Protein AF-A0A7I8VE42-F1 (afdb_monomer)

pLDDT: mean 73.37, std 22.1, range [21.59, 98.56]

Nearest PDB structures (foldseek):
  2oxe-assembly1_A  TM=8.574E-01  e=1.046E-23  Homo sapiens
  2oxe-assembly2_B  TM=8.581E-01  e=1.170E-23  Homo sapiens
  1gpl-assembly1_A  TM=8.672E-01  e=4.015E-23  Cavia porcellus
  2pvs-assembly1_A  TM=8.687E-01  e=3.796E-23  Homo sapiens
  6ob0-assembly3_C  TM=8.085E-01  e=2.004E-18  Homo sapiens

Sequence (912 aa):
MEGVEADDLSQIEEVEKTQETPEKSISPEEHDDEVEKDCHDVVTDEGLGGNPPKELKQVTGRGVTLALLLRDKLIEPGEEVLSIEYLGKKFVADLLPDGKLKSQENVFNSPSAWAIHCKKVVNPDKKSGCGWGSVRYKGKKLDTYKTLWLKNKGLVVPTGNYKCPVEDFTFNVYNPKNIKAPTSDDTGEPIDHSALPIRTIPSNCYTLVQCSTVSSQPFSVSMNISSLVTMDLHSHASSSQVMGYLGGSWDASEQELSIIAAFPLFCCLEDTENSAKSEQYVRYFMEKRNLILVGWYHSHPRVSPCPTIFDIDCHMEYTYRVRGATYQPCIAAIFSPFRGTGTEGRSEFNLFWVAAPSENRTLEYAKPIKVEYSVKNDSLNDANVLLQIKLISAFYKEMKNGIRCPEDIEPEFELFTRNNRDQPEIISDEFLGENFDGKREKTFFVLHGFAGSGQDDWVIEMKNSLLDQYDCNFISVDWSWGALPDINRPIDPVPSSNARVVGRMIGNIIKFAGQQTELDFDSVHCIGYSLGGQGCGFFGKWMDTKIGRITGLDPAGQIFEMDDIRGRLDKTDANFVDVIHTNTFGSLISSGTKVISGHVDFIANKGEDQPGCDGLLVDVCSHERSHELWNDSLKNGCSPCSGDECQEFGMNSIDFPGRGVFSLITNDGASGSFCIPNLRRTEEMKWKNYTAVVPCVSVGNVSQLACDLIIHTLQMKKVGYLYSENVHPFVGNDPYKTITELEKKDAGGVTTAIDIYCSDCLAVIQFRTPVYPRRSKKLVQELEKFLKQFKEVLILSGGHASERNDKEINGPPYRLLTSQALEKKQKDLSWDYLERRRISGVGIGLMLFDKLEKAVNAAFLVFFCAEGDNADDGKMMANLLMEYLSFEKNKWKIPPSWTLQYGSNLQKSCFR

Secondary structure (DSSP, 8-state):
------------------------------------------------------------TT---HHHHHHTTSS--EEEEEEEEETTEEEEEEEPTTS-EEETTEEESSHHHHHHHHHHTT-TT-----HHHH-EETTEEHHHHHHHHHHHTT----------S-SS---TT--GGG-PPPPHHHH-SPBPGGGSPPTTS---TT-BBPPBP-SS-SSEEEEEHHHHHHHHHHHHH-SS--EEEEEEEEETTTTEEEEEEEEE----TT-HHHHHHHHHHHHHHHHHTT-EEEEEEEE-SSS-SSPBHHHHHHHHHHHHHH--SS----EEEEEETT-TT-TT---EEEEEEEEPPPTT-TTSPPEEEE---EEE---TT-HHHHHHHHHHHHHHHHHHHSS--HHHH--EEEEE-TTSSSSPEEE-SS---SS--TTSSEEEEEE--TT--TTSHHHHHHHHHHHHH--EEEEEEE-HHHHSPPTT-SS--HHHHHHHHHHHHHHHHHHHHHHHS---GGGEEEEEETHHHHHHHHHHHH-SS-EEEEEEES-B-TTT--S-GGGS--GGGEEEEEEEESSSS-SS---B-----SSEEEEEGGGSSPTT--GGGHHHHHHHHHHHHHHHHHHH-----SSS-----GGGGGG----EEEEE---SSS------TT---TTTS-GGGPEEEEE-S-GGGHHHHHHHHHHHHTTPEEEEE---TTB---EEE-TTS-HHHHTSTT---EEESEEEEEETTEEEEEE-SPBPTTTHHHHHHHHHHHHTTSSEEEEEEEEEGGG--HHHHTS-SEEEEE-GGGHHHHHHTTPPB--SS--TT-TTHHHHHHHHTTTSEEEEEEEEE-SS--HHHHHHHHHHHHHHTT-----PPPPGGGG-TT-PPPPGGG--

Solvent-accessible surface area (backbone atoms only — not comparable to full-atom values): 51478 Å² total; per-residue (Å²): 131,82,84,88,89,80,91,87,83,89,78,91,87,92,88,81,82,90,87,86,86,89,90,85,89,82,88,84,88,89,91,83,80,89,80,83,83,80,90,80,90,85,87,86,82,89,81,90,82,86,86,88,89,84,81,86,72,88,77,66,93,82,78,80,50,56,39,58,36,42,76,72,64,77,49,74,64,40,79,60,36,28,35,38,74,56,95,92,45,78,48,59,21,23,35,41,90,79,33,34,36,38,40,89,96,48,77,28,87,40,60,32,61,45,44,28,52,64,44,29,79,76,39,76,85,51,88,73,50,67,9,47,84,52,33,15,49,80,82,43,45,40,45,58,56,52,50,51,53,40,45,76,67,75,45,89,59,84,73,83,68,88,71,68,91,53,94,78,61,71,83,75,73,70,72,43,92,81,63,76,85,82,48,71,87,65,26,63,74,70,39,57,66,88,76,57,71,50,68,90,52,96,67,70,49,53,35,26,32,45,56,40,82,68,99,70,74,97,53,49,36,35,34,23,48,56,22,54,53,50,49,53,52,51,38,60,59,43,87,57,64,44,45,30,38,28,27,16,51,75,41,84,86,81,35,34,39,38,41,61,39,55,42,80,43,78,50,59,69,80,36,75,57,48,39,59,54,33,50,53,52,52,50,52,54,30,59,76,66,74,33,45,84,38,32,39,36,38,32,30,35,66,41,70,33,46,47,26,50,47,54,49,50,45,50,52,53,51,48,57,69,69,47,57,103,55,96,69,80,58,39,39,36,26,32,10,50,61,42,89,86,61,100,75,88,64,61,47,65,36,46,29,33,72,45,74,52,53,92,92,39,76,54,49,69,59,43,49,29,49,56,76,70,44,79,42,90,60,70,68,82,36,68,68,54,48,46,50,53,49,46,52,49,46,54,42,44,33,66,71,63,24,53,55,53,73,88,66,27,60,62,46,36,33,39,28,33,83,89,33,74,90,54,60,39,75,39,49,63,87,41,64,53,90,84,61,57,40,80,39,73,31,38,38,39,42,28,44,28,71,67,38,42,43,80,35,70,69,48,51,52,43,48,54,53,47,50,69,76,41,65,34,39,38,28,32,37,24,34,33,73,28,21,39,60,56,92,93,33,100,82,49,64,36,28,68,44,31,26,51,52,53,11,38,51,56,33,44,27,50,54,37,42,48,71,78,37,78,34,54,47,66,34,28,32,33,40,8,30,23,44,12,14,35,12,41,23,34,18,27,67,60,39,96,59,65,32,26,32,36,36,24,24,14,30,38,17,78,94,34,75,54,92,54,58,90,71,28,45,35,40,84,24,21,74,37,24,37,28,34,31,15,12,41,60,27,95,85,55,49,62,14,34,77,65,87,33,36,44,28,29,36,23,38,50,78,7,22,66,30,71,82,39,68,75,99,50,21,59,58,49,9,37,52,44,23,54,52,55,32,47,51,34,58,73,52,34,85,56,88,67,92,61,103,56,66,60,57,52,56,79,48,36,82,78,41,67,65,74,45,78,42,79,40,77,77,73,71,64,86,90,72,65,73,49,51,83,90,68,53,63,75,60,80,50,68,37,58,72,21,38,38,37,39,29,22,68,25,37,47,38,23,23,42,46,16,50,45,31,48,40,47,52,72,61,35,45,75,38,54,67,59,91,61,95,36,36,50,90,46,78,46,71,39,52,70,49,46,72,80,50,64,70,39,94,82,47,80,56,74,37,46,33,28,31,29,28,38,48,99,53,42,34,40,46,44,52,72,49,58,64,40,87,92,28,58,69,58,46,40,55,55,48,47,70,67,54,47,51,31,47,29,39,40,32,24,15,7,21,41,48,85,71,52,50,84,78,45,64,83,51,69,61,52,31,42,38,62,19,84,91,40,50,62,60,44,58,76,68,70,58,56,73,46,78,96,66,94,67,63,47,25,56,58,34,66,69,41,42,76,58,34,43,84,60,31,52,27,35,38,42,38,36,44,40,64,83,64,94,29,71,64,57,6,52,52,50,34,51,50,51,31,58,77,70,71,49,81,93,72,84,77,38,79,35,50,46,78,78,31,93,85,58,73,86,76,61,73,71,81,80,103

Radius of gyration: 38.06 Å; Cα contacts (8 Å, |Δi|>4): 1679; chains: 1; bounding box: 122×109×78 Å

InterPro domains:
  IPR000555 JAB1/MPN/MOV34 metalloenzyme domain [PF01398] (224-319)
  IPR000734 Triacylglycerol lipase family [PR00821] (431-450)
  IPR000734 Triacylglycerol lipase family [PR00821] (452-466)
  IPR000734 Triacylglycerol lipase family [PR00821] (523-541)
  IPR000734 Triacylglycerol lipase family [PR00821] (621-636)
  IPR000734 Triacylglycerol lipase family [PTHR11610] (402-641)
  IPR013818 Lipase [PF00151] (400-648)
  IPR019151 Proteasome assembly chaperone 2 [PF09754] (692-854)
  IPR029058 Alpha/Beta hydrolase fold [G3DSA:3.40.50.1820] (388-671)
  IPR029058 Alpha/Beta hydrolase fold [SSF53474] (402-668)
  IPR037518 MPN domain [PS50249] (221-354)
  IPR038389 Proteasome assembly chaperone 2 superfamily [G3DSA:3.40.50.10900] (689-912)
  IPR040843 Restriction enzyme adenine methylase associated [PF18755] (52-153)

Foldseek 3Di:
DDDDDDDDDYDDDDDDDDDDDDDDDDDDDDDDDDDDDDDDDDDDDDDDDDDDDDDDDDDDLPPDAQLNLCVVVVAHWDAQQKWFADPNDIFTWTQDNNRWTHGPPDIGRGQFVVQQVVVCVVPVPRPGDDRQQGMDGNNHGNVVSSQVVCVVVVNDRPPDDPPPPCPPDDVVLDPLPPDDQDDCVLAPDEDELVPDDFQVDDDRQNHFYDAAADPDDPAAEEEEPLAVCLQQLLQVLDLTKWKWFFWFDADPVRRYTYGYHIQTQLDDSNCPPSSSVSVVVNVVVSSVVVTDTAEMEMESAADDQGDGLSRLVSLVVVLVVSDDPDDGFHKYKYWHQHHPPDPPRGIDMFIWGWAQDDPVRNRRRTHTHTHDHHYDYDDCPPPVSVVSSVVSVVSSVCVVPQQDDCVQLVKWWFKDFLVRLPGTDTAFLVGDDPPDALPWQAEEEEAEAAQDFLPPPLNNLVSVLDNVPTRYTYIYTGRNSQRYADPVDPPHCSSLSNLLVSLLRVLSNVVSCVVVHVHDQLRYEYEAAASGLFSVQSNLVNDPDAGNEYEYQLHFAVVAQDPDSNSGAAQSSHPFYEYEAQFPPEPPDGGGHPDDHGLEYEQEPVSYQAAQQDDPCSRVVSSCVSSLVLSLCSVVPQDCPPDQWAAHDRPCCVVQQDRDYHYAYDHHDDHDRGTGPDAHGPVVPQQLQAEEEAEFQWALSLSLLLLQLVCLQLVWRFRFFDDDPFWDWDKAADQQDDPVLVPDPPSDDIDIQWTWTDDDRYIYTHGDTATPPPSLVVVLVVVLVVVLSHQEYEYEFEFALVQADPVRVVDAQKEKDWQPVCVVLCVVLVGHHDDPDDTPTRHSQVVSQVSNSVRHGYMYMYGHDHHDNCNVSSVVVSQVVCSSVVHDDDDTDRGNNVVPPPGDDTDPVVPD

Organism: NCBI:txid2664684

Mean predicted aligned error: 22.36 Å

Structure (mmCIF, N/CA/C/O backbone):
data_AF-A0A7I8VE42-F1
#
_entry.id   AF-A0A7I8VE42-F1
#
loop_
_atom_site.group_PDB
_atom_site.id
_atom_site.type_symbol
_atom_site.label_atom_id
_atom_site.label_alt_id
_atom_site.label_comp_id
_atom_site.label_asym_id
_atom_site.label_entity_id
_atom_site.label_seq_id
_atom_site.pdbx_PDB_ins_code
_atom_site.Cartn_x
_atom_site.Cartn_y
_atom_site.Cartn_z
_atom_site.occupancy
_atom_site.B_iso_or_equiv
_atom_site.auth_seq_id
_atom_site.auth_comp_id
_atom_site.auth_asym_id
_atom_site.auth_atom_id
_atom_site.pdbx_PDB_model_num
ATOM 1 N N . MET A 1 1 ? 79.957 -21.728 5.579 1.00 40.12 1 MET A N 1
ATOM 2 C CA . MET A 1 1 ? 79.230 -21.144 6.733 1.00 40.12 1 MET A CA 1
ATOM 3 C C . MET A 1 1 ? 77.836 -21.781 6.815 1.00 40.12 1 MET A C 1
ATOM 5 O O . MET A 1 1 ? 76.859 -21.146 6.449 1.00 40.12 1 MET A O 1
ATOM 9 N N . GLU A 1 2 ? 77.658 -23.066 7.135 1.00 27.08 2 GLU A N 1
ATOM 10 C CA . GLU A 1 2 ? 78.397 -23.913 8.102 1.00 27.08 2 GLU A CA 1
ATOM 11 C C . GLU A 1 2 ? 78.493 -23.239 9.478 1.00 27.08 2 GLU A C 1
ATOM 13 O O . GLU A 1 2 ? 78.879 -22.076 9.557 1.00 27.08 2 GLU A O 1
ATOM 18 N N . GLY A 1 3 ? 78.185 -23.911 10.582 1.00 30.19 3 GLY A N 1
ATOM 19 C CA . GLY A 1 3 ? 77.870 -25.333 10.780 1.00 30.19 3 GLY A CA 1
ATOM 20 C C . GLY A 1 3 ? 77.641 -25.586 12.278 1.00 30.19 3 GLY A C 1
ATOM 21 O O . GLY A 1 3 ? 77.627 -24.619 13.036 1.00 30.19 3 GLY A O 1
ATOM 22 N N . VAL A 1 4 ? 77.508 -26.800 12.812 1.00 33.12 4 VAL A N 1
ATOM 23 C CA . VAL A 1 4 ? 77.438 -28.193 12.308 1.00 33.12 4 VAL A CA 1
ATOM 24 C C . VAL A 1 4 ? 77.080 -29.034 13.572 1.00 33.12 4 VAL A C 1
ATOM 26 O O . VAL A 1 4 ? 77.335 -28.559 14.677 1.00 33.12 4 VAL A O 1
ATOM 29 N N . GLU A 1 5 ? 76.261 -30.093 13.524 1.00 30.91 5 GLU A N 1
ATOM 30 C CA . GLU A 1 5 ? 76.576 -31.555 13.586 1.00 30.91 5 GLU A CA 1
ATOM 31 C C . GLU A 1 5 ? 75.286 -32.220 14.176 1.00 30.91 5 GLU A C 1
ATOM 33 O O . GLU A 1 5 ? 74.570 -31.538 14.912 1.00 30.91 5 GLU A O 1
ATOM 38 N N . ALA A 1 6 ? 74.869 -33.475 13.944 1.00 31.61 6 ALA A N 1
ATOM 39 C CA . ALA A 1 6 ? 75.412 -34.601 13.170 1.00 31.61 6 ALA A CA 1
ATOM 40 C C . ALA A 1 6 ? 74.304 -35.669 12.891 1.00 31.61 6 ALA A C 1
ATOM 42 O O . ALA A 1 6 ? 73.328 -35.703 13.636 1.00 31.61 6 ALA A O 1
ATOM 43 N N . ASP A 1 7 ? 74.523 -36.535 11.884 1.00 28.59 7 ASP A N 1
ATOM 44 C CA . ASP A 1 7 ? 74.378 -38.021 11.901 1.00 28.59 7 ASP A CA 1
ATOM 45 C C . ASP A 1 7 ? 73.008 -38.714 12.213 1.00 28.59 7 ASP A C 1
ATOM 47 O O . ASP A 1 7 ? 72.263 -38.292 13.090 1.00 28.59 7 ASP A O 1
ATOM 51 N N . ASP A 1 8 ? 72.592 -39.843 11.597 1.00 27.64 8 ASP A N 1
ATOM 52 C CA . ASP A 1 8 ? 73.094 -40.612 10.428 1.00 27.64 8 ASP A CA 1
ATOM 53 C C . ASP A 1 8 ? 71.986 -41.528 9.795 1.00 27.64 8 ASP A C 1
ATOM 55 O O . ASP A 1 8 ? 70.820 -41.513 10.193 1.00 27.64 8 ASP A O 1
ATOM 59 N N . LEU A 1 9 ? 72.376 -42.299 8.773 1.00 26.30 9 LEU A N 1
ATOM 60 C CA . LEU A 1 9 ? 71.660 -43.079 7.750 1.00 26.30 9 LEU A CA 1
ATOM 61 C C . LEU A 1 9 ? 70.936 -44.403 8.133 1.00 26.30 9 LEU A C 1
ATOM 63 O O . LEU A 1 9 ? 71.352 -45.132 9.027 1.00 26.30 9 LEU A O 1
ATOM 67 N N . SER A 1 10 ? 70.050 -44.831 7.204 1.00 25.42 10 SER A N 1
ATOM 68 C CA . SER A 1 10 ? 69.781 -46.238 6.767 1.00 25.42 10 SER A CA 1
ATOM 69 C C . SER A 1 10 ? 68.961 -47.174 7.694 1.00 25.42 10 SER A C 1
ATOM 71 O O . SER A 1 10 ? 68.871 -46.919 8.884 1.00 25.42 10 SER A O 1
ATOM 73 N N . GLN A 1 11 ? 68.339 -48.294 7.268 1.00 25.23 11 GLN A N 1
ATOM 74 C CA . GLN A 1 11 ? 67.830 -48.850 5.983 1.00 25.23 11 GLN A CA 1
ATOM 75 C C . GLN A 1 11 ? 67.016 -50.143 6.304 1.00 25.23 11 GLN A C 1
ATOM 77 O O . GLN A 1 11 ? 67.279 -50.725 7.349 1.00 25.23 11 GLN A O 1
ATOM 82 N N . ILE A 1 12 ? 66.199 -50.656 5.350 1.00 26.92 12 ILE A N 1
ATOM 83 C CA . ILE A 1 12 ? 65.844 -52.106 5.165 1.00 26.92 12 ILE A CA 1
ATOM 84 C C . ILE A 1 12 ? 64.975 -52.764 6.280 1.00 26.92 12 ILE A C 1
ATOM 86 O O . ILE A 1 12 ? 65.054 -52.367 7.432 1.00 26.92 12 ILE A O 1
ATOM 90 N N . GLU A 1 13 ? 64.138 -53.801 6.100 1.00 24.14 13 GLU A N 1
ATOM 91 C CA . GLU A 1 13 ? 63.292 -54.405 5.032 1.00 24.14 13 GLU A CA 1
ATOM 92 C C . GLU A 1 13 ? 62.317 -55.369 5.764 1.00 24.14 13 GLU A C 1
ATOM 94 O O . GLU A 1 13 ? 62.688 -55.895 6.811 1.00 24.14 13 GLU A O 1
ATOM 99 N N . GLU A 1 14 ? 61.138 -55.704 5.209 1.00 25.77 14 GLU A N 1
ATOM 100 C CA . GLU A 1 14 ? 60.514 -57.019 5.495 1.00 25.77 14 GLU A CA 1
ATOM 101 C C . GLU A 1 14 ? 59.672 -57.584 4.321 1.00 25.77 14 GLU A C 1
ATOM 103 O O . GLU A 1 14 ? 58.972 -56.845 3.624 1.00 25.77 14 GLU A O 1
ATOM 108 N N . VAL A 1 15 ? 59.822 -58.901 4.073 1.00 27.11 15 VAL A N 1
ATOM 109 C CA . VAL A 1 15 ? 59.605 -59.668 2.808 1.00 27.11 15 VAL A CA 1
ATOM 110 C C . VAL A 1 15 ? 59.323 -61.155 3.180 1.00 27.11 15 VAL A C 1
ATOM 112 O O . VAL A 1 15 ? 59.768 -61.573 4.243 1.00 27.11 15 VAL A O 1
ATOM 115 N N . GLU A 1 16 ? 58.616 -62.053 2.464 1.00 25.36 16 GLU A N 1
ATOM 116 C CA . GLU A 1 16 ? 58.027 -62.144 1.103 1.00 25.36 16 GLU A CA 1
ATOM 117 C C . GLU A 1 16 ? 56.536 -62.639 1.245 1.00 25.36 16 GLU A C 1
ATOM 119 O O . GLU A 1 16 ? 56.265 -63.432 2.141 1.00 25.36 16 GLU A O 1
ATOM 124 N N . LYS A 1 17 ? 55.476 -62.082 0.606 1.00 23.53 17 LYS A N 1
ATOM 125 C CA . LYS A 1 17 ? 54.948 -62.309 -0.777 1.00 23.53 17 LYS A CA 1
ATOM 126 C C . LYS A 1 17 ? 54.536 -63.775 -1.075 1.00 23.53 17 LYS A C 1
ATOM 128 O O . LYS A 1 17 ? 55.233 -64.698 -0.675 1.00 23.53 17 LYS A O 1
ATOM 133 N N . THR A 1 18 ? 53.513 -63.944 -1.936 1.00 23.64 18 THR A N 1
ATOM 134 C CA . THR A 1 18 ? 53.115 -65.190 -2.669 1.00 23.64 18 THR A CA 1
ATOM 135 C C . THR A 1 18 ? 52.669 -66.398 -1.817 1.00 23.64 18 THR A C 1
ATOM 137 O O . THR A 1 18 ? 53.046 -66.503 -0.663 1.00 23.64 18 THR A O 1
ATOM 140 N N . GLN A 1 19 ? 51.830 -67.351 -2.249 1.00 22.73 19 GLN A N 1
ATOM 141 C CA . GLN A 1 19 ? 51.090 -67.714 -3.487 1.00 22.73 19 GLN A CA 1
ATOM 142 C C . GLN A 1 19 ? 49.808 -68.471 -2.986 1.00 22.73 19 GLN A C 1
ATOM 144 O O . GLN A 1 19 ? 49.761 -68.821 -1.812 1.00 22.73 19 GLN A O 1
ATOM 149 N N . GLU A 1 20 ? 48.689 -68.726 -3.677 1.00 24.30 20 GLU A N 1
ATOM 150 C CA . GLU A 1 20 ? 48.469 -69.332 -4.999 1.00 24.30 20 GLU A CA 1
ATOM 151 C C . GLU A 1 20 ? 46.936 -69.383 -5.292 1.00 24.30 20 GLU A C 1
ATOM 153 O O . GLU A 1 20 ? 46.117 -69.367 -4.374 1.00 24.30 20 GLU A O 1
ATOM 158 N N . THR A 1 21 ? 46.536 -69.486 -6.562 1.00 21.59 21 THR A N 1
ATOM 159 C CA . THR A 1 21 ? 45.216 -69.989 -7.042 1.00 21.59 21 THR A CA 1
ATOM 160 C C . THR A 1 21 ? 45.495 -71.246 -7.906 1.00 21.59 21 THR A C 1
ATOM 162 O O . THR A 1 21 ? 46.678 -71.434 -8.201 1.00 21.59 21 THR A O 1
ATOM 165 N N . PRO A 1 22 ? 44.537 -72.101 -8.370 1.00 30.67 22 PRO A N 1
ATOM 166 C CA . PRO A 1 22 ? 43.074 -71.920 -8.504 1.00 30.67 22 PRO A CA 1
ATOM 167 C C . PRO A 1 22 ? 42.189 -73.175 -8.215 1.00 30.67 22 PRO A C 1
ATOM 169 O O . PRO A 1 22 ? 42.687 -74.237 -7.869 1.00 30.67 22 PRO A O 1
ATOM 172 N N . GLU A 1 23 ? 40.859 -73.061 -8.383 1.00 23.97 23 GLU A N 1
ATOM 173 C CA . GLU A 1 23 ? 39.985 -73.862 -9.292 1.00 23.97 23 GLU A CA 1
ATOM 174 C C . GLU A 1 23 ? 38.483 -73.769 -8.910 1.00 23.97 23 GLU A C 1
ATOM 176 O O . GLU A 1 23 ? 38.117 -73.150 -7.914 1.00 23.97 23 GLU A O 1
ATOM 181 N N . LYS A 1 24 ? 37.590 -74.225 -9.806 1.00 23.86 24 LYS A N 1
ATOM 182 C CA . LYS A 1 24 ? 36.208 -73.720 -9.982 1.00 23.86 24 LYS A CA 1
ATOM 183 C C . LYS A 1 24 ? 35.082 -74.694 -9.584 1.00 23.86 24 LYS A C 1
ATOM 185 O O . LYS A 1 24 ? 35.261 -75.906 -9.623 1.00 23.86 24 LYS A O 1
ATOM 190 N N . SER A 1 25 ? 33.869 -74.114 -9.504 1.00 21.62 25 SER A N 1
ATOM 191 C CA . SER A 1 25 ? 32.532 -74.728 -9.712 1.00 21.62 25 SER A CA 1
ATOM 192 C C . SER A 1 25 ? 31.890 -75.378 -8.458 1.00 21.62 25 SER A C 1
ATOM 194 O O . SER A 1 25 ? 32.612 -75.944 -7.650 1.00 21.62 25 SER A O 1
ATOM 196 N N . ILE A 1 26 ? 30.572 -75.303 -8.173 1.00 25.59 26 ILE A N 1
ATOM 197 C CA . ILE A 1 26 ? 29.362 -74.878 -8.930 1.00 25.59 26 ILE A CA 1
ATOM 198 C C . ILE A 1 26 ? 28.395 -74.043 -8.028 1.00 25.59 26 ILE A C 1
ATOM 200 O O . ILE A 1 26 ? 28.333 -74.278 -6.828 1.00 25.59 26 ILE A O 1
ATOM 204 N N . SER A 1 27 ? 27.653 -73.108 -8.653 1.00 22.52 27 SER A N 1
ATOM 205 C CA . SER A 1 27 ? 26.487 -72.261 -8.247 1.00 22.52 27 SER A CA 1
ATOM 206 C C . SER A 1 27 ? 25.682 -72.570 -6.954 1.00 22.52 27 SER A C 1
ATOM 208 O O . SER A 1 27 ? 25.460 -73.747 -6.662 1.00 22.52 27 SER A O 1
ATOM 210 N N . PRO A 1 28 ? 25.082 -71.551 -6.285 1.00 27.09 28 PRO A N 1
ATOM 211 C CA . PRO A 1 28 ? 23.804 -70.976 -6.767 1.00 27.09 28 PRO A CA 1
ATOM 212 C C . PRO A 1 28 ? 23.630 -69.436 -6.675 1.00 27.09 28 PRO A C 1
ATOM 214 O O . PRO A 1 28 ? 24.213 -68.787 -5.818 1.00 27.09 28 PRO A O 1
ATOM 217 N N . GLU A 1 29 ? 22.739 -68.925 -7.539 1.00 24.19 29 GLU A N 1
ATOM 218 C CA . GLU A 1 29 ? 21.928 -67.687 -7.425 1.00 24.19 29 GLU A CA 1
ATOM 219 C C . GLU A 1 29 ? 22.635 -66.333 -7.174 1.00 24.19 29 GLU A C 1
ATOM 221 O O . GLU A 1 29 ? 22.790 -65.879 -6.043 1.00 24.19 29 GLU A O 1
ATOM 226 N N . GLU A 1 30 ? 22.930 -65.617 -8.268 1.00 25.64 30 GLU A N 1
ATOM 227 C CA . GLU A 1 30 ? 23.132 -64.158 -8.264 1.00 25.64 30 GLU A CA 1
ATOM 228 C C . GLU A 1 30 ? 21.792 -63.425 -8.476 1.00 25.64 30 GLU A C 1
ATOM 230 O O . GLU A 1 30 ? 20.913 -63.887 -9.209 1.00 25.64 30 GLU A O 1
ATOM 235 N N . HIS A 1 31 ? 21.642 -62.270 -7.824 1.00 28.06 31 HIS A N 1
ATOM 236 C CA . HIS A 1 31 ? 20.480 -61.386 -7.925 1.00 28.06 31 HIS A CA 1
ATOM 237 C C . HIS A 1 31 ? 20.970 -59.963 -8.230 1.00 28.06 31 HIS A C 1
ATOM 239 O O . HIS A 1 31 ? 21.091 -59.131 -7.336 1.00 28.06 31 HIS A O 1
ATOM 245 N N . ASP A 1 32 ? 21.254 -59.713 -9.506 1.00 23.78 32 ASP A N 1
ATOM 246 C CA . ASP A 1 32 ? 21.348 -58.375 -10.090 1.00 23.78 32 ASP A CA 1
ATOM 247 C C . ASP A 1 32 ? 20.261 -58.272 -11.162 1.00 23.78 32 ASP A C 1
ATOM 249 O O . ASP A 1 32 ? 20.157 -59.150 -12.014 1.00 23.78 32 ASP A O 1
ATOM 253 N N . ASP A 1 33 ? 19.465 -57.204 -11.124 1.00 25.14 33 ASP A N 1
ATOM 254 C CA . ASP A 1 33 ? 18.707 -56.738 -12.287 1.00 25.14 33 ASP A CA 1
ATOM 255 C C . ASP A 1 33 ? 18.423 -55.235 -12.149 1.00 25.14 33 ASP A C 1
ATOM 257 O O . ASP A 1 33 ? 17.606 -54.777 -11.339 1.00 25.14 33 ASP A O 1
ATOM 261 N N . GLU A 1 34 ? 19.110 -54.449 -12.977 1.00 27.08 34 GLU A N 1
ATOM 262 C CA . GLU A 1 34 ? 18.714 -53.083 -13.300 1.00 27.08 34 GLU A CA 1
ATOM 263 C C . GLU A 1 34 ? 17.376 -53.132 -14.055 1.00 27.08 34 GLU A C 1
ATOM 265 O O . GLU A 1 34 ? 17.301 -53.655 -15.164 1.00 27.08 34 GLU A O 1
ATOM 270 N N . VAL A 1 35 ? 16.301 -52.567 -13.497 1.00 26.58 35 VAL A N 1
ATOM 271 C CA . VAL A 1 35 ? 14.996 -52.568 -14.180 1.00 26.58 35 VAL A CA 1
ATOM 272 C C . VAL A 1 35 ? 14.746 -51.243 -14.893 1.00 26.58 35 VAL A C 1
ATOM 274 O O . VAL A 1 35 ? 14.221 -50.281 -14.322 1.00 26.58 35 VAL A O 1
ATOM 277 N N . GLU A 1 36 ? 15.058 -51.232 -16.191 1.00 25.11 36 GLU A N 1
ATOM 278 C CA . GLU A 1 36 ? 14.440 -50.320 -17.152 1.00 25.11 36 GLU A CA 1
ATOM 279 C C . GLU A 1 36 ? 12.905 -50.385 -17.036 1.00 25.11 36 GLU A C 1
ATOM 281 O O . GLU A 1 36 ? 12.308 -51.460 -16.960 1.00 25.11 36 GLU A O 1
ATOM 286 N N . LYS A 1 37 ? 12.230 -49.231 -17.089 1.00 23.77 37 LYS A N 1
ATOM 287 C CA . LYS A 1 37 ? 10.780 -49.173 -17.331 1.00 23.77 37 LYS A CA 1
ATOM 288 C C . LYS A 1 37 ? 10.486 -48.382 -18.590 1.00 23.77 37 LYS A C 1
ATOM 290 O O . LYS A 1 37 ? 10.199 -47.185 -18.537 1.00 23.77 37 LYS A O 1
ATOM 295 N N . ASP A 1 38 ? 10.556 -49.087 -19.713 1.00 22.64 38 ASP A N 1
ATOM 296 C CA . ASP A 1 38 ? 10.028 -48.608 -20.984 1.00 22.64 38 ASP A CA 1
ATOM 297 C C . ASP A 1 38 ? 8.508 -48.859 -21.096 1.00 22.64 38 ASP A C 1
ATOM 299 O O . ASP A 1 38 ? 7.878 -49.522 -20.266 1.00 22.64 38 ASP A O 1
ATOM 303 N N . CYS A 1 39 ? 7.895 -48.242 -22.099 1.00 22.78 39 CYS A N 1
ATOM 304 C CA . CYS A 1 39 ? 6.452 -48.120 -22.266 1.00 22.78 39 CYS A CA 1
ATOM 305 C C . CYS A 1 39 ? 5.822 -49.339 -22.951 1.00 22.78 39 CYS A C 1
ATOM 307 O O . CYS A 1 39 ? 6.312 -49.755 -23.995 1.00 22.78 39 CYS A O 1
ATOM 309 N N . HIS A 1 40 ? 4.640 -49.780 -22.499 1.00 24.25 40 HIS A N 1
ATOM 310 C CA . HIS A 1 40 ? 3.676 -50.461 -23.375 1.00 24.25 40 HIS A CA 1
ATOM 311 C C . HIS A 1 40 ? 2.216 -50.247 -22.942 1.00 24.25 40 HIS A C 1
ATOM 313 O O . HIS A 1 40 ? 1.844 -50.517 -21.802 1.00 24.25 40 HIS A O 1
ATOM 319 N N . ASP A 1 41 ? 1.389 -49.789 -23.887 1.00 23.14 41 ASP A N 1
ATOM 320 C CA . ASP A 1 41 ? -0.074 -49.798 -23.797 1.00 23.14 41 ASP A CA 1
ATOM 321 C C . ASP A 1 41 ? -0.630 -51.206 -24.068 1.00 23.14 41 ASP A C 1
ATOM 323 O O . ASP A 1 41 ? -0.146 -51.905 -24.963 1.00 23.14 41 ASP A O 1
ATOM 327 N N . VAL A 1 42 ? -1.727 -51.571 -23.395 1.00 22.72 42 VAL A N 1
ATOM 328 C CA . VAL A 1 42 ? -2.663 -52.609 -23.859 1.00 22.72 42 VAL A CA 1
ATOM 329 C C . VAL A 1 42 ? -4.086 -52.067 -23.749 1.00 22.72 42 VAL A C 1
ATOM 331 O O . VAL A 1 42 ? -4.515 -51.626 -22.684 1.00 22.72 42 VAL A O 1
ATOM 334 N N . VAL A 1 43 ? -4.815 -52.114 -24.864 1.00 25.66 43 VAL A N 1
ATOM 335 C CA . VAL A 1 43 ? -6.249 -51.812 -24.958 1.00 25.66 43 VAL A CA 1
ATOM 336 C C . VAL A 1 43 ? -6.999 -53.120 -25.191 1.00 25.66 43 VAL A C 1
ATOM 338 O O . VAL A 1 43 ? -6.615 -53.885 -26.072 1.00 25.66 43 VAL A O 1
ATOM 341 N N . THR A 1 44 ? -8.106 -53.322 -24.479 1.00 23.94 44 THR A N 1
ATOM 342 C CA . THR A 1 44 ? -9.208 -54.210 -24.890 1.00 23.94 44 THR A CA 1
ATOM 343 C C . THR A 1 44 ? -10.550 -53.537 -24.582 1.00 23.94 44 THR A C 1
ATOM 345 O O . THR A 1 44 ? -10.608 -52.621 -23.761 1.00 23.94 44 THR A O 1
ATOM 348 N N . ASP A 1 45 ? -11.587 -53.940 -25.313 1.00 22.59 45 ASP A N 1
ATOM 349 C CA . ASP A 1 45 ? -12.773 -53.140 -25.665 1.00 22.59 45 ASP A CA 1
ATOM 350 C C . ASP A 1 45 ? -14.088 -53.716 -25.068 1.00 22.59 45 ASP A C 1
ATOM 352 O O . ASP A 1 45 ? -14.051 -54.710 -24.347 1.00 22.59 45 ASP A O 1
ATOM 356 N N . GLU A 1 46 ? -15.229 -53.115 -25.437 1.00 24.30 46 GLU A N 1
ATOM 357 C CA . GLU A 1 46 ? -16.636 -53.517 -25.199 1.00 24.30 46 GLU A CA 1
ATOM 358 C C . GLU A 1 46 ? -17.244 -53.177 -23.806 1.00 24.30 46 GLU A C 1
ATOM 360 O O . GLU A 1 46 ? -16.669 -53.458 -22.762 1.00 24.30 46 GLU A O 1
ATOM 365 N N . GLY A 1 47 ? -18.444 -52.578 -23.685 1.00 23.62 47 GLY A N 1
ATOM 366 C CA . GLY A 1 47 ? -19.326 -51.995 -24.707 1.00 23.62 47 GLY A CA 1
ATOM 367 C C . GLY A 1 47 ? -20.608 -51.325 -24.144 1.00 23.62 47 GLY A C 1
ATOM 368 O O . GLY A 1 47 ? -21.092 -51.689 -23.080 1.00 23.62 47 GLY A O 1
ATOM 369 N N . LEU A 1 48 ? -21.156 -50.364 -24.910 1.00 25.03 48 LEU A N 1
ATOM 370 C CA . LEU A 1 48 ? -22.544 -49.828 -24.927 1.00 25.03 48 LEU A CA 1
ATOM 371 C C . LEU A 1 48 ? -23.236 -49.322 -23.626 1.00 25.03 48 LEU A C 1
ATOM 373 O O . LEU A 1 48 ? -23.708 -50.114 -22.818 1.00 25.03 48 LEU A O 1
ATOM 377 N N . GLY A 1 49 ? -23.542 -48.007 -23.559 1.00 23.34 49 GLY A N 1
ATOM 378 C CA . GLY A 1 49 ? -24.765 -47.527 -22.868 1.00 23.34 49 GLY A CA 1
ATOM 379 C C . GLY A 1 49 ? -24.775 -46.160 -22.147 1.00 23.34 49 GLY A C 1
ATOM 380 O O . GLY A 1 49 ? -24.743 -46.130 -20.928 1.00 23.34 49 GLY A O 1
ATOM 381 N N . GLY A 1 50 ? -24.981 -45.053 -22.879 1.00 27.70 50 GLY A N 1
ATOM 382 C CA . GLY A 1 50 ? -25.819 -43.908 -22.442 1.00 27.70 50 GLY A CA 1
ATOM 383 C C . GLY A 1 50 ? -25.383 -42.937 -21.313 1.00 27.70 50 GLY A C 1
ATOM 384 O O . GLY A 1 50 ? -25.442 -43.260 -20.134 1.00 27.70 50 GLY A O 1
ATOM 385 N N . ASN A 1 51 ? -25.229 -41.658 -21.696 1.00 25.19 51 ASN A N 1
ATOM 386 C CA . ASN A 1 51 ? -25.305 -40.426 -20.875 1.00 25.19 51 ASN A CA 1
ATOM 387 C C . ASN A 1 51 ? -24.109 -40.019 -19.963 1.00 25.19 51 ASN A C 1
ATOM 389 O O . ASN A 1 51 ? -23.243 -40.832 -19.647 1.00 25.19 51 ASN A O 1
ATOM 393 N N . PRO A 1 52 ? -23.957 -38.700 -19.676 1.00 40.47 52 PRO A N 1
ATOM 394 C CA . PRO A 1 52 ? -22.638 -38.052 -19.651 1.00 40.47 52 PRO A CA 1
ATOM 395 C C . PRO A 1 52 ? -22.059 -37.844 -18.247 1.00 40.47 52 PRO A C 1
ATOM 397 O O . PRO A 1 52 ? -22.794 -37.480 -17.329 1.00 40.47 52 PRO A O 1
ATOM 400 N N . PRO A 1 53 ? -20.730 -37.994 -18.079 1.00 34.56 53 PRO A N 1
ATOM 401 C CA . PRO A 1 53 ? -20.011 -37.058 -17.197 1.00 34.56 53 PRO A CA 1
ATOM 402 C C . PRO A 1 53 ? -18.498 -36.853 -17.489 1.00 34.56 53 PRO A C 1
ATOM 404 O O . PRO A 1 53 ? -17.863 -37.636 -18.192 1.00 34.56 53 PRO A O 1
ATOM 407 N N . LYS A 1 54 ? -17.924 -35.873 -16.766 1.00 27.45 54 LYS A N 1
ATOM 408 C CA . LYS A 1 54 ? -16.567 -35.808 -16.155 1.00 27.45 54 LYS A CA 1
ATOM 409 C C . LYS A 1 54 ? -15.626 -34.668 -16.564 1.00 27.45 54 LYS A C 1
ATOM 411 O O . LYS A 1 54 ? -15.421 -34.328 -17.722 1.00 27.45 54 LYS A O 1
ATOM 416 N N . GLU A 1 55 ? -15.032 -34.142 -15.499 1.00 25.39 55 GLU A N 1
ATOM 417 C CA . GLU A 1 55 ? -14.069 -33.057 -15.362 1.00 25.39 55 GLU A CA 1
ATOM 418 C C . GLU A 1 55 ? -12.868 -33.144 -16.318 1.00 25.39 55 GLU A C 1
ATOM 420 O O . GLU A 1 55 ? -12.227 -34.188 -16.477 1.00 25.39 55 GLU A O 1
ATOM 425 N N . LEU A 1 56 ? -12.487 -31.993 -16.876 1.00 26.12 56 LEU A N 1
ATOM 426 C CA . LEU A 1 56 ? -11.240 -31.821 -17.617 1.00 26.12 56 LEU A CA 1
ATOM 427 C C . LEU A 1 56 ? -10.040 -31.814 -16.657 1.00 26.12 56 LEU A C 1
ATOM 429 O O . LEU A 1 56 ? -9.640 -30.774 -16.136 1.00 26.12 56 LEU A O 1
ATOM 433 N N . LYS A 1 57 ? -9.420 -32.985 -16.466 1.00 29.23 57 LYS A N 1
ATOM 434 C CA . LYS A 1 57 ? -8.068 -33.082 -15.893 1.00 29.23 57 LYS A CA 1
ATOM 435 C C . LYS A 1 57 ? -7.096 -32.218 -16.706 1.00 29.23 57 LYS A C 1
ATOM 437 O O . LYS A 1 57 ? -7.086 -32.292 -17.935 1.00 29.23 57 LYS A O 1
ATOM 442 N N . GLN A 1 58 ? -6.226 -31.463 -16.030 1.00 30.36 58 GLN A N 1
ATOM 443 C CA . GLN A 1 58 ? -5.115 -30.761 -16.680 1.00 30.36 58 GLN A CA 1
ATOM 444 C C . GLN A 1 58 ? -4.187 -31.767 -17.381 1.00 30.36 58 GLN A C 1
ATOM 446 O O . GLN A 1 58 ? -3.424 -32.486 -16.735 1.00 30.36 58 GLN A O 1
ATOM 451 N N . VAL A 1 59 ? -4.234 -31.807 -18.713 1.00 32.78 59 VAL A N 1
ATOM 452 C CA . VAL A 1 59 ? -3.294 -32.588 -19.523 1.00 32.78 59 VAL A CA 1
ATOM 453 C C . VAL A 1 59 ? -2.015 -31.776 -19.697 1.00 32.78 59 VAL A C 1
ATOM 455 O O . VAL A 1 59 ? -1.991 -30.780 -20.418 1.00 32.78 59 VAL A O 1
ATOM 458 N N . THR A 1 60 ? -0.926 -32.208 -19.060 1.00 35.94 60 THR A N 1
ATOM 459 C CA . THR A 1 60 ? 0.402 -31.652 -19.347 1.00 35.94 60 THR A CA 1
ATOM 460 C C . THR A 1 60 ? 0.829 -32.053 -20.766 1.00 35.94 60 THR A C 1
ATOM 462 O O . THR A 1 60 ? 0.554 -33.162 -21.231 1.00 35.94 60 THR A O 1
ATOM 465 N N . GLY A 1 61 ? 1.521 -31.163 -21.488 1.00 40.81 61 GLY A N 1
ATOM 466 C CA . GLY A 1 61 ? 1.812 -31.299 -22.930 1.00 40.81 61 GLY A CA 1
ATOM 467 C C . GLY A 1 61 ? 2.719 -32.469 -23.363 1.00 40.81 61 GLY A C 1
ATOM 468 O O . GLY A 1 61 ? 3.202 -32.483 -24.501 1.00 40.81 61 GLY A O 1
ATOM 469 N N . ARG A 1 62 ? 2.976 -33.444 -22.482 1.00 41.03 62 ARG A N 1
ATOM 470 C CA . ARG A 1 62 ? 3.747 -34.670 -22.746 1.00 41.03 62 ARG A CA 1
ATOM 471 C C . ARG A 1 62 ? 2.902 -35.820 -23.330 1.00 41.03 62 ARG A C 1
ATOM 473 O O . ARG A 1 62 ? 3.489 -36.743 -23.873 1.00 41.03 62 ARG A O 1
ATOM 480 N N . GLY A 1 63 ? 1.566 -35.746 -23.294 1.00 52.44 63 GLY A N 1
ATOM 481 C CA . GLY A 1 63 ? 0.663 -36.853 -23.672 1.00 52.44 63 GLY A CA 1
ATOM 482 C C . GLY A 1 63 ? 0.163 -36.939 -25.128 1.00 52.44 63 GLY A C 1
ATOM 483 O O . GLY A 1 63 ? -0.784 -37.675 -25.378 1.00 52.44 63 GLY A O 1
ATOM 484 N N . VAL A 1 64 ? 0.718 -36.190 -26.093 1.00 65.44 64 VAL A N 1
ATOM 485 C CA . VAL A 1 64 ? 0.254 -36.239 -27.504 1.00 65.44 64 VAL A CA 1
ATOM 486 C C . VAL A 1 64 ? 1.063 -37.263 -28.307 1.00 65.44 64 VAL A C 1
ATOM 488 O O . VAL A 1 64 ? 2.289 -37.176 -28.339 1.00 65.44 64 VAL A O 1
ATOM 491 N N . THR A 1 65 ? 0.383 -38.194 -28.983 1.00 77.88 65 THR A N 1
ATOM 492 C CA . THR A 1 65 ? 0.970 -39.287 -29.787 1.00 77.88 65 THR A CA 1
ATOM 493 C C . THR A 1 65 ? 0.585 -39.176 -31.269 1.00 77.88 65 THR A C 1
ATOM 495 O O . THR A 1 65 ? -0.342 -38.448 -31.625 1.00 77.88 65 THR A O 1
ATOM 498 N N . LEU A 1 66 ? 1.273 -39.907 -32.157 1.00 77.81 66 LEU A N 1
ATOM 499 C CA . LEU A 1 66 ? 0.891 -39.982 -33.577 1.00 77.81 66 LEU A CA 1
ATOM 500 C C . LEU A 1 66 ? -0.491 -40.624 -33.773 1.00 77.81 66 LEU A C 1
ATOM 502 O O . LEU A 1 66 ? -1.276 -40.125 -34.574 1.00 77.81 66 LEU A O 1
ATOM 506 N N . ALA A 1 67 ? -0.818 -41.660 -32.994 1.00 75.75 67 ALA A N 1
ATOM 507 C CA . ALA A 1 67 ? -2.135 -42.296 -33.002 1.00 75.75 67 ALA A CA 1
ATOM 508 C C . ALA A 1 67 ? -3.268 -41.303 -32.673 1.00 75.75 67 ALA A C 1
ATOM 510 O O . ALA A 1 67 ? -4.311 -41.320 -33.323 1.00 75.75 67 ALA A O 1
ATOM 511 N N . LEU A 1 68 ? -3.052 -40.374 -31.730 1.00 74.62 68 LEU A N 1
ATOM 512 C CA . LEU A 1 68 ? -4.015 -39.304 -31.427 1.00 74.62 68 LEU A CA 1
ATOM 513 C C . LEU A 1 68 ? -4.206 -38.329 -32.602 1.00 74.62 68 LEU A C 1
ATOM 515 O O . LEU A 1 68 ? -5.332 -37.917 -32.871 1.00 74.62 68 LEU A O 1
ATOM 519 N N . LEU A 1 69 ? -3.133 -37.986 -33.324 1.00 81.06 69 LEU A N 1
ATOM 520 C CA . LEU A 1 69 ? -3.208 -37.111 -34.502 1.00 81.06 69 LEU A CA 1
ATOM 521 C C . LEU A 1 69 ? -3.867 -37.795 -35.713 1.00 81.06 69 LEU A C 1
ATOM 523 O O . LEU A 1 69 ? -4.560 -37.121 -36.475 1.00 81.06 69 LEU A O 1
ATOM 527 N N . LEU A 1 70 ? -3.676 -39.109 -35.874 1.00 81.38 70 LEU A N 1
ATOM 528 C CA . LEU A 1 70 ? -4.363 -39.941 -36.869 1.00 81.38 70 LEU A CA 1
ATOM 529 C C . LEU A 1 70 ? -5.862 -40.058 -36.561 1.00 81.38 70 LEU A C 1
ATOM 531 O O . LEU A 1 70 ? -6.696 -39.776 -37.419 1.00 81.38 70 LEU A O 1
ATOM 535 N N . ARG A 1 71 ? -6.214 -40.417 -35.317 1.00 78.69 71 ARG A N 1
ATOM 536 C CA . ARG A 1 71 ? -7.607 -40.575 -34.865 1.00 78.69 71 ARG A CA 1
ATOM 537 C C . ARG A 1 71 ? -8.420 -39.295 -35.055 1.00 78.69 71 ARG A C 1
ATOM 539 O O . ARG A 1 71 ? -9.554 -39.339 -35.526 1.00 78.69 71 ARG A O 1
ATOM 546 N N . ASP A 1 72 ? -7.819 -38.156 -34.728 1.00 79.88 72 ASP A N 1
ATOM 547 C CA . ASP A 1 72 ? -8.434 -36.837 -34.860 1.00 79.88 72 ASP A CA 1
ATOM 548 C C . ASP A 1 72 ? -8.181 -36.196 -36.254 1.00 79.88 72 ASP A C 1
ATOM 550 O O . ASP A 1 72 ? -8.439 -35.008 -36.443 1.00 79.88 72 ASP A O 1
ATOM 554 N N . LYS A 1 73 ? -7.720 -36.990 -37.239 1.00 84.94 73 LYS A N 1
ATOM 555 C CA . LYS A 1 73 ? -7.612 -36.677 -38.681 1.00 84.94 73 LYS A CA 1
ATOM 556 C C . LYS A 1 73 ? -6.773 -35.441 -39.049 1.00 84.94 73 LYS A C 1
ATOM 558 O O . LYS A 1 73 ? -7.077 -34.739 -40.011 1.00 84.94 73 LYS A O 1
ATOM 563 N N . LEU A 1 74 ? -5.700 -35.171 -38.304 1.00 81.38 74 LEU A N 1
ATOM 564 C CA . LEU A 1 74 ? -4.735 -34.100 -38.619 1.00 81.38 74 LEU A CA 1
ATOM 565 C C . LEU A 1 74 ? -3.552 -34.570 -39.473 1.00 81.38 74 LEU A C 1
ATOM 567 O O . LEU A 1 74 ? -2.892 -33.754 -40.119 1.00 81.38 74 LEU A O 1
ATOM 571 N N . ILE A 1 75 ? -3.283 -35.872 -39.451 1.00 88.88 75 ILE A N 1
ATOM 572 C CA . ILE A 1 75 ? -2.326 -36.577 -40.304 1.00 88.88 75 ILE A CA 1
ATOM 573 C C . ILE A 1 75 ? -2.988 -37.874 -40.787 1.00 88.88 75 ILE A C 1
ATOM 575 O O . ILE A 1 75 ? -4.015 -38.281 -40.247 1.00 88.88 75 ILE A O 1
ATOM 579 N N . GLU A 1 76 ? -2.414 -38.513 -41.801 1.00 90.12 76 GLU A N 1
ATOM 580 C CA . GLU A 1 76 ? -2.955 -39.715 -42.443 1.00 90.12 76 GLU A CA 1
ATOM 581 C C . GLU A 1 76 ? -1.835 -40.750 -42.618 1.00 90.12 76 GLU A C 1
ATOM 583 O O . GLU A 1 76 ? -0.676 -40.348 -42.781 1.00 90.12 76 GLU A O 1
ATOM 588 N N . PRO A 1 77 ? -2.144 -42.059 -42.615 1.00 93.12 77 PRO A N 1
ATOM 589 C CA . PRO A 1 77 ? -1.167 -43.092 -42.938 1.00 93.12 77 PRO A CA 1
ATOM 590 C C . PRO A 1 77 ? -0.667 -42.951 -44.380 1.00 93.12 77 PRO A C 1
ATOM 592 O O . PRO A 1 77 ? -1.381 -42.448 -45.250 1.00 93.12 77 PRO A O 1
ATOM 595 N N . GLY A 1 78 ? 0.548 -43.419 -44.647 1.00 91.69 78 GLY A N 1
ATOM 596 C CA . GLY A 1 78 ? 1.111 -43.414 -45.995 1.00 91.69 78 GLY A CA 1
ATOM 597 C C . GLY A 1 78 ? 2.596 -43.751 -46.033 1.00 91.69 78 GLY A C 1
ATOM 598 O O . GLY A 1 78 ? 3.293 -43.647 -45.023 1.00 91.69 78 GLY A O 1
ATOM 599 N N . GLU A 1 79 ? 3.065 -44.133 -47.216 1.00 91.31 79 GLU A N 1
ATOM 600 C CA . GLU A 1 79 ? 4.461 -44.490 -47.484 1.00 91.31 79 GLU A CA 1
ATOM 601 C C . GLU A 1 79 ? 5.337 -43.233 -47.620 1.00 91.31 79 GLU A C 1
ATOM 603 O O . GLU A 1 79 ? 4.899 -42.217 -48.164 1.00 91.31 79 GLU A O 1
ATOM 608 N N . GLU A 1 80 ? 6.548 -43.277 -47.056 1.00 91.00 80 GLU A N 1
ATOM 609 C CA . GLU A 1 80 ? 7.550 -42.189 -47.024 1.00 91.00 80 GLU A CA 1
ATOM 610 C C . GLU A 1 80 ? 7.057 -40.796 -46.550 1.00 91.00 80 GLU A C 1
ATOM 612 O O . GLU A 1 80 ? 7.740 -39.777 -46.712 1.00 91.00 80 GLU A O 1
ATOM 617 N N . VAL A 1 81 ? 5.879 -40.708 -45.921 1.00 91.94 81 VAL A N 1
ATOM 618 C CA . VAL A 1 81 ? 5.273 -39.429 -45.506 1.00 91.94 81 VAL A CA 1
ATOM 619 C C . VAL A 1 81 ? 6.010 -38.743 -44.354 1.00 91.94 81 VAL A C 1
ATOM 621 O O . VAL A 1 81 ? 5.788 -37.549 -44.123 1.00 91.94 81 VAL A O 1
ATOM 624 N N . LEU A 1 82 ? 6.874 -39.459 -43.628 1.00 93.56 82 LEU A N 1
ATOM 625 C CA . LEU A 1 82 ? 7.713 -38.932 -42.554 1.00 93.56 82 LEU A CA 1
ATOM 626 C C . LEU A 1 82 ? 9.170 -38.806 -43.007 1.00 93.56 82 LEU A C 1
ATOM 628 O O . LEU A 1 82 ? 9.699 -39.664 -43.703 1.00 93.56 82 LEU A O 1
ATOM 632 N N . SER A 1 83 ? 9.853 -37.742 -42.582 1.00 93.31 83 SER A N 1
ATOM 633 C CA . SER A 1 83 ? 11.263 -37.508 -42.915 1.00 93.31 83 SER A CA 1
ATOM 634 C C . SER A 1 83 ? 12.056 -36.854 -41.784 1.00 93.31 83 SER A C 1
ATOM 636 O O . SER A 1 83 ? 11.515 -36.084 -40.987 1.00 93.31 83 SER A O 1
ATOM 638 N N . ILE A 1 84 ? 13.355 -37.150 -41.733 1.00 89.69 84 ILE A N 1
ATOM 639 C CA . ILE A 1 84 ? 14.355 -36.500 -40.876 1.00 89.69 84 ILE A CA 1
ATOM 640 C C . ILE A 1 84 ? 15.541 -36.116 -41.750 1.00 89.69 84 ILE A C 1
ATOM 642 O O . ILE A 1 84 ? 15.989 -36.909 -42.571 1.00 89.69 84 ILE A O 1
ATOM 646 N N . GLU A 1 85 ? 16.089 -34.931 -41.525 1.00 84.81 85 GLU A N 1
ATOM 647 C CA . GLU A 1 85 ? 17.339 -34.492 -42.134 1.00 84.81 85 GLU A CA 1
ATOM 648 C C . GLU A 1 85 ? 18.338 -34.156 -41.024 1.00 84.81 85 GLU A C 1
ATOM 650 O O . GLU A 1 85 ? 18.007 -33.438 -40.075 1.00 84.81 85 GLU A O 1
ATOM 655 N N . TYR A 1 86 ? 19.535 -34.739 -41.089 1.00 81.19 86 TYR A N 1
ATOM 656 C CA . TYR A 1 86 ? 20.569 -34.571 -40.073 1.00 81.19 86 TYR A CA 1
ATOM 657 C C . TYR A 1 86 ? 21.964 -34.672 -40.694 1.00 81.19 86 TYR A C 1
ATOM 659 O O . TYR A 1 86 ? 22.283 -35.671 -41.335 1.00 81.19 86 TYR A O 1
ATOM 667 N N . LEU A 1 87 ? 22.783 -33.629 -40.502 1.00 78.06 87 LEU A N 1
ATOM 668 C CA . LEU A 1 87 ? 24.152 -33.520 -41.033 1.00 78.06 87 LEU A CA 1
ATOM 669 C C . LEU A 1 87 ? 24.243 -33.888 -42.533 1.00 78.06 87 LEU A C 1
ATOM 671 O O . LEU A 1 87 ? 25.070 -34.696 -42.943 1.00 78.06 87 LEU A O 1
ATOM 675 N N . GLY A 1 88 ? 23.331 -33.339 -43.344 1.00 73.44 88 GLY A N 1
ATOM 676 C CA . GLY A 1 88 ? 23.279 -33.559 -44.796 1.00 73.44 88 GLY A CA 1
ATOM 677 C C . GLY A 1 88 ? 22.722 -34.916 -45.252 1.00 73.44 88 GLY A C 1
ATOM 678 O O . GLY A 1 88 ? 22.570 -35.127 -46.452 1.00 73.44 88 GLY A O 1
ATOM 679 N N . LYS A 1 89 ? 22.377 -35.837 -44.339 1.00 78.69 89 LYS A N 1
ATOM 680 C CA . LYS A 1 89 ? 21.689 -37.095 -44.674 1.00 78.69 89 LYS A CA 1
ATOM 681 C C . LYS A 1 89 ? 20.191 -36.992 -44.401 1.00 78.69 89 LYS A C 1
ATOM 683 O O . LYS A 1 89 ? 19.774 -36.589 -43.313 1.00 78.69 89 LYS A O 1
ATOM 688 N N . LYS A 1 90 ? 19.385 -37.402 -45.383 1.00 88.44 90 LYS A N 1
ATOM 689 C CA . LYS A 1 90 ? 17.924 -37.489 -45.293 1.00 88.44 90 LYS A CA 1
ATOM 690 C C . LYS A 1 90 ? 17.487 -38.942 -45.106 1.00 88.44 90 LYS A C 1
ATOM 692 O O . LYS A 1 90 ? 17.916 -39.820 -45.846 1.00 88.44 90 LYS A O 1
ATOM 697 N N . PHE A 1 91 ? 16.601 -39.161 -44.145 1.00 91.31 91 PHE A N 1
ATOM 698 C CA . PHE A 1 91 ? 15.946 -40.431 -43.843 1.00 91.31 91 PHE A CA 1
ATOM 699 C C . PHE A 1 91 ? 14.435 -40.267 -44.034 1.00 91.31 91 PHE A C 1
ATOM 701 O O . PHE A 1 91 ? 13.896 -39.190 -43.756 1.00 91.31 91 PHE A O 1
ATOM 708 N N . VAL A 1 92 ? 13.756 -41.319 -44.491 1.00 93.50 92 VAL A N 1
ATOM 709 C CA . VAL A 1 92 ? 12.301 -41.354 -44.714 1.00 93.50 92 VAL A CA 1
ATOM 710 C C . VAL A 1 92 ? 11.672 -42.554 -44.008 1.00 93.50 92 VAL A C 1
ATOM 712 O O . VAL A 1 92 ? 12.359 -43.538 -43.736 1.00 93.50 92 VAL A O 1
ATOM 715 N N . ALA A 1 93 ? 10.390 -42.440 -43.668 1.00 93.75 93 ALA A N 1
ATOM 716 C CA . ALA A 1 93 ? 9.609 -43.484 -43.018 1.00 93.75 93 ALA A CA 1
ATOM 717 C C . ALA A 1 93 ? 8.131 -43.420 -43.407 1.00 93.75 93 ALA A C 1
ATOM 719 O O . ALA A 1 93 ? 7.572 -42.342 -43.637 1.00 93.75 93 ALA A O 1
ATOM 720 N N . ASP A 1 94 ? 7.498 -44.584 -43.380 1.00 93.75 94 ASP A N 1
ATOM 721 C CA . ASP A 1 94 ? 6.060 -44.753 -43.520 1.00 93.75 94 ASP A CA 1
ATOM 722 C C . ASP A 1 94 ? 5.375 -44.440 -42.186 1.00 93.75 94 ASP A C 1
ATOM 724 O O . ASP A 1 94 ? 5.905 -44.742 -41.108 1.00 93.75 94 ASP A O 1
ATOM 728 N N . LEU A 1 95 ? 4.170 -43.875 -42.249 1.00 93.81 95 LEU A N 1
ATOM 729 C CA . LEU A 1 95 ? 3.277 -43.748 -41.100 1.00 93.81 95 LEU A CA 1
ATOM 730 C C . LEU A 1 95 ? 2.207 -44.836 -41.182 1.00 93.81 95 LEU A C 1
ATOM 732 O O . LEU A 1 95 ? 1.394 -44.836 -42.107 1.00 93.81 95 LEU A O 1
ATOM 736 N N . LEU A 1 96 ? 2.202 -45.748 -40.210 1.00 89.62 96 LEU A N 1
ATOM 737 C CA . LEU A 1 96 ? 1.251 -46.854 -40.141 1.00 89.62 96 LEU A CA 1
ATOM 738 C C . LEU A 1 96 ? -0.091 -46.415 -39.514 1.00 89.62 96 LEU A C 1
ATOM 740 O O . LEU A 1 96 ? -0.121 -45.450 -38.743 1.00 89.62 96 LEU A O 1
ATOM 744 N N . PRO A 1 97 ? -1.211 -47.117 -39.796 1.00 83.94 97 PRO A N 1
ATOM 745 C CA . PRO A 1 97 ? -2.535 -46.769 -39.263 1.00 83.94 97 PRO A CA 1
ATOM 746 C C . PRO A 1 97 ? -2.660 -46.772 -37.733 1.00 83.94 97 PRO A C 1
ATOM 748 O O . PRO A 1 97 ? -3.530 -46.087 -37.201 1.00 83.94 97 PRO A O 1
ATOM 751 N N . ASP A 1 98 ? -1.795 -47.503 -37.025 1.00 76.38 98 ASP A N 1
ATOM 752 C CA . ASP A 1 98 ? -1.738 -47.551 -35.557 1.00 76.38 98 ASP A CA 1
ATOM 753 C C . ASP A 1 98 ? -0.881 -46.426 -34.937 1.00 76.38 98 ASP A C 1
ATOM 755 O O . ASP A 1 98 ? -0.770 -46.323 -33.716 1.00 76.38 98 ASP A O 1
ATOM 759 N N . GLY A 1 99 ? -0.281 -45.559 -35.761 1.00 77.88 99 GLY A N 1
ATOM 760 C CA . GLY A 1 99 ? 0.594 -44.472 -35.323 1.00 77.88 99 GLY A CA 1
ATOM 761 C C . GLY A 1 99 ? 2.059 -44.856 -35.124 1.00 77.88 99 GLY A C 1
ATOM 762 O O . GLY A 1 99 ? 2.838 -43.998 -34.699 1.00 77.88 99 GLY A O 1
ATOM 763 N N . LYS A 1 100 ? 2.462 -46.092 -35.447 1.00 86.31 100 LYS A N 1
ATOM 764 C CA . LYS A 1 100 ? 3.879 -46.472 -35.513 1.00 86.31 100 LYS A CA 1
ATOM 765 C C . LYS A 1 100 ? 4.532 -45.973 -36.803 1.00 86.31 100 LYS A C 1
ATOM 767 O O . LYS A 1 100 ? 3.865 -45.690 -37.799 1.00 86.31 100 LYS A O 1
ATOM 772 N N . LEU A 1 101 ? 5.857 -45.868 -36.776 1.00 91.69 101 LEU A N 1
ATOM 773 C CA . LEU A 1 101 ? 6.672 -45.472 -37.922 1.00 91.69 101 LEU A CA 1
ATOM 774 C C . LEU A 1 101 ? 7.419 -46.698 -38.446 1.00 91.69 101 LEU A C 1
ATOM 776 O O . LEU A 1 101 ? 8.032 -47.405 -37.646 1.00 91.69 101 LEU A O 1
ATOM 780 N N . LYS A 1 102 ? 7.439 -46.925 -39.760 1.00 88.88 102 LYS A N 1
ATOM 781 C CA . LYS A 1 102 ? 8.283 -47.960 -40.377 1.00 88.88 102 LYS A CA 1
ATOM 782 C C . LYS A 1 102 ? 9.391 -47.302 -41.188 1.00 88.88 102 LYS A C 1
ATOM 784 O O . LYS A 1 102 ? 9.123 -46.451 -42.024 1.00 88.88 102 LYS A O 1
ATOM 789 N N . SER A 1 103 ? 10.638 -47.677 -40.932 1.00 89.62 103 SER A N 1
ATOM 790 C CA . SER A 1 103 ? 11.816 -47.116 -41.594 1.00 89.62 103 SER A CA 1
ATOM 791 C C . SER A 1 103 ? 12.771 -48.247 -41.922 1.00 89.62 103 SER A C 1
ATOM 793 O O . SER A 1 103 ? 13.360 -48.833 -41.011 1.00 89.62 103 SER A O 1
ATOM 795 N N . GLN A 1 104 ? 12.945 -48.529 -43.214 1.00 83.81 104 GLN A N 1
ATOM 796 C CA . GLN A 1 104 ? 13.615 -49.747 -43.682 1.00 83.81 104 GLN A CA 1
ATOM 797 C C . GLN A 1 104 ? 12.902 -50.984 -43.088 1.00 83.81 104 GLN A C 1
ATOM 799 O O . GLN A 1 104 ? 11.673 -51.069 -43.147 1.00 83.81 104 GLN A O 1
ATOM 804 N N . GLU A 1 105 ? 13.636 -51.927 -42.498 1.00 80.25 105 GLU A N 1
ATOM 805 C CA . GLU A 1 105 ? 13.063 -53.124 -41.862 1.00 80.25 105 GLU A CA 1
ATOM 806 C C . GLU A 1 105 ? 12.606 -52.894 -40.407 1.00 80.25 105 GLU A C 1
ATOM 808 O O . GLU A 1 105 ? 11.938 -53.748 -39.829 1.00 80.25 105 GLU A O 1
ATOM 813 N N . ASN A 1 106 ? 12.908 -51.733 -39.814 1.00 80.88 106 ASN A N 1
ATOM 814 C CA . ASN A 1 106 ? 12.638 -51.450 -38.403 1.00 80.88 106 ASN A CA 1
ATOM 815 C C . ASN A 1 106 ? 11.314 -50.693 -38.194 1.00 80.88 106 ASN A C 1
ATOM 817 O O . ASN A 1 106 ? 10.997 -49.742 -38.915 1.00 80.88 106 ASN A O 1
ATOM 821 N N . VAL A 1 107 ? 10.568 -51.074 -37.151 1.00 87.25 107 VAL A N 1
ATOM 822 C CA . VAL A 1 107 ? 9.331 -50.406 -36.712 1.00 87.25 107 VAL A CA 1
ATOM 823 C C . VAL A 1 107 ? 9.572 -49.691 -35.382 1.00 87.25 107 VAL A C 1
ATOM 825 O O . VAL A 1 107 ? 10.146 -50.258 -34.457 1.00 87.25 107 VAL A O 1
ATOM 828 N N . PHE A 1 108 ? 9.116 -48.444 -35.277 1.00 86.06 108 PHE A N 1
ATOM 829 C CA . PHE A 1 108 ? 9.346 -47.566 -34.132 1.00 86.06 108 PHE A CA 1
ATOM 830 C C . PHE A 1 108 ? 8.023 -47.112 -33.510 1.00 86.06 108 PHE A C 1
ATOM 832 O O . PHE A 1 108 ? 7.158 -46.556 -34.189 1.00 86.06 108 PHE A O 1
ATOM 839 N N . ASN A 1 109 ? 7.906 -47.270 -32.190 1.00 76.56 109 ASN A N 1
ATOM 840 C CA . ASN A 1 109 ? 6.710 -46.893 -31.426 1.00 76.56 109 ASN A CA 1
ATOM 841 C C . ASN A 1 109 ? 6.587 -45.375 -31.172 1.00 76.56 109 ASN A C 1
ATOM 843 O O . ASN A 1 109 ? 5.554 -44.913 -30.694 1.00 76.56 109 ASN A O 1
ATOM 847 N N . SER A 1 110 ? 7.617 -44.568 -31.471 1.00 78.25 110 SER A N 1
ATOM 848 C CA . SER A 1 110 ? 7.544 -43.108 -31.325 1.00 78.25 110 SER A CA 1
ATOM 849 C C . SER A 1 110 ? 8.452 -42.334 -32.298 1.00 78.25 110 SER A C 1
ATOM 851 O O . SER A 1 110 ? 9.515 -42.833 -32.687 1.00 78.25 110 SER A O 1
ATOM 853 N N . PRO A 1 111 ? 8.114 -41.065 -32.625 1.00 80.44 111 PRO A N 1
ATOM 854 C CA . PRO A 1 111 ? 8.985 -40.182 -33.406 1.00 80.44 111 PRO A CA 1
ATOM 855 C C . PRO A 1 111 ? 10.365 -39.955 -32.777 1.00 80.44 111 PRO A C 1
ATOM 857 O O . PRO A 1 111 ? 11.325 -39.674 -33.490 1.00 80.44 111 PRO A O 1
ATOM 860 N N . SER A 1 112 ? 10.474 -40.029 -31.444 1.00 77.88 112 SER A N 1
ATOM 861 C CA . SER A 1 112 ? 11.740 -39.815 -30.730 1.00 77.88 112 SER A CA 1
ATOM 862 C C . SER A 1 112 ? 12.664 -41.024 -30.841 1.00 77.88 112 SER A C 1
ATOM 864 O O . SER A 1 112 ? 13.848 -40.836 -31.108 1.00 77.88 112 SER A O 1
ATOM 866 N N . ALA A 1 113 ? 12.130 -42.245 -30.729 1.00 77.56 113 ALA A N 1
ATOM 867 C CA . ALA A 1 113 ? 12.901 -43.470 -30.948 1.00 77.56 113 ALA A CA 1
ATOM 868 C C . ALA A 1 113 ? 13.472 -43.512 -32.376 1.00 77.56 113 ALA A C 1
ATOM 870 O O . ALA A 1 113 ? 14.677 -43.692 -32.560 1.00 77.56 113 ALA A O 1
ATOM 871 N N . TRP A 1 114 ? 12.635 -43.220 -33.380 1.00 87.94 114 TRP A N 1
ATOM 872 C CA . TRP A 1 114 ? 13.083 -43.133 -34.772 1.00 87.94 114 TRP A CA 1
ATOM 873 C C . TRP A 1 114 ? 14.126 -42.022 -34.988 1.00 87.94 114 TRP A C 1
ATOM 875 O O . TRP A 1 114 ? 15.152 -42.238 -35.632 1.00 87.94 114 TRP A O 1
ATOM 885 N N . ALA A 1 115 ? 13.933 -40.844 -34.383 1.00 83.81 115 ALA A N 1
ATOM 886 C CA . ALA A 1 115 ? 14.893 -39.748 -34.498 1.00 83.81 115 ALA A CA 1
ATOM 887 C C . ALA A 1 115 ? 16.236 -40.004 -33.805 1.00 83.81 115 ALA A C 1
ATOM 889 O O . ALA A 1 115 ? 17.246 -39.460 -34.251 1.00 83.81 115 ALA A O 1
ATOM 890 N N . ILE A 1 116 ? 16.274 -40.811 -32.743 1.00 80.56 116 ILE A N 1
ATOM 891 C CA . ILE A 1 116 ? 17.529 -41.263 -32.132 1.00 80.56 116 ILE A CA 1
ATOM 892 C C . ILE A 1 116 ? 18.213 -42.280 -33.049 1.00 80.56 116 ILE A C 1
ATOM 894 O O . ILE A 1 116 ? 19.401 -42.125 -33.317 1.00 80.56 116 ILE A O 1
ATOM 898 N N . HIS A 1 117 ? 17.473 -43.248 -33.599 1.00 85.06 117 HIS A N 1
ATOM 899 C CA . HIS A 1 117 ? 18.006 -44.237 -34.541 1.00 85.06 117 HIS A CA 1
ATOM 900 C C . HIS A 1 117 ? 18.662 -43.573 -35.765 1.00 85.06 117 HIS A C 1
ATOM 902 O O . HIS A 1 117 ? 19.859 -43.749 -35.989 1.00 85.06 117 HIS A O 1
ATOM 908 N N . CYS A 1 118 ? 17.939 -42.708 -36.487 1.00 84.88 118 CYS A N 1
ATOM 909 C CA . CYS A 1 118 ? 18.480 -41.997 -37.654 1.00 84.88 118 CYS A CA 1
ATOM 910 C C . CYS A 1 118 ? 19.703 -41.127 -37.321 1.00 84.88 118 CYS A C 1
ATOM 912 O O . CYS A 1 118 ? 20.596 -40.977 -38.150 1.00 84.88 118 CYS A O 1
ATOM 914 N N . LYS A 1 119 ? 19.779 -40.559 -36.108 1.00 82.31 119 LYS A N 1
ATOM 915 C CA . LYS A 1 119 ? 20.939 -39.758 -35.683 1.00 82.31 119 LYS A CA 1
ATOM 916 C C . LYS A 1 119 ? 22.129 -40.626 -35.273 1.00 82.31 119 LYS A C 1
ATOM 918 O O . LYS A 1 119 ? 23.248 -40.259 -35.618 1.00 82.31 119 LYS A O 1
ATOM 923 N N . LYS A 1 120 ? 21.907 -41.784 -34.638 1.00 81.31 120 LYS A N 1
ATOM 924 C CA . LYS A 1 120 ? 22.959 -42.768 -34.317 1.00 81.31 120 LYS A CA 1
ATOM 925 C C . LYS A 1 120 ? 23.630 -43.352 -35.564 1.00 81.31 120 LYS A C 1
ATOM 927 O O . LYS A 1 120 ? 24.836 -43.555 -35.555 1.00 81.31 120 LYS A O 1
ATOM 932 N N . VAL A 1 121 ? 22.886 -43.521 -36.663 1.00 81.62 121 VAL A N 1
ATOM 933 C CA . VAL A 1 121 ? 23.432 -43.934 -37.978 1.00 81.62 121 VAL A CA 1
ATOM 934 C C . VAL A 1 121 ? 24.425 -42.909 -38.565 1.00 81.62 121 VAL A C 1
ATOM 936 O O . VAL A 1 121 ? 25.225 -43.250 -39.435 1.00 81.62 121 VAL A O 1
ATOM 939 N N . VAL A 1 122 ? 24.404 -41.651 -38.104 1.00 80.12 122 VAL A N 1
ATOM 940 C CA . VAL A 1 122 ? 25.335 -40.592 -38.550 1.00 80.12 122 VAL A CA 1
ATOM 941 C C . VAL A 1 122 ? 26.375 -40.231 -37.483 1.00 80.12 122 VAL A C 1
ATOM 943 O O . VAL A 1 122 ? 27.494 -39.870 -37.827 1.00 80.12 122 VAL A O 1
ATOM 946 N N . ASN A 1 123 ? 26.023 -40.336 -36.201 1.00 77.31 123 ASN A N 1
ATOM 947 C CA . ASN A 1 123 ? 26.901 -40.099 -35.056 1.00 77.31 123 ASN A CA 1
ATOM 948 C C . ASN A 1 123 ? 26.614 -41.161 -33.967 1.00 77.31 123 ASN A C 1
ATOM 950 O O . ASN A 1 123 ? 25.633 -41.002 -33.230 1.00 77.31 123 ASN A O 1
ATOM 954 N N . PRO A 1 124 ? 27.434 -42.227 -33.859 1.00 75.69 124 PRO A N 1
ATOM 955 C CA . PRO A 1 124 ? 27.193 -43.353 -32.950 1.00 75.69 124 PRO A CA 1
ATOM 956 C C . PRO A 1 124 ? 27.028 -42.964 -31.474 1.00 75.69 124 PRO A C 1
ATOM 958 O O . PRO A 1 124 ? 26.186 -43.536 -30.780 1.00 75.69 124 PRO A O 1
ATOM 961 N N . ASP A 1 125 ? 27.744 -41.934 -31.013 1.00 65.75 125 ASP A N 1
ATOM 962 C CA . ASP A 1 125 ? 27.749 -41.482 -29.615 1.00 65.75 125 ASP A CA 1
ATOM 963 C C . ASP A 1 125 ? 26.477 -40.712 -29.211 1.00 65.75 125 ASP A C 1
ATOM 965 O O . ASP A 1 125 ? 26.336 -40.241 -28.076 1.00 65.75 125 ASP A O 1
ATOM 969 N N . LYS A 1 126 ? 25.504 -40.556 -30.121 1.00 62.97 126 LYS A N 1
ATOM 970 C CA . LYS A 1 126 ? 24.306 -39.752 -29.865 1.00 62.97 126 LYS A CA 1
ATOM 971 C C . LYS A 1 126 ? 23.319 -40.453 -28.919 1.00 62.97 126 LYS A C 1
ATOM 973 O O . LYS A 1 126 ? 22.435 -41.197 -29.341 1.00 62.97 126 LYS A O 1
ATOM 978 N N . LYS A 1 127 ? 23.419 -40.140 -27.622 1.00 47.22 127 LYS A N 1
ATOM 979 C CA . LYS A 1 127 ? 22.577 -40.717 -26.551 1.00 47.22 127 LYS A CA 1
ATOM 980 C C . LYS A 1 127 ? 21.135 -40.175 -26.458 1.00 47.22 127 LYS A C 1
ATOM 982 O O . LYS A 1 127 ? 20.317 -40.802 -25.799 1.00 47.22 127 LYS A O 1
ATOM 987 N N . SER A 1 128 ? 20.781 -39.057 -27.106 1.00 50.28 128 SER A N 1
ATOM 988 C CA . SER A 1 128 ? 19.421 -38.479 -27.023 1.00 50.28 128 SER A CA 1
ATOM 989 C C . SER A 1 128 ? 19.002 -37.660 -28.257 1.00 50.28 128 SER A C 1
ATOM 991 O O . SER A 1 128 ? 19.839 -37.158 -29.015 1.00 50.28 128 SER A O 1
ATOM 993 N N . GLY A 1 129 ? 17.688 -37.503 -28.472 1.00 57.78 129 GLY A N 1
ATOM 994 C CA . GLY A 1 129 ? 17.140 -36.749 -29.604 1.00 57.78 129 GLY A CA 1
ATOM 995 C C . GLY A 1 129 ? 15.642 -36.437 -29.497 1.00 57.78 129 GLY A C 1
ATOM 996 O O . GLY A 1 129 ? 14.829 -37.310 -29.216 1.00 57.78 129 GLY A O 1
ATOM 997 N N . CYS A 1 130 ? 15.261 -35.184 -29.770 1.00 63.84 130 CYS A N 1
ATOM 998 C CA . CYS A 1 130 ? 13.858 -34.758 -29.801 1.00 63.84 130 CYS A CA 1
ATOM 999 C C . CYS A 1 130 ? 13.177 -35.164 -31.120 1.00 63.84 130 CYS A C 1
ATOM 1001 O O . CYS A 1 130 ? 13.485 -34.595 -32.172 1.00 63.84 130 CYS A O 1
ATOM 1003 N N . GLY A 1 131 ? 12.237 -36.115 -31.068 1.00 67.75 131 GLY A N 1
ATOM 1004 C CA . GLY A 1 131 ? 11.476 -36.575 -32.234 1.00 67.75 131 GLY A CA 1
ATOM 1005 C C . GLY A 1 131 ? 10.588 -35.496 -32.845 1.00 67.75 131 GLY A C 1
ATOM 1006 O O . GLY A 1 131 ? 10.756 -35.143 -34.007 1.00 67.75 131 GLY A O 1
ATOM 1007 N N . TRP A 1 132 ? 9.689 -34.915 -32.047 1.00 74.88 132 TRP A N 1
ATOM 1008 C CA . TRP A 1 132 ? 8.673 -33.950 -32.499 1.00 74.88 132 TRP A CA 1
ATOM 1009 C C . TRP A 1 132 ? 9.247 -32.725 -33.231 1.00 74.88 132 TRP A C 1
ATOM 1011 O O . TRP A 1 132 ? 8.688 -32.296 -34.241 1.00 74.88 132 TRP A O 1
ATOM 1021 N N . GLY A 1 133 ? 10.390 -32.204 -32.770 1.00 67.06 133 GLY A N 1
ATOM 1022 C CA . GLY A 1 133 ? 11.076 -31.066 -33.391 1.00 67.06 133 GLY A CA 1
ATOM 1023 C C . GLY A 1 133 ? 11.984 -31.410 -34.583 1.00 67.06 133 GLY A C 1
ATOM 1024 O O . GLY A 1 133 ? 12.373 -30.493 -35.315 1.00 67.06 133 GLY A O 1
ATOM 1025 N N . SER A 1 134 ? 12.320 -32.696 -34.779 1.00 76.25 134 SER A N 1
ATOM 1026 C CA . SER A 1 134 ? 13.209 -33.182 -35.856 1.00 76.25 134 SER A CA 1
ATOM 1027 C C . SER A 1 134 ? 12.457 -33.849 -37.013 1.00 76.25 134 SER A C 1
ATOM 1029 O O . SER A 1 134 ? 12.879 -33.728 -38.158 1.00 76.25 134 SER A O 1
ATOM 1031 N N . VAL A 1 135 ? 11.368 -34.563 -36.718 1.00 85.06 135 VAL A N 1
ATOM 1032 C CA . VAL A 1 135 ? 10.574 -35.321 -37.693 1.00 85.06 135 VAL A CA 1
ATOM 1033 C C . VAL A 1 135 ? 9.583 -34.407 -38.407 1.00 85.06 135 VAL A C 1
ATOM 1035 O O . VAL A 1 135 ? 8.890 -33.600 -37.780 1.00 85.06 135 VAL A O 1
ATOM 1038 N N . ARG A 1 136 ? 9.483 -34.565 -39.727 1.00 89.94 136 ARG A N 1
ATOM 1039 C CA . ARG A 1 136 ? 8.574 -33.827 -40.605 1.00 89.94 136 ARG A CA 1
ATOM 1040 C C . ARG A 1 136 ? 7.574 -34.767 -41.275 1.00 89.94 136 ARG A C 1
ATOM 1042 O O . ARG A 1 13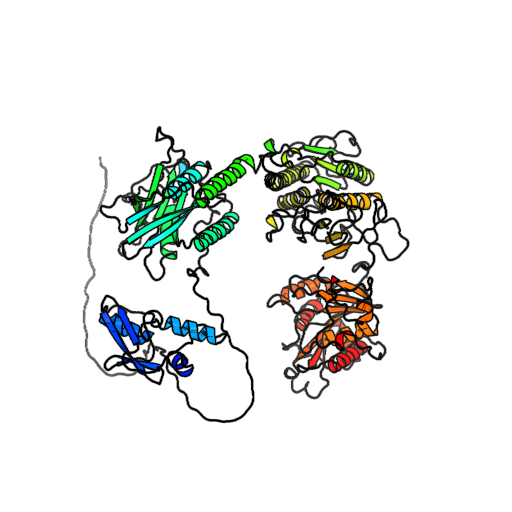6 ? 7.998 -35.667 -41.989 1.00 89.94 136 ARG A O 1
ATOM 1049 N N . TYR A 1 137 ? 6.277 -34.513 -41.110 1.00 90.19 137 TYR A N 1
ATOM 1050 C CA . TYR A 1 137 ? 5.198 -35.142 -41.877 1.00 90.19 137 TYR A CA 1
ATOM 1051 C C . TYR A 1 137 ? 4.845 -34.275 -43.090 1.00 90.19 137 TYR A C 1
ATOM 1053 O O . TYR A 1 137 ? 4.582 -33.079 -42.939 1.00 90.19 137 TYR A O 1
ATOM 1061 N N . LYS A 1 138 ? 4.902 -34.855 -44.298 1.00 87.81 138 LYS A N 1
ATOM 1062 C CA . LYS A 1 138 ? 4.707 -34.166 -45.592 1.00 87.81 138 LYS A CA 1
ATOM 1063 C C . LYS A 1 138 ? 5.448 -32.805 -45.640 1.00 87.81 138 LYS A C 1
ATOM 1065 O O . LYS A 1 138 ? 4.896 -31.773 -46.010 1.00 87.81 138 LYS A O 1
ATOM 1070 N N . GLY A 1 139 ? 6.708 -32.796 -45.179 1.00 79.31 139 GLY A N 1
ATOM 1071 C CA . GLY A 1 139 ? 7.613 -31.631 -45.129 1.00 79.31 139 GLY A CA 1
ATOM 1072 C C . GLY A 1 139 ? 7.478 -30.692 -43.912 1.00 79.31 139 GLY A C 1
ATOM 1073 O O . GLY A 1 139 ? 8.442 -29.998 -43.562 1.00 79.31 139 GLY A O 1
ATOM 1074 N N . LYS A 1 140 ? 6.342 -30.695 -43.202 1.00 80.44 140 LYS A N 1
ATOM 1075 C CA . LYS A 1 140 ? 6.094 -29.851 -42.014 1.00 80.44 140 LYS A CA 1
ATOM 1076 C C . LYS A 1 140 ? 6.445 -30.595 -40.721 1.00 80.44 140 LYS A C 1
ATOM 1078 O O . LYS A 1 140 ? 6.175 -31.784 -40.606 1.00 80.44 140 LYS A O 1
ATOM 1083 N N . LYS A 1 141 ? 7.047 -29.921 -39.733 1.00 83.50 141 LYS A N 1
ATOM 1084 C CA . LYS A 1 141 ? 7.445 -30.555 -38.457 1.00 83.50 141 LYS A CA 1
ATOM 1085 C C . LYS A 1 141 ? 6.231 -31.143 -37.726 1.00 83.50 141 LYS A C 1
ATOM 1087 O O . LYS A 1 141 ? 5.183 -30.504 -37.675 1.00 83.50 141 LYS A O 1
ATOM 1092 N N . LEU A 1 142 ? 6.380 -32.318 -37.109 1.00 78.50 142 LEU A N 1
ATOM 1093 C CA . LEU A 1 142 ? 5.309 -32.940 -36.313 1.00 78.50 142 LEU A CA 1
ATOM 1094 C C . LEU A 1 142 ? 4.839 -32.045 -35.158 1.00 78.50 142 LEU A C 1
ATOM 1096 O O . LEU A 1 142 ? 3.652 -32.023 -34.837 1.00 78.50 142 LEU A O 1
ATOM 1100 N N . ASP A 1 143 ? 5.746 -31.257 -34.581 1.00 76.12 143 ASP A N 1
ATOM 1101 C CA . ASP A 1 143 ? 5.433 -30.263 -33.551 1.00 76.12 143 ASP A CA 1
ATOM 1102 C C . ASP A 1 143 ? 4.359 -29.242 -33.993 1.00 76.12 143 ASP A C 1
ATOM 1104 O O . ASP A 1 143 ? 3.494 -28.850 -33.207 1.00 76.12 143 ASP A O 1
ATOM 1108 N N . THR A 1 144 ? 4.317 -28.887 -35.284 1.00 76.62 144 THR A N 1
ATOM 1109 C CA . THR A 1 144 ? 3.278 -28.015 -35.857 1.00 76.62 144 THR A CA 1
ATOM 1110 C C . THR A 1 144 ? 1.890 -28.665 -35.801 1.00 76.62 144 THR A C 1
ATOM 1112 O O . THR A 1 144 ? 0.909 -27.997 -35.476 1.00 76.62 144 THR A O 1
ATOM 1115 N N . TYR A 1 145 ? 1.792 -29.972 -36.060 1.00 78.50 145 TYR A N 1
ATOM 1116 C CA . TYR A 1 145 ? 0.526 -30.714 -35.982 1.00 78.50 145 TYR A CA 1
ATOM 1117 C C . TYR A 1 145 ? 0.088 -30.953 -34.532 1.00 78.50 145 TYR A C 1
ATOM 1119 O O . TYR A 1 145 ? -1.098 -30.846 -34.226 1.00 78.50 145 TYR A O 1
ATOM 1127 N N . LYS A 1 146 ? 1.042 -31.178 -33.619 1.00 70.31 146 LYS A N 1
ATOM 1128 C CA . LYS A 1 146 ? 0.799 -31.228 -32.168 1.00 70.31 146 LYS A CA 1
ATOM 1129 C C . LYS A 1 146 ? 0.228 -29.904 -31.638 1.00 70.31 146 LYS A C 1
ATOM 1131 O O . LYS A 1 146 ? -0.768 -29.907 -30.918 1.00 70.31 146 LYS A O 1
ATOM 1136 N N . THR A 1 147 ? 0.822 -28.783 -32.048 1.00 59.16 147 THR A N 1
ATOM 1137 C CA . THR A 1 147 ? 0.351 -27.415 -31.760 1.00 59.16 147 THR A CA 1
ATOM 1138 C C . THR A 1 147 ? -1.074 -27.200 -32.282 1.00 59.16 147 THR A C 1
ATOM 1140 O O . THR A 1 147 ? -1.934 -26.697 -31.561 1.00 59.16 147 THR A O 1
ATOM 1143 N N . LEU A 1 148 ? -1.360 -27.630 -33.516 1.00 71.00 148 LEU A N 1
ATOM 1144 C CA . LEU A 1 148 ? -2.687 -27.494 -34.122 1.00 71.00 148 LEU A CA 1
ATOM 1145 C C . LEU A 1 148 ? -3.753 -28.351 -33.411 1.00 71.00 148 LEU A C 1
ATOM 1147 O O . LEU A 1 148 ? -4.865 -27.875 -33.187 1.00 71.00 148 LEU A O 1
ATOM 1151 N N . TRP A 1 149 ? -3.410 -29.576 -32.999 1.00 71.38 149 TRP A N 1
ATOM 1152 C CA . TRP A 1 149 ? -4.317 -30.462 -32.260 1.00 71.38 149 TRP A CA 1
ATOM 1153 C C . TRP A 1 149 ? -4.732 -29.884 -30.910 1.00 71.38 149 TRP A C 1
ATOM 1155 O O . TRP A 1 149 ? -5.923 -29.805 -30.620 1.00 71.38 149 TRP A O 1
ATOM 1165 N N . LEU A 1 150 ? -3.760 -29.431 -30.112 1.00 56.72 150 LEU A N 1
ATOM 1166 C CA . LEU A 1 150 ? -4.030 -28.829 -28.806 1.00 56.72 150 LEU A CA 1
ATOM 1167 C C . LEU A 1 150 ? -4.940 -27.592 -28.950 1.00 56.72 150 LEU A C 1
ATOM 1169 O O . LEU A 1 150 ? -5.934 -27.478 -28.232 1.00 56.72 150 LEU A O 1
ATOM 1173 N N . LYS A 1 151 ? -4.681 -26.741 -29.958 1.00 59.25 151 LYS A N 1
ATOM 1174 C CA . LYS A 1 151 ? -5.486 -25.543 -30.250 1.00 59.25 151 LYS A CA 1
ATOM 1175 C C . LYS A 1 151 ? -6.933 -25.897 -30.606 1.00 59.25 151 LYS A C 1
ATOM 1177 O O . LYS A 1 151 ? -7.858 -25.260 -30.109 1.00 59.25 151 LYS A O 1
ATOM 1182 N N . ASN A 1 152 ? -7.139 -26.942 -31.410 1.00 66.00 152 ASN A N 1
ATOM 1183 C CA . ASN A 1 152 ? -8.473 -27.412 -31.799 1.00 66.00 152 ASN A CA 1
ATOM 1184 C C . ASN A 1 152 ? -9.279 -28.024 -30.635 1.00 66.00 152 ASN A C 1
ATOM 1186 O O . ASN A 1 152 ? -10.490 -28.188 -30.765 1.00 66.00 152 ASN A O 1
ATOM 1190 N N . LYS A 1 153 ? -8.645 -28.363 -29.503 1.00 60.47 153 LYS A N 1
ATOM 1191 C CA . LYS A 1 153 ? -9.321 -28.877 -28.296 1.00 60.47 153 LYS A CA 1
ATOM 1192 C C . LYS A 1 153 ? -9.659 -27.796 -27.263 1.00 60.47 153 LYS A C 1
ATOM 1194 O O . LYS A 1 153 ? -10.083 -28.138 -26.165 1.00 60.47 153 LYS A O 1
ATOM 1199 N N . GLY A 1 154 ? -9.448 -26.514 -27.574 1.00 39.72 154 GLY A N 1
ATOM 1200 C CA . GLY A 1 154 ? -9.662 -25.413 -26.624 1.00 39.72 154 GLY A CA 1
ATOM 1201 C C . GLY A 1 154 ? -8.657 -25.378 -25.465 1.00 39.72 154 GLY A C 1
ATOM 1202 O O . GLY A 1 154 ? -8.759 -24.526 -24.586 1.00 39.72 154 GLY A O 1
ATOM 1203 N N . LEU A 1 155 ? -7.661 -26.270 -25.468 1.00 44.41 155 LEU A N 1
ATOM 1204 C CA . LEU A 1 155 ? -6.540 -26.232 -24.539 1.00 44.41 155 LEU A CA 1
ATOM 1205 C C . LEU A 1 155 ? -5.567 -25.163 -25.035 1.00 44.41 155 LEU A C 1
ATOM 1207 O O . LEU A 1 155 ? -5.054 -25.260 -26.151 1.00 44.41 155 LEU A O 1
ATOM 1211 N N . VAL A 1 156 ? -5.345 -24.127 -24.222 1.00 32.03 156 VAL A N 1
ATOM 1212 C CA . VAL A 1 156 ? -4.513 -22.975 -24.592 1.00 32.03 156 VAL A CA 1
ATOM 1213 C C . VAL A 1 156 ? -3.125 -23.448 -25.009 1.00 32.03 156 VAL A C 1
ATOM 1215 O O . VAL A 1 156 ? -2.343 -23.945 -24.199 1.00 32.03 156 VAL A O 1
ATOM 1218 N N . VAL A 1 157 ? -2.815 -23.264 -26.289 1.00 31.12 157 VAL A N 1
ATOM 1219 C CA . VAL A 1 157 ? -1.469 -23.476 -26.811 1.00 31.12 157 VAL A CA 1
ATOM 1220 C C . VAL A 1 157 ? -0.728 -22.158 -26.720 1.00 31.12 157 VAL A C 1
ATOM 1222 O O . VAL A 1 157 ? -1.221 -21.173 -27.276 1.00 31.12 157 VAL A O 1
ATOM 1225 N N . PRO A 1 158 ? 0.457 -22.115 -26.089 1.00 29.75 158 PRO A N 1
ATOM 1226 C CA . PRO A 1 158 ? 1.346 -20.978 -26.223 1.00 29.75 158 PRO A CA 1
ATOM 1227 C C . PRO A 1 158 ? 1.748 -20.868 -27.697 1.00 29.75 158 PRO A C 1
ATOM 1229 O O . PRO A 1 158 ? 2.596 -21.615 -28.186 1.00 29.75 158 PRO A O 1
ATOM 1232 N N . THR A 1 159 ? 1.115 -19.959 -28.437 1.00 26.12 159 THR A N 1
ATOM 1233 C CA . THR A 1 159 ? 1.651 -19.507 -29.722 1.00 26.12 159 THR A CA 1
ATOM 1234 C C . THR A 1 159 ? 3.007 -18.880 -29.445 1.00 26.12 159 THR A C 1
ATOM 1236 O O . THR A 1 159 ? 3.112 -18.049 -28.545 1.00 26.12 159 THR A O 1
ATOM 1239 N N . GLY A 1 160 ? 4.034 -19.328 -30.166 1.00 28.83 160 GLY A N 1
ATOM 1240 C CA . GLY A 1 160 ? 5.428 -19.118 -29.791 1.00 28.83 160 GLY A CA 1
ATOM 1241 C C . GLY A 1 160 ? 5.844 -17.655 -29.657 1.00 28.83 160 GLY A C 1
ATOM 1242 O O . GLY A 1 160 ? 6.343 -17.069 -30.611 1.00 28.83 160 GLY A O 1
ATOM 1243 N N . ASN A 1 161 ? 5.779 -17.135 -28.433 1.00 25.23 161 ASN A N 1
ATOM 1244 C CA . ASN A 1 161 ? 6.893 -16.357 -27.918 1.00 25.23 161 ASN A CA 1
ATOM 1245 C C . ASN A 1 161 ? 8.055 -17.327 -27.695 1.00 25.23 161 ASN A C 1
ATOM 1247 O O . ASN A 1 161 ? 7.859 -18.416 -27.144 1.00 25.23 161 ASN A O 1
ATOM 1251 N N . TYR A 1 162 ? 9.270 -16.905 -28.032 1.00 24.52 162 TYR A N 1
ATOM 1252 C CA . TYR A 1 162 ? 10.464 -17.487 -27.434 1.00 24.52 162 TYR A CA 1
ATOM 1253 C C . TYR A 1 162 ? 10.477 -17.128 -25.941 1.00 24.52 162 TYR A C 1
ATOM 1255 O O . TYR A 1 162 ? 11.149 -16.193 -25.516 1.00 24.52 162 TYR A O 1
ATOM 1263 N N . LYS A 1 163 ? 9.749 -17.895 -25.116 1.00 24.44 163 LYS A N 1
ATOM 1264 C CA . LYS A 1 163 ? 10.128 -18.031 -23.709 1.00 24.44 163 LYS A CA 1
ATOM 1265 C C . LYS A 1 163 ? 11.485 -18.729 -23.702 1.00 24.44 163 LYS A C 1
ATOM 1267 O O . LYS A 1 163 ? 11.562 -19.954 -23.774 1.00 24.44 163 LYS A O 1
ATOM 1272 N N . CYS A 1 164 ? 12.549 -17.933 -23.610 1.00 24.41 164 CYS A N 1
ATOM 1273 C CA . CYS A 1 164 ? 13.785 -18.393 -22.993 1.00 24.41 164 CYS A CA 1
ATOM 1274 C C . CYS A 1 164 ? 13.394 -19.073 -21.661 1.00 24.41 164 CYS A C 1
ATOM 1276 O O . CYS A 1 164 ? 12.560 -18.500 -20.946 1.00 24.41 164 CYS A O 1
ATOM 1278 N N . PRO A 1 165 ? 13.880 -20.290 -21.350 1.00 23.22 165 PRO A N 1
ATOM 1279 C CA . PRO A 1 165 ? 13.432 -21.057 -20.188 1.00 23.22 165 PRO A CA 1
ATOM 1280 C C . PRO A 1 165 ? 13.906 -20.397 -18.884 1.00 23.22 165 PRO A C 1
ATOM 1282 O O . PRO A 1 165 ? 14.932 -20.758 -18.329 1.00 23.22 165 PRO A O 1
ATOM 1285 N N . VAL A 1 166 ? 13.151 -19.401 -18.416 1.00 32.56 166 VAL A N 1
ATOM 1286 C CA . VAL A 1 166 ? 13.514 -18.477 -17.326 1.00 32.56 166 VAL A CA 1
ATOM 1287 C C . VAL A 1 166 ? 12.438 -18.463 -16.226 1.00 32.56 166 VAL A C 1
ATOM 1289 O O . VAL A 1 166 ? 12.248 -17.481 -15.524 1.00 32.56 166 VAL A O 1
ATOM 1292 N N . GLU A 1 167 ? 11.721 -19.568 -16.032 1.00 28.81 167 GLU A N 1
ATOM 1293 C CA . GLU A 1 167 ? 10.943 -19.744 -14.791 1.00 28.81 167 GLU A CA 1
ATOM 1294 C C . GLU A 1 167 ? 11.833 -20.205 -13.614 1.00 28.81 167 GLU A C 1
ATOM 1296 O O . GLU A 1 167 ? 11.382 -20.150 -12.477 1.00 28.81 167 GLU A O 1
ATOM 1301 N N . ASP A 1 168 ? 13.119 -20.507 -13.875 1.00 28.05 168 ASP A N 1
ATOM 1302 C CA . ASP A 1 168 ? 14.166 -20.756 -12.864 1.00 28.05 168 ASP A CA 1
ATOM 1303 C C . ASP A 1 168 ? 15.384 -19.794 -12.925 1.00 28.05 168 ASP A C 1
ATOM 1305 O O . ASP A 1 168 ? 16.205 -19.811 -12.006 1.00 28.05 168 ASP A O 1
ATOM 1309 N N . PHE A 1 169 ? 15.544 -18.918 -13.939 1.00 31.34 169 PHE A N 1
ATOM 1310 C CA . PHE A 1 169 ? 16.617 -17.903 -13.866 1.00 31.34 169 PHE A CA 1
ATOM 1311 C C . PHE A 1 169 ? 16.134 -16.725 -13.020 1.00 31.34 169 PHE A C 1
ATOM 1313 O O . PHE A 1 169 ? 15.562 -15.756 -13.523 1.00 31.34 169 PHE A O 1
ATOM 1320 N N . THR A 1 170 ? 16.465 -16.765 -11.734 1.00 30.31 170 THR A N 1
ATOM 1321 C CA . THR A 1 170 ? 16.717 -15.514 -11.022 1.00 30.31 170 THR A CA 1
ATOM 1322 C C . THR A 1 170 ? 17.937 -14.841 -11.661 1.00 30.31 170 THR A C 1
ATOM 1324 O O . THR A 1 170 ? 18.997 -15.457 -11.795 1.00 30.31 170 THR A O 1
ATOM 1327 N N . PHE A 1 171 ? 17.820 -13.563 -12.027 1.00 36.88 171 PHE A N 1
ATOM 1328 C CA . PHE A 1 171 ? 18.953 -12.730 -12.458 1.00 36.88 171 PHE A CA 1
ATOM 1329 C C . PHE A 1 171 ? 19.846 -12.309 -11.263 1.00 36.88 171 PHE A C 1
ATOM 1331 O O . PHE A 1 171 ? 20.514 -11.284 -11.277 1.00 36.88 171 PHE A O 1
ATOM 1338 N N . ASN A 1 172 ? 19.941 -13.163 -10.235 1.00 36.94 172 ASN A N 1
ATOM 1339 C CA . ASN A 1 172 ? 20.942 -13.077 -9.173 1.00 36.94 172 ASN A CA 1
ATOM 1340 C C . ASN A 1 172 ? 22.326 -13.423 -9.757 1.00 36.94 172 ASN A C 1
ATOM 1342 O O . ASN A 1 172 ? 22.828 -14.534 -9.566 1.00 36.94 172 ASN A O 1
ATOM 1346 N N . VAL A 1 173 ? 22.885 -12.511 -10.552 1.00 38.78 173 VAL A N 1
ATOM 1347 C CA . VAL A 1 173 ? 24.258 -12.557 -11.089 1.00 38.78 173 VAL A CA 1
ATOM 1348 C C . VAL A 1 173 ? 25.170 -11.643 -10.265 1.00 38.78 173 VAL A C 1
ATOM 1350 O O . VAL A 1 173 ? 26.334 -11.962 -10.060 1.00 38.78 173 VAL A O 1
ATOM 1353 N N . TYR A 1 174 ? 24.610 -10.569 -9.701 1.00 37.66 174 TYR A N 1
ATOM 1354 C CA . TYR A 1 174 ? 25.192 -9.802 -8.603 1.00 37.66 174 TYR A CA 1
ATOM 1355 C C . TYR A 1 174 ? 24.228 -9.837 -7.417 1.00 37.66 174 TYR A C 1
ATOM 1357 O O . TYR A 1 174 ? 23.098 -9.369 -7.524 1.00 37.66 174 TYR A O 1
ATOM 1365 N N . ASN A 1 175 ? 24.672 -10.372 -6.277 1.00 35.84 175 ASN A N 1
ATOM 1366 C CA . ASN A 1 175 ? 24.028 -10.123 -4.990 1.00 35.84 175 ASN A CA 1
ATOM 1367 C C . ASN A 1 175 ? 24.786 -8.964 -4.320 1.00 35.84 175 ASN A C 1
ATOM 1369 O O . ASN A 1 175 ? 25.857 -9.200 -3.758 1.00 35.84 175 ASN A O 1
ATOM 1373 N N . PRO A 1 176 ? 24.273 -7.723 -4.361 1.00 35.47 176 PRO A N 1
ATOM 1374 C CA . PRO A 1 176 ? 25.026 -6.551 -3.927 1.00 35.47 176 PRO A CA 1
ATOM 1375 C C . PRO A 1 176 ? 25.231 -6.461 -2.409 1.00 35.47 176 PRO A C 1
ATOM 1377 O O . PRO A 1 176 ? 25.989 -5.623 -1.937 1.00 35.47 176 PRO A O 1
ATOM 1380 N N . LYS A 1 177 ? 24.620 -7.363 -1.627 1.00 32.53 177 LYS A N 1
ATOM 1381 C CA . LYS A 1 177 ? 24.694 -7.383 -0.156 1.00 32.53 177 LYS A CA 1
ATOM 1382 C C . LYS A 1 177 ? 26.105 -7.568 0.432 1.00 32.53 177 LYS A C 1
ATOM 1384 O O . LYS A 1 177 ? 26.237 -7.463 1.644 1.00 32.53 177 LYS A O 1
ATOM 1389 N N . ASN A 1 178 ? 27.126 -7.848 -0.388 1.00 34.75 178 ASN A N 1
ATOM 1390 C CA . ASN A 1 178 ? 28.494 -8.162 0.050 1.00 34.75 178 ASN A CA 1
ATOM 1391 C C . ASN A 1 178 ? 29.617 -7.387 -0.684 1.00 34.75 178 ASN A C 1
ATOM 1393 O O . ASN A 1 178 ? 30.783 -7.733 -0.499 1.00 34.75 178 ASN A O 1
ATOM 1397 N N . ILE A 1 179 ? 29.321 -6.389 -1.530 1.00 41.53 179 ILE A N 1
ATOM 1398 C CA . ILE A 1 179 ? 30.332 -5.781 -2.424 1.00 41.53 179 ILE A CA 1
ATOM 1399 C C . ILE A 1 179 ? 30.437 -4.270 -2.200 1.00 41.53 179 ILE A C 1
ATOM 1401 O O . ILE A 1 179 ? 29.490 -3.530 -2.446 1.00 41.53 179 ILE A O 1
ATOM 1405 N N . LYS A 1 180 ? 31.625 -3.807 -1.791 1.00 43.25 180 LYS A N 1
ATOM 1406 C CA . LYS A 1 180 ? 32.034 -2.403 -1.943 1.00 43.25 180 LYS A CA 1
ATOM 1407 C C . LYS A 1 180 ? 32.625 -2.217 -3.338 1.00 43.25 180 LYS A C 1
ATOM 1409 O O . LYS A 1 180 ? 33.286 -3.123 -3.839 1.00 43.25 180 LYS A O 1
ATOM 1414 N N . ALA A 1 181 ? 32.429 -1.047 -3.943 1.00 51.72 181 ALA A N 1
ATOM 1415 C CA . ALA A 1 181 ? 33.121 -0.710 -5.185 1.00 51.72 181 ALA A CA 1
ATOM 1416 C C . ALA A 1 181 ? 34.647 -0.760 -4.949 1.00 51.72 181 ALA A C 1
ATOM 1418 O O . ALA A 1 181 ? 35.115 -0.083 -4.028 1.00 51.72 181 ALA A O 1
ATOM 1419 N N . PRO A 1 182 ? 35.414 -1.543 -5.730 1.00 53.88 182 PRO A N 1
ATOM 1420 C CA . PRO A 1 182 ? 36.841 -1.723 -5.490 1.00 53.88 182 PRO A CA 1
ATOM 1421 C C . PRO A 1 182 ? 37.614 -0.406 -5.639 1.00 53.88 182 PRO A C 1
ATOM 1423 O O . PRO A 1 182 ? 37.460 0.314 -6.632 1.00 53.88 182 PRO A O 1
ATOM 1426 N N . THR A 1 183 ? 38.455 -0.088 -4.654 1.00 58.50 183 THR A N 1
ATOM 1427 C CA . THR A 1 183 ? 39.365 1.064 -4.710 1.00 58.50 183 THR A CA 1
ATOM 1428 C C . THR A 1 183 ? 40.689 0.693 -5.385 1.00 58.50 183 THR A C 1
ATOM 1430 O O . THR A 1 183 ? 40.979 -0.483 -5.600 1.00 58.50 183 THR A O 1
ATOM 1433 N N . SER A 1 184 ? 41.526 1.691 -5.695 1.00 60.53 184 SER A N 1
ATOM 1434 C CA . SER A 1 184 ? 42.909 1.468 -6.158 1.00 60.53 184 SER A CA 1
ATOM 1435 C C . SER A 1 184 ? 43.708 0.561 -5.222 1.00 60.53 184 SER A C 1
ATOM 1437 O O . SER A 1 184 ? 44.552 -0.217 -5.670 1.00 60.53 184 SER A O 1
ATOM 1439 N N . ASP A 1 185 ? 43.414 0.663 -3.929 1.00 56.84 185 ASP A N 1
ATOM 1440 C CA . ASP A 1 185 ? 44.165 0.039 -2.850 1.00 56.84 185 ASP A CA 1
ATOM 1441 C C . ASP A 1 185 ? 43.727 -1.428 -2.665 1.00 56.84 185 ASP A C 1
ATOM 1443 O O . ASP A 1 185 ? 44.527 -2.266 -2.250 1.00 56.84 185 ASP A O 1
ATOM 1447 N N . ASP A 1 186 ? 42.487 -1.760 -3.057 1.00 59.34 186 ASP A N 1
ATOM 1448 C CA . ASP A 1 186 ? 41.939 -3.124 -3.044 1.00 59.34 186 ASP A CA 1
ATOM 1449 C C . ASP A 1 186 ? 42.367 -3.960 -4.265 1.00 59.34 186 ASP A C 1
ATOM 1451 O O . ASP A 1 186 ? 42.400 -5.191 -4.183 1.00 59.34 186 ASP A O 1
ATOM 1455 N N . THR A 1 187 ? 42.649 -3.325 -5.412 1.00 63.19 187 THR A N 1
ATOM 1456 C CA . THR A 1 187 ? 42.827 -4.023 -6.703 1.00 63.19 187 THR A CA 1
ATOM 1457 C C . THR A 1 187 ? 44.275 -4.290 -7.099 1.00 63.19 187 THR A C 1
ATOM 1459 O O . THR A 1 187 ? 44.549 -5.306 -7.744 1.00 63.19 187 THR A O 1
ATOM 1462 N N . GLY A 1 188 ? 45.194 -3.379 -6.756 1.00 71.62 188 GLY A N 1
ATOM 1463 C CA . GLY A 1 188 ? 46.578 -3.394 -7.246 1.00 71.62 188 GLY A CA 1
ATOM 1464 C C . GLY A 1 188 ? 46.711 -3.148 -8.759 1.00 71.62 188 GLY A C 1
ATOM 1465 O O . GLY A 1 188 ? 45.764 -2.723 -9.423 1.00 71.62 188 GLY A O 1
ATOM 1466 N N . GLU A 1 189 ? 47.900 -3.411 -9.310 1.00 81.25 189 GLU A N 1
ATOM 1467 C CA . GLU A 1 189 ? 48.132 -3.408 -10.764 1.00 81.25 189 GLU A CA 1
ATOM 1468 C C . GLU A 1 189 ? 47.671 -4.732 -11.410 1.00 81.25 189 GLU A C 1
ATOM 1470 O O . GLU A 1 189 ? 47.792 -5.786 -10.778 1.00 81.25 189 GLU A O 1
ATOM 1475 N N . PRO A 1 190 ? 47.181 -4.727 -12.669 1.00 87.12 190 PRO A N 1
ATOM 1476 C CA . PRO A 1 190 ? 46.749 -5.942 -13.356 1.00 87.12 190 PRO A CA 1
ATOM 1477 C C . PRO A 1 190 ? 47.872 -6.970 -13.524 1.00 87.12 190 PRO A C 1
ATOM 1479 O O . PRO A 1 190 ? 48.918 -6.668 -14.101 1.00 87.12 190 PRO A O 1
ATOM 1482 N N . ILE A 1 191 ? 47.618 -8.207 -13.097 1.00 90.69 191 ILE A N 1
ATOM 1483 C CA . ILE A 1 191 ? 48.551 -9.333 -13.238 1.00 90.69 191 ILE A CA 1
ATOM 1484 C C . ILE A 1 191 ? 48.210 -10.208 -14.451 1.00 90.69 191 ILE A C 1
ATOM 1486 O O . ILE A 1 191 ? 47.064 -10.258 -14.902 1.00 90.69 191 ILE A O 1
ATOM 1490 N N . ASP A 1 192 ? 49.199 -10.926 -14.984 1.00 89.31 192 ASP A N 1
ATOM 1491 C CA . ASP A 1 192 ? 48.953 -11.945 -16.010 1.00 89.31 192 ASP A CA 1
ATOM 1492 C C . ASP A 1 192 ? 48.200 -13.149 -15.414 1.00 89.31 192 ASP A C 1
ATOM 1494 O O . ASP A 1 192 ? 48.425 -13.535 -14.266 1.00 89.31 192 ASP A O 1
ATOM 1498 N N . HIS A 1 193 ? 47.330 -13.784 -16.206 1.00 87.50 193 HIS A N 1
ATOM 1499 C CA . HIS A 1 193 ? 46.569 -14.975 -15.797 1.00 87.50 193 HIS A CA 1
ATOM 1500 C C . HIS A 1 193 ? 47.463 -16.125 -15.290 1.00 87.50 193 HIS A C 1
ATOM 1502 O O . HIS A 1 193 ? 47.061 -16.850 -14.386 1.00 87.50 193 HIS A O 1
ATOM 1508 N N . SER A 1 194 ? 48.690 -16.262 -15.802 1.00 85.00 194 SER A N 1
ATOM 1509 C CA . SER A 1 194 ? 49.668 -17.263 -15.344 1.00 85.00 194 SER A CA 1
ATOM 1510 C C . SER A 1 194 ? 50.249 -17.005 -13.947 1.00 85.00 194 SER A C 1
ATOM 1512 O O . SER A 1 194 ? 50.837 -17.917 -13.368 1.00 85.00 194 SER A O 1
ATOM 1514 N N . ALA A 1 195 ? 50.076 -15.800 -13.391 1.00 85.31 195 ALA A N 1
ATOM 1515 C CA . ALA A 1 195 ? 50.462 -15.468 -12.020 1.00 85.31 195 ALA A CA 1
ATOM 1516 C C . ALA A 1 195 ? 49.360 -15.786 -10.988 1.00 85.31 195 ALA A C 1
ATOM 1518 O O . ALA A 1 195 ? 49.596 -15.657 -9.785 1.00 85.31 195 ALA A O 1
ATOM 1519 N N . LEU A 1 196 ? 48.164 -16.199 -11.429 1.00 81.00 196 LEU A N 1
ATOM 1520 C CA . LEU A 1 196 ? 47.085 -16.598 -10.527 1.00 81.00 196 LEU A CA 1
ATOM 1521 C C . LEU A 1 196 ? 47.383 -17.957 -9.872 1.00 81.00 196 LEU A C 1
ATOM 1523 O O . LEU A 1 196 ? 47.782 -18.900 -10.562 1.00 81.00 196 LEU A O 1
ATOM 1527 N N . PRO A 1 197 ? 47.139 -18.109 -8.559 1.00 73.62 197 PRO A N 1
ATOM 1528 C CA . PRO A 1 197 ? 47.201 -19.410 -7.911 1.00 73.62 197 PRO A CA 1
ATOM 1529 C C . PRO A 1 197 ? 46.023 -20.300 -8.341 1.00 73.62 197 PRO A C 1
ATOM 1531 O O . PRO A 1 197 ? 45.004 -19.836 -8.852 1.00 73.62 197 PRO A O 1
ATOM 1534 N N . ILE A 1 198 ? 46.133 -21.602 -8.080 1.00 71.25 198 ILE A N 1
ATOM 1535 C CA . ILE A 1 198 ? 45.001 -22.533 -8.204 1.00 71.25 198 ILE A CA 1
ATOM 1536 C C . ILE A 1 198 ? 43.915 -22.224 -7.159 1.00 71.25 198 ILE A C 1
ATOM 1538 O O . ILE A 1 198 ? 44.221 -21.797 -6.043 1.00 71.25 198 ILE A O 1
ATOM 1542 N N . ARG A 1 199 ? 42.645 -22.500 -7.490 1.00 65.44 199 ARG A N 1
ATOM 1543 C CA . ARG A 1 199 ? 41.450 -22.134 -6.691 1.00 65.44 199 ARG A CA 1
ATOM 1544 C C . ARG A 1 199 ? 41.414 -22.659 -5.247 1.00 65.44 199 ARG A C 1
ATOM 1546 O O . ARG A 1 199 ? 40.557 -22.244 -4.474 1.00 65.44 199 ARG A O 1
ATOM 1553 N N . THR A 1 200 ? 42.303 -23.576 -4.868 1.00 51.44 200 THR A N 1
ATOM 1554 C CA . THR A 1 200 ? 42.439 -24.069 -3.487 1.00 51.44 200 THR A CA 1
ATOM 1555 C C . THR A 1 200 ? 43.134 -23.076 -2.549 1.00 51.44 200 THR A C 1
ATOM 1557 O O . THR A 1 200 ? 43.170 -23.315 -1.345 1.00 51.44 200 THR A O 1
ATOM 1560 N N . ILE A 1 201 ? 43.712 -21.991 -3.076 1.00 52.75 201 ILE A N 1
ATOM 1561 C CA . ILE A 1 201 ? 44.405 -20.954 -2.304 1.00 52.75 201 ILE A CA 1
ATOM 1562 C C . ILE A 1 201 ? 43.515 -19.699 -2.238 1.00 52.75 201 ILE A C 1
ATOM 1564 O O . ILE A 1 201 ? 43.138 -19.178 -3.292 1.00 52.75 201 ILE A O 1
ATOM 1568 N N . PRO A 1 202 ? 43.186 -19.180 -1.035 1.00 49.47 202 PRO A N 1
ATOM 1569 C CA . PRO A 1 202 ? 42.417 -17.947 -0.891 1.00 49.47 202 PRO A CA 1
ATOM 1570 C C . PRO A 1 202 ? 43.080 -16.786 -1.636 1.00 49.47 202 PRO A C 1
ATOM 1572 O O . PRO A 1 202 ? 44.218 -16.421 -1.350 1.00 49.47 202 PRO A O 1
ATOM 1575 N N . SER A 1 203 ? 42.352 -16.215 -2.592 1.00 64.94 203 SER A N 1
ATOM 1576 C CA . SER A 1 203 ? 42.798 -15.106 -3.440 1.00 64.94 203 SER A CA 1
ATOM 1577 C C . SER A 1 203 ? 41.876 -13.908 -3.236 1.00 64.94 203 SER A C 1
ATOM 1579 O O . SER A 1 203 ? 40.678 -14.087 -3.013 1.00 64.94 203 SER A O 1
ATOM 1581 N N . ASN A 1 204 ? 42.411 -12.688 -3.322 1.00 75.25 204 ASN A N 1
ATOM 1582 C CA . ASN A 1 204 ? 41.586 -11.481 -3.295 1.00 75.25 204 ASN A CA 1
ATOM 1583 C C . ASN A 1 204 ? 40.699 -11.451 -4.553 1.00 75.25 204 ASN A C 1
ATOM 1585 O O . ASN A 1 204 ? 41.204 -11.422 -5.674 1.00 75.25 204 ASN A O 1
ATOM 1589 N N . CYS A 1 205 ? 39.377 -11.463 -4.380 1.00 73.75 205 CYS A N 1
ATOM 1590 C CA . CYS A 1 205 ? 38.436 -11.487 -5.499 1.00 73.75 205 CYS A CA 1
ATOM 1591 C C . CYS A 1 205 ? 38.493 -10.219 -6.372 1.00 73.75 205 CYS A C 1
ATOM 1593 O O . CYS A 1 205 ? 38.123 -10.288 -7.542 1.00 73.75 205 CYS A O 1
ATOM 1595 N N . TYR A 1 206 ? 39.016 -9.104 -5.847 1.00 79.69 206 TYR A N 1
ATOM 1596 C CA . TYR A 1 206 ? 39.200 -7.844 -6.572 1.00 79.69 206 TYR A CA 1
ATOM 1597 C C . TYR A 1 206 ? 40.530 -7.749 -7.345 1.00 79.69 206 TYR A C 1
ATOM 1599 O O . TYR A 1 206 ? 40.781 -6.740 -7.999 1.00 79.69 206 TYR A O 1
ATOM 1607 N N . THR A 1 207 ? 41.390 -8.777 -7.316 1.00 84.50 207 THR A N 1
ATOM 1608 C CA . THR A 1 207 ? 42.637 -8.784 -8.101 1.00 84.50 207 THR A CA 1
ATOM 1609 C C . THR A 1 207 ? 42.342 -8.690 -9.600 1.00 84.50 207 THR A C 1
ATOM 1611 O O . THR A 1 207 ? 41.623 -9.524 -10.150 1.00 84.50 207 THR A O 1
ATOM 1614 N N . LEU A 1 208 ? 42.924 -7.683 -10.258 1.00 88.62 208 LEU A N 1
ATOM 1615 C CA . LEU A 1 208 ? 42.776 -7.417 -11.691 1.00 88.62 208 LEU A CA 1
ATOM 1616 C C . LEU A 1 208 ? 43.620 -8.383 -12.536 1.00 88.62 208 LEU A C 1
ATOM 1618 O O . LEU A 1 208 ? 44.809 -8.566 -12.280 1.00 88.62 208 LEU A O 1
ATOM 1622 N N . VAL A 1 209 ? 43.029 -8.946 -13.590 1.00 91.12 209 VAL A N 1
ATOM 1623 C CA . VAL A 1 209 ? 43.646 -9.956 -14.463 1.00 91.12 209 VAL A CA 1
ATOM 1624 C C . VAL A 1 209 ? 43.697 -9.449 -15.904 1.00 91.12 209 VAL A C 1
ATOM 1626 O O . VAL A 1 209 ? 42.671 -9.097 -16.485 1.00 91.12 209 VAL A O 1
ATOM 1629 N N . GLN A 1 210 ? 44.879 -9.433 -16.522 1.00 92.94 210 GLN A N 1
ATOM 1630 C CA . GLN A 1 210 ? 45.024 -9.021 -17.920 1.00 92.94 210 GLN A CA 1
ATOM 1631 C C . GLN A 1 210 ? 44.296 -9.973 -18.880 1.00 92.94 210 GLN A C 1
ATOM 1633 O O . GLN A 1 210 ? 44.511 -11.188 -18.881 1.00 92.94 210 GLN A O 1
ATOM 1638 N N . CYS A 1 211 ? 43.474 -9.400 -19.766 1.00 91.94 211 CYS A N 1
ATOM 1639 C CA . CYS A 1 211 ? 42.872 -10.127 -20.879 1.00 91.94 211 CYS A CA 1
ATOM 1640 C C . CYS A 1 211 ? 43.964 -10.600 -21.847 1.00 91.94 211 CYS A C 1
ATOM 1642 O O . CYS A 1 211 ? 44.630 -9.791 -22.493 1.00 91.94 211 CYS A O 1
ATOM 1644 N N . SER A 1 212 ? 44.124 -11.914 -21.987 1.00 90.50 212 SER A N 1
ATOM 1645 C CA . SER A 1 212 ? 45.086 -12.489 -22.928 1.00 90.50 212 SER A CA 1
ATOM 1646 C C . SER A 1 212 ? 44.625 -12.321 -24.375 1.00 90.50 212 SER A C 1
ATOM 1648 O O . SER A 1 212 ? 43.434 -12.407 -24.674 1.00 90.50 212 SER A O 1
ATOM 1650 N N . THR A 1 213 ? 45.564 -12.141 -25.298 1.00 86.19 213 THR A N 1
ATOM 1651 C CA . THR A 1 213 ? 45.296 -12.198 -26.739 1.00 86.19 213 THR A CA 1
ATOM 1652 C C . THR A 1 213 ? 45.449 -13.628 -27.260 1.00 86.19 213 THR A C 1
ATOM 1654 O O . THR A 1 213 ? 46.257 -14.412 -26.759 1.00 86.19 213 THR A O 1
ATOM 1657 N N . VAL A 1 214 ? 44.658 -13.986 -28.272 1.00 82.38 214 VAL A N 1
ATOM 1658 C CA . VAL A 1 214 ? 44.751 -15.267 -28.991 1.00 82.38 214 VAL A CA 1
ATOM 1659 C C . VAL A 1 214 ? 44.993 -15.017 -30.475 1.00 82.38 214 VAL A C 1
ATOM 1661 O O . VAL A 1 214 ? 44.583 -13.991 -31.009 1.00 82.38 214 VAL A O 1
ATOM 1664 N N . SER A 1 215 ? 45.647 -15.960 -31.154 1.00 76.81 215 SER A N 1
ATOM 1665 C CA . SER A 1 215 ? 45.937 -15.864 -32.593 1.00 76.81 215 SER A CA 1
ATOM 1666 C C . SER A 1 215 ? 44.696 -15.985 -33.485 1.00 76.81 215 SER A C 1
ATOM 1668 O O . SER A 1 215 ? 44.727 -15.550 -34.632 1.00 76.81 215 SER A O 1
ATOM 1670 N N . SER A 1 216 ? 43.616 -16.579 -32.973 1.00 74.88 216 SER A N 1
ATOM 1671 C CA . SER A 1 216 ? 42.308 -16.650 -33.621 1.00 74.88 216 SER A CA 1
ATOM 1672 C C . SER A 1 216 ? 41.221 -16.744 -32.550 1.00 74.88 216 SER A C 1
ATOM 1674 O O . SER A 1 216 ? 41.324 -17.571 -31.640 1.00 74.88 216 SER A O 1
ATOM 1676 N N . GLN A 1 217 ? 40.203 -15.887 -32.632 1.00 83.31 217 GLN A N 1
ATOM 1677 C CA . GLN A 1 217 ? 39.044 -15.916 -31.734 1.00 83.31 217 GLN A CA 1
ATOM 1678 C C . GLN A 1 217 ? 37.953 -16.861 -32.278 1.00 83.31 217 GLN A C 1
ATOM 1680 O O . GLN A 1 217 ? 37.815 -16.989 -33.494 1.00 83.31 217 GLN A O 1
ATOM 1685 N N . PRO A 1 218 ? 37.171 -17.534 -31.413 1.00 81.06 218 PRO A N 1
ATOM 1686 C CA . PRO A 1 218 ? 36.251 -18.601 -31.833 1.00 81.06 218 PRO A CA 1
ATOM 1687 C C . PRO A 1 218 ? 35.015 -18.126 -32.611 1.00 81.06 218 PRO A C 1
ATOM 1689 O O . PRO A 1 218 ? 34.357 -18.943 -33.248 1.00 81.06 218 PRO A O 1
ATOM 1692 N N . PHE A 1 219 ? 34.682 -16.837 -32.543 1.00 88.44 219 PHE A N 1
ATOM 1693 C CA . PHE A 1 219 ? 33.555 -16.220 -33.238 1.00 88.44 219 PHE A CA 1
ATOM 1694 C C . PHE A 1 219 ? 33.886 -14.763 -33.574 1.00 88.44 219 PHE A C 1
ATOM 1696 O O . PHE A 1 219 ? 34.648 -14.103 -32.863 1.00 88.44 219 PHE A O 1
ATOM 1703 N N . SER A 1 220 ? 33.316 -14.247 -34.658 1.00 90.88 220 SER A N 1
ATOM 1704 C CA . SER A 1 220 ? 33.397 -12.829 -35.003 1.00 90.88 220 SER A CA 1
ATOM 1705 C C . SER A 1 220 ? 32.423 -12.014 -34.147 1.00 90.88 220 SER A C 1
ATOM 1707 O O . SER A 1 220 ? 31.373 -12.509 -33.729 1.00 90.88 220 SER A O 1
ATOM 1709 N N . VAL A 1 221 ? 32.780 -10.762 -33.858 1.00 94.12 221 VAL A N 1
ATOM 1710 C CA . VAL A 1 221 ? 31.913 -9.832 -33.126 1.00 94.12 221 VAL A CA 1
ATOM 1711 C C . VAL A 1 221 ? 31.740 -8.556 -33.935 1.00 94.12 221 VAL A C 1
ATOM 1713 O O . VAL A 1 221 ? 32.704 -7.993 -34.463 1.00 94.12 221 VAL A O 1
ATOM 1716 N N . SER A 1 222 ? 30.505 -8.079 -34.010 1.00 94.88 222 SER A N 1
ATOM 1717 C CA . SER A 1 222 ? 30.189 -6.754 -34.526 1.00 94.88 222 SER A CA 1
ATOM 1718 C C . SER A 1 222 ? 29.362 -5.969 -33.516 1.00 94.88 222 SER A C 1
ATOM 1720 O O . SER A 1 222 ? 28.569 -6.532 -32.764 1.00 94.88 222 SER A O 1
ATOM 1722 N N . MET A 1 223 ? 29.578 -4.658 -33.462 1.00 94.12 223 MET A N 1
ATOM 1723 C CA . MET A 1 223 ? 28.947 -3.770 -32.492 1.00 94.12 223 MET A CA 1
ATOM 1724 C C . MET A 1 223 ? 28.424 -2.517 -33.183 1.00 94.12 223 MET A C 1
ATOM 1726 O O . MET A 1 223 ? 29.163 -1.845 -33.902 1.00 94.12 223 MET A O 1
ATOM 1730 N N . ASN A 1 224 ? 27.156 -2.188 -32.957 1.00 92.62 224 ASN A N 1
ATOM 1731 C CA . ASN A 1 224 ? 26.580 -0.935 -33.426 1.00 92.62 224 ASN A CA 1
ATOM 1732 C C . ASN A 1 224 ? 27.226 0.272 -32.721 1.00 92.62 224 ASN A C 1
ATOM 1734 O O . ASN A 1 224 ? 27.434 0.250 -31.504 1.00 92.62 224 ASN A O 1
ATOM 1738 N N . ILE A 1 225 ? 27.500 1.349 -33.463 1.00 90.19 225 ILE A N 1
ATOM 1739 C CA . ILE A 1 225 ? 28.089 2.577 -32.902 1.00 90.19 225 ILE A CA 1
ATOM 1740 C C . ILE A 1 225 ? 27.185 3.219 -31.836 1.00 90.19 225 ILE A C 1
ATOM 1742 O O . ILE A 1 225 ? 27.691 3.741 -30.842 1.00 90.19 225 ILE A O 1
ATOM 1746 N N . SER A 1 226 ? 25.859 3.090 -31.957 1.00 88.62 226 SER A N 1
ATOM 1747 C CA . SER A 1 226 ? 24.912 3.480 -30.902 1.00 88.62 226 SER A CA 1
ATOM 1748 C C . SER A 1 226 ? 25.168 2.785 -29.557 1.00 88.62 226 SER A C 1
ATOM 1750 O O . SER A 1 226 ? 25.052 3.415 -28.503 1.00 88.62 226 SER A O 1
ATOM 1752 N N . SER A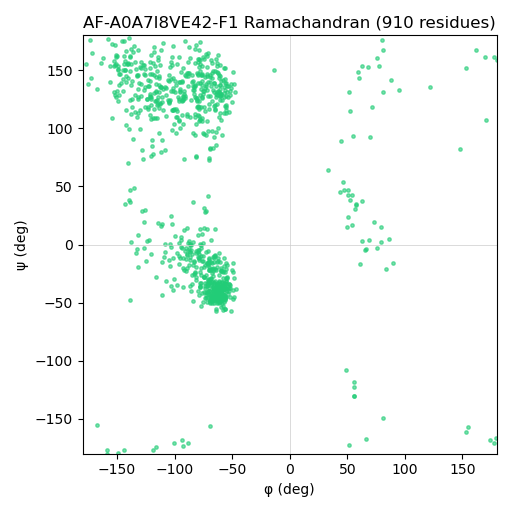 1 227 ? 25.566 1.508 -29.575 1.00 90.94 227 SER A N 1
ATOM 1753 C CA . SER A 1 227 ? 25.857 0.728 -28.367 1.00 90.94 227 SER A CA 1
ATOM 1754 C C . SER A 1 227 ? 27.140 1.204 -27.689 1.00 90.94 227 SER A C 1
ATOM 1756 O O . SER A 1 227 ? 27.145 1.358 -26.469 1.00 90.94 227 SER A O 1
ATOM 1758 N N . LEU A 1 228 ? 28.189 1.515 -28.465 1.00 90.12 228 LEU A N 1
ATOM 1759 C CA . LEU A 1 228 ? 29.423 2.126 -27.950 1.00 90.12 228 LEU A CA 1
ATOM 1760 C C . LEU A 1 228 ? 29.132 3.455 -27.246 1.00 90.12 228 LEU A C 1
ATOM 1762 O O . LEU A 1 228 ? 29.484 3.618 -26.081 1.00 90.12 228 LEU A O 1
ATOM 1766 N N . VAL A 1 229 ? 28.427 4.367 -27.925 1.00 87.88 229 VAL A N 1
ATOM 1767 C CA . VAL A 1 229 ? 28.069 5.688 -27.380 1.00 87.88 229 VAL A CA 1
ATOM 1768 C C . VAL A 1 229 ? 27.221 5.557 -26.112 1.00 87.88 229 VAL A C 1
ATOM 1770 O O . VAL A 1 229 ? 27.451 6.274 -25.143 1.00 87.88 229 VAL A O 1
ATOM 1773 N N . THR A 1 230 ? 26.271 4.618 -26.081 1.00 87.31 230 THR A N 1
ATOM 1774 C CA . THR A 1 230 ? 25.403 4.391 -24.913 1.00 87.31 230 THR A CA 1
ATOM 1775 C C . THR A 1 230 ? 26.185 3.854 -23.708 1.00 87.31 230 THR A C 1
ATOM 1777 O O . THR A 1 230 ? 25.968 4.325 -22.592 1.00 87.31 230 THR A O 1
ATOM 1780 N N . MET A 1 231 ? 27.109 2.904 -23.905 1.00 91.25 231 MET A N 1
ATOM 1781 C CA . MET A 1 231 ? 27.943 2.369 -22.817 1.00 91.25 231 MET A CA 1
ATOM 1782 C C . MET A 1 231 ? 28.945 3.397 -22.283 1.00 91.25 231 MET A C 1
ATOM 1784 O O . MET A 1 231 ? 29.093 3.529 -21.067 1.00 91.25 231 MET A O 1
ATOM 1788 N N . ASP A 1 232 ? 29.606 4.136 -23.176 1.00 89.56 232 ASP A N 1
ATOM 1789 C CA . ASP A 1 232 ? 30.604 5.146 -22.816 1.00 89.56 232 ASP A CA 1
ATOM 1790 C C . ASP A 1 232 ? 29.964 6.336 -22.083 1.00 89.56 232 ASP A C 1
ATOM 1792 O O . ASP A 1 232 ? 30.426 6.730 -21.009 1.00 89.56 232 ASP A O 1
ATOM 1796 N N . LEU A 1 233 ? 28.826 6.837 -22.584 1.00 86.81 233 LEU A N 1
ATOM 1797 C CA . LEU A 1 233 ? 28.033 7.866 -21.905 1.00 86.81 233 LEU A CA 1
ATOM 1798 C C . LEU A 1 233 ? 27.543 7.388 -20.534 1.00 86.81 233 LEU A C 1
ATOM 1800 O O . LEU A 1 233 ? 27.623 8.140 -19.564 1.00 86.81 233 LEU A O 1
ATOM 1804 N N . HIS A 1 234 ? 27.037 6.151 -20.440 1.00 86.88 234 HIS A N 1
ATOM 1805 C CA . HIS A 1 234 ? 26.571 5.598 -19.168 1.00 86.88 234 HIS A CA 1
ATOM 1806 C C . HIS A 1 234 ? 27.708 5.532 -18.143 1.00 86.88 234 HIS A C 1
ATOM 1808 O O . HIS A 1 234 ? 27.533 5.953 -17.002 1.00 86.88 234 HIS A O 1
ATOM 1814 N N . SER A 1 235 ? 28.887 5.079 -18.572 1.00 86.69 235 SER A N 1
ATOM 1815 C CA . SER A 1 235 ? 30.075 4.968 -17.724 1.00 86.69 235 SER A CA 1
ATOM 1816 C C . SER A 1 235 ? 30.550 6.333 -17.215 1.00 86.69 235 SER A C 1
ATOM 1818 O O . SER A 1 235 ? 30.889 6.454 -16.042 1.00 86.69 235 SER A O 1
ATOM 1820 N N . HIS A 1 236 ? 30.497 7.375 -18.050 1.00 83.94 236 HIS A N 1
ATOM 1821 C CA . HIS A 1 236 ? 30.819 8.754 -17.660 1.00 83.94 236 HIS A CA 1
ATOM 1822 C C . HIS A 1 236 ? 29.755 9.441 -16.783 1.00 83.94 236 HIS A C 1
ATOM 1824 O O . HIS A 1 236 ? 30.044 10.466 -16.158 1.00 83.94 236 HIS A O 1
ATOM 1830 N N . ALA A 1 237 ? 28.521 8.931 -16.730 1.00 73.88 237 ALA A N 1
ATOM 1831 C CA . ALA A 1 237 ? 27.416 9.614 -16.056 1.00 73.88 237 ALA A CA 1
ATOM 1832 C C . ALA A 1 237 ? 27.581 9.672 -14.520 1.00 73.88 237 ALA A C 1
ATOM 1834 O O . ALA A 1 237 ? 27.152 10.646 -13.884 1.00 73.88 237 ALA A O 1
ATOM 1835 N N . SER A 1 238 ? 28.262 8.678 -13.937 1.00 71.75 238 SER A N 1
ATOM 1836 C CA . SER A 1 238 ? 28.473 8.506 -12.494 1.00 71.75 238 SER A CA 1
ATOM 1837 C C . SER A 1 238 ? 29.951 8.355 -12.137 1.00 71.75 238 SER A C 1
ATOM 1839 O O . SER A 1 238 ? 30.713 7.752 -12.882 1.00 71.75 238 SER A O 1
ATOM 1841 N N . SER A 1 239 ? 30.352 8.855 -10.965 1.00 69.38 239 SER A N 1
ATOM 1842 C CA . SER A 1 239 ? 31.665 8.580 -10.355 1.00 69.38 239 SER A CA 1
ATOM 1843 C C . SER A 1 239 ? 31.742 7.214 -9.655 1.00 69.38 239 SER A C 1
ATOM 1845 O O . SER A 1 239 ? 32.843 6.776 -9.316 1.00 69.38 239 SER A O 1
ATOM 1847 N N . SER A 1 240 ? 30.601 6.548 -9.457 1.00 69.50 240 SER A N 1
ATOM 1848 C CA . SER A 1 240 ? 30.483 5.179 -8.939 1.00 69.50 240 SER A CA 1
ATOM 1849 C C . SER A 1 240 ? 30.342 4.172 -10.084 1.00 69.50 240 SER A C 1
ATOM 1851 O O . SER A 1 240 ? 29.978 4.539 -11.201 1.00 69.50 240 SER A O 1
ATOM 1853 N N . GLN A 1 241 ? 30.606 2.891 -9.811 1.00 73.31 241 GLN A N 1
ATOM 1854 C CA . GLN A 1 241 ? 30.422 1.823 -10.798 1.00 73.31 241 GLN A CA 1
ATOM 1855 C C . GLN A 1 241 ? 28.951 1.739 -11.245 1.00 73.31 241 GLN A C 1
ATOM 1857 O O . GLN A 1 241 ? 28.036 1.715 -10.422 1.00 73.31 241 GLN A O 1
ATOM 1862 N N . VAL A 1 242 ? 28.742 1.709 -12.562 1.00 77.44 242 VAL A N 1
ATOM 1863 C CA . VAL A 1 242 ? 27.440 1.503 -13.217 1.00 77.44 242 VAL A CA 1
ATOM 1864 C C . VAL A 1 242 ? 27.458 0.181 -13.970 1.00 77.44 242 VAL A C 1
ATOM 1866 O O . VAL A 1 242 ? 28.535 -0.294 -14.319 1.00 77.44 242 VAL A O 1
ATOM 1869 N N . MET A 1 243 ? 26.294 -0.400 -14.259 1.00 84.88 243 MET A N 1
ATOM 1870 C CA . MET A 1 243 ? 26.178 -1.705 -14.924 1.00 84.88 243 MET A CA 1
ATOM 1871 C C . MET A 1 243 ? 25.070 -1.723 -15.984 1.00 84.88 243 MET A C 1
ATOM 1873 O O . MET A 1 243 ? 24.190 -0.864 -16.000 1.00 84.88 243 MET A O 1
ATOM 1877 N N . GLY A 1 244 ? 25.104 -2.685 -16.900 1.00 86.81 244 GLY A N 1
ATOM 1878 C CA . GLY A 1 244 ? 24.086 -2.830 -17.934 1.00 86.81 244 GLY A CA 1
ATOM 1879 C C . GLY A 1 244 ? 24.246 -4.089 -18.779 1.00 86.81 244 GLY A C 1
ATOM 1880 O O . GLY A 1 244 ? 25.198 -4.854 -18.638 1.00 86.81 244 GLY A O 1
ATOM 1881 N N . TYR A 1 245 ? 23.296 -4.296 -19.683 1.00 90.69 245 TYR A N 1
ATOM 1882 C CA . TYR A 1 245 ? 23.185 -5.497 -20.506 1.00 90.69 245 TYR A CA 1
ATOM 1883 C C . TYR A 1 245 ? 23.333 -5.201 -22.002 1.00 90.69 245 TYR A C 1
ATOM 1885 O O . TYR A 1 245 ? 23.023 -4.107 -22.471 1.00 90.69 245 TYR A O 1
ATOM 1893 N N . LEU A 1 246 ? 23.786 -6.194 -22.768 1.00 92.06 246 LEU A N 1
ATOM 1894 C CA . LEU A 1 246 ? 23.991 -6.104 -24.214 1.00 92.06 246 LEU A CA 1
ATOM 1895 C C . LEU A 1 246 ? 22.947 -6.961 -24.936 1.00 92.06 246 LEU A C 1
ATOM 1897 O O . LEU A 1 246 ? 22.924 -8.183 -24.785 1.00 92.06 246 LEU A O 1
ATOM 1901 N N . GLY A 1 247 ? 22.078 -6.321 -25.716 1.00 90.12 247 GLY A N 1
ATOM 1902 C CA . GLY A 1 247 ? 21.070 -6.972 -26.551 1.00 90.12 247 GLY A CA 1
ATOM 1903 C C . GLY A 1 247 ? 21.531 -7.072 -28.002 1.00 90.12 247 GLY A C 1
ATOM 1904 O O . GLY A 1 247 ? 22.085 -6.124 -28.562 1.00 90.12 247 GLY A O 1
ATOM 1905 N N . GLY A 1 248 ? 21.299 -8.219 -28.628 1.00 90.50 248 GLY A N 1
ATOM 1906 C CA . GLY A 1 248 ? 21.864 -8.523 -29.935 1.00 90.50 248 GLY A CA 1
ATOM 1907 C C . GLY A 1 248 ? 21.250 -9.743 -30.610 1.00 90.50 248 GLY A C 1
ATOM 1908 O O . GLY A 1 248 ? 20.111 -10.123 -30.330 1.00 90.50 248 GLY A O 1
ATOM 1909 N N . SER A 1 249 ? 22.030 -10.354 -31.497 1.00 89.31 249 SER A N 1
ATOM 1910 C CA . SER A 1 249 ? 21.735 -11.620 -32.169 1.00 89.31 249 SER A CA 1
ATOM 1911 C C . SER A 1 249 ? 22.998 -12.478 -32.303 1.00 89.31 249 SER A C 1
ATOM 1913 O O . SER A 1 249 ? 24.119 -11.970 -32.300 1.00 89.31 249 SER A O 1
ATOM 1915 N N . TRP A 1 250 ? 22.804 -13.793 -32.413 1.00 89.00 250 TRP A N 1
ATOM 1916 C CA . TRP A 1 250 ? 23.860 -14.783 -32.619 1.00 89.00 250 TRP A CA 1
ATOM 1917 C C . TRP A 1 250 ? 23.562 -15.577 -33.890 1.00 89.00 250 TRP A C 1
ATOM 1919 O O . TRP A 1 250 ? 22.544 -16.271 -33.955 1.00 89.00 250 TRP A O 1
ATOM 1929 N N . ASP A 1 251 ? 24.439 -15.476 -34.888 1.00 85.25 251 ASP A N 1
ATOM 1930 C CA . ASP A 1 251 ? 24.392 -16.299 -36.092 1.00 85.25 251 ASP A CA 1
ATOM 1931 C C . ASP A 1 251 ? 25.334 -17.499 -35.934 1.00 85.25 251 ASP A C 1
ATOM 1933 O O . ASP A 1 251 ? 26.557 -17.380 -35.997 1.00 85.25 251 ASP A O 1
ATOM 1937 N N . ALA A 1 252 ? 24.753 -18.679 -35.720 1.00 82.25 252 ALA A N 1
ATOM 1938 C CA . ALA A 1 252 ? 25.510 -19.917 -35.562 1.00 82.25 252 ALA A CA 1
ATOM 1939 C C . ALA A 1 252 ? 26.078 -20.471 -36.888 1.00 82.25 252 ALA A C 1
ATOM 1941 O O . ALA A 1 252 ? 26.932 -21.357 -36.844 1.00 82.25 252 ALA A O 1
ATOM 1942 N N . SER A 1 253 ? 25.613 -19.986 -38.043 1.00 79.50 253 SER A N 1
ATOM 1943 C CA . SER A 1 253 ? 26.129 -20.344 -39.375 1.00 79.50 253 SER A CA 1
ATOM 1944 C C . SER A 1 253 ? 27.439 -19.610 -39.644 1.00 79.50 253 SER A C 1
ATOM 1946 O O . SER A 1 253 ? 28.450 -20.246 -39.925 1.00 79.50 253 SER A O 1
ATOM 1948 N N . GLU A 1 254 ? 27.421 -18.287 -39.476 1.00 82.19 254 GLU A N 1
ATOM 1949 C CA . GLU A 1 254 ? 28.570 -17.406 -39.736 1.00 82.19 254 GLU A CA 1
ATOM 1950 C C . GLU A 1 254 ? 29.512 -17.270 -38.524 1.00 82.19 254 GLU A C 1
ATOM 1952 O O . GLU A 1 254 ? 30.578 -16.664 -38.621 1.00 82.19 254 GLU A O 1
ATOM 1957 N N . GLN A 1 255 ? 29.124 -17.829 -37.368 1.00 88.69 255 GLN A N 1
ATOM 1958 C CA . GLN A 1 255 ? 29.769 -17.596 -36.070 1.00 88.69 255 GLN A CA 1
ATOM 1959 C C . GLN A 1 255 ? 29.925 -16.088 -35.790 1.00 88.69 255 GLN A C 1
ATOM 1961 O O . GLN A 1 255 ? 30.998 -15.629 -35.399 1.00 88.69 255 GLN A O 1
ATOM 1966 N N . GLU A 1 256 ? 28.861 -15.306 -36.012 1.00 89.50 256 GLU A N 1
ATOM 1967 C CA . GLU A 1 256 ? 28.838 -13.857 -35.770 1.00 89.50 256 GLU A CA 1
ATOM 1968 C C . GLU A 1 256 ? 27.928 -13.498 -34.589 1.00 89.50 256 GLU A C 1
ATOM 1970 O O . GLU A 1 256 ? 26.724 -13.764 -34.592 1.00 89.50 256 GLU A O 1
ATOM 1975 N N . LEU A 1 257 ? 28.498 -12.825 -33.587 1.00 92.00 257 LEU A N 1
ATOM 1976 C CA . LEU A 1 257 ? 27.761 -12.193 -32.497 1.00 92.00 257 LEU A CA 1
ATOM 1977 C C . LEU A 1 257 ? 27.584 -10.699 -32.804 1.00 92.00 257 LEU A C 1
ATOM 1979 O O . LEU A 1 257 ? 28.546 -9.933 -32.771 1.00 92.00 257 LEU A O 1
ATOM 1983 N N . SER A 1 258 ? 26.353 -10.279 -33.098 1.00 93.44 258 SER A N 1
ATOM 1984 C CA . SER A 1 258 ? 26.015 -8.877 -33.372 1.00 93.44 258 SER A CA 1
ATOM 1985 C C . SER A 1 258 ? 25.423 -8.211 -32.131 1.00 93.44 258 SER A C 1
ATOM 1987 O O . SER A 1 258 ? 24.341 -8.584 -31.680 1.00 93.44 258 SER A O 1
ATOM 1989 N N . ILE A 1 259 ? 26.098 -7.195 -31.598 1.00 94.62 259 ILE A N 1
ATOM 1990 C CA . ILE A 1 259 ? 25.625 -6.338 -30.504 1.00 94.62 259 ILE A CA 1
ATOM 1991 C C . ILE A 1 259 ? 24.865 -5.165 -31.121 1.00 94.62 259 ILE A C 1
ATOM 1993 O O . ILE A 1 259 ? 25.453 -4.319 -31.798 1.00 94.62 259 ILE A O 1
ATOM 1997 N N . ILE A 1 260 ? 23.555 -5.123 -30.892 1.00 90.19 260 ILE A N 1
ATOM 1998 C CA . ILE A 1 260 ? 22.643 -4.200 -31.577 1.00 90.19 260 ILE A CA 1
ATOM 1999 C C . ILE A 1 260 ? 22.285 -3.014 -30.675 1.00 90.19 260 ILE A C 1
ATOM 2001 O O . ILE A 1 260 ? 22.211 -1.887 -31.156 1.00 90.19 260 ILE A O 1
ATOM 2005 N N . ALA A 1 261 ? 22.080 -3.247 -29.375 1.00 87.50 261 ALA A N 1
ATOM 2006 C CA . ALA A 1 261 ? 21.772 -2.195 -28.408 1.00 87.50 261 ALA A CA 1
ATOM 2007 C C . ALA A 1 261 ? 22.354 -2.498 -27.018 1.00 87.50 261 ALA A C 1
ATOM 2009 O O . ALA A 1 261 ? 22.241 -3.618 -26.516 1.00 87.50 261 ALA A O 1
ATOM 2010 N N . ALA A 1 262 ? 22.902 -1.476 -26.360 1.00 90.06 262 ALA A N 1
ATOM 2011 C CA . ALA A 1 262 ? 23.219 -1.511 -24.934 1.00 90.06 262 ALA A CA 1
ATOM 2012 C C . ALA A 1 262 ? 22.007 -1.060 -24.101 1.00 90.06 262 ALA A C 1
ATOM 2014 O O . ALA A 1 262 ? 21.221 -0.215 -24.530 1.00 90.06 262 ALA A O 1
ATOM 2015 N N . PHE A 1 263 ? 21.855 -1.619 -22.904 1.00 86.62 263 PHE A N 1
ATOM 2016 C CA . PHE A 1 263 ? 20.750 -1.356 -21.986 1.00 86.62 263 PHE A CA 1
ATOM 2017 C C . PHE A 1 263 ? 21.303 -1.027 -20.590 1.00 86.62 263 PHE A C 1
ATOM 2019 O O . PHE A 1 263 ? 21.666 -1.948 -19.855 1.00 86.62 263 PHE A O 1
ATOM 2026 N N . PRO A 1 264 ? 21.393 0.266 -20.228 1.00 82.50 264 PRO A N 1
ATOM 2027 C CA . PRO A 1 264 ? 21.754 0.706 -18.882 1.00 82.50 264 PRO A CA 1
ATOM 2028 C C . PRO A 1 264 ? 20.832 0.110 -17.812 1.00 82.50 264 PRO A C 1
ATOM 2030 O O . PRO A 1 264 ? 19.615 0.085 -18.004 1.00 82.50 264 PRO A O 1
ATOM 2033 N N . LEU A 1 265 ? 21.394 -0.312 -16.676 1.00 74.81 265 LEU A N 1
ATOM 2034 C CA . LEU A 1 265 ? 20.625 -0.581 -15.461 1.00 74.81 265 LEU A CA 1
ATOM 2035 C C . LEU A 1 265 ? 20.619 0.667 -14.579 1.00 74.81 265 LEU A C 1
ATOM 2037 O O . LEU A 1 265 ? 21.632 1.066 -14.009 1.00 74.81 265 LEU A O 1
ATOM 2041 N N . PHE A 1 266 ? 19.444 1.271 -14.467 1.00 66.81 266 PHE A N 1
ATOM 2042 C CA . PHE A 1 266 ? 19.189 2.453 -13.653 1.00 66.81 266 PHE A CA 1
ATOM 2043 C C . PHE A 1 266 ? 18.985 2.076 -12.172 1.00 66.81 266 PHE A C 1
ATOM 2045 O O . PHE A 1 266 ? 17.857 2.032 -11.685 1.00 66.81 266 PHE A O 1
ATOM 2052 N N . CYS A 1 267 ? 20.073 1.754 -11.466 1.00 58.50 267 CYS A N 1
ATOM 2053 C CA . CYS A 1 267 ? 20.077 1.419 -10.034 1.00 58.50 267 CYS A CA 1
ATOM 2054 C C . CYS A 1 267 ? 21.428 1.738 -9.359 1.00 58.50 267 CYS A C 1
ATOM 2056 O O . CYS A 1 267 ? 22.474 1.725 -10.008 1.00 58.50 267 CYS A O 1
ATOM 2058 N N . CYS A 1 268 ? 21.421 1.994 -8.046 1.00 51.59 268 CYS A N 1
ATOM 2059 C CA . CYS A 1 268 ? 22.646 2.082 -7.239 1.00 51.59 268 CYS A CA 1
ATOM 2060 C C . CYS A 1 268 ? 23.197 0.690 -6.897 1.00 51.59 268 CYS A C 1
ATOM 2062 O O . CYS A 1 268 ? 22.436 -0.267 -6.774 1.00 51.59 268 CYS A O 1
ATOM 2064 N N . LEU A 1 269 ? 24.507 0.604 -6.638 1.00 46.34 269 LEU A N 1
ATOM 2065 C CA . LEU A 1 269 ? 25.194 -0.634 -6.234 1.00 46.34 269 LEU A CA 1
ATOM 2066 C C . LEU A 1 269 ? 24.633 -1.278 -4.960 1.00 46.34 269 LEU A C 1
ATOM 2068 O O . LEU A 1 269 ? 24.789 -2.473 -4.786 1.00 46.34 269 LEU A O 1
ATOM 2072 N N . GLU A 1 270 ? 23.975 -0.527 -4.080 1.00 39.66 270 GLU A N 1
ATOM 2073 C CA . GLU A 1 270 ? 23.389 -1.057 -2.838 1.00 39.66 270 GLU A CA 1
ATOM 2074 C C . GLU A 1 270 ? 21.879 -1.354 -2.979 1.00 39.66 270 GLU A C 1
ATOM 2076 O O . GLU A 1 270 ? 21.260 -1.970 -2.109 1.00 39.66 270 GLU A O 1
ATOM 2081 N N . ASP A 1 271 ? 21.268 -0.969 -4.104 1.00 46.84 271 ASP A N 1
ATOM 2082 C CA . ASP A 1 271 ? 19.823 -1.031 -4.325 1.00 46.84 271 ASP A CA 1
ATOM 2083 C C . ASP A 1 271 ? 19.400 -2.352 -4.988 1.00 46.84 271 ASP A C 1
ATOM 2085 O O . ASP A 1 271 ? 19.041 -2.425 -6.166 1.00 46.84 271 ASP A O 1
ATOM 2089 N N . THR A 1 272 ? 19.440 -3.416 -4.176 1.00 42.84 272 THR A N 1
ATOM 2090 C CA . THR A 1 272 ? 18.995 -4.791 -4.509 1.00 42.84 272 THR A CA 1
ATOM 2091 C C . THR A 1 272 ? 17.607 -4.918 -5.142 1.00 42.84 272 THR A C 1
ATOM 2093 O O . THR A 1 272 ? 17.274 -5.989 -5.650 1.00 42.84 272 THR A O 1
ATOM 2096 N N . GLU A 1 273 ? 16.767 -3.891 -5.060 1.00 42.06 273 GLU A N 1
ATOM 2097 C CA . GLU A 1 273 ? 15.375 -3.975 -5.475 1.00 42.06 273 GLU A CA 1
ATOM 2098 C C . GLU A 1 273 ? 15.085 -3.163 -6.728 1.00 42.06 273 GLU A C 1
ATOM 2100 O O . GLU A 1 273 ? 14.412 -3.662 -7.636 1.00 42.06 273 GLU A O 1
ATOM 2105 N N . ASN A 1 274 ? 15.615 -1.943 -6.822 1.00 47.91 274 ASN A N 1
ATOM 2106 C CA . ASN A 1 274 ? 15.552 -1.226 -8.084 1.00 47.91 274 ASN A CA 1
ATOM 2107 C C . ASN A 1 274 ? 16.425 -1.901 -9.144 1.00 47.91 274 ASN A C 1
ATOM 2109 O O . ASN A 1 274 ? 16.065 -1.805 -10.312 1.00 47.91 274 ASN A O 1
ATOM 2113 N N . SER A 1 275 ? 17.463 -2.671 -8.783 1.00 50.22 275 SER A N 1
ATOM 2114 C CA . SER A 1 275 ? 18.135 -3.557 -9.744 1.00 50.22 275 SER A CA 1
ATOM 2115 C C . SER A 1 275 ? 17.145 -4.555 -10.360 1.00 50.22 275 SER A C 1
ATOM 2117 O O . SER A 1 275 ? 16.915 -4.501 -11.564 1.00 50.22 275 SER A O 1
ATOM 2119 N N . ALA A 1 276 ? 16.441 -5.358 -9.556 1.00 54.00 276 ALA A N 1
ATOM 2120 C CA . ALA A 1 276 ? 15.462 -6.337 -10.041 1.00 54.00 276 ALA A CA 1
ATOM 2121 C C . ALA A 1 276 ? 14.309 -5.707 -10.857 1.00 54.00 276 ALA A C 1
ATOM 2123 O O . ALA A 1 276 ? 13.842 -6.298 -11.835 1.00 54.00 276 ALA A O 1
ATOM 2124 N N . LYS A 1 277 ? 13.857 -4.497 -10.495 1.00 55.88 277 LYS A N 1
ATOM 2125 C CA . LYS A 1 277 ? 12.856 -3.732 -11.267 1.00 55.88 277 LYS A CA 1
ATOM 2126 C C . LYS A 1 277 ? 13.445 -3.243 -12.603 1.00 55.88 277 LYS A C 1
ATOM 2128 O O . LYS A 1 277 ? 12.819 -3.414 -13.648 1.00 55.88 277 LYS A O 1
ATOM 2133 N N . SER A 1 278 ? 14.667 -2.708 -12.597 1.00 56.53 278 SER A N 1
ATOM 2134 C CA . SER A 1 278 ? 15.403 -2.266 -13.793 1.00 56.53 278 SER A CA 1
ATOM 2135 C C . SER A 1 278 ? 15.657 -3.424 -14.767 1.00 56.53 278 SER A C 1
ATOM 2137 O O . SER A 1 278 ? 15.426 -3.291 -15.969 1.00 56.53 278 SER A O 1
ATOM 2139 N N . GLU A 1 279 ? 16.004 -4.607 -14.256 1.00 64.25 279 GLU A N 1
ATOM 2140 C CA . GLU A 1 279 ? 16.165 -5.831 -15.049 1.00 64.25 279 GLU A CA 1
ATOM 2141 C C . GLU A 1 279 ? 14.874 -6.264 -15.753 1.00 64.25 279 GLU A C 1
ATOM 2143 O O . GLU A 1 279 ? 14.910 -6.650 -16.924 1.00 64.25 279 GLU A O 1
ATOM 2148 N N . GLN A 1 280 ? 13.717 -6.155 -15.088 1.00 59.47 280 GLN A N 1
ATOM 2149 C CA . GLN A 1 280 ? 12.421 -6.433 -15.716 1.00 59.47 280 GLN A CA 1
ATOM 2150 C C . GLN A 1 280 ? 12.118 -5.456 -16.863 1.00 59.47 280 GLN A C 1
ATOM 2152 O O . GLN A 1 280 ? 11.630 -5.887 -17.913 1.00 59.47 280 GLN A O 1
ATOM 2157 N N . TYR A 1 281 ? 12.466 -4.172 -16.721 1.00 57.84 281 TYR A N 1
ATOM 2158 C CA . TYR A 1 281 ? 12.348 -3.199 -17.813 1.00 57.84 281 TYR A CA 1
ATOM 2159 C C . TYR A 1 281 ? 13.296 -3.513 -18.974 1.00 57.84 281 TYR A C 1
ATOM 2161 O O . TYR A 1 281 ? 12.852 -3.556 -20.124 1.00 57.84 281 TYR A O 1
ATOM 2169 N N . VAL A 1 282 ? 14.577 -3.784 -18.702 1.00 66.69 282 VAL A N 1
ATOM 2170 C CA . VAL A 1 282 ? 15.553 -4.170 -19.736 1.00 66.69 282 VAL A CA 1
ATOM 2171 C C . VAL A 1 282 ? 15.065 -5.399 -20.501 1.00 66.69 282 VAL A C 1
ATOM 2173 O O . VAL A 1 282 ? 15.031 -5.385 -21.734 1.00 66.69 282 VAL A O 1
ATOM 2176 N N . ARG A 1 283 ? 14.593 -6.424 -19.783 1.00 65.00 283 ARG A N 1
ATOM 2177 C CA . ARG A 1 283 ? 13.998 -7.623 -20.374 1.00 65.00 283 ARG A CA 1
ATOM 2178 C C . ARG A 1 283 ? 12.813 -7.289 -21.280 1.00 65.00 283 ARG A C 1
ATOM 2180 O O . ARG A 1 283 ? 12.779 -7.753 -22.418 1.00 65.00 283 ARG A O 1
ATOM 2187 N N . TYR A 1 284 ? 11.867 -6.479 -20.805 1.00 63.59 284 TYR A N 1
ATOM 2188 C CA . TYR A 1 284 ? 10.708 -6.058 -21.593 1.00 63.59 284 TYR A CA 1
ATOM 2189 C C . TYR A 1 284 ? 11.128 -5.375 -22.904 1.00 63.59 284 TYR A C 1
ATOM 2191 O O . TYR A 1 284 ? 10.613 -5.717 -23.969 1.00 63.59 284 TYR A O 1
ATOM 2199 N N . PHE A 1 285 ? 12.102 -4.460 -22.868 1.00 59.03 285 PHE A N 1
ATOM 2200 C CA . PHE A 1 285 ? 12.572 -3.782 -24.079 1.00 59.03 285 PHE A CA 1
ATOM 2201 C C . PHE A 1 285 ? 13.369 -4.693 -25.024 1.00 59.03 285 PHE A C 1
ATOM 2203 O O . PHE A 1 285 ? 13.221 -4.555 -26.241 1.00 59.03 285 PHE A O 1
ATOM 2210 N N . MET A 1 286 ? 14.156 -5.644 -24.509 1.00 73.06 286 MET A N 1
ATOM 2211 C CA . MET A 1 286 ? 14.808 -6.669 -25.336 1.00 73.06 286 MET A CA 1
ATOM 2212 C C . MET A 1 286 ? 13.777 -7.560 -26.040 1.00 73.06 286 MET A C 1
ATOM 2214 O O . MET A 1 286 ? 13.838 -7.710 -27.261 1.00 73.06 286 MET A O 1
ATOM 2218 N N . GLU A 1 287 ? 12.775 -8.064 -25.309 1.00 71.69 287 GLU A N 1
ATOM 2219 C CA . GLU A 1 287 ? 11.687 -8.877 -25.871 1.00 71.69 287 GLU A CA 1
ATOM 2220 C C . GLU A 1 287 ? 10.882 -8.091 -26.927 1.00 71.69 287 GLU A C 1
ATOM 2222 O O . GLU A 1 287 ? 10.610 -8.612 -28.009 1.00 71.69 287 GLU A O 1
ATOM 2227 N N . LYS A 1 288 ? 10.568 -6.807 -26.685 1.00 61.97 288 LYS A N 1
ATOM 2228 C CA . LYS A 1 288 ? 9.869 -5.943 -27.661 1.00 61.97 288 LYS A CA 1
ATOM 2229 C C . LYS A 1 288 ? 10.680 -5.628 -28.918 1.00 61.97 288 LYS A C 1
ATOM 2231 O O . LYS A 1 288 ? 10.078 -5.382 -29.960 1.00 61.97 288 LYS A O 1
ATOM 2236 N N . ARG A 1 289 ? 12.014 -5.634 -28.838 1.00 63.75 289 ARG A N 1
ATOM 2237 C CA . ARG A 1 289 ? 12.917 -5.442 -29.988 1.00 63.75 289 ARG A CA 1
ATOM 2238 C C . ARG A 1 289 ? 13.382 -6.762 -30.620 1.00 63.75 289 ARG A C 1
ATOM 2240 O O . ARG A 1 289 ? 14.176 -6.725 -31.553 1.00 63.75 289 ARG A O 1
ATOM 2247 N N . ASN A 1 290 ? 12.880 -7.908 -30.144 1.00 77.25 290 ASN A N 1
ATOM 2248 C CA . ASN A 1 290 ? 13.293 -9.251 -30.568 1.00 77.25 290 ASN A CA 1
ATOM 2249 C C . ASN A 1 290 ? 14.822 -9.464 -30.482 1.00 77.25 290 ASN A C 1
ATOM 2251 O O . ASN A 1 290 ? 15.429 -10.093 -31.348 1.00 77.25 290 ASN A O 1
ATOM 2255 N N . LEU A 1 291 ? 15.439 -8.905 -29.438 1.00 81.19 291 LEU A N 1
ATOM 2256 C CA . LEU A 1 291 ? 16.861 -9.050 -29.136 1.00 81.19 291 LEU A CA 1
ATOM 2257 C C . LEU A 1 291 ? 17.064 -10.178 -28.126 1.00 81.19 291 LEU A C 1
ATOM 2259 O O . LEU A 1 291 ? 16.312 -10.294 -27.157 1.00 81.19 291 LEU A O 1
ATOM 2263 N N . ILE A 1 292 ? 18.114 -10.973 -28.321 1.00 84.00 292 ILE A N 1
ATOM 2264 C CA . ILE A 1 292 ? 18.597 -11.904 -27.298 1.00 84.00 292 ILE A CA 1
ATOM 2265 C C . ILE A 1 292 ? 19.691 -11.232 -26.470 1.00 84.00 292 ILE A C 1
ATOM 2267 O O . ILE A 1 292 ? 20.408 -10.353 -26.951 1.00 84.00 292 ILE A O 1
ATOM 2271 N N . LEU A 1 293 ? 19.824 -11.650 -25.217 1.00 85.50 293 LEU A N 1
ATOM 2272 C CA . LEU A 1 293 ? 20.880 -11.178 -24.333 1.00 85.50 293 LEU A CA 1
ATOM 2273 C C . LEU A 1 293 ? 22.214 -11.820 -24.758 1.00 85.50 293 LEU A C 1
ATOM 2275 O O . LEU A 1 293 ? 22.354 -13.042 -24.712 1.00 85.50 293 LEU A O 1
ATOM 2279 N N . VAL A 1 294 ? 23.166 -11.001 -25.215 1.00 88.44 294 VAL A N 1
ATOM 2280 C CA . VAL A 1 294 ? 24.470 -11.436 -25.763 1.00 88.44 294 VAL A CA 1
ATOM 2281 C C . VAL A 1 294 ? 25.655 -11.122 -24.846 1.00 88.44 294 VAL A C 1
ATOM 2283 O O . VAL A 1 294 ? 26.755 -11.618 -25.072 1.00 88.44 294 VAL A O 1
ATOM 2286 N N . GLY A 1 295 ? 25.450 -10.325 -23.797 1.00 90.06 295 GLY A N 1
ATOM 2287 C CA . GLY A 1 295 ? 26.509 -9.963 -22.861 1.00 90.06 295 GLY A CA 1
ATOM 2288 C C . GLY A 1 295 ? 26.093 -8.924 -21.828 1.00 90.06 295 GLY A C 1
ATOM 2289 O O . GLY A 1 295 ? 24.914 -8.585 -21.704 1.00 90.06 295 GLY A O 1
ATOM 2290 N N . TRP A 1 296 ? 27.081 -8.397 -21.114 1.00 91.88 296 TRP A N 1
ATOM 2291 C CA . TRP A 1 296 ? 26.918 -7.371 -20.082 1.00 91.88 296 TRP A CA 1
ATOM 2292 C C . TRP A 1 296 ? 28.066 -6.353 -20.107 1.00 91.88 296 TRP A C 1
ATOM 2294 O O . TRP A 1 296 ? 29.089 -6.571 -20.757 1.00 91.88 296 TRP A O 1
ATOM 2304 N N . TYR A 1 297 ? 27.899 -5.229 -19.412 1.00 92.94 297 TYR A N 1
ATOM 2305 C CA . TYR A 1 297 ? 28.971 -4.264 -19.176 1.00 92.94 297 TYR A CA 1
ATOM 2306 C C . TYR A 1 297 ? 28.885 -3.628 -17.785 1.00 92.94 297 TYR A C 1
ATOM 2308 O O . TYR A 1 297 ? 27.800 -3.533 -17.211 1.00 92.94 297 TYR A O 1
ATOM 2316 N N . HIS A 1 298 ? 30.016 -3.158 -17.261 1.00 89.75 298 HIS A N 1
ATOM 2317 C CA . HIS A 1 298 ? 30.050 -2.225 -16.130 1.00 89.75 298 HIS A CA 1
ATOM 2318 C C . HIS A 1 298 ? 31.218 -1.238 -16.249 1.00 89.75 298 HIS A C 1
ATOM 2320 O O . HIS A 1 298 ? 32.043 -1.338 -17.159 1.00 89.75 298 HIS A O 1
ATOM 2326 N N . SER A 1 299 ? 31.299 -0.273 -15.333 1.00 87.12 299 SER A N 1
ATOM 2327 C CA . SER A 1 299 ? 32.451 0.627 -15.229 1.00 87.12 299 SER A CA 1
ATOM 2328 C C . SER A 1 299 ? 33.406 0.256 -14.088 1.00 87.12 299 SER A C 1
ATOM 2330 O O . SER A 1 299 ? 33.032 -0.361 -13.094 1.00 87.12 299 SER A O 1
ATOM 2332 N N . HIS A 1 300 ? 34.662 0.648 -14.252 1.00 88.38 300 HIS A N 1
ATOM 2333 C CA . HIS A 1 300 ? 35.745 0.690 -13.280 1.00 88.38 300 HIS A CA 1
ATOM 2334 C C . HIS A 1 300 ? 36.204 2.156 -13.205 1.00 88.38 300 HIS A C 1
ATOM 2336 O O . HIS A 1 300 ? 37.216 2.514 -13.805 1.00 88.38 300 HIS A O 1
ATOM 2342 N N . PRO A 1 301 ? 35.450 3.048 -12.523 1.00 79.94 301 PRO A N 1
ATOM 2343 C CA . PRO A 1 301 ? 35.529 4.498 -12.734 1.00 79.94 301 PRO A CA 1
ATOM 2344 C C . PRO A 1 301 ? 36.946 5.088 -12.722 1.00 79.94 301 PRO A C 1
ATOM 2346 O O . PRO A 1 301 ? 37.245 5.965 -13.528 1.00 79.94 301 PRO A O 1
ATOM 2349 N N . ARG A 1 302 ? 37.818 4.599 -11.830 1.00 80.81 302 ARG A N 1
ATOM 2350 C CA . ARG A 1 302 ? 39.196 5.090 -11.631 1.00 80.81 302 ARG A CA 1
ATOM 2351 C C . ARG A 1 302 ? 40.278 4.001 -11.719 1.00 80.81 302 ARG A C 1
ATOM 2353 O O . ARG A 1 302 ? 41.456 4.326 -11.606 1.00 80.81 302 ARG A O 1
ATOM 2360 N N . VAL A 1 303 ? 39.901 2.734 -11.904 1.00 81.88 303 VAL A N 1
ATOM 2361 C CA . VAL A 1 303 ? 40.826 1.580 -11.930 1.00 81.88 303 VAL A CA 1
ATOM 2362 C C . VAL A 1 303 ? 40.926 0.997 -13.345 1.00 81.88 303 VAL A C 1
ATOM 2364 O O . VAL A 1 303 ? 40.244 1.461 -14.255 1.00 81.88 303 VAL A O 1
ATOM 2367 N N . SER A 1 304 ? 41.823 0.034 -13.574 1.00 88.25 304 SER A N 1
ATOM 2368 C CA . SER A 1 304 ? 42.064 -0.544 -14.908 1.00 88.25 304 SER A CA 1
ATOM 2369 C C . SER A 1 304 ? 40.807 -1.206 -15.499 1.00 88.25 304 SER A C 1
ATOM 2371 O O . SER A 1 304 ? 40.095 -1.883 -14.756 1.00 88.25 304 SER A O 1
ATOM 2373 N N . PRO A 1 305 ? 40.567 -1.147 -16.825 1.00 90.56 305 PRO A N 1
ATOM 2374 C CA . PRO A 1 305 ? 39.448 -1.845 -17.467 1.00 90.56 305 PRO A CA 1
ATOM 2375 C C . PRO A 1 305 ? 39.676 -3.365 -17.591 1.00 90.56 305 PRO A C 1
ATOM 2377 O O . PRO A 1 305 ? 39.025 -4.042 -18.382 1.00 90.56 305 PRO A O 1
ATOM 2380 N N . CYS A 1 306 ? 40.659 -3.923 -16.884 1.00 92.44 306 CYS A N 1
ATOM 2381 C CA . CYS A 1 306 ? 40.843 -5.369 -16.781 1.00 92.44 306 CYS A CA 1
ATOM 2382 C C . CYS A 1 306 ? 39.760 -5.964 -15.859 1.00 92.44 306 CYS A C 1
ATOM 2384 O O . CYS A 1 306 ? 39.397 -5.310 -14.882 1.00 92.44 306 CYS A O 1
ATOM 2386 N N . PRO A 1 307 ? 39.253 -7.178 -16.128 1.00 91.75 307 PRO A N 1
ATOM 2387 C CA . PRO A 1 307 ? 38.353 -7.863 -15.209 1.00 91.75 307 PRO A CA 1
ATOM 2388 C C . PRO A 1 307 ? 39.069 -8.272 -13.923 1.00 91.75 307 PRO A C 1
ATOM 2390 O O . PRO A 1 307 ? 40.249 -8.628 -13.934 1.00 91.75 307 PRO A O 1
ATOM 2393 N N . THR A 1 308 ? 38.337 -8.263 -12.819 1.00 87.56 308 THR A N 1
ATOM 2394 C CA . THR A 1 308 ? 38.740 -8.892 -11.560 1.00 87.56 308 THR A CA 1
ATOM 2395 C C . THR A 1 308 ? 38.508 -10.409 -11.594 1.00 87.56 308 THR A C 1
ATOM 2397 O O . THR A 1 308 ? 37.807 -10.931 -12.467 1.00 87.56 308 THR A O 1
ATOM 2400 N N . ILE A 1 309 ? 39.057 -11.142 -10.618 1.00 81.94 309 ILE A N 1
ATOM 2401 C CA . ILE A 1 309 ? 38.716 -12.562 -10.400 1.00 81.94 309 ILE A CA 1
ATOM 2402 C C . ILE A 1 309 ? 37.198 -12.736 -10.204 1.00 81.94 309 ILE A C 1
ATOM 2404 O O . ILE A 1 309 ? 36.619 -13.694 -10.717 1.00 81.94 309 ILE A O 1
ATOM 2408 N N . PHE A 1 310 ? 36.543 -11.797 -9.513 1.00 80.38 310 PHE A N 1
ATOM 2409 C CA . PHE A 1 310 ? 35.092 -11.798 -9.330 1.00 80.38 310 PHE A CA 1
ATOM 2410 C C . PHE A 1 310 ? 34.338 -11.711 -10.668 1.00 80.38 310 PHE A C 1
ATOM 2412 O O . PHE A 1 310 ? 33.459 -12.531 -10.935 1.00 80.38 310 PHE A O 1
ATOM 2419 N N . ASP A 1 311 ? 34.736 -10.791 -11.549 1.00 84.56 311 ASP A N 1
ATOM 2420 C CA . ASP A 1 311 ? 34.104 -10.594 -12.862 1.00 84.56 311 ASP A CA 1
ATOM 2421 C C . ASP A 1 311 ? 34.241 -11.833 -13.763 1.00 84.56 311 ASP A C 1
ATOM 2423 O O . ASP A 1 311 ? 33.313 -12.199 -14.490 1.00 84.56 311 ASP A O 1
ATOM 2427 N N . ILE A 1 312 ? 35.395 -12.509 -13.693 1.00 84.38 312 ILE A N 1
ATOM 2428 C CA . ILE A 1 312 ? 35.675 -13.769 -14.398 1.00 84.38 312 ILE A CA 1
ATOM 2429 C C . ILE A 1 312 ? 34.729 -14.880 -13.925 1.00 84.38 312 ILE A C 1
ATOM 2431 O O . ILE A 1 312 ? 34.150 -15.593 -14.752 1.00 84.38 312 ILE A O 1
ATOM 2435 N N . ASP A 1 313 ? 34.546 -15.019 -12.612 1.00 78.62 313 ASP A N 1
ATOM 2436 C CA . ASP A 1 313 ? 33.691 -16.051 -12.024 1.00 78.62 313 ASP A CA 1
ATOM 2437 C C . ASP A 1 313 ? 32.202 -15.787 -12.309 1.00 78.62 313 ASP A C 1
ATOM 2439 O O . ASP A 1 313 ? 31.498 -16.693 -12.770 1.00 78.62 313 ASP A O 1
ATOM 2443 N N . CYS A 1 314 ? 31.741 -14.538 -12.177 1.00 73.50 314 CYS A N 1
ATOM 2444 C CA . CYS A 1 314 ? 30.394 -14.119 -12.578 1.00 73.50 314 CYS A CA 1
ATOM 2445 C C . CYS A 1 314 ? 30.132 -14.345 -14.078 1.00 73.50 314 CYS A C 1
ATOM 2447 O O . CYS A 1 314 ? 29.061 -14.831 -14.451 1.00 73.50 314 CYS A O 1
ATOM 2449 N N . HIS A 1 315 ? 31.101 -14.062 -14.958 1.00 82.50 315 HIS A N 1
ATOM 2450 C CA . HIS A 1 315 ? 30.975 -14.336 -16.395 1.00 82.50 315 HIS A CA 1
ATOM 2451 C C . HIS A 1 315 ? 30.845 -15.835 -16.695 1.00 82.50 315 HIS A C 1
ATOM 2453 O O . HIS A 1 315 ? 30.067 -16.232 -17.570 1.00 82.50 315 HIS A O 1
ATOM 2459 N N . MET A 1 316 ? 31.598 -16.679 -15.985 1.00 75.94 316 MET A N 1
ATOM 2460 C CA . MET A 1 316 ? 31.543 -18.132 -16.142 1.00 75.94 316 MET A CA 1
ATOM 2461 C C . MET A 1 316 ? 30.210 -18.712 -15.676 1.00 75.94 316 MET A C 1
ATOM 2463 O O . MET A 1 316 ? 29.616 -19.518 -16.397 1.00 75.94 316 MET A O 1
ATOM 2467 N N . GLU A 1 317 ? 29.708 -18.276 -14.520 1.00 68.31 317 GLU A N 1
ATOM 2468 C CA . GLU A 1 317 ? 28.390 -18.681 -14.033 1.00 68.31 317 GLU A CA 1
ATOM 2469 C C . GLU A 1 317 ? 27.283 -18.234 -14.997 1.00 68.31 317 GLU A C 1
ATOM 2471 O O . GLU A 1 317 ? 26.433 -19.037 -15.390 1.00 68.31 317 GLU A O 1
ATOM 2476 N N . TYR A 1 318 ? 27.333 -16.982 -15.453 1.00 68.81 318 TYR A N 1
ATOM 2477 C CA . TYR A 1 318 ? 26.401 -16.451 -16.442 1.00 68.81 318 TYR A CA 1
ATOM 2478 C C . TYR A 1 318 ? 26.422 -17.268 -17.749 1.00 68.81 318 TYR A C 1
ATOM 2480 O O . TYR A 1 318 ? 25.375 -17.682 -18.253 1.00 68.81 318 TYR A O 1
ATOM 2488 N N . THR A 1 319 ? 27.614 -17.580 -18.266 1.00 69.00 319 THR A N 1
ATOM 2489 C CA . THR A 1 319 ? 27.793 -18.398 -19.477 1.00 69.00 319 THR A CA 1
ATOM 2490 C C . THR A 1 319 ? 27.249 -19.815 -19.291 1.00 69.00 319 THR A C 1
ATOM 2492 O O . THR A 1 319 ? 26.651 -20.365 -20.215 1.00 69.00 319 THR A O 1
ATOM 2495 N N . TYR A 1 320 ? 27.412 -20.414 -18.107 1.00 65.00 320 TYR A N 1
ATOM 2496 C CA . TYR A 1 320 ? 26.831 -21.720 -17.796 1.00 65.00 320 TYR A CA 1
ATOM 2497 C C . TYR A 1 320 ? 25.299 -21.668 -17.755 1.00 65.00 320 TYR A C 1
ATOM 2499 O O . TYR A 1 320 ? 24.654 -22.522 -18.359 1.00 65.00 320 TYR A O 1
ATOM 2507 N N . ARG A 1 321 ? 24.712 -20.641 -17.123 1.00 59.19 321 ARG A N 1
ATOM 2508 C CA . ARG A 1 321 ? 23.254 -20.446 -17.081 1.00 59.19 321 ARG A CA 1
ATOM 2509 C C . ARG A 1 321 ? 22.673 -20.270 -18.494 1.00 59.19 321 ARG A C 1
ATOM 2511 O O . ARG A 1 321 ? 21.711 -20.946 -18.838 1.00 59.19 321 ARG A O 1
ATOM 2518 N N . VAL A 1 322 ? 23.270 -19.431 -19.350 1.00 54.16 322 VAL A N 1
ATOM 2519 C CA . VAL A 1 322 ? 22.771 -19.166 -20.723 1.00 54.16 322 VAL A CA 1
ATOM 2520 C C . VAL A 1 322 ? 22.948 -20.351 -21.688 1.00 54.16 322 VAL A C 1
ATOM 2522 O O . VAL A 1 322 ? 22.210 -20.456 -22.671 1.00 54.16 322 VAL A O 1
ATOM 2525 N N . ARG A 1 323 ? 23.868 -21.286 -21.413 1.00 53.16 323 ARG A N 1
ATOM 2526 C CA . ARG A 1 323 ? 24.061 -22.515 -22.205 1.00 53.16 323 ARG A CA 1
ATOM 2527 C C . ARG A 1 323 ? 22.891 -23.498 -22.050 1.00 53.16 323 ARG A C 1
ATOM 2529 O O . ARG A 1 323 ? 22.966 -24.499 -21.343 1.00 53.16 323 ARG A O 1
ATOM 2536 N N . GLY A 1 324 ? 21.827 -23.249 -22.810 1.00 49.47 324 GLY A N 1
ATOM 2537 C CA . GLY A 1 324 ? 20.810 -24.249 -23.130 1.00 49.47 324 GLY A CA 1
ATOM 2538 C C . GLY A 1 324 ? 21.339 -25.349 -24.068 1.00 49.47 324 GLY A C 1
ATOM 2539 O O . GLY A 1 324 ? 22.537 -25.589 -24.194 1.00 49.47 324 GLY A O 1
ATOM 2540 N N . ALA A 1 325 ? 20.440 -26.011 -24.801 1.00 38.09 325 ALA A N 1
ATOM 2541 C CA . ALA A 1 325 ? 20.782 -27.138 -25.685 1.00 38.09 325 ALA A CA 1
ATOM 2542 C C . ALA A 1 325 ? 21.623 -26.782 -26.942 1.00 38.09 325 ALA A C 1
ATOM 2544 O O . ALA A 1 325 ? 21.868 -27.653 -27.781 1.00 38.09 325 ALA A O 1
ATOM 2545 N N . THR A 1 326 ? 22.043 -25.524 -27.095 1.00 50.47 326 THR A N 1
ATOM 2546 C CA . THR A 1 326 ? 22.823 -24.986 -28.221 1.00 50.47 326 THR A CA 1
ATOM 2547 C C . THR A 1 326 ? 23.842 -23.971 -27.713 1.00 50.47 326 THR A C 1
ATOM 2549 O O . THR A 1 326 ? 23.522 -23.160 -26.848 1.00 50.47 326 THR A O 1
ATOM 2552 N N . TYR A 1 327 ? 25.055 -23.992 -28.272 1.00 59.75 327 TYR A N 1
ATOM 2553 C CA . TYR A 1 327 ? 26.114 -23.040 -27.931 1.00 59.75 327 TYR A CA 1
ATOM 2554 C C . TYR A 1 327 ? 25.752 -21.622 -28.398 1.00 59.75 327 TYR A C 1
ATOM 2556 O O . TYR A 1 327 ? 25.516 -21.394 -29.587 1.00 59.75 327 TYR A O 1
ATOM 2564 N N . GLN A 1 328 ? 25.742 -20.686 -27.452 1.00 70.75 328 GLN A N 1
ATOM 2565 C CA . GLN A 1 328 ? 25.648 -19.247 -27.675 1.00 70.75 328 GLN A CA 1
ATOM 2566 C C . GLN A 1 328 ? 26.783 -18.586 -26.874 1.00 70.75 328 GLN A C 1
ATOM 2568 O O . GLN A 1 328 ? 26.919 -18.888 -25.683 1.00 70.75 328 GLN A O 1
ATOM 2573 N N . PRO A 1 329 ? 27.620 -17.736 -27.492 1.00 77.44 329 PRO A N 1
ATOM 2574 C CA . PRO A 1 329 ? 28.673 -17.030 -26.783 1.00 77.44 329 PRO A CA 1
ATOM 2575 C C . PRO A 1 329 ? 28.115 -15.865 -25.960 1.00 77.44 329 PRO A C 1
ATOM 2577 O O . PRO A 1 329 ? 27.078 -15.282 -26.282 1.00 77.44 329 PRO A O 1
ATOM 2580 N N . CYS A 1 330 ? 28.844 -15.531 -24.899 1.00 85.19 330 CYS A N 1
ATOM 2581 C CA . CYS A 1 330 ? 28.638 -14.353 -24.070 1.00 85.19 330 CYS A CA 1
ATOM 2582 C C . CYS A 1 330 ? 29.920 -13.514 -24.075 1.00 85.19 330 CYS A C 1
ATOM 2584 O O . CYS A 1 330 ? 31.026 -14.054 -24.123 1.00 85.19 330 CYS A O 1
ATOM 2586 N N . ILE A 1 331 ? 29.760 -12.198 -24.006 1.00 91.56 331 ILE A N 1
ATOM 2587 C CA . ILE A 1 331 ? 30.839 -11.210 -23.944 1.00 91.56 331 ILE A CA 1
ATOM 2588 C C . ILE A 1 331 ? 30.609 -10.242 -22.780 1.00 91.56 331 ILE A C 1
ATOM 2590 O O . ILE A 1 331 ? 29.484 -10.061 -22.315 1.00 91.56 331 ILE A O 1
ATOM 2594 N N . ALA A 1 332 ? 31.686 -9.624 -22.315 1.00 92.50 332 ALA A N 1
ATOM 2595 C CA . ALA A 1 332 ? 31.670 -8.614 -21.269 1.00 92.50 332 ALA A CA 1
ATOM 2596 C C . ALA A 1 332 ? 32.503 -7.399 -21.683 1.00 92.50 332 ALA A C 1
ATOM 2598 O O . ALA A 1 332 ? 33.516 -7.544 -22.374 1.00 92.50 332 ALA A O 1
ATOM 2599 N N . ALA A 1 333 ? 32.077 -6.209 -21.260 1.00 94.12 333 ALA A N 1
ATOM 2600 C CA . ALA A 1 333 ? 32.820 -4.968 -21.454 1.00 94.12 333 ALA A CA 1
ATOM 2601 C C . ALA A 1 333 ? 33.022 -4.222 -20.128 1.00 94.12 333 ALA A C 1
ATOM 2603 O O . ALA A 1 333 ? 32.072 -4.041 -19.367 1.00 94.12 333 ALA A O 1
ATOM 2604 N N . ILE A 1 334 ? 34.245 -3.762 -19.858 1.00 93.56 334 ILE A N 1
ATOM 2605 C CA . ILE A 1 334 ? 34.563 -2.967 -18.661 1.00 93.56 334 ILE A CA 1
ATOM 2606 C C . ILE A 1 334 ? 35.194 -1.644 -19.087 1.00 93.56 334 ILE A C 1
ATOM 2608 O O . ILE A 1 334 ? 36.176 -1.650 -19.829 1.00 93.56 334 ILE A O 1
ATOM 2612 N N . PHE A 1 335 ? 34.619 -0.530 -18.624 1.00 92.00 335 PHE A N 1
ATOM 2613 C CA . PHE A 1 335 ? 34.976 0.845 -19.006 1.00 92.00 335 PHE A CA 1
ATOM 2614 C C . PHE A 1 335 ? 35.618 1.626 -17.855 1.00 92.00 335 PHE A C 1
ATOM 2616 O O . PHE A 1 335 ? 35.074 1.660 -16.756 1.00 92.00 335 PHE A O 1
ATOM 2623 N N . SER A 1 336 ? 36.699 2.351 -18.126 1.00 89.50 336 SER A N 1
ATOM 2624 C CA . SER A 1 336 ? 37.453 3.155 -17.158 1.00 89.50 336 SER A CA 1
ATOM 2625 C C . SER A 1 336 ? 37.455 4.643 -17.548 1.00 89.50 336 SER A C 1
ATOM 2627 O O . SER A 1 336 ? 38.442 5.133 -18.101 1.00 89.50 336 SER A O 1
ATOM 2629 N N . PRO A 1 337 ? 36.351 5.373 -17.288 1.00 84.25 337 PRO A N 1
ATOM 2630 C CA . PRO A 1 337 ? 36.124 6.740 -17.778 1.00 84.25 337 PRO A CA 1
ATOM 2631 C C . PRO A 1 337 ? 37.020 7.821 -17.151 1.00 84.25 337 PRO A C 1
ATOM 2633 O O . PRO A 1 337 ? 37.318 8.814 -17.806 1.00 84.25 337 PRO A O 1
ATOM 2636 N N . PHE A 1 338 ? 37.469 7.665 -15.897 1.00 79.56 338 PHE A N 1
ATOM 2637 C CA . PHE A 1 338 ? 38.242 8.698 -15.180 1.00 79.56 338 PHE A CA 1
ATOM 2638 C C . PHE A 1 338 ? 39.683 8.274 -14.862 1.00 79.56 338 PHE A C 1
ATOM 2640 O O . PHE A 1 338 ? 40.325 8.857 -13.985 1.00 79.56 338 PHE A O 1
ATOM 2647 N N . ARG A 1 339 ? 40.209 7.252 -15.548 1.00 75.88 339 ARG A N 1
ATOM 2648 C CA . ARG A 1 339 ? 41.605 6.829 -15.391 1.00 75.88 339 ARG A CA 1
ATOM 2649 C C . ARG A 1 339 ? 42.519 7.800 -16.149 1.00 75.88 339 ARG A C 1
ATOM 2651 O O . ARG A 1 339 ? 42.411 7.950 -17.360 1.00 75.88 339 ARG A O 1
ATOM 2658 N N . GLY A 1 340 ? 43.412 8.479 -15.429 1.00 57.72 340 GLY A N 1
ATOM 2659 C CA . GLY A 1 340 ? 44.209 9.614 -15.930 1.00 57.72 340 GLY A CA 1
ATOM 2660 C C . GLY A 1 340 ? 45.355 9.282 -16.900 1.00 57.72 340 GLY A C 1
ATOM 2661 O O . GLY A 1 340 ? 46.352 9.996 -16.917 1.00 57.72 340 GLY A O 1
ATOM 2662 N N . THR A 1 341 ? 45.256 8.198 -17.667 1.00 55.16 341 THR A N 1
ATOM 2663 C CA . THR A 1 341 ? 46.308 7.678 -18.558 1.00 55.16 341 THR A CA 1
ATOM 2664 C C . THR A 1 341 ? 46.258 8.236 -19.986 1.00 55.16 341 THR A C 1
ATOM 2666 O O . THR A 1 341 ? 47.230 8.082 -20.724 1.00 55.16 341 THR A O 1
ATOM 2669 N N . GLY A 1 342 ? 45.175 8.920 -20.381 1.00 51.94 342 GLY A N 1
ATOM 2670 C CA . GLY A 1 342 ? 44.995 9.486 -21.725 1.00 51.94 342 GLY A CA 1
ATOM 2671 C C . GLY A 1 342 ? 44.738 10.998 -21.742 1.00 51.94 342 GLY A C 1
ATOM 2672 O O . GLY A 1 342 ? 43.899 11.509 -21.007 1.00 51.94 342 GLY A O 1
ATOM 2673 N N . THR A 1 343 ? 45.398 11.719 -22.653 1.00 48.16 343 THR A N 1
ATOM 2674 C CA . THR A 1 343 ? 45.266 13.181 -22.835 1.00 48.16 343 THR A CA 1
ATOM 2675 C C . THR A 1 343 ? 44.028 13.622 -23.636 1.00 48.16 343 THR A C 1
ATOM 2677 O O . THR A 1 343 ? 43.934 14.788 -24.005 1.00 48.16 343 THR A O 1
ATOM 2680 N N . GLU A 1 344 ? 43.097 12.712 -23.952 1.00 54.69 344 GLU A N 1
ATOM 2681 C CA . GLU A 1 344 ? 42.025 12.941 -24.945 1.00 54.69 344 GLU A CA 1
ATOM 2682 C C . GLU A 1 344 ? 40.582 12.770 -24.424 1.00 54.69 344 GLU A C 1
ATOM 2684 O O . GLU A 1 344 ? 39.648 12.872 -25.216 1.00 54.69 344 GLU A O 1
ATOM 2689 N N . GLY A 1 345 ? 40.367 12.519 -23.125 1.00 58.28 345 GLY A N 1
ATOM 2690 C CA . GLY A 1 345 ? 39.013 12.472 -22.541 1.00 58.28 345 GLY A CA 1
ATOM 2691 C C . GLY A 1 345 ? 38.101 11.370 -23.104 1.00 58.28 345 GLY A C 1
ATOM 2692 O O . GLY A 1 345 ? 36.912 11.602 -23.304 1.00 58.28 345 GLY A O 1
ATOM 2693 N N . ARG A 1 346 ? 38.662 10.189 -23.396 1.00 65.62 346 ARG A N 1
ATOM 2694 C CA . ARG A 1 346 ? 37.936 8.980 -23.826 1.00 65.62 346 ARG A CA 1
ATOM 2695 C C . ARG A 1 346 ? 38.057 7.901 -22.749 1.00 65.62 346 ARG A C 1
ATOM 2697 O O . ARG A 1 346 ? 39.138 7.772 -22.176 1.00 65.62 346 ARG A O 1
ATOM 2704 N N . SER A 1 347 ? 37.024 7.079 -22.546 1.00 78.06 347 SER A N 1
ATOM 2705 C CA . SER A 1 347 ? 37.160 5.872 -21.716 1.00 78.06 347 SER A CA 1
ATOM 2706 C C . SER A 1 347 ? 38.185 4.909 -22.316 1.00 78.06 347 SER A C 1
ATOM 2708 O O . SER A 1 347 ? 38.087 4.542 -23.490 1.00 78.06 347 SER A O 1
ATOM 2710 N N . GLU A 1 348 ? 39.101 4.403 -21.492 1.00 87.50 348 GLU A N 1
ATOM 2711 C CA . GLU A 1 348 ? 39.724 3.107 -21.773 1.00 87.50 348 GLU A CA 1
ATOM 2712 C C . GLU A 1 348 ? 38.671 2.013 -21.554 1.00 87.50 348 GLU A C 1
ATOM 2714 O O . GLU A 1 348 ? 37.913 2.083 -20.588 1.00 87.50 348 GLU A O 1
ATOM 2719 N N . PHE A 1 349 ? 38.605 0.986 -22.402 1.00 90.75 349 PHE A N 1
ATOM 2720 C CA . PHE A 1 349 ? 37.749 -0.171 -22.130 1.00 90.75 349 PHE A CA 1
ATOM 2721 C C . PHE A 1 349 ? 38.318 -1.462 -22.717 1.00 90.75 349 PHE A C 1
ATOM 2723 O O . PHE A 1 349 ? 39.033 -1.438 -23.720 1.00 90.75 349 PHE A O 1
ATOM 2730 N N . ASN A 1 350 ? 37.973 -2.597 -22.107 1.00 92.19 350 ASN A N 1
ATOM 2731 C CA . ASN A 1 350 ? 38.230 -3.922 -22.668 1.00 92.19 350 ASN A CA 1
ATOM 2732 C C . ASN A 1 350 ? 36.912 -4.609 -23.005 1.00 92.19 350 ASN A C 1
ATOM 2734 O O . ASN A 1 350 ? 36.028 -4.698 -22.155 1.00 92.19 350 ASN A O 1
ATOM 2738 N N . LEU A 1 351 ? 36.826 -5.158 -24.218 1.00 93.88 351 LEU A N 1
ATOM 2739 C CA . LEU A 1 351 ? 35.842 -6.170 -24.588 1.00 93.88 351 LEU A CA 1
ATOM 2740 C C . LEU A 1 351 ? 36.506 -7.548 -24.476 1.00 93.88 351 LEU A C 1
ATOM 2742 O O . LEU A 1 351 ? 37.577 -7.768 -25.049 1.00 93.88 351 LEU A O 1
ATOM 2746 N N . PHE A 1 352 ? 35.894 -8.472 -23.741 1.00 93.88 352 PHE A N 1
ATOM 2747 C CA . PHE A 1 352 ? 36.447 -9.805 -23.515 1.00 93.88 352 PHE A CA 1
ATOM 2748 C C . PHE A 1 352 ? 35.370 -10.895 -23.466 1.00 93.88 352 PHE A C 1
ATOM 2750 O O . PHE A 1 352 ? 34.182 -10.640 -23.266 1.00 93.88 352 PHE A O 1
ATOM 2757 N N . TRP A 1 353 ? 35.812 -12.136 -23.640 1.00 91.50 353 TRP A N 1
ATOM 2758 C CA . TRP A 1 353 ? 35.056 -13.351 -23.341 1.00 91.50 353 TRP A CA 1
ATOM 2759 C C . TRP A 1 353 ? 35.904 -14.224 -22.417 1.00 91.50 353 TRP A C 1
ATOM 2761 O O . TRP A 1 353 ? 37.131 -14.106 -22.412 1.00 91.50 353 TRP A O 1
ATOM 2771 N N . VAL A 1 354 ? 35.282 -15.088 -21.615 1.00 88.44 354 VAL A N 1
ATOM 2772 C CA . VAL A 1 354 ? 36.032 -15.966 -20.705 1.00 88.44 354 VAL A CA 1
ATOM 2773 C C . VAL A 1 354 ? 36.065 -17.393 -21.247 1.00 88.44 354 VAL A C 1
ATOM 2775 O O . VAL A 1 354 ? 35.031 -18.033 -21.449 1.00 88.44 354 VAL A O 1
ATOM 2778 N N . ALA A 1 355 ? 37.274 -17.909 -21.466 1.00 85.56 355 ALA A N 1
ATOM 2779 C CA . ALA A 1 355 ? 37.496 -19.302 -21.815 1.00 85.56 355 ALA A CA 1
ATOM 2780 C C . ALA A 1 355 ? 37.499 -20.177 -20.556 1.00 85.56 355 ALA A C 1
ATOM 2782 O O . ALA A 1 355 ? 38.258 -19.945 -19.611 1.00 85.56 355 ALA A O 1
ATOM 2783 N N . ALA A 1 356 ? 36.665 -21.216 -20.570 1.00 78.88 356 ALA A N 1
ATOM 2784 C CA . ALA A 1 356 ? 36.647 -22.235 -19.529 1.00 78.88 356 ALA A CA 1
ATOM 2785 C C . ALA A 1 356 ? 38.005 -22.970 -19.448 1.00 78.88 356 ALA A C 1
ATOM 2787 O O . ALA A 1 356 ? 38.622 -23.199 -20.495 1.00 78.88 356 ALA A O 1
ATOM 2788 N N . PRO A 1 357 ? 38.450 -23.396 -18.250 1.00 72.06 357 PRO A N 1
ATOM 2789 C CA . PRO A 1 357 ? 39.576 -24.317 -18.120 1.00 72.06 357 PRO A CA 1
ATOM 2790 C C . PRO A 1 357 ? 39.320 -25.615 -18.896 1.00 72.06 357 PRO A C 1
ATOM 2792 O O . PRO A 1 357 ? 38.174 -26.037 -19.068 1.00 72.06 357 PRO A O 1
ATOM 2795 N N . SER A 1 358 ? 40.387 -26.271 -19.356 1.00 66.62 358 SER A N 1
ATOM 2796 C CA . SER A 1 358 ? 40.266 -27.591 -19.980 1.00 66.62 358 SER A CA 1
ATOM 2797 C C . SER A 1 358 ? 39.844 -28.651 -18.955 1.00 66.62 358 SER A C 1
ATOM 2799 O O . SER A 1 358 ? 40.107 -28.510 -17.761 1.00 66.62 358 SER A O 1
ATOM 2801 N N . GLU A 1 359 ? 39.237 -29.749 -19.416 1.00 57.22 359 GLU A N 1
ATOM 2802 C CA . GLU A 1 359 ? 38.754 -30.841 -18.547 1.00 57.22 359 GLU A CA 1
ATOM 2803 C C . GLU A 1 359 ? 39.859 -31.447 -17.655 1.00 57.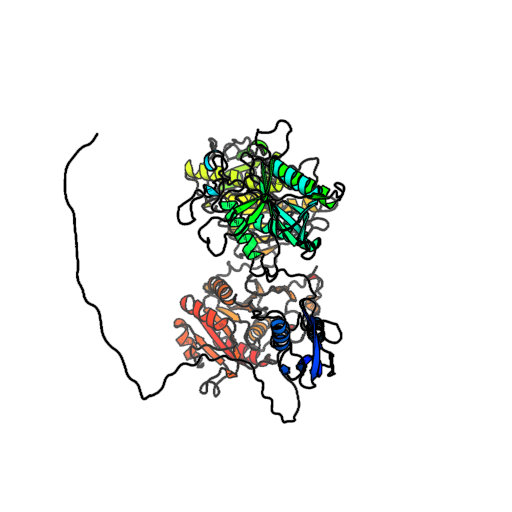22 359 GLU A C 1
ATOM 2805 O O . GLU A 1 359 ? 39.579 -31.950 -16.572 1.00 57.22 359 GLU A O 1
ATOM 2810 N N . ASN A 1 360 ? 41.129 -31.312 -18.056 1.00 50.09 360 ASN A N 1
ATOM 2811 C CA . ASN A 1 360 ? 42.298 -31.776 -17.301 1.00 50.09 360 ASN A CA 1
ATOM 2812 C C . ASN A 1 360 ? 42.854 -30.736 -16.297 1.00 50.09 360 ASN A C 1
ATOM 2814 O O . ASN A 1 360 ? 43.884 -30.988 -15.676 1.00 50.09 360 ASN A O 1
ATOM 2818 N N . ARG A 1 361 ? 42.241 -29.547 -16.179 1.00 63.25 361 ARG A N 1
ATOM 2819 C CA . ARG A 1 361 ? 42.733 -28.386 -15.402 1.00 63.25 361 ARG A CA 1
ATOM 2820 C C . ARG A 1 361 ? 41.609 -27.653 -14.654 1.00 63.25 361 ARG A C 1
ATOM 2822 O O . ARG A 1 361 ? 41.602 -26.432 -14.536 1.00 63.25 361 ARG A O 1
ATOM 2829 N N . THR A 1 362 ? 40.647 -28.398 -14.118 1.00 60.41 362 THR A N 1
ATOM 2830 C CA . THR A 1 362 ? 39.427 -27.863 -13.476 1.00 60.41 362 THR A CA 1
ATOM 2831 C C . THR A 1 362 ? 39.658 -26.988 -12.233 1.00 60.41 362 THR A C 1
ATOM 2833 O O . THR A 1 362 ? 38.737 -26.293 -11.809 1.00 60.41 362 THR A O 1
ATOM 2836 N N . LEU A 1 363 ? 40.866 -26.996 -11.654 1.00 66.44 363 LEU A N 1
ATOM 2837 C CA . LEU A 1 363 ? 41.256 -26.181 -10.493 1.00 66.44 363 LEU A CA 1
ATOM 2838 C C . LEU A 1 363 ? 41.873 -24.814 -10.860 1.00 66.44 363 LEU A C 1
ATOM 2840 O O . LEU A 1 363 ? 42.154 -24.018 -9.961 1.00 66.44 363 LEU A O 1
ATOM 2844 N N . GLU A 1 364 ? 42.098 -24.530 -12.147 1.00 77.25 364 GLU A N 1
ATOM 2845 C CA . GLU A 1 364 ? 42.563 -23.218 -12.619 1.00 77.25 364 GLU A CA 1
ATOM 2846 C C . GLU A 1 364 ? 41.401 -22.199 -12.675 1.00 77.25 364 GLU A C 1
ATOM 2848 O O . GLU A 1 364 ? 40.228 -22.549 -12.852 1.00 77.25 364 GLU A O 1
ATOM 2853 N N . TYR A 1 365 ? 41.715 -20.907 -12.541 1.00 78.50 365 TYR A N 1
ATOM 2854 C CA . TYR A 1 365 ? 40.758 -19.843 -12.858 1.00 78.50 365 TYR A CA 1
ATOM 2855 C C . TYR A 1 365 ? 40.510 -19.782 -14.368 1.00 78.50 365 TYR A C 1
ATOM 2857 O O . TYR A 1 365 ? 41.421 -19.986 -15.175 1.00 78.50 365 TYR A O 1
ATOM 2865 N N . ALA A 1 366 ? 39.272 -19.475 -14.756 1.00 83.75 366 ALA A N 1
ATOM 2866 C CA . ALA A 1 366 ? 38.916 -19.321 -16.160 1.00 83.75 366 ALA A CA 1
ATOM 2867 C C . ALA A 1 366 ? 39.649 -18.113 -16.773 1.00 83.75 366 ALA A C 1
ATOM 2869 O O . ALA A 1 366 ? 39.988 -17.157 -16.074 1.00 83.75 366 ALA A O 1
ATOM 2870 N N . LYS A 1 367 ? 39.952 -18.170 -18.071 1.00 88.94 367 LYS A N 1
ATOM 2871 C CA . LYS A 1 367 ? 40.902 -17.242 -18.693 1.00 88.94 367 LYS A CA 1
ATOM 2872 C C . LYS A 1 367 ? 40.180 -16.124 -19.454 1.00 88.94 367 LYS A C 1
ATOM 2874 O O . LYS A 1 367 ? 39.505 -16.435 -20.438 1.00 88.94 367 LYS A O 1
ATOM 2879 N N . PRO A 1 368 ? 40.320 -14.841 -19.068 1.00 92.50 368 PRO A N 1
ATOM 2880 C CA . PRO A 1 368 ? 39.773 -13.736 -19.845 1.00 92.50 368 PRO A CA 1
ATOM 2881 C C . PRO A 1 368 ? 40.583 -13.563 -21.134 1.00 92.50 368 PRO A C 1
ATOM 2883 O O . PRO A 1 368 ? 41.811 -13.447 -21.107 1.00 92.50 368 PRO A O 1
ATOM 2886 N N . ILE A 1 369 ? 39.895 -13.542 -22.270 1.00 91.69 369 ILE A N 1
ATOM 2887 C CA . ILE A 1 369 ? 40.484 -13.390 -23.599 1.00 91.69 369 ILE A CA 1
ATOM 2888 C C . ILE A 1 369 ? 39.906 -12.137 -24.248 1.00 91.69 369 ILE A C 1
ATOM 2890 O O . ILE A 1 369 ? 38.687 -11.976 -24.336 1.00 91.69 369 ILE A O 1
ATOM 2894 N N . LYS A 1 370 ? 40.787 -11.251 -24.717 1.00 93.12 370 LYS A N 1
ATOM 2895 C CA . LYS A 1 370 ? 40.399 -10.025 -25.417 1.00 93.12 370 LYS A CA 1
ATOM 2896 C C . LYS A 1 370 ? 39.689 -10.370 -26.733 1.00 93.12 370 LYS A C 1
ATOM 2898 O O . LYS A 1 370 ? 40.130 -11.257 -27.461 1.00 93.12 370 LYS A O 1
ATOM 2903 N N . VAL A 1 371 ? 38.597 -9.666 -27.020 1.00 92.75 371 VAL A N 1
ATOM 2904 C CA . VAL A 1 371 ? 37.789 -9.818 -28.238 1.00 92.75 371 VAL A CA 1
ATOM 2905 C C . VAL A 1 371 ? 38.081 -8.663 -29.187 1.00 92.75 371 VAL A C 1
ATOM 2907 O O . VAL A 1 371 ? 37.886 -7.503 -28.823 1.00 92.75 371 VAL A O 1
ATOM 2910 N N . GLU A 1 372 ? 38.475 -8.976 -30.418 1.00 92.44 372 GLU A N 1
ATOM 2911 C CA . GLU A 1 372 ? 38.469 -8.012 -31.516 1.00 92.44 372 GLU A CA 1
ATOM 2912 C C . GLU A 1 372 ? 37.060 -7.954 -32.134 1.00 92.44 372 GLU A C 1
ATOM 2914 O O . GLU A 1 372 ? 36.366 -8.971 -32.262 1.00 92.44 372 GLU A O 1
ATOM 2919 N N . TYR A 1 373 ? 36.612 -6.751 -32.493 1.00 93.25 373 TYR A N 1
ATOM 2920 C CA . TYR A 1 373 ? 35.255 -6.495 -32.979 1.00 93.25 373 TYR A CA 1
ATOM 2921 C C . TYR A 1 373 ? 35.247 -5.483 -34.130 1.00 93.25 373 TYR A C 1
ATOM 2923 O O . TYR A 1 373 ? 36.137 -4.644 -34.261 1.00 93.25 373 TYR A O 1
ATOM 2931 N N . SER A 1 374 ? 34.210 -5.548 -34.962 1.00 94.62 374 SER A N 1
ATOM 2932 C CA . SER A 1 374 ? 33.951 -4.583 -36.036 1.00 94.62 374 SER A CA 1
ATOM 2933 C C . SER A 1 374 ? 32.841 -3.604 -35.642 1.00 94.62 374 SER A C 1
ATOM 2935 O O . SER A 1 374 ? 31.871 -3.991 -34.991 1.00 94.62 374 SER A O 1
ATOM 2937 N N . VAL A 1 375 ? 32.955 -2.331 -36.031 1.00 93.06 375 VAL A N 1
ATOM 2938 C CA . VAL A 1 375 ? 31.914 -1.325 -35.756 1.00 93.06 375 VAL A CA 1
ATOM 2939 C C . VAL A 1 375 ? 30.953 -1.226 -36.940 1.00 93.06 375 VAL A C 1
ATOM 2941 O O . VAL A 1 375 ? 31.369 -0.951 -38.066 1.00 93.06 375 VAL A O 1
ATOM 2944 N N . LYS A 1 376 ? 29.657 -1.426 -36.682 1.00 91.38 376 LYS A N 1
ATOM 2945 C CA . LYS A 1 376 ? 28.567 -1.206 -37.642 1.00 91.38 376 LYS A CA 1
ATOM 2946 C C . LYS A 1 376 ? 27.979 0.192 -37.411 1.00 91.38 376 LYS A C 1
ATOM 2948 O O . LYS A 1 376 ? 27.580 0.532 -36.300 1.00 91.38 376 LYS A O 1
ATOM 2953 N N . ASN A 1 377 ? 27.935 1.012 -38.460 1.00 83.69 377 ASN A N 1
ATOM 2954 C CA . ASN A 1 377 ? 27.365 2.359 -38.390 1.00 83.69 377 ASN A CA 1
ATOM 2955 C C . ASN A 1 377 ? 25.837 2.298 -38.513 1.00 83.69 377 ASN A C 1
ATOM 2957 O O . ASN A 1 377 ? 25.311 2.123 -39.612 1.00 83.69 377 ASN A O 1
ATOM 2961 N N . ASP A 1 378 ? 25.138 2.460 -37.393 1.00 84.44 378 ASP A N 1
ATOM 2962 C CA . ASP A 1 378 ? 23.697 2.678 -37.327 1.00 84.44 378 ASP A CA 1
ATOM 2963 C C . ASP A 1 378 ? 23.352 4.161 -37.084 1.00 84.44 378 ASP A C 1
ATOM 2965 O O . ASP A 1 378 ? 24.220 5.011 -36.878 1.00 84.44 378 ASP A O 1
ATOM 2969 N N . SER A 1 379 ? 22.067 4.509 -37.191 1.00 76.25 379 SER A N 1
ATOM 2970 C CA . SER A 1 379 ? 21.632 5.904 -37.089 1.00 76.25 379 SER A CA 1
ATOM 2971 C C . SER A 1 379 ? 21.595 6.362 -35.632 1.00 76.25 379 SER A C 1
ATOM 2973 O O . SER A 1 379 ? 20.672 6.028 -34.894 1.00 76.25 379 SER A O 1
ATOM 2975 N N . LEU A 1 380 ? 22.538 7.218 -35.230 1.00 65.56 380 LEU A N 1
ATOM 2976 C CA . LEU A 1 380 ? 22.502 7.891 -33.920 1.00 65.56 380 LEU A CA 1
ATOM 2977 C C . LEU A 1 380 ? 21.282 8.822 -33.749 1.00 65.56 380 LEU A C 1
ATOM 2979 O O . LEU A 1 380 ? 20.943 9.192 -32.628 1.00 65.56 380 LEU A O 1
ATOM 2983 N N . ASN A 1 381 ? 20.595 9.159 -34.847 1.00 57.31 381 ASN A N 1
ATOM 2984 C CA . ASN A 1 381 ? 19.322 9.885 -34.843 1.00 57.31 381 ASN A CA 1
ATOM 2985 C C . ASN A 1 381 ? 18.099 8.969 -34.630 1.00 57.31 381 ASN A C 1
ATOM 2987 O O . ASN A 1 381 ? 16.968 9.452 -34.687 1.00 57.31 381 ASN A O 1
ATOM 2991 N N . ASP A 1 382 ? 18.285 7.660 -34.423 1.00 67.69 382 ASP A N 1
ATOM 2992 C CA . ASP A 1 382 ? 17.189 6.766 -34.056 1.00 67.69 382 ASP A CA 1
ATOM 2993 C C . ASP A 1 382 ? 16.557 7.230 -32.733 1.00 67.69 382 ASP A C 1
ATOM 2995 O O . ASP A 1 382 ? 17.239 7.460 -31.727 1.00 67.69 382 ASP A O 1
ATOM 2999 N N . ALA A 1 383 ? 15.228 7.363 -32.730 1.00 53.34 383 ALA A N 1
ATOM 3000 C CA . ALA A 1 383 ? 14.464 7.826 -31.578 1.00 53.34 383 ALA A CA 1
ATOM 3001 C C . ALA A 1 383 ? 14.719 6.982 -30.315 1.00 53.34 383 ALA A C 1
ATOM 3003 O O . ALA A 1 383 ? 14.656 7.513 -29.210 1.00 53.34 383 ALA A O 1
ATOM 3004 N N . ASN A 1 384 ? 15.050 5.696 -30.463 1.00 58.97 384 ASN A N 1
ATOM 3005 C CA . ASN A 1 384 ? 15.397 4.792 -29.369 1.00 58.97 384 ASN A CA 1
ATOM 3006 C C . ASN A 1 384 ? 16.753 5.120 -28.733 1.00 58.97 384 ASN A C 1
ATOM 3008 O O . ASN A 1 384 ? 16.875 5.053 -27.510 1.00 58.97 384 ASN A O 1
ATOM 3012 N N . VAL A 1 385 ? 17.752 5.474 -29.546 1.00 65.88 385 VAL A N 1
ATOM 3013 C CA . VAL A 1 385 ? 19.110 5.822 -29.093 1.00 65.88 385 VAL A CA 1
ATOM 3014 C C . VAL A 1 385 ? 19.081 7.192 -28.422 1.00 65.88 385 VAL A C 1
ATOM 3016 O O . VAL A 1 385 ? 19.556 7.349 -27.299 1.00 65.88 385 VAL A O 1
ATOM 3019 N N . LEU A 1 386 ? 18.408 8.165 -29.047 1.00 63.91 386 LEU A N 1
ATOM 3020 C CA . LEU A 1 386 ? 18.164 9.479 -28.450 1.00 63.91 386 LEU A CA 1
ATOM 3021 C C . LEU A 1 386 ? 17.350 9.384 -27.151 1.00 63.91 386 LEU A C 1
ATOM 3023 O O . LEU A 1 386 ? 17.618 10.134 -26.215 1.00 63.91 386 LEU A O 1
ATOM 3027 N N . LEU A 1 387 ? 16.381 8.465 -27.061 1.00 58.41 387 LEU A N 1
ATOM 3028 C CA . LEU A 1 387 ? 15.641 8.201 -25.826 1.00 58.41 387 LEU A CA 1
ATOM 3029 C C . LEU A 1 387 ? 16.542 7.587 -24.746 1.00 58.41 387 LEU A C 1
ATOM 3031 O O . LEU A 1 387 ? 16.497 8.054 -23.616 1.00 58.41 387 LEU A O 1
ATOM 3035 N N . GLN A 1 388 ? 17.394 6.607 -25.066 1.00 63.06 388 GLN A N 1
ATOM 3036 C CA . GLN A 1 388 ? 18.343 6.040 -24.096 1.00 63.06 388 GLN A CA 1
ATOM 3037 C C . GLN A 1 388 ? 19.351 7.079 -23.590 1.00 63.06 388 GLN A C 1
ATOM 3039 O O . GLN A 1 388 ? 19.560 7.173 -22.385 1.00 63.06 388 GLN A O 1
ATOM 3044 N N . ILE A 1 389 ? 19.907 7.913 -24.473 1.00 70.00 389 ILE A N 1
ATOM 3045 C CA . ILE A 1 389 ? 20.794 9.027 -24.101 1.00 70.00 389 ILE A CA 1
ATOM 3046 C C . ILE A 1 389 ? 20.064 10.022 -23.187 1.00 70.00 389 ILE A C 1
ATOM 3048 O O . ILE A 1 389 ? 20.605 10.425 -22.156 1.00 70.00 389 ILE A O 1
ATOM 3052 N N . LYS A 1 390 ? 18.813 10.377 -23.514 1.00 61.41 390 LYS A N 1
ATOM 3053 C CA . LYS A 1 390 ? 17.969 11.228 -22.661 1.00 61.41 390 LYS A CA 1
ATOM 3054 C C . LYS A 1 390 ? 17.644 10.580 -21.318 1.00 61.41 390 LYS A C 1
ATOM 3056 O O . LYS A 1 390 ? 17.617 11.302 -20.336 1.00 61.41 390 LYS A O 1
ATOM 3061 N N . LEU A 1 391 ? 17.428 9.265 -21.256 1.00 57.31 391 LEU A N 1
ATOM 3062 C CA . LEU A 1 391 ? 17.157 8.539 -20.011 1.00 57.31 391 LEU A CA 1
ATOM 3063 C C . LEU A 1 391 ? 18.404 8.422 -19.129 1.00 57.31 391 LEU A C 1
ATOM 3065 O O . LEU A 1 391 ? 18.297 8.671 -17.938 1.00 57.31 391 LEU A O 1
ATOM 3069 N N . ILE A 1 392 ? 19.587 8.138 -19.691 1.00 62.69 392 ILE A N 1
ATOM 3070 C CA . ILE A 1 392 ? 20.862 8.196 -18.949 1.00 62.69 392 ILE A CA 1
ATOM 3071 C C . ILE A 1 392 ? 21.081 9.609 -18.408 1.00 62.69 392 ILE A C 1
ATOM 3073 O O . ILE A 1 392 ? 21.366 9.785 -17.226 1.00 62.69 392 ILE A O 1
ATOM 3077 N N . SER A 1 393 ? 20.919 10.621 -19.266 1.00 62.31 393 SER A N 1
ATOM 3078 C CA . SER A 1 393 ? 21.084 12.016 -18.867 1.00 62.31 393 SER A CA 1
ATOM 3079 C C . SER A 1 393 ? 20.061 12.427 -17.810 1.00 62.31 393 SER A C 1
ATOM 3081 O O . SER A 1 393 ? 20.462 13.052 -16.840 1.00 62.31 393 SER A O 1
ATOM 3083 N N . ALA A 1 394 ? 18.785 12.056 -17.949 1.00 53.75 394 ALA A N 1
ATOM 3084 C CA . ALA A 1 394 ? 17.740 12.339 -16.969 1.00 53.75 394 ALA A CA 1
ATOM 3085 C C . ALA A 1 394 ? 18.020 11.625 -15.646 1.00 53.75 394 ALA A C 1
ATOM 3087 O O . ALA A 1 394 ? 18.190 12.306 -14.648 1.00 53.75 394 ALA A O 1
ATOM 3088 N N . PHE A 1 395 ? 18.203 10.303 -15.646 1.00 58.88 395 PHE A N 1
ATOM 3089 C CA . PHE A 1 395 ? 18.428 9.510 -14.437 1.00 58.88 395 PHE A CA 1
ATOM 3090 C C . PHE A 1 395 ? 19.677 9.947 -13.662 1.00 58.88 395 PHE A C 1
ATOM 3092 O O . PHE A 1 395 ? 19.602 10.147 -12.456 1.00 58.88 395 PHE A O 1
ATOM 3099 N N . TYR A 1 396 ? 20.818 10.173 -14.325 1.00 60.50 396 TYR A N 1
ATOM 3100 C CA . TYR A 1 396 ? 22.028 10.627 -13.624 1.00 60.50 396 TYR A CA 1
ATOM 3101 C C . TYR A 1 396 ? 22.056 12.133 -13.343 1.00 60.50 396 TYR A C 1
ATOM 3103 O O . TYR A 1 396 ? 22.756 12.552 -12.423 1.00 60.50 396 TYR A O 1
ATOM 3111 N N . LYS A 1 397 ? 21.263 12.948 -14.053 1.00 52.78 397 LYS A N 1
ATOM 3112 C CA . LYS A 1 397 ? 20.951 14.322 -13.626 1.00 52.78 397 LYS A CA 1
ATOM 3113 C C . LYS A 1 397 ? 19.957 14.325 -12.462 1.00 52.78 397 LYS A C 1
ATOM 3115 O O . LYS A 1 397 ? 20.028 15.215 -11.643 1.00 52.78 397 LYS A O 1
ATOM 3120 N N . GLU A 1 398 ? 19.092 13.331 -12.317 1.00 46.06 398 GLU A N 1
ATOM 3121 C CA . GLU A 1 398 ? 18.176 13.165 -11.180 1.00 46.06 398 GLU A CA 1
ATOM 3122 C C . GLU A 1 398 ? 18.874 12.495 -9.983 1.00 46.06 398 GLU A C 1
ATOM 3124 O O . GLU A 1 398 ? 18.529 12.775 -8.843 1.00 46.06 398 GLU A O 1
ATOM 3129 N N . MET A 1 399 ? 19.951 11.733 -10.189 1.00 48.31 399 MET A N 1
ATOM 3130 C CA . MET A 1 399 ? 20.870 11.350 -9.107 1.00 48.31 399 MET A CA 1
ATOM 3131 C C . MET A 1 399 ? 21.821 12.479 -8.686 1.00 48.31 399 MET A C 1
ATOM 3133 O O . MET A 1 399 ? 22.270 12.478 -7.547 1.00 48.31 399 MET A O 1
ATOM 3137 N N . LYS A 1 400 ? 22.136 13.434 -9.575 1.00 39.91 400 LYS A N 1
ATOM 3138 C CA . LYS A 1 400 ? 22.953 14.623 -9.251 1.00 39.91 400 LYS A CA 1
ATOM 3139 C C . LYS A 1 400 ? 22.142 15.856 -8.823 1.00 39.91 400 LYS A C 1
ATOM 3141 O O . LYS A 1 400 ? 22.716 16.742 -8.206 1.00 39.91 400 LYS A O 1
ATOM 3146 N N . ASN A 1 401 ? 20.850 15.927 -9.154 1.00 38.94 401 ASN A N 1
ATOM 3147 C CA . ASN A 1 401 ? 19.990 17.102 -8.942 1.00 38.94 401 ASN A CA 1
ATOM 3148 C C . ASN A 1 401 ? 18.576 16.756 -8.407 1.00 38.94 401 ASN A C 1
ATOM 3150 O O . ASN A 1 401 ? 17.738 17.652 -8.335 1.00 38.94 401 ASN A O 1
ATOM 3154 N N . GLY A 1 402 ? 18.255 15.485 -8.132 1.00 45.00 402 GLY A N 1
ATOM 3155 C CA . GLY A 1 402 ? 16.870 15.031 -7.898 1.00 45.00 402 GLY A CA 1
ATOM 3156 C C . GLY A 1 402 ? 16.630 14.126 -6.686 1.00 45.00 402 GLY A C 1
ATOM 3157 O O . GLY A 1 402 ? 15.481 13.900 -6.316 1.00 45.00 402 GLY A O 1
ATOM 3158 N N . ILE A 1 403 ? 17.690 13.687 -6.011 1.00 47.84 403 ILE A N 1
ATOM 3159 C CA . ILE A 1 403 ? 17.719 13.762 -4.552 1.00 47.84 403 ILE A CA 1
ATOM 3160 C C . ILE A 1 403 ? 18.579 14.983 -4.271 1.00 47.84 403 ILE A C 1
ATOM 3162 O O . ILE A 1 403 ? 19.792 14.939 -4.472 1.00 47.84 403 ILE A O 1
ATOM 3166 N N . ARG A 1 404 ? 17.939 16.087 -3.893 1.00 48.56 404 ARG A N 1
ATOM 3167 C CA . ARG A 1 404 ? 18.660 17.235 -3.353 1.00 48.56 404 ARG A CA 1
ATOM 3168 C C . ARG A 1 404 ? 19.278 16.816 -2.017 1.00 48.56 404 ARG A C 1
ATOM 3170 O O . ARG A 1 404 ? 18.646 16.073 -1.259 1.00 48.56 404 ARG A O 1
ATOM 3177 N N . CYS A 1 405 ? 20.512 17.233 -1.743 1.00 46.28 405 CYS A N 1
ATOM 3178 C CA . CYS A 1 405 ? 21.089 17.031 -0.417 1.00 46.28 405 CYS A CA 1
ATOM 3179 C C . CYS A 1 405 ? 20.263 17.836 0.612 1.00 46.28 405 CYS A C 1
ATOM 3181 O O . CYS A 1 405 ? 19.546 18.754 0.207 1.00 46.28 405 CYS A O 1
ATOM 3183 N N . PRO A 1 406 ? 20.304 17.524 1.921 1.00 54.94 406 PRO A N 1
ATOM 3184 C CA . PRO A 1 406 ? 19.631 18.333 2.945 1.00 54.94 406 PRO A CA 1
ATOM 3185 C C . PRO A 1 406 ? 19.880 19.844 2.788 1.00 54.94 406 PRO A C 1
ATOM 3187 O O . PRO A 1 406 ? 18.952 20.640 2.900 1.00 54.94 406 PRO A O 1
ATOM 3190 N N . GLU A 1 407 ? 21.106 20.206 2.408 1.00 51.56 407 GLU A N 1
ATOM 3191 C CA . GLU A 1 407 ? 21.594 21.564 2.147 1.00 51.56 407 GLU A CA 1
ATOM 3192 C C . GLU A 1 407 ? 21.029 22.209 0.862 1.00 51.56 407 GLU A C 1
ATOM 3194 O O . GLU A 1 407 ? 21.128 23.416 0.703 1.00 51.56 407 GLU A O 1
ATOM 3199 N N . ASP A 1 408 ? 20.444 21.428 -0.053 1.00 52.94 408 ASP A N 1
ATOM 3200 C CA . ASP A 1 408 ? 19.788 21.900 -1.289 1.00 52.94 408 ASP A CA 1
ATOM 3201 C C . ASP A 1 408 ? 18.238 21.855 -1.189 1.00 52.94 408 ASP A C 1
ATOM 3203 O O . ASP A 1 408 ? 17.517 22.350 -2.069 1.00 52.94 408 ASP A O 1
ATOM 3207 N N . ILE A 1 409 ? 17.706 21.173 -0.165 1.00 66.88 409 ILE A N 1
ATOM 3208 C CA . ILE A 1 409 ? 16.276 21.168 0.197 1.00 66.88 409 ILE A CA 1
ATOM 3209 C C . ILE A 1 409 ? 15.968 22.349 1.123 1.00 66.88 409 ILE A C 1
ATOM 3211 O O . ILE A 1 409 ? 14.879 22.908 1.009 1.00 66.88 409 ILE A O 1
ATOM 3215 N N . GLU A 1 410 ? 16.917 22.690 2.005 1.00 70.56 410 GLU A N 1
ATOM 3216 C CA . GLU A 1 410 ? 16.824 23.733 3.038 1.00 70.56 410 GLU A CA 1
ATOM 3217 C C . GLU A 1 410 ? 15.500 23.690 3.836 1.00 70.56 410 GLU A C 1
ATOM 3219 O O . GLU A 1 410 ? 14.791 24.692 3.890 1.00 70.56 410 GLU A O 1
ATOM 3224 N N . PRO A 1 411 ? 15.107 22.541 4.435 1.00 86.19 411 PRO A N 1
ATOM 3225 C CA . PRO A 1 411 ? 13.878 22.487 5.208 1.00 86.19 411 PRO A CA 1
ATOM 3226 C C . PRO A 1 411 ? 14.074 23.150 6.579 1.00 86.19 411 PRO A C 1
ATOM 3228 O O . PRO A 1 411 ? 14.963 22.762 7.343 1.00 86.19 411 PRO A O 1
ATOM 3231 N N . GLU A 1 412 ? 13.218 24.112 6.907 1.00 92.31 412 GLU A N 1
ATOM 3232 C CA . GLU A 1 412 ? 13.189 24.778 8.206 1.00 92.31 412 GLU A CA 1
ATOM 3233 C C . GLU A 1 412 ? 12.193 24.074 9.140 1.00 92.31 412 GLU A C 1
ATOM 3235 O O . GLU A 1 412 ? 11.028 23.843 8.806 1.00 92.31 412 GLU A O 1
ATOM 3240 N N . PHE A 1 413 ? 12.668 23.712 10.334 1.00 97.25 413 PHE A N 1
ATOM 3241 C CA . PHE A 1 413 ? 11.854 23.105 11.384 1.00 97.25 413 PHE A CA 1
ATOM 3242 C C . PHE A 1 413 ? 11.524 24.179 12.416 1.00 97.25 413 PHE A C 1
ATOM 3244 O O . PHE A 1 413 ? 12.337 24.513 13.277 1.00 97.25 413 PHE A O 1
ATOM 3251 N N . GLU A 1 414 ? 10.329 24.743 12.302 1.00 97.94 414 GLU A N 1
ATOM 3252 C CA . GLU A 1 414 ? 9.875 25.870 13.106 1.00 97.94 414 GLU A CA 1
ATOM 3253 C C . GLU A 1 414 ? 9.122 25.385 14.348 1.00 97.94 414 GLU A C 1
ATOM 3255 O O . GLU A 1 414 ? 7.954 24.987 14.275 1.00 97.94 414 GLU A O 1
ATOM 3260 N N . LEU A 1 415 ? 9.771 25.438 15.511 1.00 98.38 415 LEU A N 1
ATOM 3261 C CA . LEU A 1 415 ? 9.150 25.115 16.788 1.00 98.38 415 LEU A CA 1
ATOM 3262 C C . LEU A 1 415 ? 8.308 26.282 17.308 1.00 98.38 415 LEU A C 1
ATOM 3264 O O . LEU A 1 415 ? 8.825 27.334 17.690 1.00 98.38 415 LEU A O 1
ATOM 3268 N N . PHE A 1 416 ? 7.014 26.028 17.458 1.00 98.44 416 PHE A N 1
ATOM 3269 C CA . PHE A 1 416 ? 6.062 26.862 18.172 1.00 98.44 416 PHE A CA 1
ATOM 3270 C C . PHE A 1 416 ? 5.539 26.151 19.422 1.00 98.44 416 PHE A C 1
ATOM 3272 O O . PHE A 1 416 ? 5.263 24.950 19.442 1.00 98.44 416 PHE A O 1
ATOM 3279 N N . THR A 1 417 ? 5.332 26.932 20.474 1.00 98.00 417 THR A N 1
ATOM 3280 C CA . THR A 1 417 ? 4.739 26.497 21.741 1.00 98.00 417 THR A CA 1
ATOM 3281 C C . THR A 1 417 ? 3.793 27.583 22.255 1.00 98.00 417 THR A C 1
ATOM 3283 O O . THR A 1 417 ? 3.691 28.671 21.681 1.00 98.00 417 THR A O 1
ATOM 3286 N N . ARG A 1 418 ? 3.125 27.345 23.389 1.00 96.31 418 ARG A N 1
ATOM 3287 C CA . ARG A 1 418 ? 2.324 28.382 24.065 1.00 96.31 418 ARG A CA 1
ATOM 3288 C C . ARG A 1 418 ? 3.145 29.613 24.484 1.00 96.31 418 ARG A C 1
ATOM 3290 O O . ARG A 1 418 ? 2.559 30.683 24.619 1.00 96.31 418 ARG A O 1
ATOM 3297 N N . ASN A 1 419 ? 4.465 29.481 24.640 1.00 95.00 419 ASN A N 1
ATOM 3298 C CA . ASN A 1 419 ? 5.365 30.568 25.035 1.00 95.00 419 ASN A CA 1
ATOM 3299 C C . ASN A 1 419 ? 5.834 31.433 23.851 1.00 95.00 419 ASN A C 1
ATOM 3301 O O . ASN A 1 419 ? 6.160 32.601 24.046 1.00 95.00 419 ASN A O 1
ATOM 3305 N N . ASN A 1 420 ? 5.870 30.873 22.636 1.00 96.12 420 ASN A N 1
ATOM 3306 C CA . ASN A 1 420 ? 6.422 31.510 21.436 1.00 96.12 420 ASN A CA 1
ATOM 3307 C C . ASN A 1 420 ? 5.494 31.334 20.213 1.00 96.12 420 ASN A C 1
ATOM 3309 O O . ASN A 1 420 ? 5.911 30.937 19.132 1.00 96.12 420 ASN A O 1
ATOM 3313 N N . ARG A 1 421 ? 4.195 31.622 20.380 1.00 94.75 421 ARG A N 1
ATOM 3314 C CA . ARG A 1 421 ? 3.164 31.414 19.338 1.00 94.75 421 ARG A CA 1
ATOM 3315 C C . ARG A 1 421 ? 3.412 32.179 18.031 1.00 94.75 421 ARG A C 1
ATOM 3317 O O . ARG A 1 421 ? 3.093 31.666 16.955 1.00 94.75 421 ARG A O 1
ATOM 3324 N N . ASP A 1 422 ? 3.964 33.386 18.138 1.00 92.38 422 ASP A N 1
ATOM 3325 C CA . ASP A 1 422 ? 4.088 34.342 17.029 1.00 92.38 422 ASP A CA 1
ATOM 3326 C C . ASP A 1 422 ? 5.456 34.305 16.329 1.00 92.38 422 ASP A C 1
ATOM 3328 O O . ASP A 1 422 ? 5.593 34.856 15.239 1.00 92.38 422 ASP A O 1
ATOM 3332 N N . GLN A 1 423 ? 6.475 33.706 16.954 1.00 94.19 423 GLN A N 1
ATOM 3333 C CA . GLN A 1 423 ? 7.859 33.661 16.466 1.00 94.19 423 GLN A CA 1
ATOM 33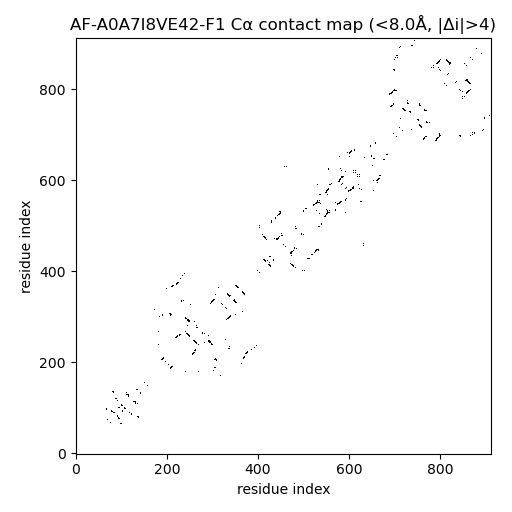34 C C . GLN A 1 423 ? 8.464 32.286 16.794 1.00 94.19 423 GLN A C 1
ATOM 3336 O O . GLN A 1 423 ? 8.592 31.965 17.981 1.00 94.19 423 GLN A O 1
ATOM 3341 N N . PRO A 1 424 ? 8.815 31.467 15.788 1.00 96.50 424 PRO A N 1
ATOM 3342 C CA . PRO A 1 424 ? 9.343 30.135 16.032 1.00 96.50 424 PRO A CA 1
ATOM 3343 C C . PRO A 1 424 ? 10.789 30.163 16.529 1.00 96.50 424 PRO A C 1
ATOM 3345 O O . PRO A 1 424 ? 11.537 31.113 16.299 1.00 96.50 424 PRO A O 1
ATOM 3348 N N . GLU A 1 425 ? 11.194 29.071 17.166 1.00 97.75 425 GLU A N 1
ATOM 3349 C CA . GLU A 1 425 ? 12.604 28.707 17.300 1.00 97.75 425 GLU A CA 1
ATOM 3350 C C . GLU A 1 425 ? 12.950 27.721 16.182 1.00 97.75 425 GLU A C 1
ATOM 3352 O O . GLU A 1 425 ? 12.219 26.756 15.971 1.00 97.75 425 GLU A O 1
ATOM 3357 N N . ILE A 1 426 ? 14.044 27.949 15.453 1.00 97.19 426 ILE A N 1
ATOM 3358 C CA . ILE A 1 426 ? 14.498 27.002 14.427 1.00 97.19 426 ILE A CA 1
ATOM 3359 C C . ILE A 1 426 ? 15.252 25.860 15.109 1.00 97.19 426 ILE A C 1
ATOM 3361 O O . ILE A 1 426 ? 16.195 26.105 15.866 1.00 97.19 426 ILE A O 1
ATOM 3365 N N . ILE A 1 427 ? 14.832 24.623 14.838 1.00 96.88 427 ILE A N 1
ATOM 3366 C CA . ILE A 1 427 ? 15.403 23.405 15.426 1.00 96.88 427 ILE A CA 1
ATOM 3367 C C . ILE A 1 427 ? 16.096 22.530 14.370 1.00 96.88 427 ILE A C 1
ATOM 3369 O O . ILE A 1 427 ? 15.866 22.657 13.170 1.00 96.88 427 ILE A O 1
ATOM 3373 N N . SER A 1 428 ? 16.960 21.627 14.824 1.00 93.31 428 SER A N 1
ATOM 3374 C CA . SER A 1 428 ? 17.726 20.680 14.013 1.00 93.31 428 SER A CA 1
ATOM 3375 C C . SER A 1 428 ? 17.989 19.381 14.784 1.00 93.31 428 SER A C 1
ATOM 3377 O O . SER A 1 428 ? 17.586 19.223 15.938 1.00 93.31 428 SER A O 1
ATOM 3379 N N . ASP A 1 429 ? 18.686 18.431 14.160 1.00 89.81 429 ASP A N 1
ATOM 3380 C CA . ASP A 1 429 ? 19.175 17.210 14.808 1.00 89.81 429 ASP A CA 1
ATOM 3381 C C . ASP A 1 429 ? 20.421 17.431 15.694 1.00 89.81 429 ASP A C 1
ATOM 3383 O O . ASP A 1 429 ? 20.979 16.471 16.223 1.00 89.81 429 ASP A O 1
ATOM 3387 N N . GLU A 1 430 ? 20.798 18.695 15.926 1.00 93.12 430 GLU A N 1
ATOM 3388 C CA . GLU A 1 430 ? 21.831 19.124 16.882 1.00 93.12 430 GLU A CA 1
ATOM 3389 C C . GLU A 1 430 ? 21.329 20.165 17.911 1.00 93.12 430 GLU A C 1
ATOM 3391 O O . GLU A 1 430 ? 21.992 20.401 18.925 1.00 93.12 430 GLU A O 1
ATOM 3396 N N . PHE A 1 431 ? 20.162 20.791 17.697 1.00 95.25 431 PHE A N 1
ATOM 3397 C CA . PHE A 1 431 ? 19.622 21.853 18.556 1.00 95.25 431 PHE A CA 1
ATOM 3398 C C . PHE A 1 431 ? 18.087 21.848 18.590 1.00 95.25 431 PHE A C 1
ATOM 3400 O O . PHE A 1 431 ? 17.446 21.888 17.549 1.00 95.25 431 PHE A O 1
ATOM 3407 N N . LEU A 1 432 ? 17.481 21.847 19.782 1.00 95.25 432 LEU A N 1
ATOM 3408 C CA . LEU A 1 432 ? 16.020 21.732 19.947 1.00 95.25 432 LEU A CA 1
ATOM 3409 C C . LEU A 1 432 ? 15.310 23.050 20.292 1.00 95.25 432 LEU A C 1
ATOM 3411 O O . LEU A 1 432 ? 14.099 23.035 20.463 1.00 95.25 432 LEU A O 1
ATOM 3415 N N . GLY A 1 433 ? 16.018 24.176 20.412 1.00 93.75 433 GLY A N 1
ATOM 3416 C CA . GLY A 1 433 ? 15.437 25.396 20.985 1.00 93.75 433 GLY A CA 1
ATOM 3417 C C . GLY A 1 433 ? 15.415 25.395 22.520 1.00 93.75 433 GLY A C 1
ATOM 3418 O O . GLY A 1 433 ? 15.657 24.373 23.165 1.00 93.75 433 GLY A O 1
ATOM 3419 N N . GLU A 1 434 ? 15.145 26.557 23.119 1.00 94.81 434 GLU A N 1
ATOM 3420 C CA . GLU A 1 434 ? 14.953 26.697 24.572 1.00 94.81 434 GLU A CA 1
ATOM 3421 C C . GLU A 1 434 ? 13.523 26.335 24.992 1.00 94.81 434 GLU A C 1
ATOM 3423 O O . GLU A 1 434 ? 13.287 25.952 26.138 1.00 94.81 434 GLU A O 1
ATOM 3428 N N . ASN A 1 435 ? 12.557 26.448 24.075 1.00 96.25 435 ASN A N 1
ATOM 3429 C CA . ASN A 1 435 ? 11.152 26.205 24.368 1.00 96.25 435 ASN A CA 1
ATOM 3430 C C . ASN A 1 435 ? 10.712 24.748 24.185 1.00 96.25 435 ASN A C 1
ATOM 3432 O O . ASN A 1 435 ? 9.591 24.437 24.590 1.00 96.25 435 ASN A O 1
ATOM 3436 N N . PHE A 1 436 ? 11.533 23.850 23.627 1.00 97.62 436 PHE A N 1
ATOM 3437 C CA . PHE A 1 436 ? 11.188 22.429 23.469 1.00 97.62 436 PHE A CA 1
ATOM 3438 C C . PHE A 1 436 ? 11.199 21.688 24.808 1.00 97.62 436 PHE A C 1
ATOM 3440 O O . PHE A 1 436 ? 12.163 21.761 25.566 1.00 97.62 436 PHE A O 1
ATOM 3447 N N . ASP A 1 437 ? 10.152 20.907 25.069 1.00 96.69 437 ASP A N 1
ATOM 3448 C CA . ASP A 1 437 ? 10.098 20.015 26.229 1.00 96.69 437 ASP A CA 1
ATOM 3449 C C . ASP A 1 437 ? 9.518 18.657 25.820 1.00 96.69 437 ASP A C 1
ATOM 3451 O O . ASP A 1 437 ? 8.369 18.556 25.380 1.00 96.69 437 ASP A O 1
ATOM 3455 N N . GLY A 1 438 ? 10.316 17.597 25.979 1.00 95.19 438 GLY A N 1
ATOM 3456 C CA . GLY A 1 438 ? 9.908 16.219 25.698 1.00 95.19 438 GLY A CA 1
ATOM 3457 C C . GLY A 1 438 ? 8.808 15.688 26.626 1.00 95.19 438 GLY A C 1
ATOM 3458 O O . GLY A 1 438 ? 8.187 14.682 26.303 1.00 95.19 438 GLY A O 1
ATOM 3459 N N . LYS A 1 439 ? 8.531 16.360 27.754 1.00 95.44 439 LYS A N 1
ATOM 3460 C CA . LYS A 1 439 ? 7.489 15.971 28.724 1.00 95.44 439 LYS A CA 1
ATOM 3461 C C . LYS A 1 439 ? 6.096 16.500 28.395 1.00 95.44 439 LYS A C 1
ATOM 3463 O O . LYS A 1 439 ? 5.148 16.184 29.116 1.00 95.44 439 LYS A O 1
ATOM 3468 N N . ARG A 1 440 ? 5.965 17.318 27.347 1.00 94.31 440 ARG A N 1
ATOM 3469 C CA . ARG A 1 440 ? 4.669 17.811 26.871 1.00 94.31 440 ARG A CA 1
ATOM 3470 C C . ARG A 1 440 ? 3.775 16.671 26.392 1.00 94.31 440 ARG A C 1
ATOM 3472 O O . ARG A 1 440 ? 4.243 15.613 25.989 1.00 94.31 440 ARG A O 1
ATOM 3479 N N . GLU A 1 441 ? 2.466 16.911 26.412 1.00 91.75 441 GLU A N 1
ATOM 3480 C CA . GLU A 1 441 ? 1.454 15.889 26.117 1.00 91.75 441 GLU A CA 1
ATOM 3481 C C . GLU A 1 441 ? 1.576 15.340 24.687 1.00 91.75 441 GLU A C 1
ATOM 3483 O O . GLU A 1 441 ? 1.313 14.159 24.436 1.00 91.75 441 GLU A O 1
ATOM 3488 N N . LYS A 1 442 ? 1.981 16.205 23.748 1.00 94.31 442 LYS A N 1
ATOM 3489 C CA . LYS A 1 442 ? 2.180 15.877 22.335 1.00 94.31 442 LYS A CA 1
ATOM 3490 C C . LYS A 1 442 ? 3.365 16.611 21.722 1.00 94.31 442 LYS A C 1
ATOM 3492 O O . LYS A 1 442 ? 3.660 17.755 22.067 1.00 94.31 442 LYS A O 1
ATOM 3497 N N . THR A 1 443 ? 3.970 15.965 20.729 1.00 98.12 443 THR A N 1
ATOM 3498 C CA . THR A 1 443 ? 4.888 16.592 19.773 1.00 98.12 443 THR A CA 1
ATOM 3499 C C . THR A 1 443 ? 4.323 16.401 18.370 1.00 98.12 443 THR A C 1
ATOM 3501 O O . THR A 1 443 ? 4.308 15.284 17.851 1.00 98.12 443 THR A O 1
ATOM 3504 N N . PHE A 1 444 ? 3.820 17.481 17.777 1.00 98.31 444 PHE A N 1
ATOM 3505 C CA . PHE A 1 444 ? 3.239 17.491 16.439 1.00 98.31 444 PHE A CA 1
ATOM 3506 C C . PHE A 1 444 ? 4.278 17.926 15.407 1.00 98.31 444 PHE A C 1
ATOM 3508 O O . PHE A 1 444 ? 4.909 18.964 15.586 1.00 98.31 444 PHE A O 1
ATOM 3515 N N . PHE A 1 445 ? 4.391 17.184 14.307 1.00 98.12 445 PHE A N 1
ATOM 3516 C CA . PHE A 1 445 ? 5.009 17.674 13.072 1.00 98.12 445 PHE A CA 1
ATOM 3517 C C . PHE A 1 445 ? 3.911 17.896 12.045 1.00 98.12 445 PHE A C 1
ATOM 3519 O O . PHE A 1 445 ? 3.129 16.976 11.802 1.00 98.12 445 PHE A O 1
ATOM 3526 N N . VAL A 1 446 ? 3.868 19.076 11.431 1.00 98.25 446 VAL A N 1
ATOM 3527 C CA . VAL A 1 446 ? 2.955 19.371 10.322 1.00 98.25 446 VAL A CA 1
ATOM 3528 C C . VAL A 1 446 ? 3.770 19.590 9.057 1.00 98.25 446 VAL A C 1
ATOM 3530 O O . VAL A 1 446 ? 4.603 20.491 8.995 1.00 98.25 446 VAL A O 1
ATOM 3533 N N . LEU A 1 447 ? 3.553 18.726 8.064 1.00 97.75 447 LEU A N 1
ATOM 3534 C CA . LEU A 1 447 ? 4.336 18.668 6.833 1.00 97.75 447 LEU A CA 1
ATOM 3535 C C . LEU A 1 447 ? 3.444 18.964 5.620 1.00 97.75 447 LEU A C 1
ATOM 3537 O O . LEU A 1 447 ? 2.508 18.214 5.324 1.00 97.75 447 LEU A O 1
ATOM 3541 N N . HIS A 1 448 ? 3.736 20.058 4.916 1.00 94.50 448 HIS A N 1
ATOM 3542 C CA . HIS A 1 448 ? 2.935 20.512 3.778 1.00 94.50 448 HIS A CA 1
ATOM 3543 C C . HIS A 1 448 ? 3.198 19.725 2.483 1.00 94.50 448 HIS A C 1
ATOM 3545 O O . HIS A 1 448 ? 4.079 18.864 2.406 1.00 94.50 448 HIS A O 1
ATOM 3551 N N . GLY A 1 449 ? 2.397 20.026 1.458 1.00 86.38 449 GLY A N 1
ATOM 3552 C CA . GLY A 1 449 ? 2.388 19.349 0.163 1.00 86.38 449 GLY A CA 1
ATOM 3553 C C . GLY A 1 449 ? 3.261 19.990 -0.919 1.00 86.38 449 GLY A C 1
ATOM 3554 O O . GLY A 1 449 ? 4.071 20.880 -0.662 1.00 86.38 449 GLY A O 1
ATOM 3555 N N . PHE A 1 450 ? 3.051 19.521 -2.154 1.00 80.56 450 PHE A N 1
ATOM 3556 C CA . PHE A 1 450 ? 3.638 20.072 -3.380 1.00 80.56 450 PHE A CA 1
ATOM 3557 C C . PHE A 1 450 ? 3.340 21.571 -3.517 1.00 80.56 450 PHE A C 1
ATOM 3559 O O . PHE A 1 450 ? 2.187 21.972 -3.398 1.00 80.56 450 PHE A O 1
ATOM 3566 N N . ALA A 1 451 ? 4.372 22.373 -3.794 1.00 69.31 451 ALA A N 1
ATOM 3567 C CA . ALA A 1 451 ? 4.289 23.830 -3.956 1.00 69.31 451 ALA A CA 1
ATOM 3568 C C . ALA A 1 451 ? 3.633 24.631 -2.797 1.00 69.31 451 ALA A C 1
ATOM 3570 O O . ALA A 1 451 ? 3.287 25.792 -3.006 1.00 69.31 451 ALA A O 1
ATOM 3571 N N . GLY A 1 452 ? 3.489 24.043 -1.601 1.00 79.50 452 GLY A N 1
ATOM 3572 C CA . GLY A 1 452 ? 3.042 24.733 -0.378 1.00 79.50 452 GLY A CA 1
ATOM 3573 C C . GLY A 1 452 ? 4.192 25.268 0.486 1.00 79.50 452 GLY A C 1
ATOM 3574 O O . GLY A 1 452 ? 5.362 25.178 0.099 1.00 79.50 452 GLY A O 1
ATOM 3575 N N . SER A 1 453 ? 3.852 25.780 1.670 1.00 87.06 453 SER A N 1
ATOM 3576 C CA . SER A 1 453 ? 4.774 26.315 2.687 1.00 87.06 453 SER A CA 1
ATOM 3577 C C . SER A 1 453 ? 4.306 25.980 4.112 1.00 87.06 453 SER A C 1
ATOM 3579 O O . SER A 1 453 ? 3.129 25.735 4.373 1.00 87.06 453 SER A O 1
ATOM 3581 N N . GLY A 1 454 ? 5.229 26.001 5.075 1.00 87.50 454 GLY A N 1
ATOM 3582 C CA . GLY A 1 454 ? 4.926 25.948 6.507 1.00 87.50 454 GLY A CA 1
ATOM 3583 C C . GLY A 1 454 ? 4.181 27.187 7.027 1.00 87.50 454 GLY A C 1
ATOM 3584 O O . GLY A 1 454 ? 3.680 27.154 8.151 1.00 87.50 454 GLY A O 1
ATOM 3585 N N . GLN A 1 455 ? 4.079 28.244 6.209 1.00 86.88 455 GLN A N 1
ATOM 3586 C CA . GLN A 1 455 ? 3.314 29.470 6.464 1.00 86.88 455 GLN A CA 1
ATOM 3587 C C . GLN A 1 455 ? 1.940 29.498 5.767 1.00 86.88 455 GLN A C 1
ATOM 3589 O O . GLN A 1 455 ? 1.270 30.531 5.797 1.00 86.88 455 GLN A O 1
ATOM 3594 N N . ASP A 1 456 ? 1.501 28.401 5.139 1.00 88.88 456 ASP A N 1
ATOM 3595 C CA . ASP A 1 456 ? 0.162 28.327 4.544 1.00 88.88 456 ASP A CA 1
ATOM 3596 C C . ASP A 1 456 ? -0.928 28.498 5.626 1.00 88.88 456 ASP A C 1
ATOM 3598 O O . ASP A 1 456 ? -0.806 27.983 6.744 1.00 88.88 456 ASP A O 1
ATOM 3602 N N . ASP A 1 457 ? -2.034 29.176 5.289 1.00 91.88 457 ASP A N 1
ATOM 3603 C CA . ASP A 1 457 ? -3.105 29.527 6.242 1.00 91.88 457 ASP A CA 1
ATOM 3604 C C . ASP A 1 457 ? -3.627 28.313 7.036 1.00 91.88 457 ASP A C 1
ATOM 3606 O O . ASP A 1 457 ? -3.888 28.420 8.237 1.00 91.88 457 ASP A O 1
ATOM 3610 N N . TRP A 1 458 ? -3.725 27.136 6.402 1.00 92.12 458 TRP A N 1
ATOM 3611 C CA . TRP A 1 458 ? -4.182 25.901 7.051 1.00 92.12 458 TRP A CA 1
ATOM 3612 C C . TRP A 1 458 ? -3.200 25.381 8.115 1.00 92.12 458 TRP A C 1
ATOM 3614 O O . TRP A 1 458 ? -3.645 24.820 9.120 1.00 92.12 458 TRP A O 1
ATOM 3624 N N . VAL A 1 459 ? -1.889 25.596 7.938 1.00 94.50 459 VAL A N 1
ATOM 3625 C CA . VAL A 1 459 ? -0.841 25.233 8.910 1.00 94.50 459 VAL A CA 1
ATOM 3626 C C . VAL A 1 459 ? -0.885 26.186 10.098 1.00 94.50 459 VAL A C 1
ATOM 3628 O O . VAL A 1 459 ? -0.851 25.745 11.248 1.00 94.50 459 VAL A O 1
ATOM 3631 N N . ILE A 1 460 ? -1.034 27.489 9.843 1.00 94.75 460 ILE A N 1
ATOM 3632 C CA . ILE A 1 460 ? -1.166 28.518 10.885 1.00 94.75 460 ILE A CA 1
ATOM 3633 C C . ILE A 1 460 ? -2.451 28.297 11.701 1.00 94.75 460 ILE A C 1
ATOM 3635 O O . ILE A 1 460 ? -2.442 28.379 12.934 1.00 94.75 460 ILE A O 1
ATOM 3639 N N . GLU A 1 461 ? -3.557 27.973 11.035 1.00 92.00 461 GLU A N 1
ATOM 3640 C CA . GLU A 1 461 ? -4.828 27.619 11.664 1.00 92.00 461 GLU A CA 1
ATOM 3641 C C . GLU A 1 461 ? -4.709 26.356 12.531 1.00 92.00 461 GLU A C 1
ATOM 3643 O O . GLU A 1 461 ? -5.179 26.345 13.677 1.00 92.00 461 GLU A O 1
ATOM 3648 N N . MET A 1 462 ? -4.044 25.318 12.012 1.00 92.94 462 MET A N 1
ATOM 3649 C CA . MET A 1 462 ? -3.785 24.066 12.723 1.00 92.94 462 MET A CA 1
ATOM 3650 C C . MET A 1 462 ? -2.904 24.302 13.956 1.00 92.94 462 MET A C 1
ATOM 3652 O O . MET A 1 462 ? -3.263 23.863 15.050 1.00 92.94 462 MET A O 1
ATOM 3656 N N . LYS A 1 463 ? -1.810 25.066 13.813 1.00 95.75 463 LYS A N 1
ATOM 3657 C CA . LYS A 1 463 ? -0.921 25.494 14.906 1.00 95.75 463 LYS A CA 1
ATOM 3658 C C . LYS A 1 463 ? -1.707 26.122 16.045 1.00 95.75 463 LYS A C 1
ATOM 3660 O O . LYS A 1 463 ? -1.616 25.672 17.185 1.00 95.75 463 LYS A O 1
ATOM 3665 N N . ASN A 1 464 ? -2.473 27.166 15.737 1.00 94.44 464 ASN A N 1
ATOM 3666 C CA . ASN A 1 464 ? -3.204 27.924 16.748 1.00 94.44 464 ASN A CA 1
ATOM 3667 C C . ASN A 1 464 ? -4.215 27.026 17.473 1.00 94.44 464 ASN A C 1
ATOM 3669 O O . ASN A 1 464 ? -4.245 27.000 18.702 1.00 94.44 464 ASN A O 1
ATOM 3673 N N . SER A 1 465 ? -4.956 26.212 16.716 1.00 89.12 465 SER A N 1
ATOM 3674 C CA . SER A 1 465 ? -5.954 25.284 17.258 1.00 89.12 465 SER A CA 1
ATOM 3675 C C . SER A 1 465 ? -5.328 24.204 18.157 1.00 89.12 465 SER A C 1
ATOM 3677 O O . SER A 1 465 ? -5.874 23.891 19.215 1.00 89.12 465 SER A O 1
ATOM 3679 N N . LEU A 1 466 ? -4.161 23.659 17.789 1.00 92.44 466 LEU A N 1
ATOM 3680 C CA . LEU A 1 466 ? -3.450 22.660 18.594 1.00 92.44 466 LEU A CA 1
ATOM 3681 C C . LEU A 1 466 ? -2.808 23.258 19.847 1.00 92.44 466 LEU A C 1
ATOM 3683 O O . LEU A 1 466 ? -2.918 22.657 20.913 1.00 92.44 466 LEU A O 1
ATOM 3687 N N . LEU A 1 467 ? -2.200 24.444 19.752 1.00 95.06 467 LEU A N 1
ATOM 3688 C CA . LEU A 1 467 ? -1.623 25.151 20.902 1.00 95.06 467 LEU A CA 1
ATOM 3689 C C . LEU A 1 467 ? -2.690 25.683 21.869 1.00 95.06 467 LEU A C 1
ATOM 3691 O O . LEU A 1 467 ? -2.381 25.949 23.036 1.00 95.06 467 LEU A O 1
ATOM 3695 N N . ASP A 1 468 ? -3.931 25.873 21.416 1.00 91.44 468 ASP A N 1
ATOM 3696 C CA . ASP A 1 468 ? -5.075 26.161 22.284 1.00 91.44 468 ASP A CA 1
ATOM 3697 C C . ASP A 1 468 ? -5.507 24.910 23.059 1.00 91.44 468 ASP A C 1
ATOM 3699 O O . ASP A 1 468 ? -5.668 24.979 24.278 1.00 91.44 468 ASP A O 1
ATOM 3703 N N . GLN A 1 469 ? -5.617 23.754 22.398 1.00 85.06 469 GLN A N 1
ATOM 3704 C CA . GLN A 1 469 ? -6.117 22.523 23.025 1.00 85.06 469 GLN A CA 1
ATOM 3705 C C . GLN A 1 469 ? -5.079 21.805 23.899 1.00 85.06 469 GLN A C 1
ATOM 3707 O O . GLN A 1 469 ? -5.394 21.425 25.026 1.00 85.06 469 GLN A O 1
ATOM 3712 N N . TYR A 1 470 ? -3.837 21.685 23.433 1.00 89.00 470 TYR A N 1
ATOM 3713 C CA . TYR A 1 470 ? -2.791 20.876 24.062 1.00 89.00 470 TYR A CA 1
ATOM 3714 C C . TYR A 1 470 ? -1.632 21.731 24.581 1.00 89.00 470 TYR A C 1
ATOM 3716 O O . TYR A 1 470 ? -1.305 22.777 24.016 1.00 89.00 470 TYR A O 1
ATOM 3724 N N . ASP A 1 471 ? -0.976 21.277 25.652 1.00 94.06 471 ASP A N 1
ATOM 3725 C CA . ASP A 1 471 ? 0.397 21.707 25.929 1.00 94.06 471 ASP A CA 1
ATOM 3726 C C . ASP A 1 471 ? 1.333 20.820 25.105 1.00 94.06 471 ASP A C 1
ATOM 3728 O O . ASP A 1 471 ? 1.610 19.677 25.472 1.00 94.06 471 ASP A O 1
ATOM 3732 N N . CYS A 1 472 ? 1.733 21.316 23.935 1.00 97.19 472 CYS A N 1
ATOM 3733 C CA . CYS A 1 472 ? 2.465 20.550 22.934 1.00 97.19 472 CYS A CA 1
ATOM 3734 C C . CYS A 1 472 ? 3.663 21.311 22.353 1.00 97.19 472 CYS A C 1
ATOM 3736 O O . CYS A 1 472 ? 3.723 22.543 22.366 1.00 97.19 472 CYS A O 1
ATOM 3738 N N . ASN A 1 473 ? 4.618 20.547 21.824 1.00 98.38 473 ASN A N 1
ATOM 3739 C CA . ASN A 1 473 ? 5.557 21.047 20.826 1.00 98.38 473 ASN A CA 1
ATOM 3740 C C . ASN A 1 473 ? 4.816 21.013 19.480 1.00 98.38 473 ASN A C 1
ATOM 3742 O O . ASN A 1 473 ? 4.402 19.933 19.055 1.00 98.38 473 ASN A O 1
ATOM 3746 N N . PHE A 1 474 ? 4.622 22.153 18.818 1.00 98.44 474 PHE A N 1
ATOM 3747 C CA . PHE A 1 474 ? 4.147 22.196 17.434 1.00 98.44 474 PHE A CA 1
ATOM 3748 C C . PHE A 1 474 ? 5.328 22.538 16.534 1.00 98.44 474 PHE A C 1
ATOM 3750 O O . PHE A 1 474 ? 5.959 23.569 16.734 1.00 98.44 474 PHE A O 1
ATOM 3757 N N . ILE A 1 475 ? 5.631 21.694 15.555 1.00 98.56 475 ILE A N 1
ATOM 3758 C CA . ILE A 1 475 ? 6.754 21.891 14.640 1.00 98.56 475 ILE A CA 1
ATOM 3759 C C . ILE A 1 475 ? 6.190 21.995 13.225 1.00 98.56 475 ILE A C 1
ATOM 3761 O O . ILE A 1 475 ? 5.712 21.001 12.668 1.00 98.56 475 ILE A O 1
ATOM 3765 N N . SER A 1 476 ? 6.229 23.202 12.655 1.00 98.06 476 SER A N 1
ATOM 3766 C CA . SER A 1 476 ? 6.005 23.370 11.216 1.00 98.06 476 SER A CA 1
ATOM 3767 C C . SER A 1 476 ? 7.246 22.870 10.488 1.00 98.06 476 SER A C 1
ATOM 3769 O O . SER A 1 476 ? 8.366 23.157 10.912 1.00 98.06 476 SER A O 1
ATOM 3771 N N . VAL A 1 477 ? 7.059 22.095 9.425 1.00 97.75 477 VAL A N 1
ATOM 3772 C CA . VAL A 1 477 ? 8.155 21.660 8.559 1.00 97.75 477 VAL A CA 1
ATOM 3773 C C . VAL A 1 477 ? 7.990 22.365 7.223 1.00 97.75 477 VAL A C 1
ATOM 3775 O O . VAL A 1 477 ? 7.290 21.861 6.338 1.00 97.75 477 VAL A O 1
ATOM 3778 N N . ASP A 1 478 ? 8.600 23.544 7.093 1.00 93.75 478 ASP A N 1
ATOM 3779 C CA . ASP A 1 478 ? 8.668 24.238 5.811 1.00 93.75 478 ASP A CA 1
ATOM 3780 C C . ASP A 1 478 ? 9.771 23.594 4.973 1.00 93.75 478 ASP A C 1
ATOM 3782 O O . ASP A 1 478 ? 10.940 23.587 5.339 1.00 93.75 478 ASP A O 1
ATOM 3786 N N . TRP A 1 479 ? 9.388 23.005 3.850 1.00 89.56 479 TRP A N 1
ATOM 3787 C CA . TRP A 1 479 ? 10.290 22.460 2.842 1.00 89.56 479 TRP A CA 1
ATOM 3788 C C . TRP A 1 479 ? 9.930 23.013 1.458 1.00 89.56 479 TRP A C 1
ATOM 3790 O O . TRP A 1 479 ? 10.144 22.348 0.444 1.00 89.56 479 TRP A O 1
ATOM 3800 N N . SER A 1 480 ? 9.363 24.224 1.405 1.00 80.81 480 SER A N 1
ATOM 3801 C CA . SER A 1 480 ? 8.832 24.894 0.208 1.00 80.81 480 SER A CA 1
ATOM 3802 C C . SER A 1 480 ? 9.802 24.866 -0.978 1.00 80.81 480 SER A C 1
ATOM 3804 O O . SER A 1 480 ? 9.421 24.471 -2.083 1.00 80.81 480 SER A O 1
ATOM 3806 N N . TRP A 1 481 ? 11.088 25.152 -0.756 1.00 70.31 481 TRP A N 1
ATOM 3807 C CA . TRP A 1 481 ? 12.130 25.056 -1.789 1.00 70.31 481 TRP A CA 1
ATOM 3808 C C . TRP A 1 481 ? 12.308 23.638 -2.351 1.00 70.31 481 TRP A C 1
ATOM 3810 O O . TRP A 1 481 ? 12.549 23.463 -3.553 1.00 70.31 481 TRP A O 1
ATOM 3820 N N . GLY A 1 482 ? 12.197 22.618 -1.501 1.00 69.56 482 GLY A N 1
ATOM 3821 C CA . GLY A 1 482 ? 12.212 21.208 -1.885 1.00 69.56 482 GLY A CA 1
ATOM 3822 C C . GLY A 1 482 ? 10.894 20.708 -2.485 1.00 69.56 482 GLY A C 1
ATOM 3823 O O . GLY A 1 482 ? 10.922 19.723 -3.226 1.00 69.56 482 GLY A O 1
ATOM 3824 N N . ALA A 1 483 ? 9.775 21.374 -2.184 1.00 73.38 483 ALA A N 1
ATOM 3825 C CA . ALA A 1 483 ? 8.420 21.037 -2.620 1.00 73.38 483 ALA A CA 1
ATOM 3826 C C . ALA A 1 483 ? 8.032 21.646 -3.980 1.00 73.38 483 ALA A C 1
ATOM 3828 O O . ALA A 1 483 ? 7.071 21.186 -4.604 1.00 73.38 483 ALA A O 1
ATOM 3829 N N . LEU A 1 484 ? 8.757 22.670 -4.441 1.00 62.97 484 LEU A N 1
ATOM 3830 C CA . LEU A 1 484 ? 8.564 23.300 -5.749 1.00 62.97 484 LEU A CA 1
ATOM 3831 C C . LEU A 1 484 ? 9.134 22.444 -6.902 1.00 62.97 484 LEU A C 1
ATOM 3833 O O . LEU A 1 484 ? 10.258 21.942 -6.795 1.00 62.97 484 LEU A O 1
ATOM 3837 N N . PRO A 1 485 ? 8.416 22.319 -8.037 1.00 56.19 485 PRO A N 1
ATOM 3838 C CA . PRO A 1 485 ? 8.940 21.686 -9.247 1.00 56.19 485 PRO A CA 1
ATOM 3839 C C . PRO A 1 485 ? 10.003 22.561 -9.936 1.00 56.19 485 PRO A C 1
ATOM 3841 O O . PRO A 1 485 ? 9.942 23.791 -9.883 1.00 56.19 485 PRO A O 1
ATOM 3844 N N . ASP A 1 486 ? 10.931 21.946 -10.677 1.00 54.09 486 ASP A N 1
ATOM 3845 C CA . ASP A 1 486 ? 11.756 22.657 -11.663 1.00 54.09 486 ASP A CA 1
ATOM 3846 C C . ASP A 1 486 ? 10.839 23.367 -12.675 1.00 54.09 486 ASP A C 1
ATOM 3848 O O . ASP A 1 486 ? 10.083 22.738 -13.417 1.00 54.09 486 ASP A O 1
ATOM 3852 N N . ILE A 1 487 ? 10.944 24.697 -12.743 1.00 42.69 487 ILE A N 1
ATOM 3853 C CA . ILE A 1 487 ? 10.174 25.572 -13.643 1.00 42.69 487 ILE A CA 1
ATOM 3854 C C . ILE A 1 487 ? 10.281 25.190 -15.134 1.00 42.69 487 ILE A C 1
ATOM 3856 O O . ILE A 1 487 ? 9.455 25.610 -15.942 1.00 42.69 487 ILE A O 1
ATOM 3860 N N . ASN A 1 488 ? 11.280 24.386 -15.513 1.00 39.16 488 ASN A N 1
ATOM 3861 C CA . ASN A 1 488 ? 11.481 23.872 -16.870 1.00 39.16 488 ASN A CA 1
ATOM 3862 C C . ASN A 1 488 ? 10.870 22.472 -17.095 1.00 39.16 488 ASN A C 1
ATOM 3864 O O . ASN A 1 488 ? 10.964 21.931 -18.201 1.00 39.16 488 ASN A O 1
ATOM 3868 N N . ARG A 1 489 ? 10.279 21.855 -16.063 1.00 44.84 489 ARG A N 1
ATOM 3869 C CA . ARG A 1 489 ? 9.755 20.481 -16.053 1.00 44.84 489 ARG A CA 1
ATOM 3870 C C . ARG A 1 489 ? 8.380 20.426 -15.361 1.00 44.84 489 ARG A C 1
ATOM 3872 O O . ARG A 1 489 ? 8.301 20.150 -14.173 1.00 44.84 489 ARG A O 1
ATOM 3879 N N . PRO A 1 490 ? 7.264 20.574 -16.100 1.00 36.97 490 PRO A N 1
ATOM 3880 C CA . PRO A 1 490 ? 5.912 20.523 -15.520 1.00 36.97 490 PRO A CA 1
ATOM 3881 C C . PRO A 1 490 ? 5.500 19.168 -14.912 1.00 36.97 490 PRO A C 1
ATOM 3883 O O . PRO A 1 490 ? 4.441 19.069 -14.307 1.00 36.97 490 PRO A O 1
ATOM 3886 N N . ILE A 1 491 ? 6.296 18.114 -15.119 1.00 48.28 491 ILE A N 1
ATOM 3887 C CA . ILE A 1 491 ? 6.103 16.775 -14.549 1.00 48.28 491 ILE A CA 1
ATOM 3888 C C . ILE A 1 491 ? 7.422 16.402 -13.864 1.00 48.28 491 ILE A C 1
ATOM 3890 O O . ILE A 1 491 ? 8.228 15.647 -14.411 1.00 48.28 491 ILE A O 1
ATOM 3894 N N . ASP A 1 492 ? 7.681 17.023 -12.716 1.00 52.53 492 ASP A N 1
ATOM 3895 C CA . ASP A 1 492 ? 8.929 16.866 -11.971 1.00 52.53 492 ASP A CA 1
ATOM 3896 C C . ASP A 1 492 ? 8.758 15.899 -10.783 1.00 52.53 492 ASP A C 1
ATOM 3898 O O . ASP A 1 492 ? 7.998 16.200 -9.862 1.00 52.53 492 ASP A O 1
ATOM 3902 N N . PRO A 1 493 ? 9.443 14.738 -10.759 1.00 62.97 493 PRO A N 1
ATOM 3903 C CA . PRO A 1 493 ? 9.402 13.819 -9.623 1.00 62.97 493 PRO A CA 1
ATOM 3904 C C . PRO A 1 493 ? 10.294 14.258 -8.447 1.00 62.97 493 PRO A C 1
ATOM 3906 O O . PRO A 1 493 ? 10.280 13.598 -7.407 1.00 62.97 493 PRO A O 1
ATOM 3909 N N . VAL A 1 494 ? 11.082 15.335 -8.575 1.00 65.81 494 VAL A N 1
ATOM 3910 C CA . VAL A 1 494 ? 12.031 15.767 -7.532 1.00 65.81 494 VAL A CA 1
ATOM 3911 C C . VAL A 1 494 ? 11.357 16.101 -6.192 1.00 65.81 494 VAL A C 1
ATOM 3913 O O . VAL A 1 494 ? 11.807 15.545 -5.190 1.00 65.81 494 VAL A O 1
ATOM 3916 N N . PRO A 1 495 ? 10.241 16.858 -6.115 1.00 70.94 495 PRO A N 1
ATOM 3917 C CA . PRO A 1 495 ? 9.512 17.051 -4.854 1.00 70.94 495 PRO A CA 1
ATOM 3918 C C . PRO A 1 495 ? 9.085 15.741 -4.179 1.00 70.94 495 PRO A C 1
ATOM 3920 O O . PRO A 1 495 ? 9.171 15.593 -2.961 1.00 70.94 495 PRO A O 1
ATOM 3923 N N . SER A 1 496 ? 8.692 14.741 -4.974 1.00 78.81 496 SER A N 1
ATOM 3924 C CA . SER A 1 496 ? 8.299 13.421 -4.464 1.00 78.81 496 SER A CA 1
ATOM 3925 C C . SER A 1 496 ? 9.489 12.627 -3.905 1.00 78.81 496 SER A C 1
ATOM 3927 O O . SER A 1 496 ? 9.345 11.877 -2.940 1.00 78.81 496 SER A O 1
ATOM 3929 N N . SER A 1 497 ? 10.684 12.814 -4.471 1.00 77.19 497 SER A N 1
ATOM 3930 C CA . SER A 1 497 ? 11.933 12.256 -3.938 1.00 77.19 497 SER A CA 1
ATOM 3931 C C . SER A 1 497 ? 12.408 12.995 -2.684 1.00 77.19 497 SER A C 1
ATOM 3933 O O . SER A 1 497 ? 12.815 12.346 -1.719 1.00 77.19 497 SER A O 1
ATOM 3935 N N . ASN A 1 498 ? 12.300 14.326 -2.657 1.00 79.31 498 ASN A N 1
ATOM 3936 C CA . ASN A 1 498 ? 12.688 15.171 -1.525 1.00 79.31 498 ASN A CA 1
ATOM 3937 C C . ASN A 1 498 ? 11.863 14.866 -0.264 1.00 79.31 498 ASN A C 1
ATOM 3939 O O . ASN A 1 498 ? 12.434 14.798 0.823 1.00 79.31 498 ASN A O 1
ATOM 3943 N N . ALA A 1 499 ? 10.569 14.544 -0.396 1.00 87.25 499 ALA A N 1
ATOM 3944 C CA . ALA A 1 499 ? 9.729 14.094 0.723 1.00 87.25 499 ALA A CA 1
ATOM 3945 C C . ALA A 1 499 ? 10.320 12.884 1.489 1.00 87.25 499 ALA A C 1
ATOM 3947 O O . ALA A 1 499 ? 10.121 12.748 2.699 1.00 87.25 499 ALA A O 1
ATOM 3948 N N . ARG A 1 500 ? 11.110 12.026 0.820 1.00 85.38 500 ARG A N 1
ATOM 3949 C CA . ARG A 1 500 ? 11.837 10.908 1.457 1.00 85.38 500 ARG A CA 1
ATOM 3950 C C . ARG A 1 500 ? 12.995 11.384 2.332 1.00 85.38 500 ARG A C 1
ATOM 3952 O O . ARG A 1 500 ? 13.306 10.730 3.324 1.00 85.38 500 ARG A O 1
ATOM 3959 N N . VAL A 1 501 ? 13.656 12.474 1.942 1.00 84.50 501 VAL A N 1
ATOM 3960 C CA . VAL A 1 501 ? 14.769 13.082 2.685 1.00 84.50 501 VAL A CA 1
ATOM 3961 C C . VAL A 1 501 ? 14.220 13.840 3.889 1.00 84.50 501 VAL A C 1
ATOM 3963 O O . VAL A 1 501 ? 14.639 13.557 5.007 1.00 84.50 501 VAL A O 1
ATOM 3966 N N . VAL A 1 502 ? 13.208 14.692 3.685 1.00 91.50 502 VAL A N 1
ATOM 3967 C CA . VAL A 1 502 ? 12.552 15.456 4.761 1.00 91.50 502 VAL A CA 1
ATOM 3968 C C . VAL A 1 502 ? 12.001 14.522 5.846 1.00 91.50 502 VAL A C 1
ATOM 3970 O O . VAL A 1 502 ? 12.267 14.735 7.026 1.00 91.50 502 VAL A O 1
ATOM 3973 N N . GLY A 1 503 ? 11.352 13.411 5.470 1.00 94.88 503 GLY A N 1
ATOM 3974 C CA . GLY A 1 503 ? 10.911 12.394 6.434 1.00 94.88 503 GLY A CA 1
ATOM 3975 C C . GLY A 1 503 ? 12.049 11.811 7.290 1.00 94.88 503 GLY A C 1
ATOM 3976 O O . GLY A 1 503 ? 11.888 11.612 8.494 1.00 94.88 503 GLY A O 1
ATOM 3977 N N . ARG A 1 504 ? 13.238 11.584 6.713 1.00 91.44 504 ARG A N 1
ATOM 3978 C CA . ARG A 1 504 ? 14.413 11.131 7.482 1.00 91.44 504 ARG A CA 1
ATOM 3979 C C . ARG A 1 504 ? 14.961 12.219 8.402 1.00 91.44 504 ARG A C 1
ATOM 3981 O O . ARG A 1 504 ? 15.352 11.898 9.518 1.00 91.44 504 ARG A O 1
ATOM 3988 N N . MET A 1 505 ? 14.955 13.479 7.965 1.00 91.75 505 MET A N 1
ATOM 3989 C CA . MET A 1 505 ? 15.401 14.619 8.775 1.00 91.75 505 MET A CA 1
ATOM 3990 C C . MET A 1 505 ? 14.507 14.811 10.009 1.00 91.75 505 MET A C 1
ATOM 3992 O O . MET A 1 505 ? 15.032 14.877 11.117 1.00 91.75 505 MET A O 1
ATOM 3996 N N . ILE A 1 506 ? 13.176 14.735 9.856 1.00 97.25 506 ILE A N 1
ATOM 3997 C CA . ILE A 1 506 ? 12.224 14.686 10.988 1.00 97.25 506 ILE A CA 1
ATOM 3998 C C . ILE A 1 506 ? 12.614 13.573 11.976 1.00 97.25 506 ILE A C 1
ATOM 4000 O O . ILE A 1 506 ? 12.655 13.778 13.190 1.00 97.25 506 ILE A O 1
ATOM 4004 N N . GLY A 1 507 ? 12.945 12.384 11.464 1.00 95.88 507 GLY A N 1
ATOM 4005 C CA . GLY A 1 507 ? 13.345 11.264 12.312 1.00 95.88 507 GLY A CA 1
ATOM 4006 C C . GLY A 1 507 ? 14.718 11.415 12.970 1.00 95.88 507 GLY A C 1
ATOM 4007 O O . GLY A 1 507 ? 14.888 10.931 14.085 1.00 95.88 507 GLY A O 1
ATOM 4008 N N . ASN A 1 508 ? 15.678 12.115 12.360 1.00 94.75 508 ASN A N 1
ATOM 4009 C CA . ASN A 1 508 ? 16.925 12.473 13.040 1.00 94.75 508 ASN A CA 1
ATOM 4010 C C . ASN A 1 508 ? 16.658 13.431 14.209 1.00 94.75 508 ASN A C 1
ATOM 4012 O O . ASN A 1 508 ? 17.121 13.165 15.317 1.00 94.75 508 ASN A O 1
ATOM 4016 N N . ILE A 1 509 ? 15.843 14.472 13.992 1.00 96.81 509 ILE A N 1
ATOM 4017 C CA . ILE A 1 509 ? 15.442 15.431 15.034 1.00 96.81 509 ILE A CA 1
ATOM 4018 C C . ILE A 1 509 ? 14.773 14.701 16.200 1.00 96.81 509 ILE A C 1
ATOM 4020 O O . ILE A 1 509 ? 15.111 14.947 17.354 1.00 96.81 509 ILE A O 1
ATOM 4024 N N . ILE A 1 510 ? 13.881 13.741 15.932 1.00 96.75 510 ILE A N 1
ATOM 4025 C CA . ILE A 1 510 ? 13.208 12.986 16.999 1.00 96.75 510 ILE A CA 1
ATOM 4026 C C . ILE A 1 510 ? 14.125 11.974 17.693 1.00 96.75 510 ILE A C 1
ATOM 4028 O O . ILE A 1 510 ? 14.020 11.800 18.910 1.00 96.75 510 ILE A O 1
ATOM 4032 N N . LYS A 1 511 ? 15.079 11.359 16.982 1.00 95.38 511 LYS A N 1
ATOM 4033 C CA . LYS A 1 511 ? 16.133 10.550 17.618 1.00 95.38 511 LYS A CA 1
ATOM 4034 C C . LYS A 1 511 ? 17.024 11.405 18.522 1.00 95.38 511 LYS A C 1
ATOM 4036 O O . LYS A 1 511 ? 17.356 10.951 19.613 1.00 95.38 511 LYS A O 1
ATOM 4041 N N . PHE A 1 512 ? 17.359 12.631 18.120 1.00 96.44 512 PHE A N 1
ATOM 4042 C CA . PHE A 1 512 ? 18.097 13.583 18.952 1.00 96.44 512 PHE A CA 1
ATOM 4043 C C . PHE A 1 512 ? 17.266 14.054 20.158 1.00 96.44 512 PHE A C 1
ATOM 4045 O O . PHE A 1 512 ? 17.739 13.994 21.292 1.00 96.44 512 PHE A O 1
ATOM 4052 N N . ALA A 1 513 ? 15.993 14.405 19.958 1.00 96.25 513 ALA A N 1
ATOM 4053 C CA . ALA A 1 513 ? 15.075 14.792 21.030 1.00 96.25 513 ALA A CA 1
ATOM 4054 C C . ALA A 1 513 ? 14.916 13.702 22.100 1.00 96.25 513 ALA A C 1
ATOM 4056 O O . ALA A 1 513 ? 14.998 14.005 23.290 1.00 96.25 513 ALA A O 1
ATOM 4057 N N . GLY A 1 514 ? 14.782 12.433 21.700 1.00 94.62 514 GLY A N 1
ATOM 4058 C CA . GLY A 1 514 ? 14.755 11.290 22.623 1.00 94.62 514 GLY A CA 1
ATOM 4059 C C . GLY A 1 514 ? 16.097 10.971 23.304 1.00 94.62 514 GLY A C 1
ATOM 4060 O O . GLY A 1 514 ? 16.124 10.179 24.241 1.00 94.62 514 GLY A O 1
ATOM 4061 N N . GLN A 1 515 ? 17.211 11.564 22.857 1.00 94.94 515 GLN A N 1
ATOM 4062 C CA . GLN A 1 515 ? 18.518 11.471 23.525 1.00 94.94 515 GLN A CA 1
ATOM 4063 C C . GLN A 1 515 ? 18.760 12.627 24.504 1.00 94.94 515 GLN A C 1
ATOM 4065 O O . GLN A 1 515 ? 19.376 12.413 25.546 1.00 94.94 515 GLN A O 1
ATOM 4070 N N . GLN A 1 516 ? 18.300 13.841 24.176 1.00 95.69 516 GLN A N 1
ATOM 4071 C CA . GLN A 1 516 ? 18.506 15.038 25.004 1.00 95.69 516 GLN A CA 1
ATOM 4072 C C . GLN A 1 516 ? 17.400 15.268 26.046 1.00 95.69 516 GLN A C 1
ATOM 4074 O O . GLN A 1 516 ? 17.609 16.003 27.010 1.00 95.69 516 GLN A O 1
ATOM 4079 N N . THR A 1 517 ? 16.219 14.674 25.861 1.00 94.69 517 THR A N 1
ATOM 4080 C CA . THR A 1 517 ? 15.031 14.914 26.694 1.00 94.69 517 THR A CA 1
ATOM 4081 C C . THR A 1 517 ? 14.326 13.607 27.063 1.00 94.69 517 THR A C 1
ATOM 4083 O O . THR A 1 517 ? 14.626 12.545 26.526 1.00 94.69 517 THR A O 1
ATOM 4086 N N . GLU A 1 518 ? 13.343 13.680 27.961 1.00 91.69 518 GLU A N 1
ATOM 4087 C CA . GLU A 1 518 ? 12.481 12.546 28.334 1.00 91.69 518 GLU A CA 1
ATOM 4088 C C . GLU A 1 518 ? 11.301 12.363 27.345 1.00 91.69 518 GLU A C 1
ATOM 4090 O O . GLU A 1 518 ? 10.189 12.052 27.765 1.00 91.69 518 GLU A O 1
ATOM 4095 N N . LEU A 1 519 ? 11.523 12.593 26.040 1.00 96.12 519 LEU A N 1
ATOM 4096 C CA . LEU A 1 519 ? 10.490 12.483 25.002 1.00 96.12 519 LEU A CA 1
ATOM 4097 C C . LEU A 1 519 ? 9.990 11.041 24.844 1.00 96.12 519 LEU A C 1
ATOM 4099 O O . LEU A 1 519 ? 10.735 10.153 24.428 1.00 96.12 519 LEU A O 1
ATOM 4103 N N . ASP A 1 520 ? 8.693 10.840 25.068 1.00 94.44 520 ASP A N 1
ATOM 4104 C CA . ASP A 1 520 ? 8.000 9.605 24.705 1.00 94.44 520 ASP A CA 1
ATOM 4105 C C . ASP A 1 520 ? 7.649 9.604 23.208 1.00 94.44 520 ASP A C 1
ATOM 4107 O O . ASP A 1 520 ? 6.948 10.496 22.723 1.00 94.44 520 ASP A O 1
ATOM 4111 N N . PHE A 1 521 ? 8.089 8.590 22.459 1.00 95.19 521 PHE A N 1
ATOM 4112 C CA . PHE A 1 521 ? 7.754 8.451 21.040 1.00 95.19 521 PHE A CA 1
ATOM 4113 C C . PHE A 1 521 ? 6.259 8.170 20.793 1.00 95.19 521 PHE A C 1
ATOM 4115 O O . PHE A 1 521 ? 5.764 8.510 19.716 1.00 95.19 521 PHE A O 1
ATOM 4122 N N . ASP A 1 522 ? 5.505 7.658 21.776 1.00 94.25 522 ASP A N 1
ATOM 4123 C CA . ASP A 1 522 ? 4.039 7.534 21.692 1.00 94.25 522 ASP A CA 1
ATOM 4124 C C . ASP A 1 522 ? 3.314 8.899 21.795 1.00 94.25 522 ASP A C 1
ATOM 4126 O O . ASP A 1 522 ? 2.154 9.033 21.383 1.00 94.25 522 ASP A O 1
ATOM 4130 N N . SER A 1 523 ? 4.002 9.954 22.254 1.00 94.44 523 SER A N 1
ATOM 4131 C CA . SER A 1 523 ? 3.500 11.340 22.216 1.00 94.44 523 SER A CA 1
ATOM 4132 C C . SER A 1 523 ? 3.637 12.005 20.834 1.00 94.44 523 SER A C 1
ATOM 4134 O O . SER A 1 523 ? 3.023 13.047 20.589 1.00 94.44 523 SER A O 1
ATOM 4136 N N . VAL A 1 524 ? 4.414 11.414 19.918 1.00 98.06 524 VAL A N 1
ATOM 4137 C CA . VAL A 1 524 ? 4.726 12.003 18.607 1.00 98.06 524 VAL A CA 1
ATOM 4138 C C . VAL A 1 524 ? 3.614 11.723 17.592 1.00 98.06 524 VAL A C 1
ATOM 4140 O O . VAL A 1 524 ? 3.200 10.576 17.393 1.00 98.06 524 VAL A O 1
ATOM 4143 N N . HIS A 1 525 ? 3.155 12.777 16.912 1.00 97.81 525 HIS A N 1
ATOM 4144 C CA . HIS A 1 525 ? 2.128 12.720 15.868 1.00 97.81 525 HIS A CA 1
ATOM 4145 C C . HIS A 1 525 ? 2.582 13.508 14.630 1.00 97.81 525 HIS A C 1
ATOM 4147 O O . HIS A 1 525 ? 2.707 14.727 14.677 1.00 97.81 525 HIS A O 1
ATOM 4153 N N . CYS A 1 526 ? 2.822 12.821 13.510 1.00 98.50 526 CYS A N 1
ATOM 4154 C CA . CYS A 1 526 ? 3.097 13.470 12.220 1.00 98.50 526 CYS A CA 1
ATOM 4155 C C . CYS A 1 526 ? 1.799 13.638 11.420 1.00 98.50 526 CYS A C 1
ATOM 4157 O O . CYS A 1 526 ? 1.092 12.658 11.187 1.00 98.50 526 CYS A O 1
ATOM 4159 N N . ILE A 1 527 ? 1.484 14.856 10.997 1.00 98.38 527 ILE A N 1
ATOM 4160 C CA . ILE A 1 527 ? 0.319 15.198 10.180 1.00 98.38 527 ILE A CA 1
ATOM 4161 C C . ILE A 1 527 ? 0.852 15.714 8.844 1.00 98.38 527 ILE A C 1
ATOM 4163 O O . ILE A 1 527 ? 1.606 16.683 8.809 1.00 98.38 527 ILE A O 1
ATOM 4167 N N . GLY A 1 528 ? 0.501 15.053 7.743 1.00 97.88 528 GLY A N 1
ATOM 4168 C CA . GLY A 1 528 ? 1.084 15.349 6.437 1.00 97.88 528 GLY A CA 1
ATOM 4169 C C . GLY A 1 528 ? 0.035 15.506 5.347 1.00 97.88 528 GLY A C 1
ATOM 4170 O O . GLY A 1 528 ? -0.760 14.591 5.137 1.00 97.88 528 GLY A O 1
ATOM 4171 N N . TYR A 1 529 ? 0.073 16.624 4.621 1.00 96.75 529 TYR A N 1
ATOM 4172 C CA . TYR A 1 529 ? -0.797 16.892 3.472 1.00 96.75 529 TYR A CA 1
ATOM 4173 C C . TYR A 1 529 ? -0.114 16.527 2.151 1.00 96.75 529 TYR A C 1
ATOM 4175 O O . TYR A 1 529 ? 1.045 16.881 1.936 1.00 96.75 529 TYR A O 1
ATOM 4183 N N . SER A 1 530 ? -0.816 15.833 1.249 1.00 93.75 530 SER A N 1
ATOM 4184 C CA . SER A 1 530 ? -0.337 15.530 -0.106 1.00 93.75 530 SER A CA 1
ATOM 4185 C C . SER A 1 530 ? 1.021 14.793 -0.093 1.00 93.75 530 SER A C 1
ATOM 4187 O O . SER A 1 530 ? 1.123 13.690 0.458 1.00 93.75 530 SER A O 1
ATOM 4189 N N . LEU A 1 531 ? 2.087 15.371 -0.664 1.00 91.44 531 LEU A N 1
ATOM 4190 C CA . LEU A 1 531 ? 3.461 14.851 -0.567 1.00 91.44 531 LEU A CA 1
ATOM 4191 C C . LEU A 1 531 ? 3.963 14.751 0.883 1.00 91.44 531 LEU A C 1
ATOM 4193 O O . LEU A 1 531 ? 4.690 13.812 1.209 1.00 91.44 531 LEU A O 1
ATOM 4197 N N . GLY A 1 532 ? 3.536 15.648 1.772 1.00 95.69 532 GLY A N 1
ATOM 4198 C CA . GLY A 1 532 ? 3.822 15.575 3.201 1.00 95.69 532 GLY A CA 1
ATOM 4199 C C . GLY A 1 532 ? 3.191 14.355 3.876 1.00 95.69 532 GLY A C 1
ATOM 4200 O O . GLY A 1 532 ? 3.796 13.766 4.770 1.00 95.69 532 GLY A O 1
ATOM 4201 N N . GLY A 1 533 ? 2.037 13.879 3.395 1.00 96.56 533 GLY A N 1
ATOM 4202 C CA . GLY A 1 533 ? 1.440 12.617 3.855 1.00 96.56 533 GLY A CA 1
ATOM 4203 C C . GLY A 1 533 ? 2.350 11.416 3.572 1.00 96.56 533 GLY A C 1
ATOM 4204 O O . GLY A 1 533 ? 2.553 10.557 4.432 1.00 96.56 533 GLY A O 1
ATOM 4205 N N . GLN A 1 534 ? 2.987 11.405 2.397 1.00 95.62 534 GLN A N 1
ATOM 4206 C CA . GLN A 1 534 ? 4.018 10.420 2.050 1.00 95.62 534 GLN A CA 1
ATOM 4207 C C . GLN A 1 534 ? 5.298 10.636 2.880 1.00 95.62 534 GLN A C 1
ATOM 4209 O O . GLN A 1 534 ? 5.884 9.670 3.370 1.00 95.62 534 GLN A O 1
ATOM 4214 N N . GLY A 1 535 ? 5.695 11.894 3.111 1.00 96.00 535 GLY A N 1
ATOM 4215 C CA . GLY A 1 535 ? 6.820 12.288 3.968 1.00 96.00 535 GLY A CA 1
ATOM 4216 C C . GLY A 1 535 ? 6.717 11.762 5.404 1.00 96.00 535 GLY A C 1
ATOM 4217 O O . GLY A 1 535 ? 7.664 11.144 5.893 1.00 96.00 535 GLY A O 1
ATOM 4218 N N . CYS A 1 536 ? 5.549 11.886 6.048 1.00 98.31 536 CYS A N 1
ATOM 4219 C CA . CYS A 1 536 ? 5.284 11.274 7.357 1.00 98.31 536 CYS A CA 1
ATOM 4220 C C . CYS A 1 536 ? 5.434 9.739 7.327 1.00 98.31 536 CYS A C 1
ATOM 4222 O O . CYS A 1 536 ? 5.961 9.148 8.271 1.00 98.31 536 CYS A O 1
ATOM 4224 N N . GLY A 1 537 ? 5.044 9.084 6.228 1.00 97.06 537 GLY A N 1
ATOM 4225 C CA . GLY A 1 537 ? 5.275 7.650 6.022 1.00 97.06 537 GLY A CA 1
ATOM 4226 C C . GLY A 1 537 ? 6.758 7.274 5.887 1.00 97.06 537 GLY A C 1
ATOM 4227 O O . GLY A 1 537 ? 7.162 6.190 6.312 1.00 97.06 537 GLY A O 1
ATOM 4228 N N . PHE A 1 538 ? 7.601 8.152 5.333 1.00 95.81 538 PHE A N 1
ATOM 4229 C CA . PHE A 1 538 ? 9.058 7.956 5.305 1.00 95.81 538 PHE A CA 1
ATOM 4230 C C . PHE A 1 538 ? 9.725 8.248 6.653 1.00 95.81 538 PHE A C 1
ATOM 4232 O O . PHE A 1 538 ? 10.675 7.549 7.003 1.00 95.81 538 PHE A O 1
ATOM 4239 N N . PHE A 1 539 ? 9.202 9.205 7.426 1.00 97.81 539 PHE A N 1
ATOM 4240 C CA . PHE A 1 539 ? 9.593 9.427 8.820 1.00 97.81 539 PHE A CA 1
ATOM 4241 C C . PHE A 1 539 ? 9.336 8.181 9.672 1.00 97.81 539 PHE A C 1
ATOM 4243 O O . PHE A 1 539 ? 10.278 7.648 10.258 1.00 97.81 539 PHE A O 1
ATOM 4250 N N . GLY A 1 540 ? 8.112 7.643 9.666 1.00 95.88 540 GLY A N 1
ATOM 4251 C CA . GLY A 1 540 ? 7.779 6.434 10.427 1.00 95.88 540 GLY A CA 1
ATOM 4252 C C . GLY A 1 540 ? 8.682 5.235 10.096 1.00 95.88 540 GLY A C 1
ATOM 4253 O O . GLY A 1 540 ? 9.152 4.543 10.995 1.00 95.88 540 GLY A O 1
ATOM 4254 N N . LYS A 1 541 ? 9.028 5.045 8.813 1.00 94.06 541 LYS A N 1
ATOM 4255 C CA . LYS A 1 541 ? 9.975 4.005 8.352 1.00 94.06 541 LYS A CA 1
ATOM 4256 C C . LYS A 1 541 ? 11.435 4.228 8.760 1.00 94.06 541 LYS A C 1
ATOM 4258 O O . LYS A 1 541 ? 12.214 3.279 8.709 1.00 94.06 541 LYS A O 1
ATOM 4263 N N . TRP A 1 542 ? 11.836 5.461 9.070 1.00 94.69 542 TRP A N 1
ATOM 4264 C CA . TRP A 1 542 ? 13.206 5.791 9.480 1.00 94.69 542 TRP A CA 1
ATOM 4265 C C . TRP A 1 542 ? 13.446 5.553 10.977 1.00 94.69 542 TRP A C 1
ATOM 4267 O O . TRP A 1 542 ? 14.594 5.464 11.420 1.00 94.69 542 TRP A O 1
ATOM 4277 N N . MET A 1 543 ? 12.375 5.442 11.762 1.00 93.06 543 MET A N 1
ATOM 4278 C CA . MET A 1 543 ? 12.444 5.233 13.202 1.00 93.06 543 MET A CA 1
ATOM 4279 C C . MET A 1 543 ? 12.604 3.751 13.557 1.00 93.06 543 MET A C 1
ATOM 4281 O O . MET A 1 543 ? 11.876 2.892 13.068 1.00 93.06 543 MET A O 1
ATOM 4285 N N . ASP A 1 544 ? 13.549 3.454 14.453 1.00 89.81 544 ASP A N 1
ATOM 4286 C CA . ASP A 1 544 ? 13.797 2.092 14.953 1.00 89.81 544 ASP A CA 1
ATOM 4287 C C . ASP A 1 544 ? 12.685 1.612 15.908 1.00 89.81 544 ASP A C 1
ATOM 4289 O O . ASP A 1 544 ? 12.411 0.416 16.022 1.00 89.81 544 ASP A O 1
ATOM 4293 N N . THR A 1 545 ? 12.013 2.567 16.557 1.00 89.06 545 THR A N 1
ATOM 4294 C CA . THR A 1 545 ? 10.828 2.382 17.402 1.00 89.06 545 THR A CA 1
ATOM 4295 C C . THR A 1 545 ? 9.657 3.115 16.759 1.00 89.06 545 THR A C 1
ATOM 4297 O O . THR A 1 545 ? 9.817 4.244 16.302 1.00 89.06 545 THR A O 1
ATOM 4300 N N . LYS A 1 546 ? 8.468 2.506 16.742 1.00 88.88 546 LYS A N 1
ATOM 4301 C CA . LYS A 1 546 ? 7.264 3.166 16.222 1.00 88.88 546 LYS A CA 1
ATOM 4302 C C . LYS A 1 546 ? 6.939 4.440 17.002 1.00 88.88 546 LYS A C 1
ATOM 4304 O O . LYS A 1 546 ? 6.957 4.433 18.227 1.00 88.88 546 LYS A O 1
ATOM 4309 N N . ILE A 1 547 ? 6.576 5.486 16.266 1.00 95.81 547 ILE A N 1
ATOM 4310 C CA . ILE A 1 547 ? 5.957 6.699 16.808 1.00 95.81 547 ILE A CA 1
ATOM 4311 C C . ILE A 1 547 ? 4.464 6.475 17.073 1.00 95.81 547 ILE A C 1
ATOM 4313 O O . ILE A 1 547 ? 3.849 5.590 16.467 1.00 95.81 547 ILE A O 1
ATOM 4317 N N . GLY A 1 548 ? 3.872 7.307 17.928 1.00 93.00 548 GLY A N 1
ATOM 4318 C CA . GLY A 1 548 ? 2.469 7.214 18.325 1.00 93.00 548 GLY A CA 1
ATOM 4319 C C . GLY A 1 548 ? 1.501 7.244 17.142 1.00 93.00 548 GLY A C 1
ATOM 4320 O O . GLY A 1 548 ? 0.705 6.314 16.973 1.00 93.00 548 GLY A O 1
ATOM 4321 N N . ARG A 1 549 ? 1.568 8.284 16.296 1.00 95.69 549 ARG A N 1
ATOM 4322 C CA . ARG A 1 549 ? 0.582 8.474 15.220 1.00 95.69 549 ARG A CA 1
ATOM 4323 C C . ARG A 1 549 ? 1.116 9.117 13.938 1.00 95.69 549 ARG A C 1
ATOM 4325 O O . ARG A 1 549 ? 1.950 10.018 13.976 1.00 95.69 549 ARG A O 1
ATOM 4332 N N . ILE A 1 550 ? 0.549 8.709 12.802 1.00 98.44 550 ILE A N 1
ATOM 4333 C CA . ILE A 1 550 ? 0.598 9.456 11.537 1.00 98.44 550 ILE A CA 1
ATOM 4334 C C . ILE A 1 550 ? -0.831 9.753 11.067 1.00 98.44 550 ILE A C 1
ATOM 4336 O O . ILE A 1 550 ? -1.666 8.852 11.074 1.00 98.44 550 ILE A O 1
ATOM 4340 N N . THR A 1 551 ? -1.097 10.976 10.610 1.00 97.25 551 THR A N 1
ATOM 4341 C CA . THR A 1 551 ? -2.305 11.304 9.843 1.00 97.25 551 THR A CA 1
ATOM 4342 C C . THR A 1 551 ? -1.934 11.742 8.428 1.00 97.25 551 THR A C 1
ATOM 4344 O O . THR A 1 551 ? -1.171 12.691 8.253 1.00 97.25 551 THR A O 1
ATOM 4347 N N . GLY A 1 552 ? -2.478 11.057 7.422 1.00 97.31 552 GLY A N 1
ATOM 4348 C CA . GLY A 1 552 ? -2.335 11.411 6.010 1.00 97.31 552 GLY A CA 1
ATOM 4349 C C . GLY A 1 552 ? -3.544 12.199 5.504 1.00 97.31 552 GLY A C 1
ATOM 4350 O O . GLY A 1 552 ? -4.643 11.656 5.437 1.00 97.31 552 GLY A O 1
ATOM 4351 N N . LEU A 1 553 ? -3.343 13.459 5.131 1.00 95.88 553 LEU A N 1
ATOM 4352 C CA . LEU A 1 553 ? -4.360 14.338 4.551 1.00 95.88 553 LEU A CA 1
ATOM 4353 C C . LEU A 1 553 ? -4.206 14.289 3.022 1.00 95.88 553 LEU A C 1
ATOM 4355 O O . LEU A 1 553 ? -3.198 14.743 2.486 1.00 95.88 553 LEU A O 1
ATOM 4359 N N . ASP A 1 554 ? -5.146 13.612 2.362 1.00 94.38 554 ASP A N 1
ATOM 4360 C CA . ASP A 1 554 ? -5.167 13.217 0.944 1.00 94.38 554 ASP A CA 1
ATOM 4361 C C . ASP A 1 554 ? -3.770 12.905 0.364 1.00 94.38 554 ASP A C 1
ATOM 4363 O O . ASP A 1 554 ? -3.272 13.631 -0.499 1.00 94.38 554 ASP A O 1
ATOM 4367 N N . PRO A 1 555 ? -3.068 11.861 0.863 1.00 95.50 555 PRO A N 1
ATOM 4368 C CA . PRO A 1 555 ? -1.673 11.611 0.505 1.00 95.50 555 PRO A CA 1
ATOM 4369 C C . PRO A 1 555 ? -1.498 11.463 -1.006 1.00 95.50 555 PRO A C 1
ATOM 4371 O O . PRO A 1 555 ? -2.262 10.746 -1.649 1.00 95.50 555 PRO A O 1
ATOM 4374 N N . ALA A 1 556 ? -0.472 12.100 -1.572 1.00 89.44 556 ALA A N 1
ATOM 4375 C CA . ALA A 1 556 ? -0.312 12.195 -3.024 1.00 89.44 556 ALA A CA 1
ATOM 4376 C C . ALA A 1 556 ? -0.292 10.814 -3.706 1.00 89.44 556 ALA A C 1
ATOM 4378 O O . ALA A 1 556 ? 0.421 9.913 -3.257 1.00 89.44 556 ALA A O 1
ATOM 4379 N N . GLY A 1 557 ? -1.053 10.645 -4.791 1.00 79.56 557 GLY A N 1
ATOM 4380 C CA . GLY A 1 557 ? -1.138 9.387 -5.546 1.00 79.56 557 GLY A CA 1
ATOM 4381 C C . GLY A 1 557 ? -0.051 9.225 -6.607 1.00 79.56 557 GLY A C 1
ATOM 4382 O O . GLY A 1 557 ? 0.513 8.139 -6.774 1.00 79.56 557 GLY A O 1
ATOM 4383 N N . GLN A 1 558 ? 0.286 10.304 -7.316 1.00 67.50 558 GLN A N 1
ATOM 4384 C CA . GLN A 1 558 ? 1.261 10.272 -8.406 1.00 67.50 558 GLN A CA 1
ATOM 4385 C C . GLN A 1 558 ? 2.605 9.693 -7.929 1.00 67.50 558 GLN A C 1
ATOM 4387 O O . GLN A 1 558 ? 3.136 10.108 -6.911 1.00 67.50 558 GLN A O 1
ATOM 4392 N N . ILE A 1 559 ? 3.124 8.693 -8.649 1.00 68.19 559 ILE A N 1
ATOM 4393 C CA . ILE A 1 559 ? 4.270 7.817 -8.306 1.00 68.19 559 ILE A CA 1
ATOM 4394 C C . ILE A 1 559 ? 4.156 6.950 -7.033 1.00 68.19 559 ILE A C 1
ATOM 4396 O O . ILE A 1 559 ? 4.907 5.982 -6.924 1.00 68.19 559 ILE A O 1
ATOM 4400 N N . PHE A 1 560 ? 3.232 7.226 -6.110 1.00 71.44 560 PHE A N 1
ATOM 4401 C CA . PHE A 1 560 ? 3.110 6.525 -4.822 1.00 71.44 560 PHE A CA 1
ATOM 4402 C C . PHE A 1 560 ? 2.087 5.378 -4.802 1.00 71.44 560 PHE A C 1
ATOM 4404 O O . PHE A 1 560 ? 2.090 4.587 -3.861 1.00 71.44 560 PHE A O 1
ATOM 4411 N N . GLU A 1 561 ? 1.255 5.214 -5.836 1.00 71.56 561 GLU A N 1
ATOM 4412 C CA . GLU A 1 561 ? 0.317 4.082 -5.989 1.00 71.56 561 GLU A CA 1
ATOM 4413 C C . GLU A 1 561 ? 0.992 2.723 -6.302 1.00 71.56 561 GLU A C 1
ATOM 4415 O O . GLU A 1 561 ? 0.532 1.948 -7.140 1.00 71.56 561 GLU A O 1
ATOM 4420 N N . MET A 1 562 ? 2.110 2.417 -5.643 1.00 63.59 562 MET A N 1
ATOM 4421 C CA . MET A 1 562 ? 2.829 1.154 -5.800 1.00 63.59 562 MET A CA 1
ATOM 4422 C C . MET A 1 562 ? 2.428 0.115 -4.742 1.00 63.59 562 MET A C 1
ATOM 4424 O O . MET A 1 562 ? 2.147 0.442 -3.585 1.00 63.59 562 MET A O 1
ATOM 4428 N N . ASP A 1 563 ? 2.472 -1.165 -5.125 1.00 52.94 563 ASP A N 1
ATOM 4429 C CA . ASP A 1 563 ? 2.204 -2.298 -4.223 1.00 52.94 563 ASP A CA 1
ATOM 4430 C C . ASP A 1 563 ? 3.203 -2.376 -3.049 1.00 52.94 563 ASP A C 1
ATOM 4432 O O . ASP A 1 563 ? 2.889 -2.913 -1.985 1.00 52.94 563 ASP A O 1
ATOM 4436 N N . ASP A 1 564 ? 4.415 -1.845 -3.231 1.00 68.50 564 ASP A N 1
ATOM 4437 C CA . ASP A 1 564 ? 5.487 -1.877 -2.238 1.00 68.50 564 ASP A CA 1
ATOM 4438 C C . ASP A 1 564 ? 5.301 -0.813 -1.148 1.00 68.50 564 ASP A C 1
ATOM 4440 O O . ASP A 1 564 ? 5.589 0.369 -1.344 1.00 68.50 564 ASP A O 1
ATOM 4444 N N . ILE A 1 565 ? 4.903 -1.264 0.045 1.00 73.62 565 ILE A N 1
ATOM 4445 C CA . ILE A 1 565 ? 4.706 -0.423 1.236 1.00 73.62 565 ILE A CA 1
ATOM 4446 C C . ILE A 1 565 ? 5.934 0.413 1.620 1.00 73.62 565 ILE A C 1
ATOM 4448 O O . ILE A 1 565 ? 5.787 1.408 2.315 1.00 73.62 565 ILE A O 1
ATOM 4452 N N . ARG A 1 566 ? 7.155 0.058 1.189 1.00 75.94 566 ARG A N 1
ATOM 4453 C CA . ARG A 1 566 ? 8.363 0.849 1.501 1.00 75.94 566 ARG A CA 1
ATOM 4454 C C . ARG A 1 566 ? 8.462 2.141 0.699 1.00 75.94 566 ARG A C 1
ATOM 4456 O O . ARG A 1 566 ? 9.203 3.033 1.105 1.00 75.94 566 ARG A O 1
ATOM 4463 N N . GLY A 1 567 ? 7.742 2.239 -0.416 1.00 75.25 567 GLY A N 1
ATOM 4464 C CA . GLY A 1 567 ? 7.756 3.397 -1.302 1.00 75.25 567 GLY A CA 1
ATOM 4465 C C . GLY A 1 567 ? 6.637 4.410 -1.070 1.00 75.25 567 GLY A C 1
ATOM 4466 O O . GLY A 1 567 ? 6.603 5.381 -1.811 1.00 75.25 567 GLY A O 1
ATOM 4467 N N . ARG A 1 568 ? 5.746 4.205 -0.090 1.00 86.94 568 ARG A N 1
ATOM 4468 C CA . ARG A 1 568 ? 4.567 5.047 0.207 1.00 86.94 568 ARG A CA 1
ATOM 4469 C C . ARG A 1 568 ? 4.188 4.993 1.692 1.00 86.94 568 ARG A C 1
ATOM 4471 O O . ARG A 1 568 ? 4.708 4.143 2.408 1.00 86.94 568 ARG A O 1
ATOM 4478 N N . LEU A 1 569 ? 3.256 5.825 2.149 1.00 93.44 569 LEU A N 1
ATOM 4479 C CA . LEU A 1 569 ? 2.594 5.692 3.453 1.00 93.44 569 LEU A CA 1
ATOM 4480 C C . LEU A 1 569 ? 1.926 4.309 3.602 1.00 93.44 569 LEU A C 1
ATOM 4482 O O . LEU A 1 569 ? 1.312 3.795 2.659 1.00 93.44 569 LEU A O 1
ATOM 4486 N N . ASP A 1 570 ? 2.048 3.704 4.785 1.00 94.06 570 ASP A N 1
ATOM 4487 C CA . ASP A 1 570 ? 1.354 2.475 5.172 1.00 94.06 570 ASP A CA 1
ATOM 4488 C C . ASP A 1 570 ? 1.102 2.407 6.691 1.00 94.06 570 ASP A C 1
ATOM 4490 O O . ASP A 1 570 ? 1.844 2.958 7.504 1.00 94.06 570 ASP A O 1
ATOM 4494 N N . LYS A 1 571 ? 0.090 1.644 7.110 1.00 88.38 571 LYS A N 1
ATOM 4495 C CA . LYS A 1 571 ? -0.258 1.407 8.520 1.00 88.38 571 LYS A CA 1
ATOM 4496 C C . LYS A 1 571 ? 0.885 0.814 9.346 1.00 88.38 571 LYS A C 1
ATOM 4498 O O . LYS A 1 571 ? 0.848 0.860 10.575 1.00 88.38 571 LYS A O 1
ATOM 4503 N N . THR A 1 572 ? 1.905 0.236 8.711 1.00 91.12 572 THR A N 1
ATOM 4504 C CA . THR A 1 572 ? 3.115 -0.198 9.416 1.00 91.12 572 THR A CA 1
ATOM 4505 C C . THR A 1 572 ? 3.914 0.944 10.040 1.00 91.12 572 THR A C 1
ATOM 4507 O O . THR A 1 572 ? 4.641 0.668 10.989 1.00 91.12 572 THR A O 1
ATOM 4510 N N . ASP A 1 573 ? 3.761 2.182 9.574 1.00 94.44 573 ASP A N 1
ATOM 4511 C CA . ASP A 1 573 ? 4.713 3.277 9.821 1.00 94.44 573 ASP A CA 1
ATOM 4512 C C . ASP A 1 573 ? 4.622 3.907 11.223 1.00 94.44 573 ASP A C 1
ATOM 4514 O O . ASP A 1 573 ? 5.584 4.506 11.693 1.00 94.44 573 ASP A O 1
ATOM 4518 N N . ALA A 1 574 ? 3.497 3.741 11.923 1.00 95.62 574 ALA A N 1
ATOM 4519 C CA . ALA A 1 574 ? 3.296 4.217 13.297 1.00 95.62 574 ALA A CA 1
ATOM 4520 C C . ALA A 1 574 ? 2.443 3.231 14.114 1.00 95.62 574 ALA A C 1
ATOM 4522 O O . ALA A 1 574 ? 1.976 2.213 13.589 1.00 95.62 574 ALA A O 1
ATOM 4523 N N . ASN A 1 575 ? 2.257 3.491 15.409 1.00 90.88 575 ASN A N 1
ATOM 4524 C CA . ASN A 1 575 ? 1.367 2.705 16.270 1.00 90.88 575 ASN A CA 1
ATOM 4525 C C . ASN A 1 575 ? -0.107 2.886 15.875 1.00 90.88 575 ASN A C 1
ATOM 4527 O O . ASN A 1 575 ? -0.865 1.914 15.873 1.00 90.88 575 ASN A O 1
ATOM 4531 N N . PHE A 1 576 ? -0.483 4.082 15.420 1.00 86.12 576 PHE A N 1
ATOM 4532 C CA . PHE A 1 576 ? -1.744 4.341 14.735 1.00 86.12 576 PHE A CA 1
ATOM 4533 C C . PHE A 1 576 ? -1.530 5.164 13.455 1.00 86.12 576 PHE A C 1
ATOM 4535 O O . PHE A 1 576 ? -0.651 6.018 13.396 1.00 86.12 576 PHE A O 1
ATOM 4542 N N . VAL A 1 577 ? -2.323 4.894 12.415 1.00 92.00 577 VAL A N 1
ATOM 4543 C CA . VAL A 1 577 ? -2.271 5.631 11.141 1.00 92.00 577 VAL A CA 1
ATOM 4544 C C . VAL A 1 577 ? -3.697 5.865 10.678 1.00 92.00 577 VAL A C 1
ATOM 4546 O O . VAL A 1 577 ? -4.437 4.893 10.526 1.00 92.00 577 VAL A O 1
ATOM 4549 N N . ASP A 1 578 ? -4.075 7.113 10.442 1.00 88.62 578 ASP A N 1
ATOM 4550 C CA . ASP A 1 578 ? -5.367 7.476 9.867 1.00 88.62 578 ASP A CA 1
ATOM 4551 C C . ASP A 1 578 ? -5.202 8.311 8.597 1.00 88.62 578 ASP A C 1
ATOM 4553 O O . ASP A 1 578 ? -4.288 9.124 8.492 1.00 88.62 578 ASP A O 1
ATOM 4557 N N . VAL A 1 579 ? -6.053 8.078 7.601 1.00 90.12 579 VAL A N 1
ATOM 4558 C CA . VAL A 1 579 ? -5.950 8.716 6.282 1.00 90.12 579 VAL A CA 1
ATOM 4559 C C . VAL A 1 579 ? -7.290 9.329 5.899 1.00 90.12 579 VAL A C 1
ATOM 4561 O O . VAL A 1 579 ? -8.333 8.718 6.122 1.00 90.12 579 VAL A O 1
ATOM 4564 N N . ILE A 1 580 ? -7.267 10.532 5.332 1.00 89.81 580 ILE A N 1
ATOM 4565 C CA . ILE A 1 580 ? -8.442 11.262 4.852 1.00 89.81 580 ILE A CA 1
ATOM 4566 C C . ILE A 1 580 ? -8.291 11.445 3.346 1.00 89.81 580 ILE A C 1
ATOM 4568 O O . ILE A 1 580 ? -7.453 12.217 2.904 1.00 89.81 580 ILE A O 1
ATOM 4572 N N . HIS A 1 581 ? -9.101 10.732 2.575 1.00 86.25 581 HIS A N 1
ATOM 4573 C CA . HIS A 1 581 ? -9.148 10.754 1.117 1.00 86.25 581 HIS A CA 1
ATOM 4574 C C . HIS A 1 581 ? -10.253 11.707 0.648 1.00 86.25 581 HIS A C 1
ATOM 4576 O O . HIS A 1 581 ? -11.422 11.517 1.006 1.00 86.25 581 HIS A O 1
ATOM 4582 N N . THR A 1 582 ? -9.900 12.701 -0.164 1.00 84.31 582 THR A N 1
ATOM 4583 C CA . THR A 1 582 ? -10.815 13.720 -0.709 1.00 84.31 582 THR A CA 1
ATOM 4584 C C . THR A 1 582 ? -10.678 13.934 -2.219 1.00 84.31 582 THR A C 1
ATOM 4586 O O . THR A 1 582 ? -11.636 14.407 -2.819 1.00 84.31 582 THR A O 1
ATOM 4589 N N . ASN A 1 583 ? -9.573 13.541 -2.866 1.00 85.31 583 ASN A N 1
ATOM 4590 C CA . ASN A 1 583 ? -9.431 13.626 -4.327 1.00 85.31 583 ASN A CA 1
ATOM 4591 C C . ASN A 1 583 ? -8.701 12.404 -4.923 1.00 85.31 583 ASN A C 1
ATOM 4593 O O . ASN A 1 583 ? -7.574 12.483 -5.414 1.00 85.31 583 ASN A O 1
ATOM 4597 N N . THR A 1 584 ? -9.369 11.250 -4.899 1.00 73.88 584 THR A N 1
ATOM 4598 C CA . THR A 1 584 ? -8.853 9.962 -5.401 1.00 73.88 584 THR A CA 1
ATOM 4599 C C . THR A 1 584 ? -9.436 9.548 -6.755 1.00 73.88 584 THR A C 1
ATOM 4601 O O . THR A 1 584 ? -8.845 8.721 -7.452 1.00 73.88 584 THR A O 1
ATOM 4604 N N . PHE A 1 585 ? -10.573 10.132 -7.148 1.00 61.03 585 PHE A N 1
ATOM 4605 C CA . PHE A 1 585 ? -11.300 9.854 -8.392 1.00 61.03 585 PHE A CA 1
ATOM 4606 C C . PHE A 1 585 ? -11.838 11.141 -9.059 1.00 61.03 585 PHE A C 1
ATOM 4608 O O . PHE A 1 585 ? -12.938 11.137 -9.613 1.00 61.03 585 PHE A O 1
ATOM 4615 N N . GLY A 1 586 ? -11.082 12.245 -8.995 1.00 49.66 586 GLY A N 1
ATOM 4616 C CA . GLY A 1 586 ? -11.465 13.542 -9.567 1.00 49.66 586 GLY A CA 1
ATOM 4617 C C . GLY A 1 586 ? -11.795 13.513 -11.069 1.00 49.66 586 GLY A C 1
ATOM 4618 O O . GLY A 1 586 ? -11.270 12.702 -11.840 1.00 49.66 586 GLY A O 1
ATOM 4619 N N . SER A 1 587 ? -12.668 14.426 -11.510 1.00 38.59 587 SER A N 1
ATOM 4620 C CA . SER A 1 587 ? -13.272 14.410 -12.859 1.00 38.59 587 SER A CA 1
ATOM 4621 C C . SER A 1 587 ? -12.310 14.615 -14.050 1.00 38.59 587 SER A C 1
ATOM 4623 O O . SER A 1 587 ? -12.728 14.470 -15.204 1.00 38.59 587 SER A O 1
ATOM 4625 N N . LEU A 1 588 ? -11.044 14.984 -13.817 1.00 41.28 588 LEU A N 1
ATOM 4626 C CA . LEU A 1 588 ? -10.064 15.325 -14.868 1.00 41.28 588 LEU A CA 1
ATOM 4627 C C . LEU A 1 588 ? -8.660 14.768 -14.589 1.00 41.28 588 LEU A C 1
ATOM 4629 O O . LEU A 1 588 ? -8.032 14.197 -15.482 1.00 41.28 588 LEU A O 1
ATOM 4633 N N . ILE A 1 589 ? -8.176 14.967 -13.365 1.00 51.91 589 ILE A N 1
ATOM 4634 C CA . ILE A 1 589 ? -6.926 14.462 -12.783 1.00 51.91 589 ILE A CA 1
ATOM 4635 C C . ILE A 1 589 ? -7.286 14.041 -11.339 1.00 51.91 589 ILE A C 1
ATOM 4637 O O . ILE A 1 589 ? -8.357 14.403 -10.854 1.00 51.91 589 ILE A O 1
ATOM 4641 N N . SER A 1 590 ? -6.454 13.224 -10.692 1.00 57.56 590 SER A N 1
ATOM 4642 C CA . SER A 1 590 ? -6.585 12.868 -9.274 1.00 57.56 590 SER A CA 1
ATOM 4643 C C . SER A 1 590 ? -5.243 13.082 -8.575 1.00 57.56 590 SER A C 1
ATOM 4645 O O . SER A 1 590 ? -4.264 12.404 -8.913 1.00 57.56 590 SER A O 1
ATOM 4647 N N . SER A 1 591 ? -5.192 14.010 -7.623 1.00 75.62 591 SER A N 1
ATOM 4648 C CA . SER A 1 591 ? -3.963 14.340 -6.888 1.00 75.62 591 SER A CA 1
ATOM 4649 C C . SER A 1 591 ? -3.726 13.413 -5.679 1.00 75.62 591 SER A C 1
ATOM 4651 O O . SER A 1 591 ? -2.581 13.034 -5.407 1.00 75.62 591 SER A O 1
ATOM 4653 N N . GLY A 1 592 ? -4.789 12.967 -5.003 1.00 82.69 592 GLY A N 1
ATOM 4654 C CA . GLY A 1 592 ? -4.757 12.006 -3.896 1.00 82.69 592 GLY A CA 1
ATOM 4655 C C . GLY A 1 592 ? -4.639 10.540 -4.339 1.00 82.69 592 GLY A C 1
ATOM 4656 O O . GLY A 1 592 ? -4.971 10.159 -5.463 1.00 82.69 592 GLY A O 1
ATOM 4657 N N . THR A 1 593 ? -4.134 9.687 -3.448 1.00 83.19 593 THR A N 1
ATOM 4658 C CA . THR A 1 593 ? -3.941 8.248 -3.687 1.00 83.19 593 THR A CA 1
ATOM 4659 C C . THR A 1 593 ? -5.217 7.448 -3.454 1.00 83.19 593 THR A C 1
ATOM 4661 O O . THR A 1 593 ? -5.817 7.545 -2.393 1.00 83.19 593 THR A O 1
ATOM 4664 N N . LYS A 1 594 ? -5.597 6.540 -4.364 1.00 81.56 594 LYS A N 1
ATOM 4665 C CA . LYS A 1 594 ? -6.674 5.567 -4.061 1.00 81.56 594 LYS A CA 1
ATOM 4666 C C . LYS A 1 594 ? -6.214 4.408 -3.163 1.00 81.56 594 LYS A C 1
ATOM 4668 O O . LYS A 1 594 ? -6.987 3.486 -2.890 1.00 81.56 594 LYS A O 1
ATOM 4673 N N . VAL A 1 595 ? -4.939 4.387 -2.758 1.00 77.81 595 VAL A N 1
ATOM 4674 C CA . VAL A 1 595 ? -4.370 3.307 -1.945 1.00 77.81 595 VAL A CA 1
ATOM 4675 C C . VAL A 1 595 ? -4.743 3.485 -0.477 1.00 77.81 595 VAL A C 1
ATOM 4677 O O . VAL A 1 595 ? -4.224 4.353 0.225 1.00 77.81 595 VAL A O 1
ATOM 4680 N N . ILE A 1 596 ? -5.591 2.571 -0.007 1.00 82.75 596 ILE A N 1
ATOM 4681 C CA . ILE A 1 596 ? -5.898 2.367 1.410 1.00 82.75 596 ILE A CA 1
ATOM 4682 C C . ILE A 1 596 ? -4.596 2.068 2.159 1.00 82.75 596 ILE A C 1
ATOM 4684 O O . ILE A 1 596 ? -3.951 1.042 1.916 1.00 82.75 596 ILE A O 1
ATOM 4688 N N . SER A 1 597 ? -4.198 2.986 3.033 1.00 83.50 597 SER A N 1
ATOM 4689 C CA . SER A 1 597 ? -2.869 3.028 3.654 1.00 83.50 597 SER A CA 1
ATOM 4690 C C . SER A 1 597 ? -2.912 3.243 5.168 1.00 83.50 597 SER A C 1
ATOM 4692 O O . SER A 1 597 ? -1.873 3.144 5.814 1.00 83.50 597 SER A O 1
ATOM 4694 N N . GLY A 1 598 ? -4.087 3.449 5.764 1.00 78.25 598 GLY A N 1
ATOM 4695 C CA . GLY A 1 598 ? -4.271 3.590 7.203 1.00 78.25 598 GLY A CA 1
ATOM 4696 C C . GLY A 1 598 ? -4.570 2.288 7.959 1.00 78.25 598 GLY A C 1
ATOM 4697 O O . GLY A 1 598 ? -4.752 1.191 7.421 1.00 78.25 598 GLY A O 1
ATOM 4698 N N . HIS A 1 599 ? -4.626 2.427 9.283 1.00 75.81 599 HIS A N 1
ATOM 4699 C CA . HIS A 1 599 ? -5.460 1.586 10.141 1.00 75.81 599 HIS A CA 1
ATOM 4700 C C . HIS A 1 599 ? -6.942 1.981 10.019 1.00 75.81 599 HIS A C 1
ATOM 4702 O O . HIS A 1 599 ? -7.817 1.140 10.242 1.00 75.81 599 HIS A O 1
ATOM 4708 N N . VAL A 1 600 ? -7.202 3.250 9.692 1.00 71.38 600 VAL A N 1
ATOM 4709 C CA . VAL A 1 600 ? -8.513 3.838 9.399 1.00 71.38 600 VAL A CA 1
ATOM 4710 C C . VAL A 1 600 ? -8.354 4.743 8.175 1.00 71.38 600 VAL A C 1
ATOM 4712 O O . VAL A 1 600 ? -7.517 5.640 8.188 1.00 71.38 600 VAL A O 1
ATOM 4715 N N . ASP A 1 601 ? -9.150 4.523 7.134 1.00 77.06 601 ASP A N 1
ATOM 4716 C CA . ASP A 1 601 ? -9.141 5.327 5.909 1.00 77.06 601 ASP A CA 1
ATOM 4717 C C . ASP A 1 601 ? -10.537 5.916 5.688 1.00 77.06 601 ASP A C 1
ATOM 4719 O O . ASP A 1 601 ? -11.496 5.199 5.399 1.00 77.06 601 ASP A O 1
ATOM 4723 N N . PHE A 1 602 ? -10.665 7.229 5.829 1.00 74.19 602 PHE A N 1
ATOM 4724 C CA . PHE A 1 602 ? -11.897 7.965 5.589 1.00 74.19 602 PHE A CA 1
ATOM 4725 C C . PHE A 1 602 ? -11.944 8.439 4.140 1.00 74.19 602 PHE A C 1
ATOM 4727 O O . PHE A 1 602 ? -11.015 9.087 3.682 1.00 74.19 602 PHE A O 1
ATOM 4734 N N . ILE A 1 603 ? -13.024 8.154 3.422 1.00 72.06 603 ILE A N 1
ATOM 4735 C CA . ILE A 1 603 ? -13.229 8.559 2.030 1.00 72.06 603 ILE A CA 1
ATOM 4736 C C . ILE A 1 603 ? -14.389 9.556 1.992 1.00 72.06 603 ILE A C 1
ATOM 4738 O O . ILE A 1 603 ? -15.557 9.158 1.982 1.00 72.06 603 ILE A O 1
ATOM 4742 N N . ALA A 1 604 ? -14.082 10.851 2.008 1.00 67.06 604 ALA A N 1
ATOM 4743 C CA . ALA A 1 604 ? -15.095 11.900 2.027 1.00 67.06 604 ALA A CA 1
ATOM 4744 C C . ALA A 1 604 ? -15.695 12.115 0.638 1.00 67.06 604 ALA A C 1
ATOM 4746 O O . ALA A 1 604 ? -14.978 12.252 -0.348 1.00 67.06 604 ALA A O 1
ATOM 4747 N N . ASN A 1 605 ? -17.026 12.097 0.553 1.00 66.00 605 ASN A N 1
ATOM 4748 C CA . ASN A 1 605 ? -17.791 12.264 -0.685 1.00 66.00 605 ASN A CA 1
ATOM 4749 C C . ASN A 1 605 ? -17.304 11.322 -1.800 1.00 66.00 605 ASN A C 1
ATOM 4751 O O . ASN A 1 605 ? -17.152 11.704 -2.954 1.00 66.00 605 ASN A O 1
ATOM 4755 N N . LYS A 1 606 ? -17.030 10.066 -1.410 1.00 64.12 606 LYS A N 1
ATOM 4756 C CA . LYS A 1 606 ? -16.425 8.999 -2.230 1.00 64.12 606 LYS A CA 1
ATOM 4757 C C . LYS A 1 606 ? -14.989 9.258 -2.734 1.00 64.12 606 LYS A C 1
ATOM 4759 O O . LYS A 1 606 ? -14.455 8.402 -3.433 1.00 64.12 606 LYS A O 1
ATOM 4764 N N . GLY A 1 607 ? -14.354 10.368 -2.358 1.00 66.62 607 GLY A N 1
ATOM 4765 C CA . GLY A 1 607 ? -13.063 10.793 -2.907 1.00 66.62 607 GLY A CA 1
ATOM 4766 C C . GLY A 1 607 ? -13.172 11.333 -4.338 1.00 66.62 607 GLY A C 1
ATOM 4767 O O . GLY A 1 607 ? -12.182 11.340 -5.063 1.00 66.62 607 GLY A O 1
ATOM 4768 N N . GLU A 1 608 ? -14.376 11.732 -4.753 1.00 75.94 608 GLU A N 1
ATOM 4769 C CA . GLU A 1 608 ? -14.643 12.481 -5.986 1.00 75.94 608 GLU A CA 1
ATOM 4770 C C . GLU A 1 608 ? -14.534 13.999 -5.711 1.00 75.94 608 GLU A C 1
ATOM 4772 O O . GLU A 1 608 ? -14.125 14.419 -4.625 1.00 75.94 608 GLU A O 1
ATOM 4777 N N . ASP A 1 609 ? -14.926 14.825 -6.684 1.00 79.06 609 ASP A N 1
ATOM 4778 C CA . ASP A 1 609 ? -15.025 16.282 -6.552 1.00 79.06 609 ASP A CA 1
ATOM 4779 C C . ASP A 1 609 ? -15.832 16.674 -5.288 1.00 79.06 609 ASP A C 1
ATOM 4781 O O . ASP A 1 609 ? -16.980 16.255 -5.099 1.00 79.06 609 ASP A O 1
ATOM 4785 N N . GLN A 1 610 ? -15.230 17.459 -4.390 1.00 77.50 610 GLN A N 1
ATOM 4786 C CA . GLN A 1 610 ? -15.805 17.733 -3.068 1.00 77.50 610 GLN A CA 1
ATOM 4787 C C . GLN A 1 610 ? -16.912 18.808 -3.118 1.00 77.50 610 GLN A C 1
ATOM 4789 O O . GLN A 1 610 ? -16.808 19.763 -3.889 1.00 77.50 610 GLN A O 1
ATOM 4794 N N . PRO A 1 611 ? -17.953 18.734 -2.261 1.00 68.25 611 PRO A N 1
ATOM 4795 C CA . PRO A 1 611 ? -19.006 19.748 -2.192 1.00 68.25 611 PRO A CA 1
ATOM 4796 C C . PRO A 1 611 ? -18.444 21.166 -2.032 1.00 68.25 611 PRO A C 1
ATOM 4798 O O . PRO A 1 611 ? -17.575 21.407 -1.193 1.00 68.25 611 PRO A O 1
ATOM 4801 N N . GLY A 1 612 ? -18.927 22.111 -2.842 1.00 74.56 612 GLY A N 1
ATOM 4802 C CA . GLY A 1 612 ? -18.421 23.488 -2.888 1.00 74.56 612 GLY A CA 1
ATOM 4803 C C . GLY A 1 612 ? -17.122 23.696 -3.683 1.00 74.56 612 GLY A C 1
ATOM 4804 O O . GLY A 1 612 ? -16.644 24.827 -3.734 1.00 74.56 612 GLY A O 1
ATOM 4805 N N . CYS A 1 613 ? -16.557 22.655 -4.304 1.00 74.69 613 CYS A N 1
ATOM 4806 C CA . CYS A 1 613 ? -15.458 22.769 -5.262 1.00 74.69 613 CYS A CA 1
ATOM 4807 C C . CYS A 1 613 ? -15.999 22.721 -6.698 1.00 74.69 613 CYS A C 1
ATOM 4809 O O . CYS A 1 613 ? -16.433 21.676 -7.170 1.00 74.69 613 CYS A O 1
ATOM 4811 N N . ASP A 1 614 ? -15.943 23.852 -7.405 1.00 74.50 614 ASP A N 1
ATOM 4812 C CA . ASP A 1 614 ? -16.482 24.005 -8.761 1.00 74.50 614 ASP A CA 1
ATOM 4813 C C . ASP A 1 614 ? -15.451 24.605 -9.736 1.00 74.50 614 ASP A C 1
ATOM 4815 O O . ASP A 1 614 ? -14.605 25.429 -9.381 1.00 74.50 614 ASP A O 1
ATOM 4819 N N . GLY A 1 615 ? -15.577 24.263 -11.021 1.00 66.06 615 GLY A N 1
ATOM 4820 C CA . GLY A 1 615 ? -14.847 24.918 -12.111 1.00 66.06 615 GLY A CA 1
ATOM 4821 C C . GLY A 1 615 ? -13.400 24.446 -12.310 1.00 66.06 615 GLY A C 1
ATOM 4822 O O . GLY A 1 615 ? -13.068 23.283 -12.111 1.00 66.06 615 GLY A O 1
ATOM 4823 N N . LEU A 1 616 ? -12.532 25.349 -12.783 1.00 56.28 616 LEU A N 1
ATOM 4824 C CA . LEU A 1 616 ? -11.166 25.029 -13.244 1.00 56.28 616 LEU A CA 1
ATOM 4825 C C . LEU A 1 616 ? -10.196 24.578 -12.136 1.00 56.28 616 LEU A C 1
ATOM 4827 O O . LEU A 1 616 ? -9.145 24.035 -12.458 1.00 56.28 616 LEU A O 1
ATOM 4831 N N . LEU A 1 617 ? -10.532 24.812 -10.864 1.00 63.81 617 LEU A N 1
ATOM 4832 C CA . LEU A 1 617 ? -9.706 24.477 -9.696 1.00 63.81 617 LEU A CA 1
ATOM 4833 C C . LEU A 1 617 ? -10.319 23.354 -8.840 1.00 63.81 617 LEU A C 1
ATOM 4835 O O . LEU A 1 617 ? -9.908 23.165 -7.699 1.00 63.81 617 LEU A O 1
ATOM 4839 N N . VAL A 1 618 ? -11.291 22.606 -9.382 1.00 69.06 618 VAL A N 1
ATOM 4840 C CA . VAL A 1 618 ? -11.993 21.533 -8.656 1.00 69.06 618 VAL A CA 1
ATOM 4841 C C . VAL A 1 618 ? -11.043 20.480 -8.071 1.00 69.06 618 VAL A C 1
ATOM 4843 O O . VAL A 1 618 ? -11.255 20.061 -6.938 1.00 69.06 618 VAL A O 1
ATOM 4846 N N . ASP A 1 619 ? -9.967 20.122 -8.781 1.00 69.38 619 ASP A N 1
ATOM 4847 C CA . ASP A 1 619 ? -8.941 19.171 -8.317 1.00 69.38 619 ASP A CA 1
ATOM 4848 C C . ASP A 1 619 ? -8.197 19.682 -7.071 1.00 69.38 619 ASP A C 1
ATOM 4850 O O . ASP A 1 619 ? -8.137 18.988 -6.058 1.00 69.38 619 ASP A O 1
ATOM 4854 N N . VAL A 1 620 ? -7.706 20.926 -7.122 1.00 73.19 620 VAL A N 1
ATOM 4855 C CA . VAL A 1 620 ? -6.944 21.561 -6.032 1.00 73.19 620 VAL A CA 1
ATOM 4856 C C . VAL A 1 620 ? -7.831 21.754 -4.802 1.00 73.19 620 VAL A C 1
ATOM 4858 O O . VAL A 1 620 ? -7.492 21.274 -3.727 1.00 73.19 620 VAL A O 1
ATOM 4861 N N . CYS A 1 621 ? -9.021 22.334 -4.979 1.00 79.06 621 CYS A N 1
ATOM 4862 C CA . CYS A 1 621 ? -9.998 22.514 -3.901 1.00 79.06 621 CYS A CA 1
ATOM 4863 C C . CYS A 1 621 ? -10.411 21.174 -3.259 1.00 79.06 621 CYS A C 1
ATOM 4865 O O . CYS A 1 621 ? -10.544 21.068 -2.040 1.00 79.06 621 CYS A O 1
ATOM 4867 N N . SER A 1 622 ? -10.582 20.119 -4.065 1.00 80.88 622 SER A N 1
ATOM 4868 C CA . SER A 1 622 ? -10.924 18.787 -3.551 1.00 80.88 622 SER A CA 1
ATOM 4869 C C . SER A 1 622 ? -9.757 18.135 -2.807 1.00 80.88 622 SER A C 1
ATOM 4871 O O . SER A 1 622 ? -9.988 17.390 -1.860 1.00 80.88 622 SER A O 1
ATOM 4873 N N . HIS A 1 623 ? -8.511 18.426 -3.186 1.00 86.06 623 HIS A N 1
ATOM 4874 C CA . HIS A 1 623 ? -7.306 17.973 -2.484 1.00 86.06 623 HIS A CA 1
ATOM 4875 C C . HIS A 1 623 ? -7.174 18.673 -1.113 1.00 86.06 623 HIS A C 1
ATOM 4877 O O . HIS A 1 623 ? -7.084 18.011 -0.073 1.00 86.06 623 HIS A O 1
ATOM 4883 N N . GLU A 1 624 ? -7.289 20.006 -1.102 1.00 85.50 624 GLU A N 1
ATOM 4884 C CA . GLU A 1 624 ? -7.194 20.879 0.082 1.00 85.50 624 GLU A CA 1
ATOM 4885 C C . GLU A 1 624 ? -8.273 20.578 1.137 1.00 85.50 624 GLU A C 1
ATOM 4887 O O . GLU A 1 624 ? -8.012 20.620 2.342 1.00 85.50 624 GLU A O 1
ATOM 4892 N N . ARG A 1 625 ? -9.470 20.150 0.708 1.00 85.94 625 ARG A N 1
ATOM 4893 C CA . ARG A 1 625 ? -10.578 19.760 1.601 1.00 85.94 625 ARG A CA 1
ATOM 4894 C C . ARG A 1 625 ? -10.154 18.792 2.719 1.00 85.94 625 ARG A C 1
ATOM 4896 O O . ARG A 1 625 ? -10.751 18.806 3.793 1.00 85.94 625 ARG A O 1
ATOM 4903 N N . SER A 1 626 ? -9.134 17.958 2.508 1.00 89.62 626 SER A N 1
ATOM 4904 C CA . SER A 1 626 ? -8.642 17.016 3.523 1.00 89.62 626 SER A CA 1
ATOM 4905 C C . SER A 1 626 ? -8.101 17.687 4.790 1.00 89.62 626 SER A C 1
ATOM 4907 O O . SER A 1 626 ? -8.411 17.224 5.892 1.00 89.62 626 SER A O 1
ATOM 4909 N N . HIS A 1 627 ? -7.347 18.786 4.665 1.00 89.12 627 HIS A N 1
ATOM 4910 C CA . HIS A 1 627 ? -6.832 19.522 5.822 1.00 89.12 627 HIS A CA 1
ATOM 4911 C C . HIS A 1 627 ? -7.902 20.410 6.463 1.00 89.12 627 HIS A C 1
ATOM 4913 O O . HIS A 1 627 ? -7.942 20.516 7.687 1.00 89.12 627 HIS A O 1
ATOM 4919 N N . GLU A 1 628 ? -8.825 20.967 5.672 1.00 84.12 628 GLU A N 1
ATOM 4920 C CA . GLU A 1 628 ? -9.985 21.705 6.191 1.00 84.12 628 GLU A CA 1
ATOM 4921 C C . GLU A 1 628 ? -10.867 20.814 7.075 1.00 84.12 628 GLU A C 1
ATOM 4923 O O . GLU A 1 628 ? -11.173 21.173 8.210 1.00 84.12 628 GLU A O 1
ATOM 4928 N N . LEU A 1 629 ? -11.226 19.616 6.593 1.00 76.25 629 LEU A N 1
ATOM 4929 C CA . LEU A 1 629 ? -12.029 18.654 7.353 1.00 76.25 629 LEU A CA 1
ATOM 4930 C C . LEU A 1 629 ? -11.336 18.256 8.665 1.00 76.25 629 LEU A C 1
ATOM 4932 O O . LEU A 1 629 ? -12.001 18.099 9.692 1.00 76.25 629 LEU A O 1
ATOM 4936 N N . TRP A 1 630 ? -10.008 18.108 8.657 1.00 84.88 630 TRP A N 1
ATOM 4937 C CA . TRP A 1 630 ? -9.246 17.818 9.872 1.00 84.88 630 TRP A CA 1
ATOM 4938 C C . TRP A 1 630 ? -9.239 19.014 10.841 1.00 84.88 630 TRP A C 1
ATOM 4940 O O . TRP A 1 630 ? -9.545 18.829 12.022 1.00 84.88 630 TRP A O 1
ATOM 4950 N N . ASN A 1 631 ? -8.988 20.238 10.363 1.00 79.69 631 ASN A N 1
ATOM 4951 C CA . ASN A 1 631 ? -9.017 21.459 11.181 1.00 79.69 631 ASN A CA 1
ATOM 4952 C C . ASN A 1 631 ? -10.408 21.718 11.791 1.00 79.69 631 ASN A C 1
ATOM 4954 O O . ASN A 1 631 ? -10.515 21.988 12.991 1.00 79.69 631 ASN A O 1
ATOM 4958 N N . ASP A 1 632 ? -11.488 21.561 11.020 1.00 73.31 632 ASP A N 1
ATOM 4959 C CA . ASP A 1 632 ? -12.857 21.701 11.533 1.00 73.31 632 ASP A CA 1
ATOM 4960 C C . ASP A 1 632 ? -13.206 20.601 12.555 1.00 73.31 632 ASP A C 1
ATOM 4962 O O . ASP A 1 632 ? -13.937 20.875 13.514 1.00 73.31 632 ASP A O 1
ATOM 4966 N N . SER A 1 633 ? -12.667 19.380 12.405 1.00 71.75 633 SER A N 1
ATOM 4967 C CA . SER A 1 633 ? -12.850 18.293 13.386 1.00 71.75 633 SER A CA 1
ATOM 4968 C C . SER A 1 633 ? -12.223 18.617 14.744 1.00 71.75 633 SER A C 1
ATOM 4970 O O . SER A 1 633 ? -12.781 18.268 15.786 1.00 71.75 633 SER A O 1
ATOM 4972 N N . LEU A 1 634 ? -11.092 19.330 14.723 1.00 72.00 634 LEU A N 1
ATOM 4973 C CA . LEU A 1 634 ? -10.381 19.786 15.908 1.00 72.00 634 LEU A CA 1
ATOM 4974 C C . LEU A 1 634 ? -11.161 20.919 16.591 1.00 72.00 634 LEU A C 1
ATOM 4976 O O . LEU A 1 634 ? -11.423 20.854 17.790 1.00 72.00 634 LEU A O 1
ATOM 4980 N N . LYS A 1 635 ? -11.578 21.942 15.834 1.00 64.50 635 LYS A N 1
ATOM 4981 C CA . LYS A 1 635 ? -12.213 23.161 16.369 1.00 64.50 635 LYS A CA 1
ATOM 4982 C C . LYS A 1 635 ? -13.613 22.958 16.937 1.00 64.50 635 LYS A C 1
ATOM 4984 O O . LYS A 1 635 ? -13.916 23.457 18.018 1.00 64.50 635 LYS A O 1
ATOM 4989 N N . ASN A 1 636 ? -14.483 22.273 16.198 1.00 52.88 636 ASN A N 1
ATOM 4990 C CA . ASN A 1 636 ? -15.897 22.148 16.567 1.00 52.88 636 ASN A CA 1
ATOM 4991 C C . ASN A 1 636 ? -16.142 21.021 17.584 1.00 52.88 636 ASN A C 1
ATOM 4993 O O . ASN A 1 636 ? -17.234 20.922 18.161 1.00 52.88 636 ASN A O 1
ATOM 4997 N N . GLY A 1 637 ? -15.140 20.145 17.740 1.00 47.06 637 GLY A N 1
ATOM 4998 C CA . GLY A 1 637 ? -15.277 18.805 18.289 1.00 47.06 637 GLY A CA 1
ATOM 4999 C C . GLY A 1 637 ? -16.390 18.003 17.604 1.00 47.06 637 GLY A C 1
ATOM 5000 O O . GLY A 1 637 ? -17.087 18.459 16.691 1.00 47.06 637 GLY A O 1
ATOM 5001 N N . CYS A 1 638 ? -16.671 16.828 18.156 1.00 41.62 638 CYS A N 1
ATOM 5002 C CA . CYS A 1 638 ? -18.073 16.454 18.267 1.00 41.62 638 CYS A CA 1
ATOM 5003 C C . CYS A 1 638 ? -18.650 17.279 19.422 1.00 41.62 638 CYS A C 1
ATOM 5005 O O . CYS A 1 638 ? -18.529 16.897 20.587 1.00 41.62 638 CYS A O 1
ATOM 5007 N N . SER A 1 639 ? -19.280 18.418 19.109 1.00 33.34 639 SER A N 1
ATOM 5008 C CA . SER A 1 639 ? -20.269 18.994 20.027 1.00 33.34 639 SER A CA 1
ATOM 5009 C C . SER A 1 639 ? -21.253 17.887 20.439 1.00 33.34 639 SER A C 1
ATOM 5011 O O . SER A 1 639 ? -21.498 16.991 19.628 1.00 33.34 639 SER A O 1
ATOM 5013 N N . PRO A 1 640 ? -21.829 17.898 21.657 1.00 34.81 640 PRO A N 1
ATOM 5014 C CA . PRO A 1 640 ? -22.756 16.859 22.102 1.00 34.81 640 PRO A CA 1
ATOM 5015 C C . PRO A 1 640 ? -24.098 16.950 21.353 1.00 34.81 640 PRO A C 1
ATOM 5017 O O . PRO A 1 640 ? -25.125 17.375 21.890 1.00 34.81 640 PRO A O 1
ATOM 5020 N N . CYS A 1 641 ? -24.082 16.527 20.088 1.00 33.28 641 CYS A N 1
ATOM 5021 C CA . CYS A 1 641 ? -25.244 16.215 19.281 1.00 33.28 641 CYS A CA 1
ATOM 5022 C C . CYS A 1 641 ? -26.053 15.177 20.055 1.00 33.28 641 CYS A C 1
ATOM 5024 O O . CYS A 1 641 ? -25.576 14.087 20.363 1.00 33.28 641 CYS A O 1
ATOM 5026 N N . SER A 1 642 ? -27.262 15.558 20.453 1.00 30.67 642 SER A N 1
ATOM 5027 C CA . SER A 1 642 ? -28.051 14.813 21.431 1.00 30.67 642 SER A CA 1
ATOM 5028 C C . SER A 1 642 ? -28.762 13.636 20.749 1.00 30.67 642 SER A C 1
ATOM 5030 O O . SER A 1 642 ? -29.958 13.696 20.472 1.00 30.67 642 SER A O 1
ATOM 5032 N N . GLY A 1 643 ? -28.013 12.572 20.443 1.00 35.84 643 GLY A N 1
ATOM 5033 C CA . GLY A 1 643 ? -28.518 11.358 19.797 1.00 35.84 643 GLY A CA 1
ATOM 5034 C C . GLY A 1 643 ? -27.430 10.317 19.503 1.00 35.84 643 GLY A C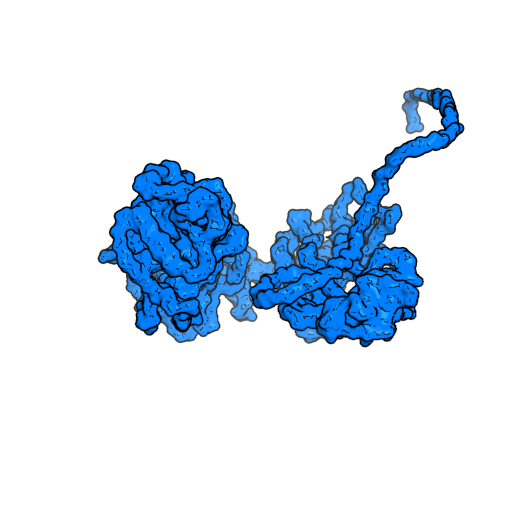 1
ATOM 5035 O O . GLY A 1 643 ? -26.248 10.641 19.454 1.00 35.84 643 GLY A O 1
ATOM 5036 N N . ASP A 1 644 ? -27.845 9.067 19.274 1.00 30.25 644 ASP A N 1
ATOM 5037 C CA . ASP A 1 644 ? -26.985 7.880 19.068 1.00 30.25 644 ASP A CA 1
ATOM 5038 C C . ASP A 1 644 ? -26.251 7.842 17.695 1.00 30.25 644 ASP A C 1
ATOM 5040 O O . ASP A 1 644 ? -26.045 6.764 17.126 1.00 30.25 644 ASP A O 1
ATOM 5044 N N . GLU A 1 645 ? -25.936 8.997 17.096 1.00 34.81 645 GLU A N 1
ATOM 5045 C CA . GLU A 1 645 ? -25.578 9.127 15.670 1.00 34.81 645 GLU A CA 1
ATOM 5046 C C . GLU A 1 645 ? -24.404 10.090 15.396 1.00 34.81 645 GLU A C 1
ATOM 5048 O O . GLU A 1 645 ? -24.475 10.913 14.490 1.00 34.81 645 GLU A O 1
ATOM 5053 N N . CYS A 1 646 ? -23.300 9.992 16.141 1.00 39.16 646 CYS A N 1
ATOM 5054 C CA . CYS A 1 646 ? -22.056 10.699 15.805 1.00 39.16 646 CYS A CA 1
ATOM 5055 C C . CYS A 1 646 ? -20.828 9.816 16.111 1.00 39.16 646 CYS A C 1
ATOM 5057 O O . CYS A 1 646 ? -20.858 9.017 17.046 1.00 39.16 646 CYS A O 1
ATOM 5059 N N . GLN A 1 647 ? -19.770 9.913 15.301 1.00 45.38 647 GLN A N 1
ATOM 5060 C CA . GLN A 1 647 ? -18.544 9.110 15.417 1.00 45.38 647 GLN A CA 1
ATOM 5061 C C . GLN A 1 647 ? -17.315 9.952 15.071 1.00 45.38 647 GLN A C 1
ATOM 5063 O O . GLN A 1 647 ? -17.385 10.874 14.264 1.00 45.38 647 GLN A O 1
ATOM 5068 N N . GLU A 1 648 ? -16.196 9.603 15.695 1.00 52.12 648 GLU A N 1
ATOM 5069 C CA . GLU A 1 648 ? -15.001 10.435 15.815 1.00 52.12 648 GLU A CA 1
ATOM 5070 C C . GLU A 1 648 ? -14.121 10.447 14.548 1.00 52.12 648 GLU A C 1
ATOM 5072 O O . GLU A 1 648 ? -13.645 9.414 14.083 1.00 52.12 648 GLU A O 1
ATOM 5077 N N . PHE A 1 649 ? -13.869 11.639 14.006 1.00 59.00 649 PHE A N 1
ATOM 5078 C CA . PHE A 1 649 ? -13.043 11.882 12.817 1.00 59.00 649 PHE A CA 1
ATOM 5079 C C . PHE A 1 649 ? -11.857 12.804 13.155 1.00 59.00 649 PHE A C 1
ATOM 5081 O O . PHE A 1 649 ? -11.854 13.452 14.204 1.00 59.00 649 PHE A O 1
ATOM 5088 N N . GLY A 1 650 ? -10.838 12.845 12.287 1.00 65.25 650 GLY A N 1
ATOM 5089 C CA . GLY A 1 650 ? -9.646 13.679 12.469 1.00 65.25 650 GLY A CA 1
ATOM 5090 C C . GLY A 1 650 ? -8.948 13.401 13.800 1.00 65.25 650 GLY A C 1
ATOM 5091 O O . GLY A 1 650 ? -8.581 12.256 14.060 1.00 65.25 650 GLY A O 1
ATOM 5092 N N . MET A 1 651 ? -8.767 14.404 14.665 1.00 69.12 651 MET A N 1
ATOM 5093 C CA . MET A 1 651 ? -8.020 14.240 15.927 1.00 69.12 651 MET A CA 1
ATOM 5094 C C . MET A 1 651 ? -8.508 13.057 16.785 1.00 69.12 651 MET A C 1
ATOM 5096 O O . MET A 1 651 ? -7.686 12.314 17.320 1.00 69.12 651 MET A O 1
ATOM 5100 N N . ASN A 1 652 ? -9.812 12.786 16.833 1.00 65.69 652 ASN A N 1
ATOM 5101 C CA . ASN A 1 652 ? -10.365 11.727 17.686 1.00 65.69 652 ASN A CA 1
ATOM 5102 C C . ASN A 1 652 ? -10.392 10.337 17.011 1.00 65.69 652 ASN A C 1
ATOM 5104 O O . ASN A 1 652 ? -10.852 9.365 17.605 1.00 65.69 652 ASN A O 1
ATOM 5108 N N . SER A 1 653 ? -9.869 10.192 15.787 1.00 61.91 653 SER A N 1
ATOM 5109 C CA . SER A 1 653 ? -9.919 8.924 15.040 1.00 61.91 653 SER A CA 1
ATOM 5110 C C . SER A 1 653 ? -9.109 7.772 15.667 1.00 61.91 653 SER A C 1
ATOM 5112 O O . SER A 1 653 ? -9.269 6.618 15.271 1.00 61.91 653 SER A O 1
ATOM 5114 N N . ILE A 1 654 ? -8.261 8.031 16.668 1.00 58.78 654 ILE A N 1
ATOM 5115 C CA . ILE A 1 654 ? -7.534 6.976 17.394 1.00 58.78 654 ILE A CA 1
ATOM 5116 C C . ILE A 1 654 ? -8.482 6.071 18.199 1.00 58.78 654 ILE A C 1
ATOM 5118 O O . ILE A 1 654 ? -8.329 4.841 18.160 1.00 58.78 654 ILE A O 1
ATOM 5122 N N . ASP A 1 655 ? -9.513 6.675 18.800 1.00 48.94 655 ASP A N 1
ATOM 5123 C CA . ASP A 1 655 ? -10.641 6.031 19.487 1.00 48.94 655 ASP A CA 1
ATOM 5124 C C . ASP A 1 655 ? -11.694 5.476 18.505 1.00 48.94 655 ASP A C 1
ATOM 5126 O O . ASP A 1 655 ? -12.697 4.863 18.907 1.00 48.94 655 ASP A O 1
ATOM 5130 N N . PHE A 1 656 ? -11.453 5.639 17.194 1.00 48.59 656 PHE A N 1
ATOM 5131 C CA . PHE A 1 656 ? -12.323 5.109 16.160 1.00 48.59 656 PHE A CA 1
ATOM 5132 C C . PHE A 1 656 ? -12.237 3.572 16.100 1.00 48.59 656 PHE A C 1
ATOM 5134 O O . PHE A 1 656 ? -11.182 2.996 15.819 1.00 48.59 656 PHE A O 1
ATOM 5141 N N . PRO A 1 657 ? -13.356 2.869 16.296 1.00 37.34 657 PRO A N 1
ATOM 5142 C CA . PRO A 1 657 ? -13.341 1.447 16.641 1.00 37.34 657 PRO A CA 1
ATOM 5143 C C . PRO A 1 657 ? -13.438 0.488 15.458 1.00 37.34 657 PRO A C 1
ATOM 5145 O O . PRO A 1 657 ? -13.285 -0.723 15.599 1.00 37.34 657 PRO A O 1
ATOM 5148 N N . GLY A 1 658 ? -13.757 0.995 14.271 1.00 39.78 658 GLY A N 1
ATOM 5149 C CA . GLY A 1 658 ? -13.630 0.216 13.052 1.00 39.78 658 GLY A CA 1
ATOM 5150 C C . GLY A 1 658 ? -12.230 0.415 12.494 1.00 39.78 658 GLY A C 1
ATOM 5151 O O . GLY A 1 658 ? -11.935 1.487 11.989 1.00 39.78 658 GLY A O 1
ATOM 5152 N N . ARG A 1 659 ? -11.362 -0.599 12.514 1.00 56.19 659 ARG A N 1
ATOM 5153 C CA . ARG A 1 659 ? -10.168 -0.564 11.653 1.00 56.19 659 ARG A CA 1
ATOM 5154 C C . ARG A 1 659 ? -10.591 -0.980 10.238 1.00 56.19 659 ARG A C 1
ATOM 5156 O O . ARG A 1 659 ? -11.129 -2.076 10.072 1.00 56.19 659 ARG A O 1
ATOM 5163 N N . GLY A 1 660 ? -10.416 -0.115 9.239 1.00 45.62 660 GLY A N 1
ATOM 5164 C CA . GLY A 1 660 ? -10.985 -0.310 7.899 1.00 45.62 660 GLY A CA 1
ATOM 5165 C C . GLY A 1 660 ? -11.198 0.983 7.108 1.00 45.62 660 GLY A C 1
ATOM 5166 O O . GLY A 1 660 ? -10.553 1.990 7.381 1.00 45.62 660 GLY A O 1
ATOM 5167 N N . VAL A 1 661 ? -12.107 0.935 6.129 1.00 48.12 661 VAL A N 1
ATOM 5168 C CA . VAL A 1 661 ? -12.402 2.035 5.194 1.00 48.12 661 VAL A CA 1
ATOM 5169 C C . VAL A 1 661 ? -13.809 2.580 5.451 1.00 48.12 661 VAL A C 1
ATOM 5171 O O . VAL A 1 661 ? -14.748 1.802 5.608 1.00 48.12 661 VAL A O 1
ATOM 5174 N N . PHE A 1 662 ? -13.979 3.901 5.475 1.00 49.88 662 PHE A N 1
ATOM 5175 C CA . PHE A 1 662 ? -15.231 4.553 5.870 1.00 49.88 662 PHE A CA 1
ATOM 5176 C C . PHE A 1 662 ? -15.597 5.670 4.902 1.00 49.88 662 PHE A C 1
ATOM 5178 O O . PHE A 1 662 ? -14.910 6.682 4.831 1.00 49.88 662 PHE A O 1
ATOM 5185 N N . SER A 1 663 ? -16.697 5.517 4.166 1.00 49.97 663 SER A N 1
ATOM 5186 C CA . SER A 1 663 ? -17.218 6.603 3.334 1.00 49.97 663 SER A CA 1
ATOM 5187 C C . SER A 1 663 ? -17.920 7.651 4.199 1.00 49.97 663 SER A C 1
ATOM 5189 O O . SER A 1 663 ? -18.826 7.312 4.961 1.00 49.97 663 SER A O 1
ATOM 5191 N N . LEU A 1 664 ? -17.530 8.915 4.051 1.00 54.50 664 LEU A N 1
ATOM 5192 C CA . LEU A 1 664 ? -18.198 10.066 4.658 1.00 54.50 664 LEU A CA 1
ATOM 5193 C C . LEU A 1 664 ? -19.013 10.804 3.590 1.00 54.50 664 LEU A C 1
ATOM 5195 O O . LEU A 1 664 ? -18.670 10.774 2.409 1.00 54.50 664 LEU A O 1
ATOM 5199 N N . ILE A 1 665 ? -20.075 11.486 4.009 1.00 51.16 665 ILE A N 1
ATOM 5200 C CA . ILE A 1 665 ? -20.832 12.427 3.176 1.00 51.16 665 ILE A CA 1
ATOM 5201 C C . ILE A 1 665 ? -20.834 13.755 3.927 1.00 51.16 665 ILE A C 1
ATOM 5203 O O . ILE A 1 665 ? -21.224 13.789 5.095 1.00 51.16 665 ILE A O 1
ATOM 5207 N N . THR A 1 666 ? -20.386 14.823 3.276 1.00 52.88 666 THR A N 1
ATOM 5208 C CA . THR A 1 666 ? -20.401 16.190 3.810 1.00 52.88 666 THR A CA 1
ATOM 5209 C C . THR A 1 666 ? -21.390 17.029 3.004 1.00 52.88 666 THR A C 1
ATOM 5211 O O . THR A 1 666 ? -21.669 16.722 1.848 1.00 52.88 666 THR A O 1
ATOM 5214 N N . ASN A 1 667 ? -21.932 18.084 3.609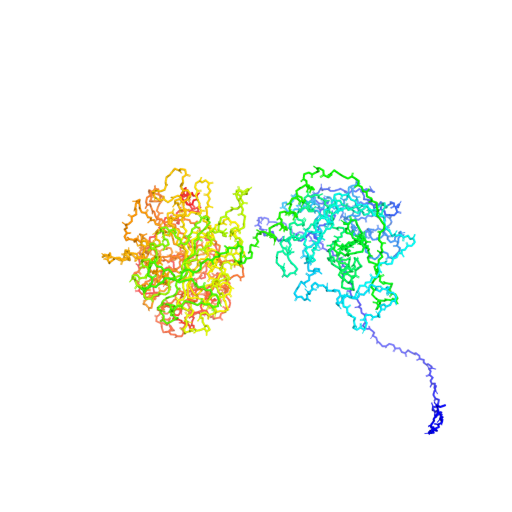 1.00 47.97 667 ASN A N 1
ATOM 5215 C CA . ASN A 1 667 ? -22.816 19.027 2.920 1.00 47.97 667 ASN A CA 1
ATOM 5216 C C . ASN A 1 667 ? -22.054 20.312 2.559 1.00 47.97 667 ASN A C 1
ATOM 5218 O O . ASN A 1 667 ? -20.992 20.587 3.114 1.00 47.97 667 ASN A O 1
ATOM 5222 N N . ASP A 1 668 ? -22.608 21.077 1.623 1.00 41.84 668 ASP A N 1
ATOM 5223 C CA . ASP A 1 668 ? -21.982 22.247 1.007 1.00 41.84 668 ASP A CA 1
ATOM 5224 C C . ASP A 1 668 ? -21.715 23.394 2.008 1.00 41.84 668 ASP A C 1
ATOM 5226 O O . ASP A 1 668 ? -22.641 23.903 2.645 1.00 41.84 668 ASP A O 1
ATOM 5230 N N . GLY A 1 669 ? -20.467 23.876 2.056 1.00 40.12 669 GLY A N 1
ATOM 5231 C CA . GLY A 1 669 ? -20.060 25.064 2.822 1.00 40.12 669 GLY A CA 1
ATOM 5232 C C . GLY A 1 669 ? -19.500 24.755 4.219 1.00 40.12 669 GLY A C 1
ATOM 5233 O O . GLY A 1 669 ? -20.066 23.970 4.972 1.00 40.12 669 GLY A O 1
ATOM 5234 N N . ALA A 1 670 ? -18.365 25.378 4.554 1.00 40.94 670 ALA A N 1
ATOM 5235 C CA . ALA A 1 670 ? -17.583 25.106 5.765 1.00 40.94 670 ALA A CA 1
ATOM 5236 C C . ALA A 1 670 ? -18.314 25.388 7.098 1.00 40.94 670 ALA A C 1
ATOM 5238 O O . ALA A 1 670 ? -19.268 26.168 7.149 1.00 40.94 670 ALA A O 1
ATOM 5239 N N . SER A 1 671 ? -17.774 24.834 8.194 1.00 31.31 671 SER A N 1
ATOM 5240 C CA . SER A 1 671 ? -18.216 24.969 9.594 1.00 31.31 671 SER A CA 1
ATOM 5241 C C . SER A 1 671 ? -19.544 24.286 9.980 1.00 31.31 671 SER A C 1
ATOM 5243 O O . SER A 1 671 ? -20.632 24.861 9.949 1.00 31.31 671 SER A O 1
ATOM 5245 N N . GLY A 1 672 ? -19.436 23.047 10.468 1.00 29.03 672 GLY A N 1
ATOM 5246 C CA . GLY A 1 672 ? -20.503 22.347 11.187 1.00 29.03 672 GLY A CA 1
ATOM 5247 C C . GLY A 1 672 ? -20.028 20.996 11.722 1.00 29.03 672 GLY A C 1
ATOM 5248 O O . GLY A 1 672 ? -19.317 20.283 11.023 1.00 29.03 672 GLY A O 1
ATOM 5249 N N . SER A 1 673 ? -20.403 20.629 12.954 1.00 30.28 673 SER A N 1
ATOM 5250 C CA . SER A 1 673 ? -19.989 19.351 13.561 1.00 30.28 673 SER A CA 1
ATOM 5251 C C . SER A 1 673 ? -20.371 18.157 12.679 1.00 30.28 673 SER A C 1
ATOM 5253 O O . SER A 1 673 ? -21.552 17.906 12.425 1.00 30.28 673 SER A O 1
ATOM 5255 N N . PHE A 1 674 ? -19.364 17.411 12.225 1.00 38.72 674 PHE A N 1
ATOM 5256 C CA . PHE A 1 674 ? -19.545 16.298 11.299 1.00 38.72 674 PHE A CA 1
ATOM 5257 C C . PHE A 1 674 ? -20.066 15.054 12.025 1.00 38.72 674 PHE A C 1
ATOM 5259 O O . PHE A 1 674 ? -19.316 14.374 12.722 1.00 38.72 674 PHE A O 1
ATOM 5266 N N . CYS A 1 675 ? -21.337 14.712 11.821 1.00 30.50 675 CYS A N 1
ATOM 5267 C CA . CYS A 1 675 ? -21.864 13.407 12.212 1.00 30.50 675 CYS A CA 1
ATOM 5268 C C . CYS A 1 675 ? -21.969 12.473 11.009 1.00 30.50 675 CYS A C 1
ATOM 5270 O O . CYS A 1 675 ? -22.478 12.856 9.959 1.00 30.50 675 CYS A O 1
ATOM 5272 N N . ILE A 1 676 ? -21.511 11.231 11.192 1.00 35.44 676 ILE A N 1
ATOM 5273 C CA . ILE A 1 676 ? -21.578 10.148 10.207 1.00 35.44 676 ILE A CA 1
ATOM 5274 C C . ILE A 1 676 ? -23.010 9.596 10.163 1.00 35.44 676 ILE A C 1
ATOM 5276 O O . ILE A 1 676 ? -23.406 8.878 11.087 1.00 35.44 676 ILE A O 1
ATOM 5280 N N . PRO A 1 677 ? -23.795 9.825 9.094 1.00 29.48 677 PRO A N 1
ATOM 5281 C CA . PRO A 1 677 ? -25.093 9.189 8.971 1.00 29.48 677 PRO A CA 1
ATOM 5282 C C . PRO A 1 677 ? -24.892 7.717 8.582 1.00 29.48 677 PRO A C 1
ATOM 5284 O O . PRO A 1 677 ? -24.243 7.409 7.585 1.00 29.48 677 PRO A O 1
ATOM 5287 N N . ASN A 1 678 ? -25.535 6.801 9.312 1.00 32.41 678 ASN A N 1
ATOM 5288 C CA . ASN A 1 678 ? -25.721 5.381 8.957 1.00 32.41 678 ASN A CA 1
ATOM 5289 C C . ASN A 1 678 ? -24.577 4.363 9.161 1.00 32.41 678 ASN A C 1
ATOM 5291 O O . ASN A 1 678 ? -24.734 3.220 8.725 1.00 32.41 678 ASN A O 1
ATOM 5295 N N . LEU A 1 679 ? -23.516 4.658 9.918 1.00 33.59 679 LEU A N 1
ATOM 5296 C CA . LEU A 1 679 ? -22.612 3.610 10.427 1.00 33.59 679 LEU A CA 1
ATOM 5297 C C . LEU A 1 679 ? -22.677 3.541 11.953 1.00 33.59 679 LEU A C 1
ATOM 5299 O O . LEU A 1 679 ? -22.206 4.434 12.645 1.00 33.59 679 LEU A O 1
ATOM 5303 N N . ARG A 1 680 ? -23.277 2.472 12.497 1.00 29.80 680 ARG A N 1
ATOM 5304 C CA . ARG A 1 680 ? -23.275 2.225 13.949 1.00 29.80 680 ARG A CA 1
ATOM 5305 C C . ARG A 1 680 ? -21.918 1.690 14.399 1.00 29.80 680 ARG A C 1
ATOM 5307 O O . ARG A 1 680 ? -21.267 0.930 13.693 1.00 29.80 680 ARG A O 1
ATOM 5314 N N . ARG A 1 681 ? -21.525 2.073 15.610 1.00 31.88 681 ARG A N 1
ATOM 5315 C CA . ARG A 1 681 ? -20.209 1.795 16.178 1.00 31.88 681 ARG A CA 1
ATOM 5316 C C . ARG A 1 681 ? -20.112 0.324 16.600 1.00 31.88 681 ARG A C 1
ATOM 5318 O O . ARG A 1 681 ? -20.838 -0.110 17.495 1.00 31.88 681 ARG A O 1
ATOM 5325 N N . THR A 1 682 ? -19.194 -0.449 16.016 1.00 38.22 682 THR A N 1
ATOM 5326 C CA . THR A 1 682 ? -18.982 -1.850 16.427 1.00 38.22 682 THR A CA 1
ATOM 5327 C C . THR A 1 682 ? -18.195 -2.016 17.729 1.00 38.22 682 THR A C 1
ATOM 5329 O O . THR A 1 682 ? -18.082 -3.147 18.173 1.00 38.22 682 THR A O 1
ATOM 5332 N N . GLU A 1 683 ? -17.695 -0.961 18.391 1.00 33.34 683 GLU A N 1
ATOM 5333 C CA . GLU A 1 683 ? -17.099 -1.090 19.746 1.00 33.34 683 GLU A CA 1
ATOM 5334 C C . GLU A 1 683 ? -17.721 -0.184 20.839 1.00 33.34 683 GLU A C 1
ATOM 5336 O O . GLU A 1 683 ? -17.335 -0.303 21.998 1.00 33.34 683 GLU A O 1
ATOM 5341 N N . GLU A 1 684 ? -18.778 0.605 20.565 1.00 33.25 684 GLU A N 1
ATOM 5342 C CA . GLU A 1 684 ? -19.744 0.945 21.648 1.00 33.25 684 GLU A CA 1
ATOM 5343 C C . GLU A 1 684 ? -20.561 -0.292 22.026 1.00 33.25 684 GLU A C 1
ATOM 5345 O O . GLU A 1 684 ? -20.957 -0.473 23.182 1.00 33.25 684 GLU A O 1
ATOM 5350 N N . MET A 1 685 ? -20.800 -1.179 21.053 1.00 43.88 685 MET A N 1
ATOM 5351 C CA . MET A 1 685 ? -21.387 -2.482 21.315 1.00 43.88 685 MET A CA 1
ATOM 5352 C C . MET A 1 685 ? -20.403 -3.335 22.114 1.00 43.88 685 MET A C 1
ATOM 5354 O O . MET A 1 685 ? -19.524 -4.001 21.576 1.00 43.88 685 MET A O 1
ATOM 5358 N N . LYS A 1 686 ? -20.598 -3.361 23.436 1.00 56.56 686 LYS A N 1
ATOM 5359 C CA . LYS A 1 686 ? -19.982 -4.346 24.331 1.00 56.56 686 LYS A CA 1
ATOM 5360 C C . LYS A 1 686 ? -20.499 -5.745 23.972 1.00 56.56 686 LYS A C 1
ATOM 5362 O O . LYS A 1 686 ? -21.421 -6.261 24.605 1.00 56.56 686 LYS A O 1
ATOM 5367 N N . TRP A 1 687 ? -19.854 -6.384 22.994 1.00 74.12 687 TRP A N 1
ATOM 5368 C CA . TRP A 1 687 ? -20.158 -7.739 22.514 1.00 74.12 687 TRP A CA 1
ATOM 5369 C C . TRP A 1 687 ? -20.152 -8.810 23.612 1.00 74.12 687 TRP A C 1
ATOM 5371 O O . TRP A 1 687 ? -20.753 -9.863 23.436 1.00 74.12 687 TRP A O 1
ATOM 5381 N N . LYS A 1 688 ? -19.573 -8.517 24.784 1.00 80.12 688 LYS A N 1
ATOM 5382 C CA . LYS A 1 688 ? -19.571 -9.367 25.989 1.00 80.12 688 LYS A CA 1
ATOM 5383 C C . LYS A 1 688 ? -20.951 -9.890 26.416 1.00 80.12 688 LYS A C 1
ATOM 5385 O O . LYS A 1 688 ? -21.006 -10.890 27.124 1.00 80.12 688 LYS A O 1
ATOM 5390 N N . ASN A 1 689 ? -22.040 -9.235 26.003 1.00 84.62 689 ASN A N 1
ATOM 5391 C CA . ASN A 1 689 ? -23.417 -9.678 26.262 1.00 84.62 689 ASN A CA 1
ATOM 5392 C C . ASN A 1 689 ? -24.093 -10.363 25.057 1.00 84.62 689 ASN A C 1
ATOM 5394 O O . ASN A 1 689 ? -25.151 -10.967 25.223 1.00 84.62 689 ASN A O 1
ATOM 5398 N N . TYR A 1 690 ? -23.491 -10.278 23.871 1.00 87.88 690 TYR A N 1
ATOM 5399 C CA . TYR A 1 690 ? -24.041 -10.765 22.610 1.00 87.88 690 TYR A CA 1
ATOM 5400 C C . TYR A 1 690 ? -23.620 -12.203 22.316 1.00 87.88 690 TYR A C 1
ATOM 5402 O O . TYR A 1 690 ? -22.479 -12.596 22.573 1.00 87.88 690 TYR A O 1
ATOM 5410 N N . THR A 1 691 ? -24.519 -12.951 21.682 1.00 93.69 691 THR A N 1
ATOM 5411 C CA . THR A 1 691 ? -24.187 -14.215 21.020 1.00 93.69 691 THR A CA 1
ATOM 5412 C C . THR A 1 691 ? -23.892 -13.940 19.546 1.00 93.69 691 THR A C 1
ATOM 5414 O O . THR A 1 691 ? -24.726 -13.361 18.848 1.00 93.69 691 THR A O 1
ATOM 5417 N N . ALA A 1 692 ? -22.716 -14.347 19.065 1.00 94.75 692 ALA A N 1
ATOM 5418 C CA . ALA A 1 692 ? -22.368 -14.293 17.646 1.00 94.75 692 ALA A CA 1
ATOM 5419 C C . ALA A 1 692 ? -22.806 -15.574 16.928 1.00 94.75 692 ALA A C 1
ATOM 5421 O O . ALA A 1 692 ? -22.551 -16.675 17.411 1.00 94.75 692 ALA A O 1
ATOM 5422 N N . VAL A 1 693 ? -23.383 -15.432 15.739 1.00 97.69 693 VAL A N 1
ATOM 5423 C CA . VAL A 1 693 ? -23.667 -16.522 14.803 1.00 97.69 693 VAL A CA 1
ATOM 5424 C C . VAL A 1 693 ? -22.782 -16.348 13.573 1.00 97.69 693 VAL A C 1
ATOM 5426 O O . VAL A 1 693 ? -22.827 -15.314 12.902 1.00 97.69 693 VAL A O 1
ATOM 5429 N N . VAL A 1 694 ? -21.972 -17.367 13.280 1.00 97.00 694 VAL A N 1
ATOM 5430 C CA . VAL A 1 694 ? -20.945 -17.340 12.228 1.00 97.00 694 VAL A CA 1
ATOM 5431 C C . VAL A 1 694 ? -21.230 -18.428 11.185 1.00 97.00 694 VAL A C 1
ATOM 5433 O O . VAL A 1 694 ? -20.775 -19.567 11.336 1.00 97.00 694 VAL A O 1
ATOM 5436 N N . PRO A 1 695 ? -22.000 -18.119 10.127 1.00 97.06 695 PRO A N 1
ATOM 5437 C CA . PRO A 1 695 ? -22.197 -19.020 9.001 1.00 97.06 695 PRO A CA 1
ATOM 5438 C C . PRO A 1 695 ? -20.923 -19.151 8.159 1.00 97.06 695 PRO A C 1
ATOM 5440 O O . PRO A 1 695 ? -20.461 -18.198 7.537 1.00 97.06 695 PRO A O 1
ATOM 5443 N N . CYS A 1 696 ? -20.359 -20.355 8.101 1.00 94.19 696 CYS A N 1
ATOM 5444 C CA . CYS A 1 696 ? -19.218 -20.642 7.234 1.00 94.19 696 CYS A CA 1
ATOM 5445 C C . CYS A 1 696 ? -19.690 -20.982 5.820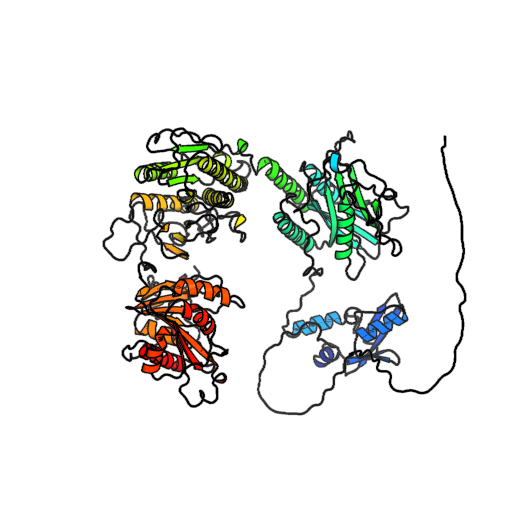 1.00 94.19 696 CYS A C 1
ATOM 5447 O O . CYS A 1 696 ? -20.594 -21.805 5.672 1.00 94.19 696 CYS A O 1
ATOM 5449 N N . VAL A 1 697 ? -19.021 -20.445 4.795 1.00 91.81 697 VAL A N 1
ATOM 5450 C CA . VAL A 1 697 ? -19.206 -20.883 3.400 1.00 91.81 697 VAL A CA 1
ATOM 5451 C C . VAL A 1 697 ? -18.841 -22.365 3.295 1.00 91.81 697 VAL A C 1
ATOM 5453 O O . VAL A 1 697 ? -17.697 -22.748 3.550 1.00 91.81 697 VAL A O 1
ATOM 5456 N N . SER A 1 698 ? -19.842 -23.198 3.017 1.00 92.44 698 SER A N 1
ATOM 5457 C CA . SER A 1 698 ? -19.796 -24.658 3.182 1.00 92.44 698 SER A CA 1
ATOM 5458 C C . SER A 1 698 ? -20.858 -25.352 2.310 1.00 92.44 698 SER A C 1
ATOM 5460 O O . SER A 1 698 ? -21.576 -24.685 1.562 1.00 92.44 698 SER A O 1
ATOM 5462 N N . VAL A 1 699 ? -20.937 -26.688 2.355 1.00 93.12 699 VAL A N 1
ATOM 5463 C CA . VAL A 1 699 ? -21.828 -27.489 1.484 1.00 93.12 699 VAL A CA 1
ATOM 5464 C C . VAL A 1 699 ? -23.280 -27.013 1.561 1.00 93.12 699 VAL A C 1
ATOM 5466 O O . VAL A 1 699 ? -23.787 -26.683 2.632 1.00 93.12 699 VAL A O 1
ATOM 5469 N N . GLY A 1 700 ? -23.929 -26.920 0.396 1.00 88.25 700 GLY A N 1
ATOM 5470 C CA . GLY A 1 700 ? -25.311 -26.450 0.254 1.00 88.25 700 GLY A CA 1
ATOM 5471 C C . GLY A 1 700 ? -25.544 -24.974 0.616 1.00 88.25 700 GLY A C 1
ATOM 5472 O O . GLY A 1 700 ? -26.659 -24.489 0.468 1.00 88.25 700 GLY A O 1
ATOM 5473 N N . ASN A 1 701 ? -24.524 -24.246 1.095 1.00 92.81 701 ASN A N 1
ATOM 5474 C CA . ASN A 1 701 ? -24.647 -22.925 1.726 1.00 92.81 701 ASN A CA 1
ATOM 5475 C C . ASN A 1 701 ? -25.705 -22.862 2.854 1.00 92.81 701 ASN A C 1
ATOM 5477 O O . ASN A 1 701 ? -26.218 -21.785 3.166 1.00 92.81 701 ASN A O 1
ATOM 5481 N N . VAL A 1 702 ? -26.035 -24.004 3.480 1.00 94.81 702 VAL A N 1
ATOM 5482 C CA . VAL A 1 702 ? -27.146 -24.152 4.447 1.00 94.81 702 VAL A CA 1
ATOM 5483 C C . VAL A 1 702 ? -27.049 -23.142 5.593 1.00 94.81 702 VAL A C 1
ATOM 5485 O O . VAL A 1 702 ? -28.050 -22.557 6.002 1.00 94.81 702 VAL A O 1
ATOM 5488 N N . SER A 1 703 ? -25.833 -22.895 6.075 1.00 95.44 703 SER A N 1
ATOM 5489 C CA . SER A 1 703 ? -25.514 -21.917 7.117 1.00 95.44 703 SER A CA 1
ATOM 5490 C C . SER A 1 703 ? -25.795 -20.476 6.692 1.00 95.44 703 SER A C 1
ATOM 5492 O O . SER A 1 703 ? -26.424 -19.735 7.447 1.00 95.44 703 SER A O 1
ATOM 5494 N N . GLN A 1 704 ? -25.379 -20.068 5.490 1.00 94.75 704 GLN A N 1
ATOM 5495 C CA . GLN A 1 704 ? -25.678 -18.724 4.987 1.00 94.75 704 GLN A CA 1
ATOM 5496 C C . GLN A 1 704 ? -27.181 -18.551 4.744 1.00 94.75 704 GLN A C 1
ATOM 5498 O O . GLN A 1 704 ? -27.731 -17.516 5.114 1.00 94.75 704 GLN A O 1
ATOM 5503 N N . LEU A 1 705 ? -27.856 -19.576 4.209 1.00 94.88 705 LEU A N 1
ATOM 5504 C CA . LEU A 1 705 ? -29.307 -19.578 4.005 1.00 94.88 705 LEU A CA 1
ATOM 5505 C C . LEU A 1 705 ? -30.070 -19.452 5.339 1.00 94.88 705 LEU A C 1
ATOM 5507 O O . LEU A 1 705 ? -30.972 -18.626 5.463 1.00 94.88 705 LEU A O 1
ATOM 5511 N N . ALA A 1 706 ? -29.679 -20.204 6.370 1.00 95.62 706 ALA A N 1
ATOM 5512 C CA . ALA A 1 706 ? -30.273 -20.096 7.704 1.00 95.62 706 ALA A CA 1
ATOM 5513 C C . ALA A 1 706 ? -30.130 -18.679 8.291 1.00 95.62 706 ALA A C 1
ATOM 5515 O O . ALA A 1 706 ? -31.092 -18.111 8.813 1.00 95.62 706 ALA A O 1
ATOM 5516 N N . CYS A 1 707 ? -28.946 -18.079 8.149 1.00 96.12 707 CYS A N 1
ATOM 5517 C CA . CYS A 1 707 ? -28.685 -16.710 8.583 1.00 96.12 707 CYS A CA 1
ATOM 5518 C C . CYS A 1 707 ? -29.465 -15.660 7.776 1.00 96.12 707 CYS A C 1
ATOM 5520 O O . CYS A 1 707 ? -29.954 -14.699 8.365 1.00 96.12 707 CYS A O 1
ATOM 5522 N N . ASP A 1 708 ? -29.657 -15.857 6.469 1.00 95.00 708 ASP A N 1
ATOM 5523 C CA . ASP A 1 708 ? -30.465 -14.964 5.629 1.00 95.00 708 ASP A CA 1
ATOM 5524 C C . ASP A 1 708 ? -31.941 -14.940 6.063 1.00 95.00 708 ASP A C 1
ATOM 5526 O O . ASP A 1 708 ? -32.545 -13.866 6.150 1.00 95.00 708 ASP A O 1
ATOM 5530 N N . LEU A 1 709 ? -32.514 -16.105 6.398 1.00 94.25 709 LEU A N 1
ATOM 5531 C CA . LEU A 1 709 ? -33.871 -16.198 6.949 1.00 94.25 709 LEU A CA 1
ATOM 5532 C C . LEU A 1 709 ? -33.994 -15.437 8.272 1.00 94.25 709 LEU A C 1
ATOM 5534 O O . LEU A 1 709 ? -34.984 -14.736 8.482 1.00 94.25 709 LEU A O 1
ATOM 5538 N N . ILE A 1 710 ? -33.002 -15.552 9.157 1.00 93.00 710 ILE A N 1
ATOM 5539 C CA . ILE A 1 710 ? -33.003 -14.901 10.474 1.00 93.00 710 ILE A CA 1
ATOM 5540 C C . ILE A 1 710 ? -32.862 -13.386 10.338 1.00 93.00 710 ILE A C 1
ATOM 5542 O O . ILE A 1 710 ? -33.700 -12.659 10.876 1.00 93.00 710 ILE A O 1
ATOM 5546 N N . ILE A 1 711 ? -31.884 -12.914 9.557 1.00 93.56 711 ILE A N 1
ATOM 5547 C CA . ILE A 1 711 ? -31.660 -11.485 9.307 1.00 93.56 711 ILE A CA 1
ATOM 5548 C C . ILE A 1 711 ? -32.928 -10.831 8.747 1.00 93.56 711 ILE A C 1
ATOM 5550 O O . ILE A 1 711 ? -33.372 -9.804 9.265 1.00 93.56 711 ILE A O 1
ATOM 5554 N N . HIS A 1 712 ? -33.561 -11.447 7.744 1.00 92.62 712 HIS A N 1
ATOM 5555 C CA . HIS A 1 712 ? -34.764 -10.894 7.125 1.00 92.62 712 HIS A CA 1
ATOM 5556 C C . HIS A 1 712 ? -36.018 -11.011 8.010 1.00 92.62 712 HIS A C 1
ATOM 5558 O O . HIS A 1 712 ? -36.842 -10.094 8.058 1.00 92.62 712 HIS A O 1
ATOM 5564 N N . THR A 1 713 ? -36.176 -12.116 8.747 1.00 91.44 713 THR A N 1
ATOM 5565 C CA . THR A 1 713 ? -37.358 -12.345 9.598 1.00 91.44 713 THR A CA 1
ATOM 5566 C C . THR A 1 713 ? -37.381 -11.402 10.796 1.00 91.44 713 THR A C 1
ATOM 5568 O O . THR A 1 713 ? -38.410 -10.751 11.018 1.00 91.44 713 THR A O 1
ATOM 5571 N N . LEU A 1 714 ? -36.246 -11.290 11.499 1.00 89.44 714 LEU A N 1
ATOM 5572 C CA . LEU A 1 714 ? -36.046 -10.410 12.657 1.00 89.44 714 LEU A CA 1
ATOM 5573 C C . LEU A 1 714 ? -35.772 -8.945 12.271 1.00 89.44 714 LEU A C 1
ATOM 5575 O O . LEU A 1 714 ? -35.673 -8.100 13.151 1.00 89.44 714 LEU A O 1
ATOM 5579 N N . GLN A 1 715 ? -35.655 -8.635 10.972 1.00 88.00 715 GLN A N 1
ATOM 5580 C CA . GLN A 1 715 ? -35.337 -7.294 10.457 1.00 88.00 715 GLN A CA 1
ATOM 5581 C C . GLN A 1 715 ? -34.046 -6.717 11.070 1.00 88.00 715 GLN A C 1
ATOM 5583 O O . GLN A 1 715 ? -33.980 -5.545 11.440 1.00 88.00 715 GLN A O 1
ATOM 5588 N N . MET A 1 716 ? -33.010 -7.556 11.184 1.00 86.00 716 MET A N 1
ATOM 5589 C CA . MET A 1 716 ? -31.746 -7.178 11.820 1.00 86.00 716 MET A CA 1
ATOM 5590 C C . MET A 1 716 ? -31.083 -6.017 11.066 1.00 86.00 716 MET A C 1
ATOM 5592 O O . MET A 1 716 ? -30.917 -6.068 9.845 1.00 86.00 716 MET A O 1
ATOM 5596 N N . LYS A 1 717 ? -30.652 -4.977 11.788 1.00 77.00 717 LYS A N 1
ATOM 5597 C CA . LYS A 1 717 ? -29.974 -3.821 11.183 1.00 77.00 717 LYS A CA 1
ATOM 5598 C C . LYS A 1 717 ? -28.538 -4.215 10.824 1.00 77.00 717 LYS A C 1
ATOM 5600 O O . LYS A 1 717 ? -27.827 -4.757 11.670 1.00 77.00 717 LYS A O 1
ATOM 5605 N N . LYS A 1 718 ? -28.087 -3.914 9.599 1.00 74.69 718 LYS A N 1
ATOM 5606 C CA . LYS A 1 718 ? -26.655 -3.959 9.258 1.00 74.69 718 LYS A CA 1
ATOM 5607 C C . LYS A 1 718 ? -25.930 -2.915 10.111 1.00 74.69 718 LYS A C 1
ATOM 5609 O O . LYS A 1 718 ? -26.287 -1.740 10.068 1.00 74.69 718 LYS A O 1
ATOM 5614 N N . VAL A 1 719 ? -24.959 -3.350 10.908 1.00 66.19 719 VAL A N 1
ATOM 5615 C CA . VAL A 1 719 ? -24.183 -2.488 11.819 1.00 66.19 719 VAL A CA 1
ATOM 5616 C C . VAL A 1 719 ? -22.732 -2.315 11.388 1.00 66.19 719 VAL A C 1
ATOM 5618 O O . VAL A 1 719 ? -22.083 -1.397 11.863 1.00 66.19 719 VAL A O 1
ATOM 5621 N N . GLY A 1 720 ? -22.225 -3.146 10.477 1.00 62.03 720 GLY A N 1
ATOM 5622 C CA . GLY A 1 720 ? -20.865 -3.016 9.962 1.00 62.03 720 GLY A CA 1
ATOM 5623 C C . GLY A 1 720 ? -20.521 -4.093 8.940 1.00 62.03 720 GLY A C 1
ATOM 5624 O O . GLY A 1 720 ? -21.399 -4.807 8.445 1.00 62.03 720 GLY A O 1
ATOM 5625 N N . TYR A 1 721 ? -19.234 -4.210 8.637 1.00 68.31 721 TYR A N 1
ATOM 5626 C CA . TYR A 1 721 ? -18.661 -5.253 7.792 1.00 68.31 721 TYR A CA 1
ATOM 5627 C C . TYR A 1 721 ? -17.218 -5.551 8.231 1.00 68.31 721 TYR A C 1
ATOM 5629 O O . TYR A 1 721 ? -16.615 -4.752 8.946 1.00 68.31 721 TYR A O 1
ATOM 5637 N N . LEU A 1 722 ? -16.665 -6.697 7.826 1.00 62.62 722 LEU A N 1
ATOM 5638 C CA . LEU A 1 722 ? -15.259 -7.051 8.045 1.00 62.62 722 LEU A CA 1
ATOM 5639 C C . LEU A 1 722 ? -14.526 -7.105 6.702 1.00 62.62 722 LEU A C 1
ATOM 5641 O O . LEU A 1 722 ? -14.861 -7.906 5.830 1.00 62.62 722 LEU A O 1
ATOM 5645 N N . TYR A 1 723 ? -13.488 -6.284 6.550 1.00 68.44 723 TYR A N 1
ATOM 5646 C CA . TYR A 1 723 ? -12.551 -6.404 5.437 1.00 68.44 723 TYR A CA 1
ATOM 5647 C C . TYR A 1 723 ? -11.489 -7.472 5.739 1.00 68.44 723 TYR A C 1
ATOM 5649 O O . TYR A 1 723 ? -10.935 -7.513 6.836 1.00 68.44 723 TYR A O 1
ATOM 5657 N N . SER A 1 724 ? -11.176 -8.327 4.762 1.00 65.69 724 SER A N 1
ATOM 5658 C CA . SER A 1 724 ? -10.080 -9.299 4.854 1.00 65.69 724 SER A CA 1
ATOM 5659 C C . SER A 1 724 ? -9.488 -9.581 3.473 1.00 65.69 724 SER A C 1
ATOM 5661 O O . SER A 1 724 ? -10.213 -9.919 2.540 1.00 65.69 724 SER A O 1
ATOM 5663 N N . GLU A 1 725 ? -8.156 -9.540 3.362 1.00 69.25 725 GLU A N 1
ATOM 5664 C CA . GLU A 1 725 ? -7.412 -9.944 2.155 1.00 69.25 725 GLU A CA 1
ATOM 5665 C C . GLU A 1 725 ? -7.531 -11.450 1.835 1.00 69.25 725 GLU A C 1
ATOM 5667 O O . GLU A 1 725 ? -7.062 -11.923 0.799 1.00 69.25 725 GLU A O 1
ATOM 5672 N N . ASN A 1 726 ? -8.102 -12.240 2.750 1.00 80.00 726 ASN A N 1
ATOM 5673 C CA . ASN A 1 726 ? -8.126 -13.698 2.667 1.00 80.00 726 ASN A CA 1
ATOM 5674 C C . ASN A 1 726 ? -9.392 -14.256 1.997 1.00 80.00 726 ASN A C 1
ATOM 5676 O O . ASN A 1 726 ? -9.474 -15.470 1.797 1.00 80.00 726 ASN A O 1
ATOM 5680 N N . VAL A 1 727 ? -10.350 -13.406 1.620 1.00 78.25 727 VAL A N 1
ATOM 5681 C CA . VAL A 1 727 ? -11.585 -13.772 0.904 1.00 78.25 727 VAL A CA 1
ATOM 5682 C C . VAL A 1 727 ? -11.685 -13.022 -0.426 1.00 78.25 727 VAL A C 1
ATOM 5684 O O . VAL A 1 727 ? -11.066 -11.971 -0.584 1.00 78.25 727 VAL A O 1
ATOM 5687 N N . HIS A 1 728 ? -12.443 -13.538 -1.400 1.00 71.69 728 HIS A N 1
ATOM 5688 C CA . HIS A 1 728 ? -12.603 -12.813 -2.667 1.00 71.69 728 HIS A CA 1
ATOM 5689 C C . HIS A 1 728 ? -13.388 -11.506 -2.439 1.00 71.69 728 HIS A C 1
ATOM 5691 O O . HIS A 1 728 ? -14.440 -11.557 -1.792 1.00 71.69 728 HIS A O 1
ATOM 5697 N N . PRO A 1 729 ? -12.938 -10.352 -2.971 1.00 64.12 729 PRO A N 1
ATOM 5698 C CA . PRO A 1 729 ? -13.672 -9.098 -2.848 1.00 64.12 729 PRO A CA 1
ATOM 5699 C C . PRO A 1 729 ? -15.052 -9.235 -3.499 1.00 64.12 729 PRO A C 1
ATOM 5701 O O . PRO A 1 729 ? -15.186 -9.777 -4.596 1.00 64.12 729 PRO A O 1
ATOM 5704 N N . PHE A 1 730 ? -16.080 -8.763 -2.800 1.00 66.31 730 PHE A N 1
ATOM 5705 C CA . PHE A 1 730 ? -17.472 -8.889 -3.215 1.00 66.31 730 PHE A CA 1
ATOM 5706 C C . PHE A 1 730 ? -18.254 -7.647 -2.797 1.00 66.31 730 PHE A C 1
ATOM 5708 O O . PHE A 1 730 ? -18.172 -7.224 -1.642 1.00 66.31 730 PHE A O 1
ATOM 5715 N N . VAL A 1 731 ? -19.017 -7.099 -3.741 1.00 63.94 731 VAL A N 1
ATOM 5716 C CA . VAL A 1 731 ? -19.982 -6.013 -3.548 1.00 63.94 731 VAL A CA 1
ATOM 5717 C C . VAL A 1 731 ? -21.230 -6.362 -4.358 1.00 63.94 731 VAL A C 1
ATOM 5719 O O . VAL A 1 731 ? -21.120 -6.820 -5.496 1.00 63.94 731 VAL A O 1
ATOM 5722 N N . GLY A 1 732 ? -22.414 -6.152 -3.787 1.00 65.88 732 GLY A N 1
ATOM 5723 C CA . GLY A 1 732 ? -23.686 -6.379 -4.472 1.00 65.88 732 GLY A CA 1
ATOM 5724 C C . GLY A 1 732 ? -24.848 -5.597 -3.865 1.00 65.88 732 GLY A C 1
ATOM 5725 O O . GLY A 1 732 ? -24.696 -4.922 -2.847 1.00 65.88 732 GLY A O 1
ATOM 5726 N N . ASN A 1 733 ? -26.023 -5.716 -4.483 1.00 71.56 733 ASN A N 1
ATOM 5727 C CA . ASN A 1 733 ? -27.278 -5.141 -3.986 1.00 71.56 733 ASN A CA 1
ATOM 5728 C C . ASN A 1 733 ? -27.664 -5.739 -2.615 1.00 71.56 733 ASN A C 1
ATOM 5730 O O . ASN A 1 733 ? -27.432 -6.925 -2.381 1.00 71.56 733 ASN A O 1
ATOM 5734 N N . ASP A 1 734 ? -28.310 -4.959 -1.740 1.00 76.69 734 ASP A N 1
ATOM 5735 C CA . ASP A 1 734 ? -28.885 -5.452 -0.475 1.00 76.69 734 ASP A CA 1
ATOM 5736 C C . ASP A 1 734 ? -29.819 -6.668 -0.711 1.00 76.69 734 ASP A C 1
ATOM 5738 O O . ASP A 1 734 ? -30.877 -6.520 -1.334 1.00 76.69 734 ASP A O 1
ATOM 5742 N N . PRO A 1 735 ? -29.470 -7.876 -0.221 1.00 80.06 735 PRO A N 1
ATOM 5743 C CA . PRO A 1 735 ? -30.204 -9.109 -0.506 1.00 80.06 735 PRO A CA 1
ATOM 5744 C C . PRO A 1 735 ? -31.558 -9.199 0.214 1.00 80.06 735 PRO A C 1
ATOM 5746 O O . PRO A 1 735 ? -32.318 -10.143 -0.033 1.00 80.06 735 PRO A O 1
ATOM 5749 N N . TYR A 1 736 ? -31.867 -8.246 1.096 1.00 85.56 736 TYR A N 1
ATOM 5750 C CA . TYR A 1 736 ? -33.097 -8.208 1.885 1.00 85.56 736 TYR A CA 1
ATOM 5751 C C . TYR A 1 736 ? -34.133 -7.204 1.367 1.00 85.56 736 TYR A C 1
ATOM 5753 O O . TYR A 1 736 ? -35.233 -7.151 1.919 1.00 85.56 736 TYR A O 1
ATOM 5761 N N . LYS A 1 737 ? -33.810 -6.446 0.309 1.00 78.88 737 LYS A N 1
ATOM 5762 C CA . LYS A 1 737 ? -34.695 -5.454 -0.322 1.00 78.88 737 LYS A CA 1
ATOM 5763 C C . LYS A 1 737 ? -35.259 -5.957 -1.647 1.00 78.88 737 LYS A C 1
ATOM 5765 O O . LYS A 1 737 ? -34.611 -6.690 -2.392 1.00 78.88 737 LYS A O 1
ATOM 5770 N N . THR A 1 738 ? -36.489 -5.558 -1.948 1.00 75.62 738 THR A N 1
ATOM 5771 C CA . THR A 1 738 ? -37.134 -5.822 -3.241 1.00 75.62 738 THR A CA 1
ATOM 5772 C C . THR A 1 738 ? -36.576 -4.911 -4.338 1.00 75.62 738 THR A C 1
ATOM 5774 O O . THR A 1 738 ? -36.006 -3.857 -4.058 1.00 75.62 738 THR A O 1
ATOM 5777 N N . ILE A 1 739 ? -36.776 -5.276 -5.611 1.00 68.06 739 ILE A N 1
ATOM 5778 C CA . ILE A 1 739 ? -36.331 -4.461 -6.760 1.00 68.06 739 ILE A CA 1
ATOM 5779 C C . ILE A 1 739 ? -36.902 -3.033 -6.676 1.00 68.06 739 ILE A C 1
ATOM 5781 O O . ILE A 1 739 ? -36.155 -2.068 -6.784 1.00 68.06 739 ILE A O 1
ATOM 5785 N N . THR A 1 740 ? -38.192 -2.888 -6.363 1.00 69.62 740 THR A N 1
ATOM 5786 C CA . THR A 1 740 ? -38.866 -1.584 -6.217 1.00 69.62 740 THR A CA 1
ATOM 5787 C C . THR A 1 740 ? -38.361 -0.759 -5.024 1.00 69.62 740 THR A C 1
ATOM 5789 O O . THR A 1 740 ? -38.499 0.463 -5.002 1.00 69.62 740 THR A O 1
ATOM 5792 N N . GLU A 1 741 ? -37.773 -1.395 -4.009 1.00 69.50 741 GLU A N 1
ATOM 5793 C CA . GLU A 1 741 ? -37.085 -0.684 -2.927 1.00 69.50 741 GLU A CA 1
ATOM 5794 C C . GLU A 1 741 ? -35.684 -0.243 -3.353 1.00 69.50 741 GLU A C 1
ATOM 5796 O O . GLU A 1 741 ? -35.318 0.891 -3.064 1.00 69.50 741 GLU A O 1
ATOM 5801 N N . LEU A 1 742 ? -34.952 -1.087 -4.091 1.00 62.94 742 LEU A N 1
ATOM 5802 C CA . LEU A 1 742 ? -33.630 -0.786 -4.659 1.00 62.94 742 LEU A CA 1
ATOM 5803 C C . LEU A 1 742 ? -33.665 0.297 -5.758 1.00 62.94 742 LEU A C 1
ATOM 5805 O O . LEU A 1 742 ? -32.647 0.928 -6.024 1.00 62.94 742 LEU A O 1
ATOM 5809 N N . GLU A 1 743 ? -34.808 0.547 -6.396 1.00 60.88 743 GLU A N 1
ATOM 5810 C CA . GLU A 1 743 ? -34.967 1.591 -7.425 1.00 60.88 743 GLU A CA 1
ATOM 5811 C C . GLU A 1 743 ? -35.124 3.019 -6.862 1.00 60.88 743 GLU A C 1
ATOM 5813 O O . GLU A 1 743 ? -35.091 3.992 -7.620 1.00 60.88 743 GLU A O 1
ATOM 5818 N N . LYS A 1 744 ? -35.279 3.184 -5.542 1.00 58.69 744 LYS A N 1
ATOM 5819 C CA . LYS A 1 744 ? -35.390 4.508 -4.902 1.00 58.69 744 LYS A CA 1
ATOM 5820 C C . LYS A 1 744 ? -34.012 5.178 -4.818 1.00 58.69 744 LYS A C 1
ATOM 5822 O O . LYS A 1 744 ? -33.029 4.518 -4.494 1.00 58.69 744 LYS A O 1
ATOM 5827 N N . LYS A 1 745 ? -33.937 6.497 -5.054 1.00 44.75 745 LYS A N 1
ATOM 5828 C CA . LYS A 1 745 ? -32.666 7.258 -5.013 1.00 44.75 745 LYS A CA 1
ATOM 5829 C C . LYS A 1 745 ? -31.887 7.056 -3.707 1.00 44.75 745 LYS A C 1
ATOM 5831 O O . LYS A 1 745 ? -30.681 6.853 -3.755 1.00 44.75 745 LYS A O 1
ATOM 5836 N N . ASP A 1 746 ? -32.600 7.008 -2.585 1.00 46.34 746 ASP A N 1
ATOM 5837 C CA . ASP A 1 746 ? -32.024 6.895 -1.240 1.00 46.34 746 ASP A CA 1
ATOM 5838 C C . ASP A 1 746 ? -32.141 5.465 -0.672 1.00 46.34 746 ASP A C 1
ATOM 5840 O O . ASP A 1 746 ? -32.172 5.257 0.539 1.00 46.34 746 ASP A O 1
ATOM 5844 N N . ALA A 1 747 ? -32.243 4.445 -1.540 1.00 48.69 747 ALA A N 1
ATOM 5845 C CA . ALA A 1 747 ? -32.482 3.051 -1.143 1.00 48.69 747 ALA A CA 1
ATOM 5846 C C . ALA A 1 747 ? -31.404 2.447 -0.223 1.00 48.69 747 ALA A C 1
ATOM 5848 O O . ALA A 1 747 ? -31.687 1.463 0.466 1.00 48.69 747 ALA A O 1
ATOM 5849 N N . GLY A 1 748 ? -30.188 3.012 -0.238 1.00 46.41 748 GLY A N 1
ATOM 5850 C CA . GLY A 1 748 ? -29.113 2.819 0.742 1.00 46.41 748 GLY A CA 1
ATOM 5851 C C . GLY A 1 748 ? -28.855 1.376 1.184 1.00 46.41 748 GLY A C 1
ATOM 5852 O O . GLY A 1 748 ? -29.400 0.927 2.192 1.00 46.41 748 GLY A O 1
ATOM 5853 N N . GLY A 1 749 ? -27.995 0.641 0.479 1.00 58.62 749 GLY A N 1
ATOM 5854 C CA . GLY A 1 749 ? -27.550 -0.673 0.947 1.00 58.62 749 GLY A CA 1
ATOM 5855 C C . GLY A 1 749 ? -26.757 -1.463 -0.085 1.00 58.62 749 GLY A C 1
ATOM 5856 O O . GLY A 1 749 ? -27.333 -2.030 -1.011 1.00 58.62 749 GLY A O 1
ATOM 5857 N N . VAL A 1 750 ? -25.445 -1.559 0.131 1.00 60.75 750 VAL A N 1
ATOM 5858 C CA . VAL A 1 750 ? -24.600 -2.578 -0.501 1.00 60.75 750 VAL A CA 1
ATOM 5859 C C . VAL A 1 750 ? -24.353 -3.719 0.481 1.00 60.75 750 VAL A C 1
ATOM 5861 O O . VAL A 1 750 ? -24.135 -3.489 1.678 1.00 60.75 750 VAL A O 1
ATOM 5864 N N . THR A 1 751 ? -24.363 -4.954 -0.014 1.00 70.75 751 THR A N 1
ATOM 5865 C CA . THR A 1 751 ? -23.793 -6.097 0.706 1.00 70.75 751 THR A CA 1
ATOM 5866 C C . THR A 1 751 ? -22.323 -6.256 0.327 1.00 70.75 751 THR A C 1
ATOM 5868 O O . THR A 1 751 ? -21.945 -5.962 -0.808 1.00 70.75 751 THR A O 1
ATOM 5871 N N . THR A 1 752 ? -21.491 -6.676 1.278 1.00 74.56 752 THR A N 1
ATOM 5872 C CA . THR A 1 752 ? -20.048 -6.875 1.078 1.00 74.56 752 THR A CA 1
ATOM 5873 C C . THR A 1 752 ? -19.647 -8.331 1.327 1.00 74.56 752 THR A C 1
ATOM 5875 O O . THR A 1 752 ? -20.490 -9.192 1.584 1.00 74.56 752 THR A O 1
ATOM 5878 N N . ALA A 1 753 ? -18.349 -8.622 1.237 1.00 78.19 753 ALA A N 1
ATOM 5879 C CA . ALA A 1 753 ? -17.766 -9.930 1.515 1.00 78.19 753 ALA A CA 1
ATOM 5880 C C . ALA A 1 753 ? -18.213 -10.554 2.855 1.00 78.19 753 ALA A C 1
ATOM 5882 O O . ALA A 1 753 ? -18.561 -11.739 2.893 1.00 78.19 753 ALA A O 1
ATOM 5883 N N . ILE A 1 754 ? -18.187 -9.774 3.942 1.00 81.75 754 ILE A N 1
ATOM 5884 C CA . ILE A 1 754 ? -18.506 -10.226 5.302 1.00 81.75 754 ILE A CA 1
ATOM 5885 C C . ILE A 1 754 ? -19.274 -9.105 6.007 1.00 81.75 754 ILE A C 1
ATOM 5887 O O . ILE A 1 754 ? -18.677 -8.128 6.449 1.00 81.75 754 ILE A O 1
ATOM 5891 N N . ASP A 1 755 ? -20.591 -9.235 6.124 1.00 81.50 755 ASP A N 1
ATOM 5892 C CA . ASP A 1 755 ? -21.466 -8.201 6.689 1.00 81.50 755 ASP A CA 1
ATOM 5893 C C . ASP A 1 755 ? -21.930 -8.559 8.109 1.00 81.50 755 ASP A C 1
ATOM 5895 O O . ASP A 1 755 ? -22.274 -9.708 8.387 1.00 81.50 755 ASP A O 1
ATOM 5899 N N . ILE A 1 756 ? -21.993 -7.572 9.008 1.00 81.88 756 ILE A N 1
ATOM 5900 C CA . ILE A 1 756 ? -22.439 -7.757 10.396 1.00 81.88 756 ILE A CA 1
ATOM 5901 C C . ILE A 1 756 ? -23.849 -7.185 10.568 1.00 81.88 756 ILE A C 1
ATOM 5903 O O . ILE A 1 756 ? -24.081 -5.994 10.349 1.00 81.88 756 ILE A O 1
ATOM 5907 N N . TYR A 1 757 ? -24.775 -8.026 11.023 1.00 85.69 757 TYR A N 1
ATOM 5908 C CA . TYR A 1 757 ? -26.163 -7.681 11.327 1.00 85.69 757 TYR A CA 1
ATOM 5909 C C . TYR A 1 757 ? -26.453 -7.875 12.814 1.00 85.69 757 TYR A C 1
ATOM 5911 O O . TYR A 1 757 ? -25.941 -8.809 13.428 1.00 85.69 757 TYR A O 1
ATOM 5919 N N . CYS A 1 758 ? -27.285 -7.011 13.394 1.00 82.69 758 CYS A N 1
ATOM 5920 C CA . CYS A 1 758 ? -27.574 -7.001 14.826 1.00 82.69 758 CYS A CA 1
ATOM 5921 C C . CYS A 1 758 ? -29.074 -6.809 15.117 1.00 82.69 758 CYS A C 1
ATOM 5923 O O . CYS A 1 758 ? -29.756 -6.028 14.446 1.00 82.69 758 CYS A O 1
ATOM 5925 N N . SER A 1 759 ? -29.575 -7.526 16.124 1.00 83.62 759 SER A N 1
ATOM 5926 C CA . SER A 1 759 ? -30.895 -7.357 16.745 1.00 83.62 759 SER A CA 1
ATOM 5927 C C . SER A 1 759 ? -30.808 -7.846 18.192 1.00 83.62 759 SER A C 1
ATOM 5929 O O . SER A 1 759 ? -30.267 -8.920 18.451 1.00 83.62 759 SER A O 1
ATOM 5931 N N . ASP A 1 760 ? -31.301 -7.042 19.133 1.00 82.12 760 ASP A N 1
ATOM 5932 C CA . ASP A 1 760 ? -31.267 -7.290 20.580 1.00 82.12 760 ASP A CA 1
ATOM 5933 C C . ASP A 1 760 ? -29.877 -7.701 21.103 1.00 82.12 760 ASP A C 1
ATOM 5935 O O . ASP A 1 760 ? -28.974 -6.871 21.149 1.00 82.12 760 ASP A O 1
ATOM 5939 N N . CYS A 1 761 ? -29.692 -8.970 21.482 1.00 85.38 761 CYS A N 1
ATOM 5940 C CA . CYS A 1 761 ? -28.419 -9.544 21.943 1.00 85.38 761 CYS A CA 1
ATOM 5941 C C . CYS A 1 761 ? -27.829 -10.566 20.947 1.00 85.38 761 CYS A C 1
ATOM 5943 O O . CYS A 1 761 ? -26.980 -11.379 21.320 1.00 85.38 761 CYS A O 1
ATOM 5945 N N . LEU A 1 762 ? -28.286 -10.564 19.692 1.00 90.06 762 LEU A N 1
ATOM 5946 C CA . LEU A 1 762 ? -27.867 -11.490 18.641 1.00 90.06 762 LEU A CA 1
ATOM 5947 C C . LEU A 1 762 ? -27.127 -10.742 17.525 1.00 90.06 762 LEU A C 1
ATOM 5949 O O . LEU A 1 762 ? -27.648 -9.791 16.940 1.00 90.06 762 LEU A O 1
ATOM 5953 N N . ALA A 1 763 ? -25.924 -11.212 17.198 1.00 90.81 763 ALA A N 1
ATOM 5954 C CA . ALA A 1 763 ? -25.133 -10.721 16.075 1.00 90.81 763 ALA A CA 1
ATOM 5955 C C . ALA A 1 763 ? -24.949 -11.832 15.034 1.00 90.81 763 ALA A C 1
ATOM 5957 O O . ALA A 1 763 ? -24.555 -12.941 15.383 1.00 90.81 763 ALA A O 1
ATOM 5958 N N . VAL A 1 764 ? -25.195 -11.542 13.757 1.00 94.94 764 VAL A N 1
ATOM 5959 C CA . VAL A 1 764 ? -24.971 -12.475 12.640 1.00 94.94 764 VAL A CA 1
ATOM 5960 C C . VAL A 1 764 ? -23.886 -11.907 11.730 1.00 94.94 764 VAL A C 1
ATOM 5962 O O . VAL A 1 764 ? -24.001 -10.780 11.252 1.00 94.94 764 VAL A O 1
ATOM 5965 N N . ILE A 1 765 ? -22.833 -12.690 11.494 1.00 93.00 765 ILE A N 1
ATOM 5966 C CA . ILE A 1 765 ? -21.637 -12.294 10.735 1.00 93.00 765 ILE A CA 1
ATOM 5967 C C . ILE A 1 765 ? -21.683 -13.034 9.394 1.00 93.00 765 ILE A C 1
ATOM 5969 O O . ILE A 1 765 ? -21.123 -14.117 9.240 1.00 93.00 765 ILE A O 1
ATOM 5973 N N . GLN A 1 766 ? -22.457 -12.495 8.453 1.00 94.06 766 GLN A N 1
ATOM 5974 C CA . GLN A 1 766 ? -22.853 -13.173 7.221 1.00 94.06 766 GLN A CA 1
ATOM 5975 C C . GLN A 1 766 ? -21.749 -13.119 6.159 1.00 94.06 766 GLN A C 1
ATOM 5977 O O . GLN A 1 766 ? -21.331 -12.040 5.743 1.00 94.06 766 GLN A O 1
ATOM 5982 N N . PHE A 1 767 ? -21.332 -14.286 5.664 1.00 92.00 767 PHE A N 1
ATOM 5983 C CA . PHE A 1 767 ? -20.361 -14.410 4.575 1.00 92.00 767 PHE A CA 1
ATOM 5984 C C . PHE A 1 767 ? -21.070 -14.485 3.219 1.00 92.00 767 PHE A C 1
ATOM 5986 O O . PHE A 1 767 ? -21.981 -15.290 3.025 1.00 92.00 767 PHE A O 1
ATOM 5993 N N . ARG A 1 768 ? -20.611 -13.698 2.243 1.00 86.06 768 ARG A N 1
ATOM 5994 C CA . ARG A 1 768 ? -21.120 -13.724 0.857 1.00 86.06 768 ARG A CA 1
ATOM 5995 C C . ARG A 1 768 ? -20.159 -14.334 -0.158 1.00 86.06 768 ARG A C 1
ATOM 5997 O O . ARG A 1 768 ? -20.525 -14.514 -1.314 1.00 86.06 768 ARG A O 1
ATOM 6004 N N . THR A 1 769 ? -18.939 -14.650 0.260 1.00 83.94 769 THR A N 1
ATOM 6005 C CA . THR A 1 769 ? -17.822 -14.931 -0.645 1.00 83.94 769 THR A CA 1
ATOM 6006 C C . THR A 1 769 ? -16.896 -16.014 -0.076 1.00 83.94 769 THR A C 1
ATOM 6008 O O . THR A 1 769 ? -16.691 -16.061 1.142 1.00 83.94 769 THR A O 1
ATOM 6011 N N . PRO A 1 770 ? -16.348 -16.921 -0.908 1.00 85.56 770 PRO A N 1
ATOM 6012 C CA . PRO A 1 770 ? -15.446 -17.963 -0.440 1.00 85.56 770 PRO A CA 1
ATOM 6013 C C . PRO A 1 770 ? -14.065 -17.418 -0.043 1.00 85.56 770 PRO A C 1
ATOM 6015 O O . PRO A 1 770 ? -13.626 -16.333 -0.430 1.00 85.56 770 PRO A O 1
ATOM 6018 N N . VAL A 1 771 ? -13.353 -18.234 0.730 1.00 87.38 771 VAL A N 1
ATOM 6019 C CA . VAL A 1 771 ? -11.984 -17.973 1.187 1.00 87.38 771 VAL A CA 1
ATOM 6020 C C . VAL A 1 771 ? -10.988 -18.363 0.095 1.00 87.38 771 VAL A C 1
ATOM 6022 O O . VAL A 1 771 ? -11.112 -19.442 -0.487 1.00 87.38 771 VAL A O 1
ATOM 6025 N N . TYR A 1 772 ? -9.962 -17.543 -0.143 1.00 81.31 772 TYR A N 1
ATOM 6026 C CA . TYR A 1 772 ? -8.908 -17.872 -1.104 1.00 81.31 772 TYR A CA 1
ATOM 6027 C C . TYR A 1 772 ? -8.207 -19.201 -0.745 1.00 81.31 772 TYR A C 1
ATOM 6029 O O . TYR A 1 772 ? -7.915 -19.456 0.435 1.00 81.31 772 TYR A O 1
ATOM 6037 N N . PRO A 1 773 ? -7.842 -20.037 -1.739 1.00 78.19 773 PRO A N 1
ATOM 6038 C CA . PRO A 1 773 ? -7.086 -21.262 -1.503 1.00 78.19 773 PRO A CA 1
ATOM 6039 C C . PRO A 1 773 ? -5.828 -21.016 -0.661 1.00 78.19 773 PRO A C 1
ATOM 6041 O O . PRO A 1 773 ? -5.069 -20.077 -0.896 1.00 78.19 773 PRO A O 1
ATOM 6044 N N . ARG A 1 774 ? -5.594 -21.883 0.334 1.00 83.44 774 ARG A N 1
ATOM 6045 C CA . ARG A 1 774 ? -4.482 -21.808 1.308 1.00 83.44 774 ARG A CA 1
ATOM 6046 C C . ARG A 1 774 ? -4.506 -20.599 2.268 1.00 83.44 774 ARG A C 1
ATOM 6048 O O . ARG A 1 774 ? -3.694 -20.579 3.191 1.00 83.44 774 ARG A O 1
ATOM 6055 N N . ARG A 1 775 ? -5.437 -19.640 2.142 1.00 87.50 775 ARG A N 1
ATOM 6056 C CA . ARG A 1 775 ? -5.549 -18.471 3.046 1.00 87.50 775 ARG A CA 1
ATOM 6057 C C . ARG A 1 775 ? -6.396 -18.707 4.302 1.00 87.50 775 ARG A C 1
ATOM 6059 O O . ARG A 1 775 ? -6.308 -17.929 5.247 1.00 87.50 775 ARG A O 1
ATOM 6066 N N . SER A 1 776 ? -7.132 -19.816 4.383 1.00 89.62 776 SER A N 1
ATOM 6067 C CA . SER A 1 776 ? -8.067 -20.129 5.480 1.00 89.62 776 SER A CA 1
ATOM 6068 C C . SER A 1 776 ? -7.478 -20.024 6.893 1.00 89.62 776 SER A C 1
ATOM 6070 O O . SER A 1 776 ? -8.176 -19.593 7.805 1.00 89.62 776 SER A O 1
ATOM 6072 N N . LYS A 1 777 ? -6.195 -20.365 7.090 1.00 90.44 777 LYS A N 1
ATOM 6073 C CA . LYS A 1 777 ? -5.524 -20.224 8.397 1.00 90.44 777 LYS A CA 1
ATOM 6074 C C . LYS A 1 777 ? -5.369 -18.762 8.837 1.00 90.44 777 LYS A C 1
ATOM 6076 O O . LYS A 1 777 ? -5.514 -18.492 10.024 1.00 90.44 777 LYS A O 1
ATOM 6081 N N . LYS A 1 778 ? -5.094 -17.839 7.905 1.00 81.94 778 LYS A N 1
ATOM 6082 C CA . LYS A 1 778 ? -4.980 -16.399 8.192 1.00 81.94 778 LYS A CA 1
ATOM 6083 C C . LYS A 1 778 ? -6.344 -15.805 8.541 1.00 81.94 778 LYS A C 1
ATOM 6085 O O . LYS A 1 778 ? -6.477 -15.179 9.584 1.00 81.94 778 LYS A O 1
ATOM 6090 N N . LEU A 1 779 ? -7.370 -16.109 7.740 1.00 85.69 779 LEU A N 1
ATOM 6091 C CA . LEU A 1 779 ? -8.740 -15.666 8.016 1.00 85.69 779 LEU A CA 1
ATOM 6092 C C . LEU A 1 779 ? -9.223 -16.129 9.398 1.00 85.69 779 LEU A C 1
ATOM 6094 O O . LEU A 1 779 ? -9.789 -15.343 10.145 1.00 85.69 779 LEU A O 1
ATOM 6098 N N . VAL A 1 780 ? -8.966 -17.386 9.779 1.00 92.44 780 VAL A N 1
ATOM 6099 C CA . VAL A 1 780 ? -9.343 -17.871 11.118 1.00 92.44 780 VAL A CA 1
ATOM 6100 C C . VAL A 1 780 ? -8.606 -17.121 12.235 1.00 92.44 780 VAL A C 1
ATOM 6102 O O . VAL A 1 780 ? -9.223 -16.853 13.257 1.00 92.44 780 VAL A O 1
ATOM 6105 N N . GLN A 1 781 ? -7.346 -16.709 12.050 1.00 83.56 781 GLN A N 1
ATOM 6106 C CA . GLN A 1 781 ? -6.633 -15.870 13.030 1.00 83.56 781 GLN A CA 1
ATOM 6107 C C . GLN A 1 781 ? -7.210 -14.446 13.130 1.00 83.56 781 GLN A C 1
ATOM 6109 O O . GLN A 1 781 ? -7.212 -13.860 14.212 1.00 83.56 781 GLN A O 1
ATOM 6114 N N . GLU A 1 782 ? -7.692 -13.878 12.023 1.00 80.12 782 GLU A N 1
ATOM 6115 C CA . GLU A 1 782 ? -8.384 -12.580 12.001 1.00 80.12 782 GLU A CA 1
ATOM 6116 C C . GLU A 1 782 ? -9.738 -12.673 12.724 1.00 80.12 782 GLU A C 1
ATOM 6118 O O . GLU A 1 782 ? -10.009 -11.896 13.641 1.00 80.12 782 GLU A O 1
ATOM 6123 N N . LEU A 1 783 ? -10.541 -13.689 12.396 1.00 84.62 783 LEU A N 1
ATOM 6124 C CA . LEU A 1 783 ? -11.832 -13.949 13.036 1.00 84.62 783 LEU A CA 1
ATOM 6125 C C . LEU A 1 783 ? -11.687 -14.302 14.525 1.00 84.62 783 LEU A C 1
ATOM 6127 O O . LEU A 1 783 ? -12.476 -13.827 15.331 1.00 84.62 783 LEU A O 1
ATOM 6131 N N . GLU A 1 784 ? -10.668 -15.070 14.923 1.00 87.12 784 GLU A N 1
ATOM 6132 C CA . GLU A 1 784 ? -10.362 -15.400 16.328 1.00 87.12 784 GLU A CA 1
ATOM 6133 C C . GLU A 1 784 ? -10.163 -14.132 17.175 1.00 87.12 784 GLU A C 1
ATOM 6135 O O . GLU A 1 784 ? -10.723 -14.013 18.269 1.00 87.12 784 GLU A O 1
ATOM 6140 N N . LYS A 1 785 ? -9.421 -13.145 16.649 1.00 81.06 785 LYS A N 1
ATOM 6141 C CA . LYS A 1 785 ? -9.206 -11.852 17.318 1.00 81.06 785 LYS A CA 1
ATOM 6142 C C . LYS A 1 785 ? -10.505 -11.067 17.501 1.00 81.06 785 LYS A C 1
ATOM 6144 O O . LYS A 1 785 ? -10.661 -10.449 18.551 1.00 81.06 785 LYS A O 1
ATOM 6149 N N . PHE A 1 786 ? -11.408 -11.108 16.518 1.00 79.75 786 PHE A N 1
ATOM 6150 C CA . PHE A 1 786 ? -12.687 -10.394 16.549 1.00 79.75 786 PHE A CA 1
ATOM 6151 C C . PHE A 1 786 ? -13.789 -11.119 17.341 1.00 79.75 786 PHE A C 1
ATOM 6153 O O . PHE A 1 786 ? -14.645 -10.466 17.925 1.00 79.75 786 PHE A O 1
ATOM 6160 N N . LEU A 1 787 ? -13.792 -12.454 17.387 1.00 86.75 787 LEU A N 1
ATOM 6161 C CA . LEU A 1 787 ? -14.882 -13.249 17.973 1.00 86.75 787 LEU A CA 1
ATOM 6162 C C . LEU A 1 787 ? -14.705 -13.539 19.472 1.00 86.75 787 LEU A C 1
ATOM 6164 O O . LEU A 1 787 ? -15.691 -13.745 20.176 1.00 86.75 787 LEU A O 1
ATOM 6168 N N . LYS A 1 788 ? -13.476 -13.492 20.001 1.00 87.38 788 LYS A N 1
ATOM 6169 C CA . LYS A 1 788 ? -13.183 -13.746 21.430 1.00 87.38 788 LYS A CA 1
ATOM 6170 C C . LYS A 1 788 ? -13.829 -12.763 22.427 1.00 87.38 788 LYS A C 1
ATOM 6172 O O . LYS A 1 788 ? -13.761 -12.988 23.629 1.00 87.38 788 LYS A O 1
ATOM 6177 N N . GLN A 1 789 ? -14.391 -11.650 21.953 1.00 85.88 789 GLN A N 1
ATOM 6178 C CA . GLN A 1 789 ? -15.044 -10.625 22.783 1.00 85.88 789 GLN A CA 1
ATOM 6179 C C . GLN A 1 789 ? -16.542 -10.870 23.022 1.00 85.88 789 GLN A C 1
ATOM 6181 O O . GLN A 1 789 ? -17.151 -10.151 23.815 1.00 85.88 789 GLN A O 1
ATOM 6186 N N . PHE A 1 790 ? -17.136 -11.849 22.336 1.00 88.38 790 PHE A N 1
ATOM 6187 C CA . PHE A 1 790 ? -18.549 -12.193 22.473 1.00 88.38 790 PHE A CA 1
ATOM 6188 C C . PHE A 1 790 ? -18.818 -13.030 23.732 1.00 88.38 790 PHE A C 1
ATOM 6190 O O . PHE A 1 790 ? -17.918 -13.671 24.271 1.00 88.38 790 PHE A O 1
ATOM 6197 N N . LYS A 1 791 ? -20.073 -13.055 24.197 1.00 92.69 791 LYS A N 1
ATOM 6198 C CA . LYS A 1 791 ? -20.510 -13.933 25.300 1.00 92.69 791 LYS A CA 1
ATOM 6199 C C . LYS A 1 791 ? -20.370 -15.413 24.932 1.00 92.69 791 LYS A C 1
ATOM 6201 O O . LYS A 1 791 ? -19.992 -16.254 25.752 1.00 92.69 791 LYS A O 1
ATOM 6206 N N . GLU A 1 792 ? -20.774 -15.709 23.703 1.00 94.81 792 GLU A N 1
ATOM 6207 C CA . GLU A 1 792 ? -20.952 -17.039 23.138 1.00 94.81 792 GLU A CA 1
ATOM 6208 C C . GLU A 1 792 ? -20.843 -16.930 21.609 1.00 94.81 792 GLU A C 1
ATOM 6210 O O . GLU A 1 792 ? -21.333 -15.962 21.024 1.00 94.81 792 GLU A O 1
ATOM 6215 N N . VAL A 1 793 ? -20.193 -17.894 20.957 1.00 97.19 793 VAL A N 1
ATOM 6216 C CA . VAL A 1 793 ? -20.026 -17.931 19.496 1.00 97.19 793 VAL A CA 1
ATOM 6217 C C . VAL A 1 793 ? -20.540 -19.259 18.960 1.00 97.19 793 VAL A C 1
ATOM 6219 O O . VAL A 1 793 ? -20.009 -20.319 19.288 1.00 97.19 793 VAL A O 1
ATOM 6222 N N . LEU A 1 794 ? -21.557 -19.199 18.106 1.00 97.12 794 LEU A N 1
ATOM 6223 C CA . LEU A 1 794 ? -22.153 -20.346 17.440 1.00 97.12 794 LEU A CA 1
ATOM 6224 C C . LEU A 1 794 ? -21.776 -20.352 15.957 1.00 97.12 794 LEU A C 1
ATOM 6226 O O . LEU A 1 794 ? -22.209 -19.519 15.163 1.00 97.12 794 LEU A O 1
ATOM 6230 N N . ILE A 1 795 ? -20.943 -21.314 15.590 1.00 98.00 795 ILE A N 1
ATOM 6231 C CA . ILE A 1 795 ? -20.426 -21.520 14.244 1.00 98.00 795 ILE A CA 1
ATOM 6232 C C . ILE A 1 795 ? -21.360 -22.494 13.522 1.00 98.00 795 ILE A C 1
ATOM 6234 O O . ILE A 1 795 ? -21.660 -23.568 14.046 1.00 98.00 795 ILE A O 1
ATOM 6238 N N . LEU A 1 796 ? -21.804 -22.139 12.318 1.00 97.81 796 LEU A N 1
ATOM 6239 C CA . LEU A 1 796 ? -22.703 -22.963 11.506 1.00 97.81 796 LEU A CA 1
ATOM 6240 C C . LEU A 1 796 ? -21.998 -23.448 10.239 1.00 97.81 796 LEU A C 1
ATOM 6242 O O . LEU A 1 796 ? -21.309 -22.671 9.571 1.00 97.81 796 LEU A O 1
ATOM 6246 N N . SER A 1 797 ? -22.182 -24.713 9.862 1.00 96.69 797 SER A N 1
ATOM 6247 C CA . SER A 1 797 ? -21.678 -25.250 8.587 1.00 96.69 797 SER A CA 1
ATOM 6248 C C . SER A 1 797 ? -22.569 -26.345 8.010 1.00 96.69 797 SER A C 1
ATOM 6250 O O . SER A 1 797 ? -23.122 -27.162 8.744 1.00 96.69 797 SER A O 1
ATOM 6252 N N . GLY A 1 798 ? -22.645 -26.408 6.682 1.00 95.25 798 GLY A N 1
ATOM 6253 C CA . GLY A 1 798 ? -23.065 -27.605 5.962 1.00 95.25 798 GLY A CA 1
ATOM 6254 C C . GLY A 1 798 ? -21.915 -28.613 5.853 1.00 95.25 798 GLY A C 1
ATOM 6255 O O . GLY A 1 798 ? -20.773 -28.229 5.614 1.00 95.25 798 GLY A O 1
ATOM 6256 N N . GLY A 1 799 ? -22.189 -29.903 6.026 1.00 94.12 799 GLY A N 1
ATOM 6257 C CA . GLY A 1 799 ? -21.262 -31.004 5.730 1.00 94.12 799 GLY A CA 1
ATOM 6258 C C . GLY A 1 799 ? -21.844 -31.922 4.656 1.00 94.12 799 GLY A C 1
ATOM 6259 O O . GLY A 1 799 ? -23.063 -31.977 4.503 1.00 94.12 799 GLY A O 1
ATOM 6260 N N . HIS A 1 800 ? -21.014 -32.666 3.919 1.00 92.75 800 HIS A N 1
ATOM 6261 C CA . HIS A 1 800 ? -21.546 -33.623 2.938 1.00 92.75 800 HIS A CA 1
ATOM 6262 C C . HIS A 1 800 ? -22.311 -34.754 3.641 1.00 92.75 800 HIS A C 1
ATOM 6264 O O . HIS A 1 800 ? -21.784 -35.385 4.555 1.00 92.75 800 HIS A O 1
ATOM 6270 N N . ALA A 1 801 ? -23.524 -35.072 3.182 1.00 90.75 801 ALA A N 1
ATOM 6271 C CA . ALA A 1 801 ? -24.359 -36.135 3.751 1.00 90.75 801 ALA A CA 1
ATOM 6272 C C . ALA A 1 801 ? -23.672 -37.516 3.818 1.00 90.75 801 ALA A C 1
ATOM 6274 O O . ALA A 1 801 ? -23.967 -38.302 4.716 1.00 90.75 801 ALA A O 1
ATOM 6275 N N . SER A 1 802 ? -22.723 -37.783 2.914 1.00 89.88 802 SER A N 1
ATOM 6276 C CA . SER A 1 802 ? -21.891 -38.994 2.875 1.00 89.88 802 SER A CA 1
ATOM 6277 C C . SER A 1 802 ? -20.862 -39.108 4.006 1.00 89.88 802 SER A C 1
ATOM 6279 O O . SER A 1 802 ? -20.272 -40.167 4.174 1.00 89.88 802 SER A O 1
ATOM 6281 N N . GLU A 1 803 ? -20.614 -38.039 4.765 1.00 89.69 803 GLU A N 1
ATOM 6282 C CA . GLU A 1 803 ? -19.652 -38.026 5.878 1.00 89.69 803 GLU A CA 1
ATOM 6283 C C . GLU A 1 803 ? -20.276 -38.503 7.204 1.00 89.69 803 GLU A C 1
ATOM 6285 O O . GLU A 1 803 ? -19.579 -38.546 8.221 1.00 89.69 803 GLU A O 1
ATOM 6290 N N . ARG A 1 804 ? -21.572 -38.860 7.213 1.00 89.81 804 ARG A N 1
ATOM 6291 C CA . ARG A 1 804 ? -22.276 -39.454 8.364 1.00 89.81 804 ARG A CA 1
ATOM 6292 C C . ARG A 1 804 ? -21.858 -40.916 8.556 1.00 89.81 804 ARG A C 1
ATOM 6294 O O . ARG A 1 804 ? -21.887 -41.693 7.608 1.00 89.81 804 ARG A O 1
ATOM 6301 N N . ASN A 1 805 ? -21.524 -41.301 9.785 1.00 85.81 805 ASN A N 1
ATOM 6302 C CA . ASN A 1 805 ? -21.246 -42.691 10.160 1.00 85.81 805 ASN A CA 1
ATOM 6303 C C . ASN A 1 805 ? -22.545 -43.495 10.410 1.00 85.81 805 ASN A C 1
ATOM 6305 O O . ASN A 1 805 ? -23.635 -42.928 10.493 1.00 85.81 805 ASN A O 1
ATOM 6309 N N . ASP A 1 806 ? -22.440 -44.813 10.595 1.00 84.44 806 ASP A N 1
ATOM 6310 C CA . ASP A 1 806 ? -23.593 -45.719 10.770 1.00 84.44 806 ASP A CA 1
ATOM 6311 C C . ASP A 1 806 ? -24.526 -45.351 11.943 1.00 84.44 806 ASP A C 1
ATOM 6313 O O . ASP A 1 806 ? -25.747 -45.529 11.859 1.00 84.44 806 ASP A O 1
ATOM 6317 N N . LYS A 1 807 ? -23.974 -44.806 13.038 1.00 78.81 807 LYS A N 1
ATOM 6318 C CA . LYS A 1 807 ? -24.768 -44.305 14.176 1.00 78.81 807 LYS A CA 1
ATOM 6319 C C . LYS A 1 807 ? -25.498 -43.016 13.809 1.00 78.81 807 LYS A C 1
ATOM 6321 O O . LYS A 1 807 ? -26.601 -42.767 14.282 1.00 78.81 807 LYS A O 1
ATOM 6326 N N . GLU A 1 808 ? -24.867 -42.180 12.992 1.00 84.50 808 GLU A N 1
ATOM 6327 C CA . GLU A 1 808 ? -25.387 -40.881 12.591 1.00 84.50 808 GLU A CA 1
ATOM 6328 C C . GLU A 1 808 ? -26.467 -41.000 11.517 1.00 84.50 808 GLU A C 1
ATOM 6330 O O . GLU A 1 808 ? -27.420 -40.230 11.575 1.00 84.50 808 GLU A O 1
ATOM 6335 N N . ILE A 1 809 ? -26.366 -41.948 10.576 1.00 84.75 809 ILE A N 1
ATOM 6336 C CA . ILE A 1 809 ? -27.313 -42.146 9.456 1.00 84.75 809 ILE A CA 1
ATOM 6337 C C . ILE A 1 809 ? -28.767 -42.291 9.930 1.00 84.75 809 ILE A C 1
ATOM 6339 O O . ILE A 1 809 ? -29.662 -41.683 9.348 1.00 84.75 809 ILE A O 1
ATOM 6343 N N . ASN A 1 810 ? -28.997 -43.049 11.005 1.00 82.75 810 ASN A N 1
ATOM 6344 C CA . ASN A 1 810 ? -30.337 -43.348 11.524 1.00 82.75 810 ASN A CA 1
ATOM 6345 C C . ASN A 1 810 ? -30.938 -42.227 12.400 1.00 82.75 810 ASN A C 1
ATOM 6347 O O . ASN A 1 810 ? -32.086 -42.331 12.827 1.00 82.75 810 ASN A O 1
ATOM 6351 N N . GLY A 1 811 ? -30.165 -41.178 12.694 1.00 83.06 811 GLY A N 1
ATOM 6352 C CA . GLY A 1 811 ? -30.585 -40.036 13.505 1.00 83.06 811 GLY A CA 1
ATOM 6353 C C . GLY A 1 811 ? -30.970 -38.795 12.685 1.00 83.06 811 GLY A C 1
ATOM 6354 O O . GLY A 1 811 ? -31.037 -38.842 11.451 1.00 83.06 811 GLY A O 1
ATOM 6355 N N . PRO A 1 812 ? -31.178 -37.644 13.349 1.00 89.06 812 PRO A N 1
ATOM 6356 C CA . PRO A 1 812 ? -31.319 -36.361 12.666 1.00 89.06 812 PRO A CA 1
ATOM 6357 C C . PRO A 1 812 ? -30.058 -36.004 11.852 1.00 89.06 812 PRO A C 1
ATOM 6359 O O . PRO A 1 812 ? -28.959 -36.430 12.215 1.00 89.06 812 PRO A O 1
ATOM 6362 N N . PRO A 1 813 ? -30.167 -35.187 10.786 1.00 91.81 813 PRO A N 1
ATOM 6363 C CA . PRO A 1 813 ? -29.046 -34.835 9.910 1.00 91.81 813 PRO A CA 1
ATOM 6364 C C . PRO A 1 813 ? -28.102 -33.769 10.492 1.00 91.81 813 PRO A C 1
ATOM 6366 O O . PRO A 1 813 ? -27.286 -33.231 9.759 1.00 91.81 813 PRO A O 1
ATOM 6369 N N . TYR A 1 814 ? -28.174 -33.436 11.781 1.00 92.62 814 TYR A N 1
ATOM 6370 C CA . TYR A 1 814 ? -27.347 -32.392 12.394 1.00 92.62 814 TYR A CA 1
ATOM 6371 C C . TYR A 1 814 ? -26.584 -32.898 13.615 1.00 92.62 814 TYR A C 1
ATOM 6373 O O . TYR A 1 814 ? -27.031 -33.813 14.304 1.00 92.62 814 TYR A O 1
ATOM 6381 N N . ARG A 1 815 ? -25.419 -32.314 13.892 1.00 92.81 815 ARG A N 1
ATOM 6382 C CA . ARG A 1 815 ? -24.564 -32.674 15.030 1.00 92.81 815 ARG A CA 1
ATOM 6383 C C . ARG A 1 815 ? -23.941 -31.440 15.657 1.00 92.81 815 ARG A C 1
ATOM 6385 O O . ARG A 1 815 ? -23.569 -30.504 14.950 1.00 92.81 815 ARG A O 1
ATOM 6392 N N . LEU A 1 816 ? -23.816 -31.464 16.981 1.00 92.94 816 LEU A N 1
ATOM 6393 C CA . LEU A 1 816 ? -23.305 -30.346 17.765 1.00 92.94 816 LEU A CA 1
ATOM 6394 C C . LEU A 1 816 ? -21.998 -30.723 18.470 1.00 92.94 816 LEU A C 1
ATOM 6396 O O . LEU A 1 816 ? -21.909 -31.750 19.146 1.00 92.94 816 LEU A O 1
ATOM 6400 N N . LEU A 1 817 ? -21.001 -29.852 18.346 1.00 92.81 817 LEU A N 1
ATOM 6401 C CA . LEU A 1 817 ? -19.794 -29.837 19.166 1.00 92.81 817 LEU A CA 1
ATOM 6402 C C . LEU A 1 817 ? -19.824 -28.575 20.034 1.00 92.81 817 LEU A C 1
ATOM 6404 O O . LEU A 1 817 ? -20.160 -27.500 19.542 1.00 92.81 817 LEU A O 1
ATOM 6408 N N . THR A 1 818 ? -19.493 -28.684 21.317 1.00 94.12 818 THR A N 1
ATOM 6409 C CA . THR A 1 818 ? -19.467 -27.541 22.241 1.00 94.12 818 THR A CA 1
ATOM 6410 C C . THR A 1 818 ? -18.153 -27.480 23.010 1.00 94.12 818 THR A C 1
ATOM 6412 O O . THR A 1 818 ? -17.492 -28.503 23.201 1.00 94.12 818 THR A O 1
ATOM 6415 N N . SER A 1 819 ? -17.747 -26.279 23.433 1.00 92.88 819 SER A N 1
ATOM 6416 C CA . SER A 1 819 ? -16.684 -26.127 24.424 1.00 92.88 819 SER A CA 1
ATOM 6417 C C . SER A 1 819 ? -17.165 -26.628 25.791 1.00 92.88 819 SER A C 1
ATOM 6419 O O . SER A 1 819 ? -18.366 -26.688 26.061 1.00 92.88 819 SER A O 1
ATOM 6421 N N . GLN A 1 820 ? -16.227 -26.967 26.679 1.00 87.44 820 GLN A N 1
ATOM 6422 C CA . GLN A 1 820 ? -16.514 -27.615 27.968 1.00 87.44 820 GLN A CA 1
ATOM 6423 C C . GLN A 1 820 ? -17.562 -26.868 28.822 1.00 87.44 820 GLN A C 1
ATOM 6425 O O . GLN A 1 820 ? -18.377 -27.483 29.508 1.00 87.44 820 GLN A O 1
ATOM 6430 N N . ALA A 1 821 ? -17.589 -25.533 28.745 1.00 87.62 821 ALA A N 1
ATOM 6431 C CA . ALA A 1 821 ? -18.544 -24.683 29.460 1.00 87.62 821 ALA A CA 1
ATOM 6432 C C . ALA A 1 821 ? -20.010 -24.846 28.998 1.00 87.62 821 ALA A C 1
ATOM 6434 O O . ALA A 1 821 ? -20.932 -24.492 29.733 1.00 87.62 821 ALA A O 1
ATOM 6435 N N . LEU A 1 822 ? -20.238 -25.383 27.795 1.00 89.88 822 LEU A N 1
ATOM 6436 C CA . LEU A 1 822 ? -21.551 -25.518 27.158 1.00 89.88 822 LEU A CA 1
ATOM 6437 C C . LEU A 1 822 ? -22.060 -26.973 27.097 1.00 89.88 822 LEU A C 1
ATOM 6439 O O . LEU A 1 822 ? -23.194 -27.198 26.670 1.00 89.88 822 LEU A O 1
ATOM 6443 N N . GLU A 1 823 ? -21.305 -27.955 27.605 1.00 84.69 823 GLU A N 1
ATOM 6444 C CA . GLU A 1 823 ? -21.707 -29.375 27.625 1.00 84.69 823 GLU A CA 1
ATOM 6445 C C . GLU A 1 823 ? -23.064 -29.620 28.305 1.00 84.69 823 GLU A C 1
ATOM 6447 O O . GLU A 1 823 ? -23.816 -30.513 27.907 1.00 84.69 823 GLU A O 1
ATOM 6452 N N . LYS A 1 824 ? -23.400 -28.836 29.340 1.00 85.12 824 LYS A N 1
ATOM 6453 C CA . LYS A 1 824 ? -24.709 -28.930 29.999 1.00 85.12 824 LYS A CA 1
ATOM 6454 C C . LYS A 1 824 ? -25.834 -28.485 29.059 1.00 85.12 824 LYS A C 1
ATOM 6456 O O . LYS A 1 824 ? -26.805 -29.215 28.908 1.00 85.12 824 LYS A O 1
ATOM 6461 N N . LYS A 1 825 ? -25.664 -27.350 28.369 1.00 86.12 825 LYS A N 1
ATOM 6462 C CA . LYS A 1 825 ? -26.629 -26.823 27.388 1.00 86.12 825 LYS A CA 1
ATOM 6463 C C . LYS A 1 825 ? -26.871 -27.830 26.257 1.00 86.12 825 LYS A C 1
ATOM 6465 O O . LYS A 1 825 ? -28.009 -28.035 25.857 1.00 86.12 825 LYS A O 1
ATOM 6470 N N . GLN A 1 826 ? -25.822 -28.519 25.800 1.00 82.44 826 GLN A N 1
ATOM 6471 C CA . GLN A 1 826 ? -25.947 -29.605 24.821 1.00 82.44 826 GLN A CA 1
ATOM 6472 C C . GLN A 1 826 ? -26.789 -30.789 25.336 1.00 82.44 826 GLN A C 1
ATOM 6474 O O . GLN A 1 826 ? -27.609 -31.317 24.587 1.00 82.44 826 GLN A O 1
ATOM 6479 N N . LYS A 1 827 ? -26.619 -31.192 26.603 1.00 83.62 827 LYS A N 1
ATOM 6480 C CA . LYS A 1 827 ? -27.433 -32.254 27.228 1.00 83.62 827 LYS A CA 1
ATOM 6481 C C . LYS A 1 827 ? -28.890 -31.826 27.404 1.00 83.62 827 LYS A C 1
ATOM 6483 O O . LYS A 1 827 ? -29.777 -32.612 27.092 1.00 83.62 827 LYS A O 1
ATOM 6488 N N . ASP A 1 828 ? -29.126 -30.589 27.839 1.00 86.75 828 ASP A N 1
ATOM 6489 C CA . ASP A 1 828 ? -30.472 -30.037 28.037 1.00 86.75 828 ASP A CA 1
ATOM 6490 C C . ASP A 1 828 ? -31.259 -29.969 26.704 1.00 86.75 828 ASP A C 1
ATOM 6492 O O . ASP A 1 828 ? -32.454 -30.255 26.681 1.00 86.75 828 ASP A O 1
ATOM 6496 N N . LEU A 1 829 ? -30.582 -29.695 25.578 1.00 86.25 829 LEU A N 1
ATOM 6497 C CA . LEU A 1 829 ? -31.159 -29.743 24.222 1.00 86.25 829 LEU A CA 1
ATOM 6498 C C . LEU A 1 829 ? -31.451 -31.166 23.706 1.00 86.25 829 LEU A C 1
ATOM 6500 O O . LEU A 1 829 ? -32.177 -31.320 22.731 1.00 86.25 829 LEU A O 1
ATOM 6504 N N . SER A 1 830 ? -30.898 -32.215 24.325 1.00 85.62 830 SER A N 1
ATOM 6505 C CA . SER A 1 830 ? -31.000 -33.608 23.846 1.00 85.62 830 SER A CA 1
ATOM 6506 C C . SER A 1 830 ? -30.486 -33.830 22.407 1.00 85.62 830 SER A C 1
ATOM 6508 O O . SER A 1 830 ? -30.977 -34.704 21.694 1.00 85.62 830 SER A O 1
ATOM 6510 N N . TRP A 1 831 ? -29.497 -33.046 21.961 1.00 87.06 831 TRP A N 1
ATOM 6511 C CA . TRP A 1 831 ? -28.915 -33.154 20.616 1.00 87.06 831 TRP A CA 1
ATOM 6512 C C . TRP A 1 831 ? -27.673 -34.057 20.575 1.00 87.06 831 TRP A C 1
ATOM 6514 O O . TRP A 1 831 ? -26.788 -33.967 21.430 1.00 87.06 831 TRP A O 1
ATOM 6524 N N . ASP A 1 832 ? -27.564 -34.863 19.517 1.00 85.88 832 ASP A N 1
ATOM 6525 C CA . ASP A 1 832 ? -26.442 -35.780 19.299 1.00 85.88 832 ASP A CA 1
ATOM 6526 C C . ASP A 1 832 ? -25.079 -35.061 19.189 1.00 85.88 832 ASP A C 1
ATOM 6528 O O . ASP A 1 832 ? -24.916 -34.049 18.493 1.00 85.88 832 ASP A O 1
ATOM 6532 N N . TYR A 1 833 ? -24.068 -35.642 19.841 1.00 85.31 833 TYR A N 1
ATOM 6533 C CA . TYR A 1 833 ? -22.686 -35.157 19.836 1.00 85.31 833 TYR A CA 1
ATOM 6534 C C . TYR A 1 833 ? -21.976 -35.410 18.502 1.00 85.31 833 TYR A C 1
ATOM 6536 O O . TYR A 1 833 ? -22.072 -36.498 17.933 1.00 85.31 833 TYR A O 1
ATOM 6544 N N . LEU A 1 834 ? -21.213 -34.420 18.029 1.00 85.69 834 LEU A N 1
ATOM 6545 C CA . LEU A 1 834 ? -20.308 -34.579 16.894 1.00 85.69 834 LEU A CA 1
ATOM 6546 C C . LEU A 1 834 ? -18.977 -35.200 17.341 1.00 85.69 834 LEU A C 1
ATOM 6548 O O . LEU A 1 834 ? -18.180 -34.545 18.011 1.00 85.69 834 LEU A O 1
ATOM 6552 N N . GLU A 1 835 ? -18.694 -36.436 16.921 1.00 84.19 835 GLU A N 1
ATOM 6553 C CA . GLU A 1 835 ? -17.375 -37.052 17.123 1.00 84.19 835 GLU A CA 1
ATOM 6554 C C . GLU A 1 835 ? -16.271 -36.171 16.499 1.00 84.19 835 GLU A C 1
ATOM 6556 O O . GLU A 1 835 ? -16.343 -35.828 15.317 1.00 84.19 835 GLU A O 1
ATOM 6561 N N . ARG A 1 836 ? -15.225 -35.812 17.267 1.00 84.12 836 ARG A N 1
ATOM 6562 C CA . ARG A 1 836 ? -14.089 -35.023 16.750 1.00 84.12 836 ARG A CA 1
ATOM 6563 C C . ARG A 1 836 ? -13.298 -35.817 15.709 1.00 84.12 836 ARG A C 1
ATOM 6565 O O . ARG A 1 836 ? -12.355 -36.535 16.034 1.00 84.12 836 ARG A O 1
ATOM 6572 N N . ARG A 1 837 ? -13.663 -35.640 14.443 1.00 86.31 837 ARG A N 1
ATOM 6573 C CA . ARG A 1 837 ? -12.954 -36.156 13.271 1.00 86.31 837 ARG A CA 1
ATOM 6574 C C . ARG A 1 837 ? -12.894 -35.097 12.176 1.00 86.31 837 ARG A C 1
ATOM 6576 O O . ARG A 1 837 ? -13.574 -34.076 12.237 1.00 86.31 837 ARG A O 1
ATOM 6583 N N . ARG A 1 838 ? -12.070 -35.338 11.157 1.00 82.94 838 ARG A N 1
ATOM 6584 C CA . ARG A 1 838 ? -12.078 -34.522 9.940 1.00 82.94 838 ARG A CA 1
ATOM 6585 C C . ARG A 1 838 ? -13.376 -34.801 9.181 1.00 82.94 838 ARG A C 1
ATOM 6587 O O . ARG A 1 838 ? -13.668 -35.961 8.922 1.00 82.94 838 ARG A O 1
ATOM 6594 N N . ILE A 1 839 ? -14.109 -33.745 8.836 1.00 87.94 839 ILE A N 1
ATOM 6595 C CA . ILE A 1 839 ? -15.368 -33.812 8.086 1.00 87.94 839 ILE A CA 1
ATOM 6596 C C . ILE A 1 839 ? -15.187 -32.992 6.814 1.00 87.94 839 ILE A C 1
ATOM 6598 O O . ILE A 1 839 ? -14.771 -31.831 6.874 1.00 87.94 839 ILE A O 1
ATOM 6602 N N . SER A 1 840 ? -15.472 -33.581 5.661 1.00 88.00 840 SER A N 1
ATOM 6603 C CA . SER A 1 840 ? -15.418 -32.876 4.381 1.00 88.00 840 SER A CA 1
ATOM 6604 C C . SER A 1 840 ? -16.585 -31.887 4.240 1.00 88.00 840 SER A C 1
ATOM 6606 O O . SER A 1 840 ? -17.706 -32.137 4.685 1.00 88.00 840 SER A O 1
ATOM 6608 N N . GLY A 1 841 ? -16.334 -30.752 3.585 1.00 88.94 841 GLY A N 1
ATOM 6609 C CA . GLY A 1 841 ? -17.377 -29.791 3.207 1.00 88.94 841 GLY A CA 1
ATOM 6610 C C . GLY A 1 841 ? -17.704 -28.686 4.222 1.00 88.94 841 GLY A C 1
ATOM 6611 O O . GLY A 1 841 ? -18.246 -27.658 3.823 1.00 88.94 841 GLY A O 1
ATOM 6612 N N . VAL A 1 842 ? -17.292 -28.812 5.491 1.00 92.75 842 VAL A N 1
ATOM 6613 C CA . VAL A 1 842 ? -17.618 -27.855 6.582 1.00 92.75 842 VAL A CA 1
ATOM 6614 C C . VAL A 1 842 ? -16.915 -26.485 6.510 1.00 92.75 842 VAL A C 1
ATOM 6616 O O . VAL A 1 842 ? -16.896 -25.729 7.482 1.00 92.75 842 VAL A O 1
ATOM 6619 N N . GLY A 1 843 ? -16.302 -26.147 5.373 1.00 92.19 843 GLY A N 1
ATOM 6620 C CA . GLY A 1 843 ? -15.588 -24.886 5.178 1.00 92.19 843 GLY A CA 1
ATOM 6621 C C . GLY A 1 843 ? -14.496 -24.653 6.229 1.00 92.19 843 GLY A C 1
ATOM 6622 O O . GLY A 1 843 ? -13.670 -25.526 6.498 1.00 92.19 843 GLY A O 1
ATOM 6623 N N . ILE A 1 844 ? -14.494 -23.462 6.834 1.00 93.94 844 ILE A N 1
ATOM 6624 C CA . ILE A 1 844 ? -13.575 -23.105 7.929 1.00 93.94 844 ILE A CA 1
ATOM 6625 C C . ILE A 1 844 ? -14.093 -23.489 9.326 1.00 93.94 844 ILE A C 1
ATOM 6627 O O . ILE A 1 844 ? -13.363 -23.296 10.296 1.00 93.94 844 ILE A O 1
ATOM 6631 N N . GLY A 1 845 ? -15.317 -24.020 9.448 1.00 94.38 845 GLY A N 1
ATOM 6632 C CA . GLY A 1 845 ? -16.058 -24.067 10.714 1.00 94.38 845 GLY A CA 1
ATOM 6633 C C . GLY A 1 845 ? -15.354 -24.826 11.836 1.00 94.38 845 GLY A C 1
ATOM 6634 O O . GLY A 1 845 ? -15.144 -24.270 12.912 1.00 94.38 845 GLY A O 1
ATOM 6635 N N . LEU A 1 846 ? -14.893 -26.050 11.563 1.00 94.19 846 LEU A N 1
ATOM 6636 C CA . LEU A 1 846 ? -14.178 -26.862 12.554 1.00 94.19 846 LEU A CA 1
ATOM 6637 C C . LEU A 1 846 ? -12.841 -26.219 12.974 1.00 94.19 846 LEU A C 1
ATOM 6639 O O . LEU A 1 846 ? -12.515 -26.181 14.154 1.00 94.19 846 LEU A O 1
ATOM 6643 N N . MET A 1 847 ? -12.102 -25.631 12.026 1.00 94.19 847 MET A N 1
ATOM 6644 C CA . MET A 1 847 ? -10.827 -24.954 12.310 1.00 94.19 847 MET A CA 1
ATOM 6645 C C . MET A 1 847 ? -11.015 -23.655 13.109 1.00 94.19 847 MET A C 1
ATOM 6647 O O . MET A 1 847 ? -10.150 -23.295 13.906 1.00 94.19 847 MET A O 1
ATOM 6651 N N . LEU A 1 848 ? -12.131 -22.949 12.901 1.00 95.19 848 LEU A N 1
ATOM 6652 C CA . LEU A 1 848 ? -12.510 -21.786 13.701 1.00 95.19 848 LEU A CA 1
ATOM 6653 C C . LEU A 1 848 ? -12.943 -22.207 15.114 1.00 95.19 848 LEU A C 1
ATOM 6655 O O . LEU A 1 848 ? -12.552 -21.560 16.085 1.00 95.19 848 LEU A O 1
ATOM 6659 N N . PHE A 1 849 ? -13.676 -23.317 15.241 1.00 95.94 849 PHE A N 1
ATOM 6660 C CA . PHE A 1 849 ? -14.061 -23.892 16.530 1.00 95.94 849 PHE A CA 1
ATOM 6661 C C . PHE A 1 849 ? -12.839 -24.302 17.366 1.00 95.94 849 PHE A C 1
ATOM 6663 O O . PHE A 1 849 ? -12.713 -23.846 18.500 1.00 95.94 849 PHE A O 1
ATOM 6670 N N . ASP A 1 850 ? -11.900 -25.067 16.793 1.00 94.00 850 ASP A N 1
ATOM 6671 C CA . ASP A 1 850 ? -10.669 -25.522 17.471 1.00 94.00 850 ASP A CA 1
ATOM 6672 C C . ASP A 1 850 ? -9.795 -24.359 17.991 1.00 94.00 850 ASP A C 1
ATOM 6674 O O . ASP A 1 850 ? -8.976 -24.533 18.901 1.00 94.00 850 ASP A O 1
ATOM 6678 N N . LYS A 1 851 ? -9.947 -23.158 17.410 1.00 93.50 851 LYS A N 1
ATOM 6679 C CA . LYS A 1 851 ? -9.333 -21.926 17.918 1.00 93.50 851 LYS A CA 1
ATOM 6680 C C . LYS A 1 851 ? -10.156 -21.259 19.014 1.00 93.50 851 LYS A C 1
ATOM 6682 O O . LYS A 1 851 ? -9.604 -20.908 20.056 1.00 93.50 851 LYS A O 1
ATOM 6687 N N . LEU A 1 852 ? -11.456 -21.085 18.793 1.00 93.88 852 LEU A N 1
ATOM 6688 C CA . LEU A 1 852 ? -12.323 -20.337 19.701 1.00 93.88 852 LEU A CA 1
ATOM 6689 C C . LEU A 1 852 ? -12.674 -21.081 20.989 1.00 93.88 852 LEU A C 1
ATOM 6691 O O . LEU A 1 852 ? -12.853 -20.424 22.009 1.00 93.88 852 LEU A O 1
ATOM 6695 N N . GLU A 1 853 ? -12.707 -22.416 20.996 1.00 93.00 853 GLU A N 1
ATOM 6696 C CA . GLU A 1 853 ? -13.120 -23.204 22.170 1.00 93.00 853 GLU A CA 1
ATOM 6697 C C . GLU A 1 853 ? -12.267 -22.972 23.432 1.00 93.00 853 GLU A C 1
ATOM 6699 O O . GLU A 1 853 ? -12.712 -23.263 24.541 1.00 93.00 853 GLU A O 1
ATOM 6704 N N . LYS A 1 854 ? -11.047 -22.441 23.262 1.00 87.75 854 LYS A N 1
ATOM 6705 C CA . LYS A 1 854 ? -10.105 -22.098 24.342 1.00 87.75 854 LYS A CA 1
ATOM 6706 C C . LYS A 1 854 ? -10.182 -20.630 24.772 1.00 87.75 854 LYS A C 1
ATOM 6708 O O . LYS A 1 854 ? -9.564 -20.265 25.767 1.00 87.75 854 LYS A O 1
ATOM 6713 N N . ALA A 1 855 ? -10.883 -19.795 24.007 1.00 86.56 855 ALA A N 1
ATOM 6714 C CA . ALA A 1 855 ? -10.923 -18.342 24.165 1.00 86.56 855 ALA A CA 1
ATOM 6715 C C . ALA A 1 855 ? -12.318 -17.807 24.533 1.00 86.56 855 ALA A C 1
ATOM 6717 O O . ALA A 1 855 ? -12.414 -16.761 25.169 1.00 86.56 855 ALA A O 1
ATOM 6718 N N . VAL A 1 856 ? -13.389 -18.502 24.137 1.00 93.00 856 VAL A N 1
ATOM 6719 C CA . VAL A 1 856 ? -14.786 -18.098 24.348 1.00 93.00 856 VAL A CA 1
ATOM 6720 C C . VAL A 1 856 ? -15.689 -19.332 24.463 1.00 93.00 856 VAL A C 1
ATOM 6722 O O 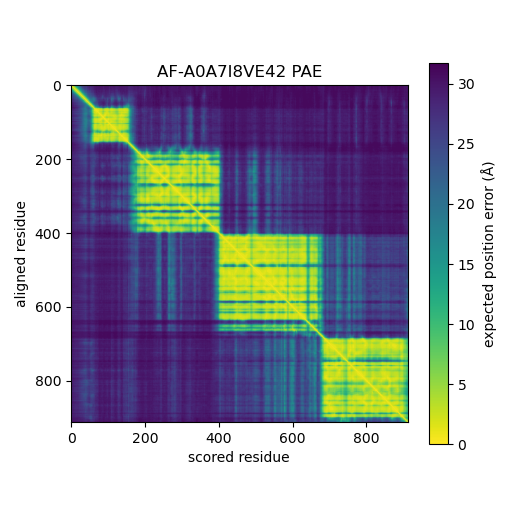. VAL A 1 856 ? -15.324 -20.432 24.045 1.00 93.00 856 VAL A O 1
ATOM 6725 N N . ASN A 1 857 ? -16.890 -19.167 25.024 1.00 95.38 857 ASN A N 1
ATOM 6726 C CA . ASN A 1 857 ? -17.927 -20.197 24.959 1.00 95.38 857 ASN A CA 1
ATOM 6727 C C . ASN A 1 857 ? -18.286 -20.429 23.486 1.00 95.38 857 ASN A C 1
ATOM 6729 O O . ASN A 1 857 ? -18.857 -19.546 22.849 1.00 95.38 857 ASN A O 1
ATOM 6733 N N . ALA A 1 858 ? -17.920 -21.583 22.935 1.00 96.50 858 ALA A N 1
ATOM 6734 C CA . ALA A 1 858 ? -18.041 -21.859 21.511 1.00 96.50 858 ALA A CA 1
ATOM 6735 C C . ALA A 1 858 ? -18.915 -23.088 21.273 1.00 96.50 858 ALA A C 1
ATOM 6737 O O . ALA A 1 858 ? -18.810 -24.092 21.980 1.00 96.50 858 ALA A O 1
ATOM 6738 N N . ALA A 1 859 ? -19.741 -23.024 20.240 1.00 96.38 859 ALA A N 1
ATOM 6739 C CA . ALA A 1 859 ? -20.523 -24.140 19.744 1.00 96.38 859 ALA A CA 1
ATOM 6740 C C . ALA A 1 859 ? -20.390 -24.222 18.221 1.00 96.38 859 ALA A C 1
ATOM 6742 O O . ALA A 1 859 ? -20.259 -23.207 17.542 1.00 96.38 859 ALA A O 1
ATOM 6743 N N . PHE A 1 860 ? -20.402 -25.435 17.685 1.00 96.56 860 PHE A N 1
ATOM 6744 C CA . PHE A 1 860 ? -20.263 -25.716 16.264 1.00 96.56 860 PHE A CA 1
ATOM 6745 C C . PHE A 1 860 ? -21.348 -26.704 15.842 1.00 96.56 860 PHE A C 1
ATOM 6747 O O . PHE A 1 860 ? -21.336 -27.868 16.245 1.00 96.56 860 PHE A O 1
ATOM 6754 N N . LEU A 1 861 ? -22.310 -26.205 15.065 1.00 96.12 861 LEU A N 1
ATOM 6755 C CA . LEU A 1 861 ? -23.437 -26.964 14.536 1.00 96.12 861 LEU A CA 1
ATOM 6756 C C . LEU A 1 861 ? -23.170 -27.304 13.067 1.00 96.12 861 LEU A C 1
ATOM 6758 O O . LEU A 1 861 ? -23.094 -26.417 12.211 1.00 96.12 861 LEU A O 1
ATOM 6762 N N . VAL A 1 862 ? -23.053 -28.600 12.784 1.00 95.44 862 VAL A N 1
ATOM 6763 C CA . VAL A 1 862 ? -22.940 -29.141 11.425 1.00 95.44 862 VAL A CA 1
ATOM 6764 C C . VAL A 1 862 ? -24.290 -29.701 11.000 1.00 95.44 862 VAL A C 1
ATOM 6766 O O . VAL A 1 862 ? -24.883 -30.480 11.743 1.00 95.44 862 VAL A O 1
ATOM 6769 N N . PHE A 1 863 ? -24.750 -29.350 9.799 1.00 95.69 863 PHE A N 1
ATOM 6770 C CA . PHE A 1 863 ? -25.912 -29.964 9.153 1.00 95.69 863 PHE A CA 1
ATOM 6771 C C . PHE A 1 863 ? -25.467 -30.709 7.891 1.00 95.69 863 PHE A C 1
ATOM 6773 O O . PHE A 1 863 ? -24.870 -30.138 6.981 1.00 95.69 863 PHE A O 1
ATOM 6780 N N . PHE A 1 864 ? -25.731 -32.006 7.846 1.00 94.38 864 PHE A N 1
ATOM 6781 C CA . PHE A 1 864 ? -25.310 -32.909 6.789 1.00 94.38 864 PHE A CA 1
ATOM 6782 C C . PHE A 1 864 ? -26.330 -32.914 5.647 1.00 94.38 864 PHE A C 1
ATOM 6784 O O . PHE A 1 864 ? -27.432 -33.439 5.792 1.00 94.38 864 PHE A O 1
ATOM 6791 N N . CYS A 1 865 ? -25.942 -32.346 4.508 1.00 93.00 865 CYS A N 1
ATOM 6792 C CA . CYS A 1 865 ? -26.790 -32.082 3.346 1.00 93.00 865 CYS A CA 1
ATOM 6793 C C . CYS A 1 865 ? -26.133 -32.571 2.043 1.00 93.00 865 CYS A C 1
ATOM 6795 O O . CYS A 1 865 ? -24.949 -32.924 2.003 1.00 93.00 865 CYS A O 1
ATOM 6797 N N . ALA A 1 866 ? -26.918 -32.627 0.969 1.00 89.88 866 ALA A N 1
ATOM 6798 C CA . ALA A 1 866 ? -26.428 -32.877 -0.383 1.00 89.88 866 ALA A CA 1
ATOM 6799 C C . ALA A 1 866 ? -26.381 -31.563 -1.180 1.00 89.88 866 ALA A C 1
ATOM 6801 O O . ALA A 1 866 ? -27.093 -30.608 -0.874 1.00 89.88 866 ALA A O 1
ATOM 6802 N N . GLU A 1 867 ? -25.557 -31.504 -2.224 1.00 83.12 867 GLU A N 1
ATOM 6803 C CA . GLU A 1 867 ? -25.577 -30.360 -3.140 1.00 83.12 867 GLU A CA 1
ATOM 6804 C C . GLU A 1 867 ? -26.889 -30.334 -3.942 1.00 83.12 867 GLU A C 1
ATOM 6806 O O . GLU A 1 867 ? -27.362 -31.369 -4.413 1.00 83.12 867 GLU A O 1
ATOM 6811 N N . GLY A 1 868 ? -27.485 -29.149 -4.081 1.00 85.31 868 GLY A N 1
ATOM 6812 C CA . GLY A 1 868 ? -28.801 -28.957 -4.694 1.00 85.31 868 GLY A CA 1
ATOM 6813 C C . GLY A 1 868 ? -29.504 -27.713 -4.152 1.00 85.31 868 GLY A C 1
ATOM 6814 O O . GLY A 1 868 ? -28.864 -26.848 -3.548 1.00 85.31 868 GLY A O 1
ATOM 6815 N N . ASP A 1 869 ? -30.824 -27.634 -4.330 1.00 87.31 869 ASP A N 1
ATOM 6816 C CA . ASP A 1 869 ? -31.645 -26.628 -3.648 1.00 87.31 869 ASP A CA 1
ATOM 6817 C C . ASP A 1 869 ? -31.756 -26.976 -2.156 1.00 87.31 869 ASP A C 1
ATOM 6819 O O . ASP A 1 869 ? -32.427 -27.928 -1.766 1.00 87.31 869 ASP A O 1
ATOM 6823 N N . ASN A 1 870 ? -31.048 -26.201 -1.337 1.00 92.81 870 ASN A N 1
ATOM 6824 C CA . ASN A 1 870 ? -30.937 -26.369 0.110 1.00 92.81 870 ASN A CA 1
ATOM 6825 C C . ASN A 1 870 ? -31.834 -25.367 0.876 1.00 92.81 870 ASN A C 1
ATOM 6827 O O . ASN A 1 870 ? -31.630 -25.129 2.068 1.00 92.81 870 ASN A O 1
ATOM 6831 N N . ALA A 1 871 ? -32.825 -24.745 0.222 1.00 90.62 871 ALA A N 1
ATOM 6832 C CA . ALA A 1 871 ? -33.692 -23.741 0.846 1.00 90.62 871 ALA A CA 1
ATOM 6833 C C . ALA A 1 871 ? -34.480 -24.278 2.057 1.00 90.62 871 ALA A C 1
ATOM 6835 O O . ALA A 1 871 ? -34.683 -23.549 3.032 1.00 90.62 871 ALA A O 1
ATOM 6836 N N . ASP A 1 872 ? -34.921 -25.541 2.022 1.00 91.38 872 ASP A N 1
ATOM 6837 C CA . ASP A 1 872 ? -35.603 -26.183 3.154 1.00 91.38 872 ASP A CA 1
ATOM 6838 C C . ASP A 1 872 ? -34.628 -26.637 4.249 1.00 91.38 872 ASP A C 1
ATOM 6840 O O . ASP A 1 872 ? -34.922 -26.436 5.429 1.00 91.38 872 ASP A O 1
ATOM 6844 N N . ASP A 1 873 ? -33.434 -27.123 3.898 1.00 94.62 873 ASP A N 1
ATOM 6845 C CA . ASP A 1 873 ? -32.368 -27.417 4.868 1.00 94.62 873 ASP A CA 1
ATOM 6846 C C . ASP A 1 873 ? -31.931 -26.148 5.621 1.00 94.62 873 ASP A C 1
ATOM 6848 O O . ASP A 1 873 ? -31.749 -26.168 6.841 1.00 94.62 873 ASP A O 1
ATOM 6852 N N . GLY A 1 874 ? -31.874 -25.001 4.932 1.00 94.56 874 GLY A N 1
ATOM 6853 C CA . GLY A 1 874 ? -31.659 -23.686 5.543 1.00 94.56 874 GLY A CA 1
ATOM 6854 C C . GLY A 1 874 ? -32.744 -23.318 6.563 1.00 94.56 874 GLY A C 1
ATOM 6855 O O . GLY A 1 874 ? -32.426 -22.829 7.649 1.00 94.56 874 GLY A O 1
ATOM 6856 N N . LYS A 1 875 ? -34.023 -23.619 6.282 1.00 94.38 875 LYS A N 1
ATOM 6857 C CA . LYS A 1 875 ? -35.123 -23.453 7.258 1.00 94.38 875 LYS A CA 1
ATOM 6858 C C . LYS A 1 875 ? -34.978 -24.413 8.439 1.00 94.38 875 LYS A C 1
ATOM 6860 O O . LYS A 1 875 ? -35.267 -24.020 9.568 1.00 94.38 875 LYS A O 1
ATOM 6865 N N . MET A 1 876 ? -34.531 -25.652 8.212 1.00 93.88 876 MET A N 1
ATOM 6866 C CA . MET A 1 876 ? -34.278 -26.609 9.295 1.00 93.88 876 MET A CA 1
ATOM 6867 C C . MET A 1 876 ? -33.139 -26.136 10.203 1.00 93.88 876 MET A C 1
ATOM 6869 O O . MET A 1 876 ? -33.324 -26.093 11.418 1.00 93.88 876 MET A O 1
ATOM 6873 N N . MET A 1 877 ? -32.005 -25.698 9.647 1.00 95.31 877 MET A N 1
ATOM 6874 C CA . MET A 1 877 ? -30.912 -25.131 10.445 1.00 95.31 877 MET A CA 1
ATOM 6875 C C . MET A 1 877 ? -31.333 -23.842 11.168 1.00 95.31 877 MET A C 1
ATOM 6877 O O . MET A 1 877 ? -30.966 -23.662 12.328 1.00 95.31 877 MET A O 1
ATOM 6881 N N . ALA A 1 878 ? -32.148 -22.980 10.551 1.00 94.62 878 ALA A N 1
ATOM 6882 C CA . ALA A 1 878 ? -32.692 -21.800 11.226 1.00 94.62 878 ALA A CA 1
ATOM 6883 C C . ALA A 1 878 ? -33.603 -22.180 12.412 1.00 94.62 878 ALA A C 1
ATOM 6885 O O . ALA A 1 878 ? -33.500 -21.578 13.479 1.00 94.62 878 ALA A O 1
ATOM 6886 N N . ASN A 1 879 ? -34.442 -23.217 12.280 1.00 92.94 879 ASN A N 1
ATOM 6887 C CA . ASN A 1 879 ? -35.250 -23.733 13.393 1.00 92.94 879 ASN A CA 1
ATOM 6888 C C . ASN A 1 879 ? -34.375 -24.250 14.548 1.00 92.94 879 ASN A C 1
ATOM 6890 O O . ASN A 1 879 ? -34.648 -23.928 15.703 1.00 92.94 879 ASN A O 1
ATOM 6894 N N . LEU A 1 880 ? -33.318 -25.010 14.236 1.00 93.06 880 LEU A N 1
ATOM 6895 C CA . LEU A 1 880 ? -32.356 -25.507 15.226 1.00 93.06 880 LEU A CA 1
ATOM 6896 C C . LEU A 1 880 ? -31.644 -24.351 15.935 1.00 93.06 880 LEU A C 1
ATOM 6898 O O . LEU A 1 880 ? -31.531 -24.350 17.156 1.00 93.06 880 LEU A O 1
ATOM 6902 N N . LEU A 1 881 ? -31.213 -23.330 15.194 1.00 91.81 881 LEU A N 1
ATOM 6903 C CA . LEU A 1 881 ? -30.597 -22.138 15.770 1.00 91.81 881 LEU A CA 1
ATOM 6904 C C . LEU A 1 881 ? -31.539 -21.425 16.758 1.00 91.81 881 LEU A C 1
ATOM 6906 O O . LEU A 1 881 ? -31.110 -21.062 17.851 1.00 91.81 881 LEU A O 1
ATOM 6910 N N . MET A 1 882 ? -32.825 -21.283 16.432 1.00 89.06 882 MET A N 1
ATOM 6911 C CA . MET A 1 882 ? -33.800 -20.679 17.353 1.00 89.06 882 MET A CA 1
ATOM 6912 C C . MET A 1 882 ? -34.049 -21.539 18.598 1.00 89.06 882 MET A C 1
ATOM 6914 O O . MET A 1 882 ? -34.171 -20.992 19.690 1.00 89.06 882 MET A O 1
ATOM 6918 N N . GLU A 1 883 ? -34.058 -22.868 18.459 1.00 90.75 883 GLU A N 1
ATOM 6919 C CA . GLU A 1 883 ? -34.140 -23.813 19.582 1.00 90.75 883 GLU A CA 1
ATOM 6920 C C . GLU A 1 883 ? -32.910 -23.708 20.502 1.00 90.75 883 GLU A C 1
ATOM 6922 O O . GLU A 1 883 ? -33.055 -23.584 21.715 1.00 90.75 883 GLU A O 1
ATOM 6927 N N . TYR A 1 884 ? -31.703 -23.637 19.932 1.00 90.94 884 TYR A N 1
ATOM 6928 C CA . TYR A 1 884 ? -30.446 -23.452 20.669 1.00 90.94 884 TYR A CA 1
ATOM 6929 C C . TYR A 1 884 ? -30.369 -22.119 21.434 1.00 90.94 884 TYR A C 1
ATOM 6931 O O . TYR A 1 884 ? -29.730 -22.022 22.490 1.00 90.94 884 TYR A O 1
ATOM 6939 N N . LEU A 1 885 ? -30.982 -21.072 20.878 1.00 88.38 885 LEU A N 1
ATOM 6940 C CA . LEU A 1 885 ? -31.053 -19.736 21.468 1.00 88.38 885 LEU A CA 1
ATOM 6941 C C . LEU A 1 885 ? -32.287 -19.539 22.374 1.00 88.38 885 LEU A C 1
ATOM 6943 O O . LEU A 1 885 ? -32.413 -18.479 22.983 1.00 88.38 885 LEU A O 1
ATOM 6947 N N . SER A 1 886 ? -33.176 -20.534 22.479 1.00 86.12 886 SER A N 1
ATOM 6948 C CA . SER A 1 886 ? -34.449 -20.479 23.217 1.00 86.12 886 SER A CA 1
ATOM 6949 C C . SER A 1 886 ? -35.417 -19.365 22.771 1.00 86.12 886 SER A C 1
ATOM 6951 O O . SER A 1 886 ? -36.145 -18.813 23.596 1.00 86.12 886 SER A O 1
ATOM 6953 N N . PHE A 1 887 ? -35.449 -19.032 21.477 1.00 80.81 887 PHE A N 1
ATOM 6954 C CA . PHE A 1 887 ? -36.414 -18.078 20.908 1.00 80.81 887 PHE A CA 1
ATOM 6955 C C . PHE A 1 887 ? -37.715 -18.769 20.463 1.00 80.81 887 PHE A C 1
ATOM 6957 O O . PHE A 1 887 ? -37.739 -19.958 20.139 1.00 80.81 887 PHE A O 1
ATOM 6964 N N . GLU A 1 888 ? -38.809 -18.004 20.386 1.00 76.38 888 GLU A N 1
ATOM 6965 C CA . GLU A 1 888 ? -40.081 -18.500 19.849 1.00 76.38 888 GLU A CA 1
ATOM 6966 C C . GLU A 1 888 ? -39.979 -18.900 18.364 1.00 76.38 888 GLU A C 1
ATOM 6968 O O . GLU A 1 8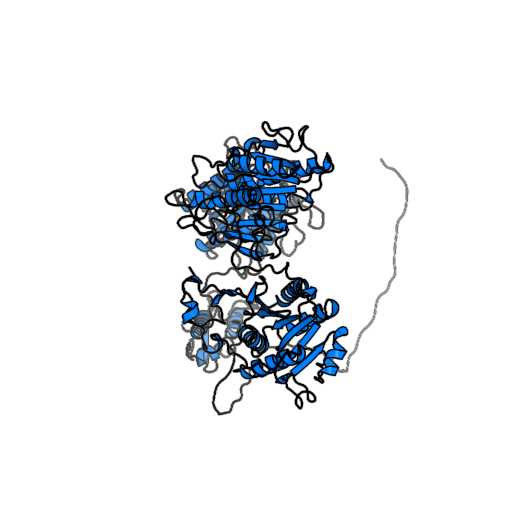88 ? -39.233 -18.314 17.571 1.00 76.38 888 GLU A O 1
ATOM 6973 N N . LYS A 1 889 ? -40.768 -19.910 17.968 1.00 67.75 889 LYS A N 1
ATOM 6974 C CA . LYS A 1 889 ? -40.815 -20.408 16.586 1.00 67.75 889 LYS A CA 1
ATOM 6975 C C . LYS A 1 889 ? -41.491 -19.392 15.667 1.00 67.75 889 LYS A C 1
ATOM 6977 O O . LYS A 1 889 ? -42.714 -19.355 15.546 1.00 67.75 889 LYS A O 1
ATOM 6982 N N . ASN A 1 890 ? -40.673 -18.606 14.979 1.00 67.94 890 ASN A N 1
ATOM 6983 C CA . ASN A 1 890 ? -41.125 -17.612 14.015 1.00 67.94 890 ASN A CA 1
ATOM 6984 C C . ASN A 1 890 ? -41.559 -18.232 12.679 1.00 67.94 890 ASN A C 1
ATOM 6986 O O . ASN A 1 890 ? -40.967 -19.189 12.180 1.00 67.94 890 ASN A O 1
ATOM 6990 N N . LYS A 1 891 ? -42.561 -17.619 12.038 1.00 84.69 891 LYS A N 1
ATOM 6991 C CA . LYS A 1 891 ? -42.871 -17.883 10.629 1.00 84.69 891 LYS A CA 1
ATOM 6992 C C . LYS A 1 891 ? -41.840 -17.160 9.760 1.00 84.69 891 LYS A C 1
ATOM 6994 O O . LYS A 1 891 ? -41.897 -15.938 9.632 1.00 84.69 891 LYS A O 1
ATOM 6999 N N . TRP A 1 892 ? -40.921 -17.919 9.166 1.00 90.19 892 TRP A N 1
ATOM 7000 C CA . TRP A 1 892 ? -39.841 -17.386 8.333 1.00 90.19 892 TRP A CA 1
ATOM 7001 C C . TRP A 1 892 ? -40.353 -16.484 7.201 1.00 90.19 892 TRP A C 1
ATOM 7003 O O . TRP A 1 892 ? -41.196 -16.892 6.396 1.00 90.19 892 TRP A O 1
ATOM 7013 N N . LYS A 1 893 ? -39.808 -15.266 7.122 1.00 91.25 893 LYS A N 1
ATOM 7014 C CA . LYS A 1 893 ? -39.905 -14.395 5.948 1.00 91.25 893 LYS A CA 1
ATOM 7015 C C . LYS A 1 893 ? -38.775 -14.786 4.996 1.00 91.25 893 LYS A C 1
ATOM 7017 O O . LYS A 1 893 ? -37.613 -14.794 5.396 1.00 91.25 893 LYS A O 1
ATOM 7022 N N . ILE A 1 894 ? -39.110 -15.116 3.752 1.00 90.75 894 ILE A N 1
ATOM 7023 C CA . ILE A 1 894 ? -38.118 -15.473 2.731 1.00 90.75 894 ILE A CA 1
ATOM 7024 C C . ILE A 1 894 ? -37.526 -14.174 2.150 1.00 90.75 894 ILE A C 1
ATOM 7026 O O . ILE A 1 894 ? -38.307 -13.335 1.700 1.00 90.75 894 ILE A O 1
ATOM 7030 N N . PRO A 1 895 ? -36.191 -13.990 2.145 1.00 89.56 895 PRO A N 1
ATOM 7031 C CA . PRO A 1 895 ? -35.544 -12.828 1.541 1.00 89.56 895 PRO A CA 1
ATOM 7032 C C . PRO A 1 895 ? -35.907 -12.658 0.058 1.00 89.56 895 PRO A C 1
ATOM 7034 O O . PRO A 1 895 ? -35.933 -13.655 -0.671 1.00 89.56 895 PRO A O 1
ATOM 7037 N N . PRO A 1 896 ? -36.089 -11.421 -0.445 1.00 84.75 896 PRO A N 1
ATOM 7038 C CA . PRO A 1 896 ? -36.337 -11.176 -1.866 1.00 84.75 896 PRO A CA 1
ATOM 7039 C C . PRO A 1 896 ? -35.281 -11.802 -2.789 1.00 84.75 896 PRO A C 1
ATOM 7041 O O . PRO A 1 896 ? -35.631 -12.343 -3.838 1.00 84.75 896 PRO A O 1
ATOM 7044 N N . SER A 1 897 ? -34.009 -11.812 -2.374 1.00 83.00 897 SER A N 1
ATOM 7045 C CA . SER A 1 897 ? -32.895 -12.434 -3.109 1.00 83.00 897 SER A CA 1
ATOM 7046 C C . SER A 1 897 ? -33.107 -13.913 -3.449 1.00 83.00 897 SER A C 1
ATOM 7048 O O . SER A 1 897 ? -32.666 -14.348 -4.508 1.00 83.00 897 SER A O 1
ATOM 7050 N N . TRP A 1 898 ? -33.835 -14.679 -2.630 1.00 85.25 898 TRP A N 1
ATOM 7051 C CA . TRP A 1 898 ? -34.102 -16.100 -2.901 1.00 85.25 898 TRP A CA 1
ATOM 7052 C C . TRP A 1 898 ? -35.062 -16.312 -4.080 1.00 85.25 898 TRP A C 1
ATOM 7054 O O . TRP A 1 898 ? -35.088 -17.389 -4.668 1.00 85.25 898 TRP A O 1
ATOM 7064 N N . THR A 1 899 ? -35.839 -15.292 -4.458 1.00 75.06 899 THR A N 1
ATOM 7065 C CA . THR A 1 899 ? -36.710 -15.349 -5.648 1.00 75.06 899 THR A CA 1
ATOM 7066 C C . THR A 1 899 ? -35.956 -15.057 -6.952 1.00 75.06 899 THR A C 1
ATOM 7068 O O . THR A 1 899 ? -36.502 -15.228 -8.040 1.00 75.06 899 THR A O 1
ATOM 7071 N N . LEU A 1 900 ? -34.689 -14.641 -6.856 1.00 64.62 900 LEU A N 1
ATOM 7072 C CA . LEU A 1 900 ? -33.859 -14.182 -7.964 1.00 64.62 900 LEU A CA 1
ATOM 7073 C C . LEU A 1 900 ? -32.722 -15.182 -8.215 1.00 64.62 900 LEU A C 1
ATOM 7075 O O . LEU A 1 900 ? -31.583 -14.941 -7.823 1.00 64.62 900 LEU A O 1
ATOM 7079 N N . GLN A 1 901 ? -33.023 -16.289 -8.909 1.00 46.72 901 GLN A N 1
ATOM 7080 C CA . GLN A 1 901 ? -32.070 -17.380 -9.214 1.00 46.72 901 GLN A CA 1
ATOM 7081 C C . GLN A 1 901 ? -30.723 -16.924 -9.813 1.00 46.72 901 GLN A C 1
ATOM 7083 O O . GLN A 1 901 ? -29.732 -17.639 -9.686 1.00 46.72 901 GLN A O 1
ATOM 7088 N N . TYR A 1 902 ? -30.680 -15.748 -10.448 1.00 47.25 902 TYR A N 1
ATOM 7089 C CA . TYR A 1 902 ? -29.483 -15.160 -11.061 1.00 47.25 902 TYR A CA 1
ATOM 7090 C C . TYR A 1 902 ? -29.196 -13.722 -10.579 1.00 47.25 902 TYR A C 1
ATOM 7092 O O . TYR A 1 902 ? -28.463 -12.984 -11.233 1.00 47.25 902 TYR A O 1
ATOM 7100 N N . GLY A 1 903 ? -29.767 -13.319 -9.436 1.00 51.72 903 GLY A N 1
ATOM 7101 C CA . GLY A 1 903 ? -29.679 -11.959 -8.897 1.00 51.72 903 GLY A CA 1
ATOM 7102 C C . GLY A 1 903 ? -30.642 -10.955 -9.548 1.00 51.72 903 GLY A C 1
ATOM 7103 O O . GLY A 1 903 ? -31.389 -11.274 -10.473 1.00 51.72 903 GLY A O 1
ATOM 7104 N N . SER A 1 904 ? -30.656 -9.726 -9.025 1.00 52.16 904 SER A N 1
ATOM 7105 C CA . SER A 1 904 ? -31.324 -8.578 -9.652 1.00 52.16 904 SER A CA 1
ATOM 7106 C C . SER A 1 904 ? -30.393 -7.889 -10.653 1.00 52.16 904 SER A C 1
ATOM 7108 O O . SER A 1 904 ? -29.172 -8.027 -10.576 1.00 52.16 904 SER A O 1
ATOM 7110 N N . ASN A 1 905 ? -30.961 -7.099 -11.573 1.00 48.06 905 ASN A N 1
ATOM 7111 C CA . ASN A 1 905 ? -30.163 -6.169 -12.374 1.00 48.06 905 ASN A CA 1
ATOM 7112 C C . ASN A 1 905 ? -29.307 -5.304 -11.435 1.00 48.06 905 ASN A C 1
ATOM 7114 O O . ASN A 1 905 ? -29.821 -4.719 -10.478 1.00 48.06 905 ASN A O 1
ATOM 7118 N N . LEU A 1 906 ? -28.003 -5.238 -11.707 1.00 44.56 906 LEU A N 1
ATOM 7119 C CA . LEU A 1 906 ? -27.071 -4.434 -10.922 1.00 44.56 906 LEU A CA 1
ATOM 7120 C C . LEU A 1 906 ? -27.520 -2.971 -10.915 1.00 44.56 906 LEU A C 1
ATOM 7122 O O . LEU A 1 906 ? -27.789 -2.390 -11.973 1.00 44.56 906 LEU A O 1
ATOM 7126 N N . GLN A 1 907 ? -27.590 -2.374 -9.723 1.00 44.44 907 GLN A N 1
ATOM 7127 C CA . GLN A 1 907 ? -27.828 -0.943 -9.600 1.00 44.44 907 GLN A CA 1
ATOM 7128 C C . GLN A 1 907 ? -26.681 -0.228 -10.334 1.00 44.44 907 GLN A C 1
ATOM 7130 O O . GLN A 1 907 ? -25.508 -0.514 -10.090 1.00 44.44 907 GLN A O 1
ATOM 7135 N N . LYS A 1 908 ? -26.988 0.703 -11.251 1.00 39.34 908 LYS A N 1
ATOM 7136 C CA . LYS A 1 908 ? -25.947 1.428 -12.014 1.00 39.34 908 LYS A CA 1
ATOM 7137 C C . LYS A 1 908 ? -25.002 2.246 -11.119 1.00 39.34 908 LYS A C 1
ATOM 7139 O O . LYS A 1 908 ? -23.949 2.647 -11.588 1.00 39.34 908 LYS A O 1
ATOM 7144 N N . SER A 1 909 ? -25.387 2.472 -9.866 1.00 38.62 909 SER A N 1
ATOM 7145 C CA . SER A 1 909 ? -24.635 3.088 -8.767 1.00 38.62 909 SER A CA 1
ATOM 7146 C C . SER A 1 909 ? -23.619 2.168 -8.078 1.00 38.62 909 SER A C 1
ATOM 7148 O O . SER A 1 909 ? -22.811 2.664 -7.310 1.00 38.62 909 SER A O 1
ATOM 7150 N N . CYS A 1 910 ? -23.617 0.851 -8.321 1.00 29.75 910 CYS A N 1
ATOM 7151 C CA . CYS A 1 910 ? -22.590 -0.046 -7.764 1.00 29.75 910 CYS A CA 1
ATOM 7152 C C . CYS A 1 910 ? -21.263 -0.020 -8.549 1.00 29.75 910 CYS A C 1
ATOM 7154 O O . CYS A 1 910 ? -20.284 -0.607 -8.098 1.00 29.75 910 CYS A O 1
ATOM 7156 N N . PHE A 1 911 ? -21.250 0.607 -9.731 1.00 31.41 911 PHE A N 1
ATOM 7157 C CA . PHE A 1 911 ? -20.115 0.668 -10.664 1.00 31.41 911 PHE A CA 1
ATOM 7158 C C . PHE A 1 911 ? -20.033 2.040 -11.363 1.00 31.41 911 PHE A C 1
ATOM 7160 O O . PHE A 1 911 ? -19.727 2.116 -12.556 1.00 31.41 911 PHE A O 1
ATOM 7167 N N . ARG A 1 912 ? -20.398 3.108 -10.648 1.00 24.78 912 ARG A N 1
ATOM 7168 C CA . ARG A 1 912 ? -20.313 4.501 -11.096 1.00 24.78 912 ARG A CA 1
ATOM 7169 C C . ARG A 1 912 ? -19.720 5.359 -10.004 1.00 24.78 912 ARG A C 1
ATOM 7171 O O . ARG A 1 912 ? -20.280 5.285 -8.889 1.00 24.78 912 ARG A O 1
#